Protein AF-0000000086532011 (afdb_homodimer)

Foldseek 3Di:
DAWEWEDDDVPDDIDTDDDDLVLQLLLCLLLVFAEADEDEEAPVCQVVVVVVSVVSVHPYYHHFWHKPQFPRYWYFYDFLPLDDRPTDGTRVVRIDTGTDVPGDADQVAAEEEDEPAADQCVVVVVRYHPNHAYEYEDAAHDQACVSCLVCAPRYAEYEYECRYNNCVVQPLQHNVRVVVRVCSSVYQWYWYQQPQQFIWIAGPVPGDIDGAAAADDDFPGQGSLVSSLRSQLSSCCVVPNVLSNNLSRQLSNLVRVDPDSVSSSVSSVVVVPDDPVRSVVVDHFHDHLNCQQVAEEEEFEPPDPPDDQPVSVSLVNSCVNSVHHYDYLCVVVHPADPPHDPVRVVVSVVSSVVVLVVGQAYEYECPPVPVRRVVSLVVCLVVVHAYQYAHLPCPPPDPCNCVSHQYDDVDSSRSVSSVRRRVSVVVVVVD/DAWEWEDDDVPDDIDTDDDDLVLQLLLCLLLVFAEADEDEEAPVCQVVVVVVSVVSRHPYYHHFWHKPQFPRYWYFYDFLPLDDRPTDGTRVVRIDTGTDVPGDADQVAAEEEDEPAADQCVVVPVRYHPNHAYEYEDAAHDQACVSVLVQAPRYAEYEYECRYNNCVVQPLQHNVRVVVRVCSSPYQWYWYQQPQQFIWIAGPVPGDIDGAAAADDDFPGQGSLVSSLRSQLSSCCVVPNNLSNNLSRQLSNLVRVDPDSVSSSVSSNVVVVDDPVRSVVVDHFHDHLNCQQVAEEEEFEPPDPPDDCPVSVSLVNSCVNSVHHYDYLCVVVHPADPPHDPVRVVVSVVSSVVVLVVGQAYEYECPPVPVRRVVSLVVCLVVVHAYQYAHLPCPPPDPCNCVSHQYDDVDSSRSVSSVSRRVSVVVVVVD

Secondary structure (DSSP, 8-state):
-EEEEE--BTTB--EEEEETHHHHHHHHHHTT----EEEE--GGGHHHHHHHHHHTT-S-EEEEEEEESS--EEEES-TT-SS----EETTTTT-EEEE-SSPPP-TT--EEEE--TTS-GGGGGGGS-TT-EEEEEE-TT---GGGGGGGTTSEEEEEEETTSHHHHHHTSS-HHHHHHHHHTT--SEEEEE-GGG-EEEEETTT--EEEE-B-----S--TTHHHHHHHHHHHTGGG-HHHHHHHHHHHHHHHHH-S-HHHHHHHHHHHTTS-HHHHHHT--B---GGGGGGS-EEEES---TTS--HHHHHHHHHHHHTT--EE-HHHHH-PPPSSPPHHHHHHHHHHHHHHHHH-SEEEE--GGG-HHHHHHHHHHHHTT--EEEE-TT-----HHHHHHSSEEES-HHHHHHHHHHHHHHHHHHH-/--EEEE--BTTB--EEEE-THHHHHHHHHHTT----EEEE--GGGHHHHHHHHHHTT-S-EEEEEEEESS--EEEES-TT-SS----EETTTTT-EEEE-SSPPP-TT--EEEE--TTS-GGGGGGGS-TT-EEEEEE-TT---GGGGGGGTTSEEEEEEETTSHHHHHHTSS-HHHHHHHHHTT--SEEEEE-GGG-EEEEETTT--EEEE-B-----S--TTHHHHHHHHHHHTGGG-HHHHHHHHHHHHHHHHH-S-HHHHHHHHHHHTTS-HHHHHHT--B---GGGGGGS-EEEES---TTS--HHHHHHHHHHHHTT--EE-HHHHH-PPPSSPPHHHHHHHHHHHHHHHHH-SEEEE--GGG-HHHHHHHHHHHHTT--EEEE-TT-----HHHHHHSSEEES-HHHHHHHHHHHHHHHHHHH-

Radius of gyration: 41.71 Å; Cα contacts (8 Å, |Δi|>4): 1757; chains: 2; bounding box: 47×129×86 Å

Nearest PDB structures (foldseek):
  8omd-assembly2_B  TM=7.046E-01  e=3.894E-11  Mus musculus
  2hqq-assembly1_A  TM=6.746E-01  e=2.285E-11  Homo sapiens
  6evs-assembly1_A  TM=7.903E-01  e=2.680E-06  Peribacillus psychrosaccharolyticus
  2rbc-assembly1_A-2  TM=6.485E-01  e=2.080E-08  Agrobacterium fabrum str. C58
  8rpt-assembly1_B  TM=6.488E-01  e=3.481E-03  Homo sapiens

Sequence (862 aa):
MFVDYTLARHGAICKLRLGGVAHAARGLWAAGLDYSVAAVCPQFLVDEAKRYLKECGCKEFIWLGDVVGAPNVILIGDATEVSHQGYEDLMRDTKVVKFRDPLPRLDAYQKVVIFPGRFDINELTSVFSPDARFSFDIAYDLDDLSALETYSGRTQALIISTSSSLFERLGKDEIGGLIAAVKKLSPDVFLLKENRGGSRLFDLLDGGVEEIPATLGKTINSVGVGDVYTAVMVGLSHKGWTEAAWRGCQAATEYTQSTFPDDIKRDVQRGFLLSLDALQSLGGTVLPWHDRPRYPIYLAGPDFSYVEKQELERAADSLKYHNFKVRRPIQENGELKRPASEADLRRTYYMDCQLLKECDAVFAVPFDRDPGTLVEIGMAIAMGKPVITYDPRRENENTMVVVGSSVYSADLDVCLNGTFEALAKLRAESRMFVDYTLARHGAICKLRLGGVAHAARGLWAAGLDYSVAAVCPQFLVDEAKRYLKECGCKEFIWLGDVVGAPNVILIGDATEVSHQGYEDLMRDTKVVKFRDPLPRLDAYQKVVIFPGRFDINELTSVFSPDARFSFDIAYDLDDLSALETYSGRTQALIISTSSSLFERLGKDEIGGLIAAVKKLSPDVFLLKENRGGSRLFDLLDGGVEEIPATLGKTINSVGVGDVYTAVMVGLSHKGWTEAAWRGCQAATEYTQSTFPDDIKRDVQRGFLLSLDALQSLGGTVLPWHDRPRYPIYLAGPDFSYVEKQELERAADSLKYHNFKVRRPIQENGELKRPASEADLRRTYYMDCQLLKECDAVFAVPFDRDPGTLVEIGMAIAMGKPVITYDPRRENENTMVVVGSSVYSADLDVCLNGTFEALAKLRAESR

InterPro domains:
  IPR007710 Nucleoside 2-deoxyribosyltransferase [PF05014] (297-396)
  IPR029056 Ribokinase-like [G3DSA:3.40.1190.20] (5-264)
  IPR029056 Ribokinase-like [SSF53613] (17-258)

Organism: NCBI:txid488447

Solvent-accessible surface area (backbone atoms only — not comparable to full-atom values): 45253 Å² total; per-residue (Å²): 72,31,39,31,37,37,58,63,46,100,93,42,79,66,46,80,42,74,23,61,61,46,30,21,45,50,33,25,38,27,68,72,46,86,48,66,47,73,38,49,34,34,69,89,45,48,66,58,49,47,52,54,38,46,74,46,60,40,75,43,77,40,80,44,20,34,39,40,69,38,84,48,36,34,37,35,63,40,53,64,58,59,53,82,34,53,77,39,59,47,53,61,86,52,47,39,79,45,63,43,85,78,64,71,81,39,53,87,50,46,79,42,79,42,69,54,59,86,56,81,60,67,75,53,60,76,34,39,37,91,79,31,33,34,27,39,47,50,51,70,54,45,83,55,72,70,75,48,49,88,45,41,77,34,28,42,35,41,33,38,34,68,83,12,52,39,30,61,74,38,29,64,90,46,55,64,58,34,51,55,58,50,52,72,32,47,32,48,30,39,36,42,38,40,69,76,21,12,33,41,38,35,33,65,78,79,68,47,74,46,81,44,52,22,78,84,70,79,64,67,34,52,80,46,28,67,43,14,22,50,41,32,15,61,73,34,36,88,74,34,61,68,57,8,44,54,51,6,48,51,43,17,50,40,43,17,61,44,90,47,67,68,60,32,21,53,54,31,48,58,55,65,70,48,50,70,68,58,55,64,68,68,60,62,23,56,42,54,65,80,55,34,50,78,49,31,28,30,48,36,41,81,69,45,88,89,44,91,43,66,69,57,49,50,51,52,49,29,42,44,72,66,41,39,33,74,42,45,52,43,74,74,74,47,74,84,61,85,88,60,50,70,67,54,42,45,50,52,37,53,51,45,51,50,50,53,66,71,28,58,31,36,44,31,36,46,65,91,48,34,54,44,30,31,20,48,51,15,25,36,43,60,72,69,32,52,28,31,35,42,35,71,80,65,78,57,86,31,55,53,48,46,63,57,22,76,32,64,36,54,45,65,54,60,34,49,51,42,49,47,45,52,51,20,51,52,51,60,66,74,99,74,30,39,31,37,37,58,64,46,101,94,42,78,66,46,81,41,73,23,62,62,46,30,21,45,50,33,25,38,26,68,71,47,88,47,64,46,75,39,49,32,34,71,89,47,47,66,58,49,46,52,53,37,46,75,44,61,39,73,42,77,42,80,44,20,35,41,41,68,37,87,48,35,35,36,36,62,41,52,65,58,59,52,83,35,53,79,40,58,46,53,59,87,51,48,39,78,45,63,42,85,77,63,71,81,39,54,85,50,45,79,44,77,42,69,56,59,86,54,78,61,66,74,53,59,74,34,39,37,93,78,32,34,35,28,37,46,49,51,72,54,46,83,54,72,71,74,48,49,88,46,40,76,33,28,42,35,40,35,39,35,69,84,12,52,38,29,62,73,38,27,64,90,45,55,63,59,36,53,56,60,50,53,72,30,46,33,48,31,38,37,42,38,41,69,75,21,11,32,39,38,34,33,64,79,81,69,47,73,47,80,44,52,22,77,83,70,80,64,66,33,53,78,46,28,66,42,14,21,50,40,31,15,61,70,35,36,89,74,34,62,68,57,8,46,54,52,6,47,50,43,18,50,40,41,19,60,44,90,48,67,68,60,32,21,52,53,31,48,57,57,63,71,51,50,69,67,57,55,62,68,68,60,60,22,55,40,53,64,81,56,36,49,76,50,31,28,29,49,37,41,78,71,47,90,88,42,92,43,66,70,57,49,50,51,52,49,29,42,46,73,65,43,39,34,73,42,44,52,44,74,73,75,48,75,83,62,85,88,61,50,71,67,55,40,46,53,52,37,52,51,43,52,50,51,54,67,73,27,58,30,35,42,32,36,46,66,90,48,35,54,45,30,30,20,50,51,15,25,35,43,58,72,68,33,52,29,31,34,40,35,72,78,63,78,59,88,28,55,52,48,44,64,56,21,76,31,63,35,56,44,66,56,60,35,49,51,43,50,46,45,53,52,20,51,51,52,60,67,73,99

Structure (mmCIF, N/CA/C/O backbone):
data_AF-0000000086532011-model_v1
#
loop_
_entity.id
_entity.type
_entity.pdbx_description
1 polymer 'Nucleoside 2-deoxyribosyltransferase'
#
loop_
_atom_site.group_PDB
_atom_site.id
_atom_site.type_symbol
_atom_site.label_atom_id
_atom_site.label_alt_id
_atom_site.label_comp_id
_atom_site.label_asym_id
_atom_site.label_entity_id
_atom_site.label_seq_id
_atom_site.pdbx_PDB_ins_code
_atom_site.Cartn_x
_atom_site.Cartn_y
_atom_site.Cartn_z
_atom_site.occupancy
_atom_site.B_iso_or_equiv
_atom_site.auth_seq_id
_atom_site.auth_comp_id
_atom_site.auth_asym_id
_atom_site.auth_atom_id
_atom_site.pdbx_PDB_model_num
ATOM 1 N N . MET A 1 1 ? 4.457 -41.469 -33.469 1 82.94 1 MET A N 1
ATOM 2 C CA . MET A 1 1 ? 5.719 -40.75 -33.312 1 82.94 1 MET A CA 1
ATOM 3 C C . MET A 1 1 ? 5.773 -39.562 -34.25 1 82.94 1 MET A C 1
ATOM 5 O O . MET A 1 1 ? 5.371 -39.656 -35.406 1 82.94 1 MET A O 1
ATOM 9 N N . PHE A 1 2 ? 6.258 -38.438 -33.688 1 74.62 2 PHE A N 1
ATOM 10 C CA . PHE A 1 2 ? 6.273 -37.156 -34.406 1 74.62 2 PHE A CA 1
ATOM 11 C C . PHE A 1 2 ? 7.656 -36.5 -34.344 1 74.62 2 PHE A C 1
ATOM 13 O O . PHE A 1 2 ? 8.523 -36.969 -33.594 1 74.62 2 PHE A O 1
ATOM 20 N N . VAL A 1 3 ? 7.805 -35.562 -35.344 1 71.69 3 VAL A N 1
ATOM 21 C CA . VAL A 1 3 ? 8.914 -34.625 -35.25 1 71.69 3 VAL A CA 1
ATOM 22 C C . VAL A 1 3 ? 8.445 -33.375 -34.531 1 71.69 3 VAL A C 1
ATOM 24 O O . VAL A 1 3 ? 7.527 -32.688 -35 1 71.69 3 VAL A O 1
ATOM 27 N N . ASP A 1 4 ? 9.023 -33.188 -33.375 1 71.88 4 ASP A N 1
ATOM 28 C CA . ASP A 1 4 ? 8.703 -32 -32.594 1 71.88 4 ASP A CA 1
ATOM 29 C C . ASP A 1 4 ? 9.633 -30.844 -33 1 71.88 4 ASP A C 1
ATOM 31 O O . ASP A 1 4 ? 10.852 -30.984 -32.938 1 71.88 4 ASP A O 1
ATOM 35 N N . TYR A 1 5 ? 8.961 -29.719 -33.406 1 63.97 5 TYR A N 1
ATOM 36 C CA . TYR A 1 5 ? 9.727 -28.516 -33.719 1 63.97 5 TYR A CA 1
ATOM 37 C C . TYR A 1 5 ? 9.336 -27.359 -32.812 1 63.97 5 TYR A C 1
ATOM 39 O O . TYR A 1 5 ? 8.188 -26.906 -32.844 1 63.97 5 TYR A O 1
ATOM 47 N N . THR A 1 6 ? 10.273 -26.938 -31.984 1 64.5 6 THR A N 1
ATOM 48 C CA . THR A 1 6 ? 10.031 -25.781 -31.125 1 64.5 6 THR A CA 1
ATOM 49 C C . THR A 1 6 ? 10.469 -24.484 -31.797 1 64.5 6 THR A C 1
ATOM 51 O O . THR A 1 6 ? 11.625 -24.359 -32.219 1 64.5 6 THR A O 1
ATOM 54 N N . LEU A 1 7 ? 9.523 -23.547 -31.922 1 59.09 7 LEU A N 1
ATOM 55 C CA . LEU A 1 7 ? 9.789 -22.281 -32.594 1 59.09 7 LEU A CA 1
ATOM 56 C C . LEU A 1 7 ? 10.734 -21.422 -31.766 1 59.09 7 LEU A C 1
ATOM 58 O O . LEU A 1 7 ? 10.75 -21.516 -30.531 1 59.09 7 LEU A O 1
ATOM 62 N N . ALA A 1 8 ? 11.625 -20.641 -32.406 1 49.91 8 ALA A N 1
ATOM 63 C CA . ALA A 1 8 ? 12.586 -19.734 -31.781 1 49.91 8 ALA A CA 1
ATOM 64 C C . ALA A 1 8 ? 11.883 -18.609 -31.031 1 49.91 8 ALA A C 1
ATOM 66 O O . ALA A 1 8 ? 10.891 -18.062 -31.516 1 49.91 8 ALA A O 1
ATOM 67 N N . ARG A 1 9 ? 11.938 -18.672 -29.859 1 54.06 9 ARG A N 1
ATOM 68 C CA . ARG A 1 9 ? 11.633 -17.438 -29.141 1 54.06 9 ARG A CA 1
ATOM 69 C C . ARG A 1 9 ? 12.891 -16.625 -28.891 1 54.06 9 ARG A C 1
ATOM 71 O O . ARG A 1 9 ? 14.008 -17.125 -29.078 1 54.06 9 ARG A O 1
ATOM 78 N N . HIS A 1 10 ? 12.711 -15.289 -28.656 1 47.94 10 HIS A N 1
ATOM 79 C CA . HIS A 1 10 ? 13.883 -14.477 -28.359 1 47.94 10 HIS A CA 1
ATOM 80 C C . HIS A 1 10 ? 14.789 -15.164 -27.344 1 47.94 10 HIS A C 1
ATOM 82 O O . HIS A 1 10 ? 14.398 -15.359 -26.188 1 47.94 10 HIS A O 1
ATOM 88 N N . GLY A 1 11 ? 15.969 -15.766 -27.828 1 50.34 11 GLY A N 1
ATOM 89 C CA . GLY A 1 11 ? 17.062 -16.297 -27.047 1 50.34 11 GLY A CA 1
ATOM 90 C C . GLY A 1 11 ? 17.062 -17.812 -26.969 1 50.34 11 GLY A C 1
ATOM 91 O O . GLY A 1 11 ? 17.875 -18.422 -26.25 1 50.34 11 GLY A O 1
ATOM 92 N N . ALA A 1 12 ? 16 -18.406 -27.594 1 52.97 12 ALA A N 1
ATOM 93 C CA . ALA A 1 12 ? 16.094 -19.859 -27.562 1 52.97 12 ALA A CA 1
ATOM 94 C C . ALA A 1 12 ? 16.234 -20.438 -28.953 1 52.97 12 ALA A C 1
ATOM 96 O O . ALA A 1 12 ? 15.625 -19.938 -29.906 1 52.97 12 ALA A O 1
ATOM 97 N N . ILE A 1 13 ? 17.172 -21.359 -29.203 1 53.34 13 ILE A N 1
ATOM 98 C CA . ILE A 1 13 ? 17.484 -22.016 -30.469 1 53.34 13 ILE A CA 1
ATOM 99 C C . ILE A 1 13 ? 16.375 -23.016 -30.828 1 53.34 13 ILE A C 1
ATOM 101 O O . ILE A 1 13 ? 15.727 -23.578 -29.938 1 53.34 13 ILE A O 1
ATOM 105 N N . CYS A 1 14 ? 16.047 -23.047 -32.156 1 54.84 14 CYS A N 1
ATOM 106 C CA . CYS A 1 14 ? 15.125 -24.047 -32.656 1 54.84 14 CYS A CA 1
ATOM 107 C C . CYS A 1 14 ? 15.656 -25.453 -32.438 1 54.84 14 CYS A C 1
ATOM 109 O O . CYS A 1 14 ? 16.859 -25.688 -32.531 1 54.84 14 CYS A O 1
ATOM 111 N N . LYS A 1 15 ? 14.844 -26.266 -31.828 1 63.94 15 LYS A N 1
ATOM 112 C CA . LYS A 1 15 ? 15.258 -27.641 -31.625 1 63.94 15 LYS A CA 1
ATOM 113 C C . LYS A 1 15 ? 14.273 -28.625 -32.281 1 63.94 15 LYS A C 1
ATOM 115 O O . LYS A 1 15 ? 13.062 -28.391 -32.25 1 63.94 15 LYS A O 1
ATOM 120 N N . LEU A 1 16 ? 14.875 -29.547 -33.094 1 63.84 16 LEU A N 1
ATOM 121 C CA . LEU A 1 16 ? 14.133 -30.656 -33.656 1 63.84 16 LEU A CA 1
ATOM 122 C C . LEU A 1 16 ? 14.375 -31.938 -32.875 1 63.84 16 LEU A C 1
ATOM 124 O O . LEU A 1 16 ? 15.523 -32.281 -32.594 1 63.84 16 LEU A O 1
ATOM 128 N N . ARG A 1 17 ? 13.258 -32.5 -32.375 1 74.5 17 ARG A N 1
ATOM 129 C CA . ARG A 1 17 ? 13.398 -33.75 -31.656 1 74.5 17 ARG A CA 1
ATOM 130 C C . ARG A 1 17 ? 12.297 -34.719 -32.031 1 74.5 17 ARG A C 1
ATOM 132 O O . ARG A 1 17 ? 11.25 -34.312 -32.562 1 74.5 17 ARG A O 1
ATOM 139 N N . LEU A 1 18 ? 12.664 -35.969 -31.984 1 78.25 18 LEU A N 1
ATOM 140 C CA . LEU A 1 18 ? 11.625 -36.969 -32.125 1 78.25 18 LEU A CA 1
ATOM 141 C C . LEU A 1 18 ? 10.641 -36.938 -30.969 1 78.25 18 LEU A C 1
ATOM 143 O O . LEU A 1 18 ? 11.055 -36.875 -29.812 1 78.25 18 LEU A O 1
ATOM 147 N N . GLY A 1 19 ? 9.438 -36.75 -31.344 1 78.5 19 GLY A N 1
ATOM 148 C CA . GLY A 1 19 ? 8.406 -36.656 -30.328 1 78.5 19 GLY A CA 1
ATOM 149 C C . GLY A 1 19 ? 7.414 -37.812 -30.359 1 78.5 19 GLY A C 1
ATOM 150 O O . GLY A 1 19 ? 7.73 -38.906 -30.875 1 78.5 19 GLY A O 1
ATOM 151 N N . GLY A 1 20 ? 6.34 -37.562 -29.578 1 81.69 20 GLY A N 1
ATOM 152 C CA . GLY A 1 20 ? 5.352 -38.594 -29.453 1 81.69 20 GLY A CA 1
ATOM 153 C C . GLY A 1 20 ? 5.734 -39.656 -28.422 1 81.69 20 GLY A C 1
ATOM 154 O O . GLY A 1 20 ? 6.074 -39.312 -27.281 1 81.69 20 GLY A O 1
ATOM 155 N N . VAL A 1 21 ? 5.699 -40.906 -28.906 1 88.06 21 VAL A N 1
ATOM 156 C CA . VAL A 1 21 ? 5.934 -42 -27.984 1 88.06 21 VAL A CA 1
ATOM 157 C C . VAL A 1 21 ? 7.41 -42.031 -27.578 1 88.06 21 VAL A C 1
ATOM 159 O O . VAL A 1 21 ? 7.777 -42.625 -26.578 1 88.06 21 VAL A O 1
ATOM 162 N N . ALA A 1 22 ? 8.25 -41.25 -28.312 1 90.06 22 ALA A N 1
ATOM 163 C CA . ALA A 1 22 ? 9.672 -41.188 -27.984 1 90.06 22 ALA A CA 1
ATOM 164 C C . ALA A 1 22 ? 9.906 -40.562 -26.625 1 90.06 22 ALA A C 1
ATOM 166 O O . ALA A 1 22 ? 10.883 -40.875 -25.938 1 90.06 22 ALA A O 1
ATOM 167 N N . HIS A 1 23 ? 9.039 -39.656 -26.203 1 91.25 23 HIS A N 1
ATOM 168 C CA . HIS A 1 23 ? 9.148 -39.094 -24.875 1 91.25 23 HIS A CA 1
ATOM 169 C C . HIS A 1 23 ? 9.023 -40.156 -23.781 1 91.25 23 HIS A C 1
ATOM 171 O O . HIS A 1 23 ? 9.82 -40.156 -22.828 1 91.25 23 HIS A O 1
ATOM 177 N N . ALA A 1 24 ? 8.062 -40.969 -23.984 1 94.19 24 ALA A N 1
ATOM 178 C CA . ALA A 1 24 ? 7.863 -42.062 -23.062 1 94.19 24 ALA A CA 1
ATOM 179 C C . ALA A 1 24 ? 9.078 -43 -23.016 1 94.19 24 ALA A C 1
ATOM 181 O O . ALA A 1 24 ? 9.508 -43.406 -21.953 1 94.19 24 ALA A O 1
ATOM 182 N N . ALA A 1 25 ? 9.625 -43.25 -24.203 1 95.12 25 ALA A N 1
ATOM 183 C CA . ALA A 1 25 ? 10.805 -44.094 -24.312 1 95.12 25 ALA A CA 1
ATOM 184 C C . ALA A 1 25 ? 11.977 -43.531 -23.547 1 95.12 25 ALA A C 1
ATOM 186 O O . ALA A 1 25 ? 12.672 -44.219 -22.812 1 95.12 25 ALA A O 1
ATOM 187 N N . ARG A 1 26 ? 12.188 -42.281 -23.672 1 93.69 26 ARG A N 1
ATOM 188 C CA . ARG A 1 26 ? 13.266 -41.594 -22.984 1 93.69 26 ARG A CA 1
ATOM 189 C C . ARG A 1 26 ? 13.086 -41.656 -21.469 1 93.69 26 ARG A C 1
ATOM 191 O O . ARG A 1 26 ? 14.055 -41.844 -20.734 1 93.69 26 ARG A O 1
ATOM 198 N N . GLY A 1 27 ? 11.852 -41.531 -21.031 1 95.38 27 GLY A N 1
ATOM 199 C CA . GLY A 1 27 ? 11.555 -41.656 -19.625 1 95.38 27 GLY A CA 1
ATOM 200 C C . GLY A 1 27 ? 11.852 -43.031 -19.062 1 95.38 27 GLY A C 1
ATOM 201 O O . GLY A 1 27 ? 12.422 -43.156 -17.969 1 95.38 27 GLY A O 1
ATOM 202 N N . LEU A 1 28 ? 11.438 -44.062 -19.828 1 96.81 28 LEU A N 1
ATOM 203 C CA . LEU A 1 28 ? 11.688 -45.438 -19.406 1 96.81 28 LEU A CA 1
ATOM 204 C C . LEU A 1 28 ? 13.18 -45.719 -19.359 1 96.81 28 LEU A C 1
ATOM 206 O O . LEU A 1 28 ? 13.664 -46.375 -18.422 1 96.81 28 LEU A O 1
ATOM 210 N N . TRP A 1 29 ? 13.828 -45.219 -20.344 1 96.56 29 TRP A N 1
ATOM 211 C CA . TRP A 1 29 ? 15.281 -45.375 -20.375 1 96.56 29 TRP A CA 1
ATOM 212 C C . TRP A 1 29 ? 15.922 -44.688 -19.156 1 96.56 29 TRP A C 1
ATOM 214 O O . TRP A 1 29 ? 16.781 -45.312 -18.5 1 96.56 29 TRP A O 1
ATOM 224 N N . ALA A 1 30 ? 15.555 -43.531 -18.875 1 95.94 30 ALA A N 1
ATOM 225 C CA . ALA A 1 30 ? 16.094 -42.781 -17.734 1 95.94 30 ALA A CA 1
ATOM 226 C C . ALA A 1 30 ? 15.812 -43.5 -16.422 1 95.94 30 ALA A C 1
ATOM 228 O O . ALA A 1 30 ? 16.625 -43.438 -15.484 1 95.94 30 ALA A O 1
ATOM 229 N N . ALA A 1 31 ? 14.719 -44.188 -16.375 1 96.62 31 ALA A N 1
ATOM 230 C CA . ALA A 1 31 ? 14.305 -44.875 -15.164 1 96.62 31 ALA A CA 1
ATOM 231 C C . ALA A 1 31 ? 14.953 -46.25 -15.078 1 96.62 31 ALA A C 1
ATOM 233 O O . ALA A 1 31 ? 14.766 -46.969 -14.086 1 96.62 31 ALA A O 1
ATOM 234 N N . GLY A 1 32 ? 15.664 -46.688 -16.094 1 95.38 32 GLY A N 1
ATOM 235 C CA . GLY A 1 32 ? 16.328 -48 -16.109 1 95.38 32 GLY A CA 1
ATOM 236 C C . GLY A 1 32 ? 15.383 -49.156 -16.375 1 95.38 32 GLY A C 1
ATOM 237 O O . GLY A 1 32 ? 15.617 -50.281 -15.898 1 95.38 32 GLY A O 1
ATOM 238 N N . LEU A 1 33 ? 14.359 -48.938 -17.078 1 96.56 33 LEU A N 1
ATOM 239 C CA . LEU A 1 33 ? 13.359 -49.969 -17.344 1 96.56 33 LEU A CA 1
ATOM 240 C C . LEU A 1 33 ? 13.5 -50.5 -18.75 1 96.56 33 LEU A C 1
ATOM 242 O O . LEU A 1 33 ? 13.781 -49.75 -19.688 1 96.56 33 LEU A O 1
ATOM 246 N N . ASP A 1 34 ? 13.273 -51.781 -18.875 1 96.25 34 ASP A N 1
ATOM 247 C CA . ASP A 1 34 ? 13.25 -52.375 -20.203 1 96.25 34 ASP A CA 1
ATOM 248 C C . ASP A 1 34 ? 11.945 -52.094 -20.922 1 96.25 34 ASP A C 1
ATOM 250 O O . ASP A 1 34 ? 10.875 -52.094 -20.312 1 96.25 34 ASP A O 1
ATOM 254 N N . TYR A 1 35 ? 12.125 -51.812 -22.234 1 96.94 35 TYR A N 1
ATOM 255 C CA . TYR A 1 35 ? 10.914 -51.5 -22.984 1 96.94 35 TYR A CA 1
ATOM 256 C C . TYR A 1 35 ? 11.133 -51.75 -24.469 1 96.94 35 TYR A C 1
ATOM 258 O O . TYR A 1 35 ? 12.266 -51.906 -24.922 1 96.94 35 TYR A O 1
ATOM 266 N N . SER A 1 36 ? 10.031 -51.906 -25.156 1 97.06 36 SER A N 1
ATOM 267 C CA . SER A 1 36 ? 9.969 -51.906 -26.609 1 97.06 36 SER A CA 1
ATOM 268 C C . SER A 1 36 ? 8.945 -50.875 -27.125 1 97.06 36 SER A C 1
ATOM 270 O O . SER A 1 36 ? 8.086 -50.438 -26.359 1 97.06 36 SER A O 1
ATOM 272 N N . VAL A 1 37 ? 9.148 -50.469 -28.359 1 96.25 37 VAL A N 1
ATOM 273 C CA . VAL A 1 37 ? 8.266 -49.438 -28.906 1 96.25 37 VAL A CA 1
ATOM 274 C C . VAL A 1 37 ? 7.594 -49.969 -30.172 1 96.25 37 VAL A C 1
ATOM 276 O O . VAL A 1 37 ? 8.266 -50.5 -31.062 1 96.25 37 VAL A O 1
ATOM 279 N N . ALA A 1 38 ? 6.336 -49.906 -30.156 1 94.19 38 ALA A N 1
ATOM 280 C CA . ALA A 1 38 ? 5.559 -50.031 -31.391 1 94.19 38 ALA A CA 1
ATOM 281 C C . ALA A 1 38 ? 4.934 -48.719 -31.797 1 94.19 38 ALA A C 1
ATOM 283 O O . ALA A 1 38 ? 4.262 -48.062 -30.984 1 94.19 38 ALA A O 1
ATOM 284 N N . ALA A 1 39 ? 5.207 -48.25 -33.062 1 91.88 39 ALA A N 1
ATOM 285 C CA . ALA A 1 39 ? 4.746 -46.906 -33.375 1 91.88 39 ALA A CA 1
ATOM 286 C C . ALA A 1 39 ? 4.316 -46.812 -34.844 1 91.88 39 ALA A C 1
ATOM 288 O O . ALA A 1 39 ? 4.781 -47.594 -35.688 1 91.88 39 ALA A O 1
ATOM 289 N N . VAL A 1 40 ? 3.355 -45.938 -34.969 1 88.56 40 VAL A N 1
ATOM 290 C CA . VAL A 1 40 ? 3.025 -45.5 -36.312 1 88.56 40 VAL A CA 1
ATOM 291 C C . VAL A 1 40 ? 3.842 -44.25 -36.656 1 88.56 40 VAL A C 1
ATOM 293 O O . VAL A 1 40 ? 3.896 -43.281 -35.875 1 88.56 40 VAL A O 1
ATOM 296 N N . CYS A 1 41 ? 4.605 -44.25 -37.75 1 88.19 41 CYS A N 1
ATOM 297 C CA . CYS A 1 41 ? 5.344 -43.094 -38.219 1 88.19 41 CYS A CA 1
ATOM 298 C C . CYS A 1 41 ? 5.594 -43.156 -39.719 1 88.19 41 CYS A C 1
ATOM 300 O O . CYS A 1 41 ? 5.504 -44.25 -40.312 1 88.19 41 CYS A O 1
ATOM 302 N N . PRO A 1 42 ? 5.887 -42 -40.281 1 86.88 42 PRO A N 1
ATOM 303 C CA . PRO A 1 42 ? 6.18 -42.062 -41.719 1 86.88 42 PRO A CA 1
ATOM 304 C C . PRO A 1 42 ? 7.375 -42.938 -42.062 1 86.88 42 PRO A C 1
ATOM 306 O O . PRO A 1 42 ? 8.352 -42.969 -41.312 1 86.88 42 PRO A O 1
ATOM 309 N N . GLN A 1 43 ? 7.266 -43.5 -43.219 1 89.44 43 GLN A N 1
ATOM 310 C CA . GLN A 1 43 ? 8.297 -44.406 -43.688 1 89.44 43 GLN A CA 1
ATOM 311 C C . GLN A 1 43 ? 9.68 -43.75 -43.625 1 89.44 43 GLN A C 1
ATOM 313 O O . GLN A 1 43 ? 10.664 -44.406 -43.25 1 89.44 43 GLN A O 1
ATOM 318 N N . PHE A 1 44 ? 9.727 -42.531 -43.969 1 85.38 44 PHE A N 1
ATOM 319 C CA . PHE A 1 44 ? 11.008 -41.875 -44.062 1 85.38 44 PHE A CA 1
ATOM 320 C C . PHE A 1 44 ? 11.641 -41.688 -42.688 1 85.38 44 PHE A C 1
ATOM 322 O O . PHE A 1 44 ? 12.836 -41.406 -42.594 1 85.38 44 PHE A O 1
ATOM 329 N N . LEU A 1 45 ? 10.898 -41.875 -41.625 1 88.06 45 LEU A N 1
ATOM 330 C CA . LEU A 1 45 ? 11.375 -41.625 -40.281 1 88.06 45 LEU A CA 1
ATOM 331 C C . LEU A 1 45 ? 11.766 -42.938 -39.594 1 88.06 45 LEU A C 1
ATOM 333 O O . LEU A 1 45 ? 12.336 -42.906 -38.5 1 88.06 45 LEU A O 1
ATOM 337 N N . VAL A 1 46 ? 11.531 -44.062 -40.219 1 90.81 46 VAL A N 1
ATOM 338 C CA . VAL A 1 46 ? 11.633 -45.375 -39.562 1 90.81 46 VAL A CA 1
ATOM 339 C C . VAL A 1 46 ? 13.086 -45.656 -39.188 1 90.81 46 VAL A C 1
ATOM 341 O O . VAL A 1 46 ? 13.367 -46.062 -38.031 1 90.81 46 VAL A O 1
ATOM 344 N N . ASP A 1 47 ? 14.008 -45.344 -40.094 1 89.81 47 ASP A N 1
ATOM 345 C CA . ASP A 1 47 ? 15.414 -45.625 -39.812 1 89.81 47 ASP A CA 1
ATOM 346 C C . ASP A 1 47 ? 15.938 -44.75 -38.688 1 89.81 47 ASP A C 1
ATOM 348 O O . ASP A 1 47 ? 16.688 -45.188 -37.812 1 89.81 47 ASP A O 1
ATOM 352 N N . GLU A 1 48 ? 15.531 -43.562 -38.781 1 89.12 48 GLU A N 1
ATOM 353 C CA . GLU A 1 48 ? 15.945 -42.625 -37.75 1 89.12 48 GLU A CA 1
ATOM 354 C C . GLU A 1 48 ? 15.336 -43 -36.375 1 89.12 48 GLU A C 1
ATOM 356 O O . GLU A 1 48 ? 16 -42.906 -35.344 1 89.12 48 GLU A O 1
ATOM 361 N N . ALA A 1 49 ? 14.078 -43.406 -36.406 1 90.75 49 ALA A N 1
ATOM 362 C CA . ALA A 1 49 ? 13.406 -43.844 -35.188 1 90.75 49 ALA A CA 1
ATOM 363 C C . ALA A 1 49 ? 14.102 -45.031 -34.562 1 90.75 49 ALA A C 1
ATOM 365 O O . ALA A 1 49 ? 14.336 -45.094 -33.344 1 90.75 49 ALA A O 1
ATOM 366 N N . LYS A 1 50 ? 14.406 -45.969 -35.375 1 92.19 50 LYS A N 1
ATOM 367 C CA . LYS A 1 50 ? 15.086 -47.188 -34.938 1 92.19 50 LYS A CA 1
ATOM 368 C C . LYS A 1 50 ? 16.438 -46.844 -34.312 1 92.19 50 LYS A C 1
ATOM 370 O O . LYS A 1 50 ? 16.766 -47.375 -33.219 1 92.19 50 LYS A O 1
ATOM 375 N N . ARG A 1 51 ? 17.156 -46.062 -34.969 1 91.94 51 ARG A N 1
ATOM 376 C CA . ARG A 1 51 ? 18.484 -45.688 -34.469 1 91.94 51 ARG A CA 1
ATOM 377 C C . ARG A 1 51 ? 18.391 -44.938 -33.125 1 91.94 51 ARG A C 1
ATOM 379 O O . ARG A 1 51 ? 19.094 -45.281 -32.188 1 91.94 51 ARG A O 1
ATOM 386 N N . TYR A 1 52 ? 17.578 -43.969 -33.156 1 90.19 52 TYR A N 1
ATOM 387 C CA . TYR A 1 52 ? 17.406 -43.156 -31.953 1 90.19 52 TYR A CA 1
ATOM 388 C C . TYR A 1 52 ? 16.969 -44 -30.766 1 90.19 52 TYR A C 1
ATOM 390 O O . TYR A 1 52 ? 17.516 -43.875 -29.672 1 90.19 52 TYR A O 1
ATOM 398 N N . LEU A 1 53 ? 16 -44.844 -30.969 1 93.5 53 LEU A N 1
ATOM 399 C CA . LEU A 1 53 ? 15.445 -45.625 -29.891 1 93.5 53 LEU A CA 1
ATOM 400 C C . LEU A 1 53 ? 16.453 -46.656 -29.406 1 93.5 53 LEU A C 1
ATOM 402 O O . LEU A 1 53 ? 16.484 -47 -28.219 1 93.5 53 LEU A O 1
ATOM 406 N N . LYS A 1 54 ? 17.188 -47.156 -30.312 1 93.75 54 LYS A N 1
ATOM 407 C CA . LYS A 1 54 ? 18.25 -48.094 -29.922 1 93.75 54 LYS A CA 1
ATOM 408 C C . LYS A 1 54 ? 19.25 -47.406 -28.984 1 93.75 54 LYS A C 1
ATOM 410 O O . LYS A 1 54 ? 19.672 -48 -28 1 93.75 54 LYS A O 1
ATOM 415 N N . GLU A 1 55 ? 19.531 -46.25 -29.312 1 91.06 55 GLU A N 1
ATOM 416 C CA . GLU A 1 55 ? 20.453 -45.469 -28.469 1 91.06 55 GLU A CA 1
ATOM 417 C C . GLU A 1 55 ? 19.844 -45.219 -27.094 1 91.06 55 GLU A C 1
ATOM 419 O O . GLU A 1 55 ? 20.578 -45.062 -26.109 1 91.06 55 GLU A O 1
ATOM 424 N N . CYS A 1 56 ? 18.531 -45.25 -27.078 1 91.94 56 CYS A N 1
ATOM 425 C CA . CYS A 1 56 ? 17.844 -45.031 -25.812 1 91.94 56 CYS A CA 1
ATOM 426 C C . CYS A 1 56 ? 17.484 -46.375 -25.172 1 91.94 56 CYS A C 1
ATOM 428 O O . CYS A 1 56 ? 16.484 -46.469 -24.453 1 91.94 56 CYS A O 1
ATOM 430 N N . GLY A 1 57 ? 18.078 -47.406 -25.516 1 92.12 57 GLY A N 1
ATOM 431 C CA . GLY A 1 57 ? 17.984 -48.688 -24.828 1 92.12 57 GLY A CA 1
ATOM 432 C C . GLY A 1 57 ? 16.75 -49.469 -25.234 1 92.12 57 GLY A C 1
ATOM 433 O O . GLY A 1 57 ? 16.359 -50.406 -24.547 1 92.12 57 GLY A O 1
ATOM 434 N N . CYS A 1 58 ? 16.109 -49.125 -26.281 1 95.94 58 CYS A N 1
ATOM 435 C CA . CYS A 1 58 ? 14.938 -49.844 -26.75 1 95.94 58 CYS A CA 1
ATOM 436 C C . CYS A 1 58 ? 15.312 -51.25 -27.203 1 95.94 58 CYS A C 1
ATOM 438 O O . CYS A 1 58 ? 16.25 -51.438 -27.984 1 95.94 58 CYS A O 1
ATOM 440 N N . LYS A 1 59 ? 14.547 -52.188 -26.734 1 96.31 59 LYS A N 1
ATOM 441 C CA . LYS A 1 59 ? 14.867 -53.594 -27.047 1 96.31 59 LYS A CA 1
ATOM 442 C C . LYS A 1 59 ? 14.438 -53.938 -28.484 1 96.31 59 LYS A C 1
ATOM 444 O O . LYS A 1 59 ? 15.117 -54.688 -29.172 1 96.31 59 LYS A O 1
ATOM 449 N N . GLU A 1 60 ? 13.258 -53.438 -28.781 1 95.69 60 GLU A N 1
ATOM 450 C CA . GLU A 1 60 ? 12.719 -53.688 -30.109 1 95.69 60 GLU A CA 1
ATOM 451 C C . GLU A 1 60 ? 11.828 -52.562 -30.578 1 95.69 60 GLU A C 1
ATOM 453 O O . GLU A 1 60 ? 11.016 -52.031 -29.797 1 95.69 60 GLU A O 1
ATOM 458 N N . PHE A 1 61 ? 12.117 -52.156 -31.828 1 95.44 61 PHE A N 1
ATOM 459 C CA . PHE A 1 61 ? 11.227 -51.188 -32.469 1 95.44 61 PHE A CA 1
ATOM 460 C C . PHE A 1 61 ? 10.336 -51.875 -33.5 1 95.44 61 PHE A C 1
ATOM 462 O O . PHE A 1 61 ? 10.836 -52.531 -34.438 1 95.44 61 PHE A O 1
ATOM 469 N N . ILE A 1 62 ? 9.055 -51.688 -33.344 1 95.25 62 ILE A N 1
ATOM 470 C CA . ILE A 1 62 ? 8.094 -52.312 -34.219 1 95.25 62 ILE A CA 1
ATOM 471 C C . ILE A 1 62 ? 7.309 -51.25 -35 1 95.25 62 ILE A C 1
ATOM 473 O O . ILE A 1 62 ? 6.547 -50.5 -34.406 1 95.25 62 ILE A O 1
ATOM 477 N N . TRP A 1 63 ? 7.523 -51.219 -36.281 1 94.25 63 TRP A N 1
ATOM 478 C CA . TRP A 1 63 ? 6.797 -50.281 -37.156 1 94.25 63 TRP A CA 1
ATOM 479 C C . TRP A 1 63 ? 5.398 -50.812 -37.469 1 94.25 63 TRP A C 1
ATOM 481 O O . TRP A 1 63 ? 5.25 -51.812 -38.188 1 94.25 63 TRP A O 1
ATOM 491 N N . LEU A 1 64 ? 4.406 -50.125 -36.938 1 91.44 64 LEU A N 1
ATOM 492 C CA . LEU A 1 64 ? 3.029 -50.594 -37.031 1 91.44 64 LEU A CA 1
ATOM 493 C C . LEU A 1 64 ? 2.387 -50.188 -38.344 1 91.44 64 LEU A C 1
ATOM 495 O O . LEU A 1 64 ? 1.458 -50.812 -38.844 1 91.44 64 LEU A O 1
ATOM 499 N N . GLY A 1 65 ? 2.875 -49.031 -38.781 1 90.25 65 GLY A N 1
ATOM 500 C CA . GLY A 1 65 ? 2.252 -48.5 -39.969 1 90.25 65 GLY A CA 1
ATOM 501 C C . GLY A 1 65 ? 2.861 -47.219 -40.469 1 90.25 65 GLY A C 1
ATOM 502 O O . GLY A 1 65 ? 3.666 -46.594 -39.75 1 90.25 65 GLY A O 1
ATOM 503 N N . ASP A 1 66 ? 2.438 -46.844 -41.656 1 89.31 66 ASP A N 1
ATOM 504 C CA . ASP A 1 66 ? 2.932 -45.625 -42.312 1 89.31 66 ASP A CA 1
ATOM 505 C C . ASP A 1 66 ? 1.96 -44.469 -42.156 1 89.31 66 ASP A C 1
ATOM 507 O O . ASP A 1 66 ? 0.77 -44.688 -41.906 1 89.31 66 ASP A O 1
ATOM 511 N N . VAL A 1 67 ? 2.51 -43.312 -41.938 1 87.62 67 VAL A N 1
ATOM 512 C CA . VAL A 1 67 ? 1.708 -42.094 -41.969 1 87.62 67 VAL A CA 1
ATOM 513 C C . VAL A 1 67 ? 1.92 -41.375 -43.281 1 87.62 67 VAL A C 1
ATOM 515 O O . VAL A 1 67 ? 3.047 -41 -43.625 1 87.62 67 VAL A O 1
ATOM 518 N N . VAL A 1 68 ? 0.877 -41.219 -43.906 1 86.12 68 VAL A N 1
ATOM 519 C CA . VAL A 1 68 ? 0.984 -40.594 -45.219 1 86.12 68 VAL A CA 1
ATOM 520 C C . VAL A 1 68 ? 0.086 -39.344 -45.25 1 86.12 68 VAL A C 1
ATOM 522 O O . VAL A 1 68 ? -0.753 -39.156 -44.375 1 86.12 68 VAL A O 1
ATOM 525 N N . GLY A 1 69 ? 0.377 -38.469 -46.156 1 76.75 69 GLY A N 1
ATOM 526 C CA . GLY A 1 69 ? -0.476 -37.312 -46.375 1 76.75 69 GLY A CA 1
ATOM 527 C C . GLY A 1 69 ? -0.107 -36.125 -45.5 1 76.75 69 GLY A C 1
ATOM 528 O O . GLY A 1 69 ? -0.789 -35.094 -45.531 1 76.75 69 GLY A O 1
ATOM 529 N N . ALA A 1 70 ? 0.917 -36.312 -44.625 1 74.69 70 ALA A N 1
ATOM 530 C CA . ALA A 1 70 ? 1.339 -35.188 -43.781 1 74.69 70 ALA A CA 1
ATOM 531 C C . ALA A 1 70 ? 2.816 -35.312 -43.438 1 74.69 70 ALA A C 1
ATOM 533 O O . ALA A 1 70 ? 3.377 -36.406 -43.438 1 74.69 70 ALA A O 1
ATOM 534 N N . PRO A 1 71 ? 3.402 -34.188 -43.125 1 72.62 71 PRO A N 1
ATOM 535 C CA . PRO A 1 71 ? 4.812 -34.219 -42.719 1 72.62 71 PRO A CA 1
ATOM 536 C C . PRO A 1 71 ? 5.012 -34.812 -41.344 1 72.62 71 PRO A C 1
ATOM 538 O O . PRO A 1 71 ? 6.129 -35.219 -40.969 1 72.62 71 PRO A O 1
ATOM 541 N N . ASN A 1 72 ? 3.93 -34.906 -40.562 1 75.62 72 ASN A N 1
ATOM 542 C CA . ASN A 1 72 ? 3.971 -35.5 -39.219 1 75.62 72 ASN A CA 1
ATOM 543 C C . ASN A 1 72 ? 4.902 -34.719 -38.312 1 75.62 72 ASN A C 1
ATOM 545 O O . ASN A 1 72 ? 5.742 -35.312 -37.625 1 75.62 72 ASN A O 1
ATOM 549 N N . VAL A 1 73 ? 4.754 -33.312 -38.344 1 72.31 73 VAL A N 1
ATOM 550 C CA . VAL A 1 73 ? 5.52 -32.375 -37.531 1 72.31 73 VAL A CA 1
ATOM 551 C C . VAL A 1 73 ? 4.586 -31.641 -36.562 1 72.31 73 VAL A C 1
ATOM 553 O O . VAL A 1 73 ? 3.51 -31.188 -36.969 1 72.31 73 VAL A O 1
ATOM 556 N N . ILE A 1 74 ? 5 -31.625 -35.219 1 72.25 74 ILE A N 1
ATOM 557 C CA . ILE A 1 74 ? 4.293 -30.828 -34.25 1 72.25 74 ILE A CA 1
ATOM 558 C C . ILE A 1 74 ? 5.066 -29.547 -33.969 1 72.25 74 ILE A C 1
ATOM 560 O O . ILE A 1 74 ? 6.234 -29.578 -33.562 1 72.25 74 ILE A O 1
ATOM 564 N N . LEU A 1 75 ? 4.367 -28.344 -34.219 1 66 75 LEU A N 1
ATOM 565 C CA . LEU A 1 75 ? 4.938 -27.062 -33.875 1 66 75 LEU A CA 1
ATOM 566 C C . LEU A 1 75 ? 4.562 -26.672 -32.438 1 66 75 LEU A C 1
ATOM 568 O O . LEU A 1 75 ? 3.4 -26.797 -32.062 1 66 75 LEU A O 1
ATOM 572 N N . ILE A 1 76 ? 5.574 -26.312 -31.719 1 64.88 76 ILE A N 1
ATOM 573 C CA . ILE A 1 76 ? 5.371 -25.969 -30.312 1 64.88 76 ILE A CA 1
ATOM 574 C C . ILE A 1 76 ? 5.668 -24.484 -30.109 1 64.88 76 ILE A C 1
ATOM 576 O O . ILE A 1 76 ? 6.797 -24.031 -30.312 1 64.88 76 ILE A O 1
ATOM 580 N N . GLY A 1 77 ? 4.551 -23.703 -29.766 1 51.66 77 GLY A N 1
ATOM 581 C CA . GLY A 1 77 ? 4.707 -22.266 -29.578 1 51.66 77 GLY A CA 1
ATOM 582 C C . GLY A 1 77 ? 5.309 -21.906 -28.234 1 51.66 77 GLY A C 1
ATOM 583 O O . GLY A 1 77 ? 6.285 -21.156 -28.172 1 51.66 77 GLY A O 1
ATOM 584 N N . ASP A 1 78 ? 4.527 -22.312 -27.141 1 50.56 78 ASP A N 1
ATOM 585 C CA . ASP A 1 78 ? 5.027 -21.984 -25.797 1 50.56 78 ASP A CA 1
ATOM 586 C C . ASP A 1 78 ? 5.484 -23.234 -25.062 1 50.56 78 ASP A C 1
ATOM 588 O O . ASP A 1 78 ? 4.664 -24.016 -24.578 1 50.56 78 ASP A O 1
ATOM 592 N N . ALA A 1 79 ? 6.812 -23.281 -24.984 1 49.34 79 ALA A N 1
ATOM 593 C CA . ALA A 1 79 ? 7.402 -24.469 -24.391 1 49.34 79 ALA A CA 1
ATOM 594 C C . ALA A 1 79 ? 7.27 -24.469 -22.875 1 49.34 79 ALA A C 1
ATOM 596 O O . ALA A 1 79 ? 7.445 -25.5 -22.219 1 49.34 79 ALA A O 1
ATOM 597 N N . THR A 1 80 ? 6.832 -23.234 -22.297 1 46.25 80 THR A N 1
ATOM 598 C CA . THR A 1 80 ? 6.828 -23.125 -20.844 1 46.25 80 THR A CA 1
ATOM 599 C C . THR A 1 80 ? 5.402 -23.188 -20.297 1 46.25 80 THR A C 1
ATOM 601 O O . THR A 1 80 ? 5.191 -23.156 -19.078 1 46.25 80 THR A O 1
ATOM 604 N N . GLU A 1 81 ? 4.422 -23.562 -20.984 1 40.47 81 GLU A N 1
ATOM 605 C CA . GLU A 1 81 ? 3.01 -23.719 -20.656 1 40.47 81 GLU A CA 1
ATOM 606 C C . GLU A 1 81 ? 2.5 -22.531 -19.844 1 40.47 81 GLU A C 1
ATOM 608 O O . GLU A 1 81 ? 1.802 -22.703 -18.844 1 40.47 81 GLU A O 1
ATOM 613 N N . VAL A 1 82 ? 2.9 -21.297 -20.016 1 36.69 82 VAL A N 1
ATOM 614 C CA . VAL A 1 82 ? 2.365 -20.078 -19.422 1 36.69 82 VAL A CA 1
ATOM 615 C C . VAL A 1 82 ? 0.941 -19.844 -19.922 1 36.69 82 VAL A C 1
ATOM 617 O O . VAL A 1 82 ? 0.093 -19.344 -19.172 1 36.69 82 VAL A O 1
ATOM 620 N N . SER A 1 83 ? 0.634 -20.312 -21.25 1 41.97 83 SER A N 1
ATOM 621 C CA . SER A 1 83 ? -0.681 -20.312 -21.875 1 41.97 83 SER A CA 1
ATOM 622 C C . SER A 1 83 ? -0.879 -21.547 -22.75 1 41.97 83 SER A C 1
ATOM 624 O O . SER A 1 83 ? -0.163 -22.531 -22.594 1 41.97 83 SER A O 1
ATOM 626 N N . HIS A 1 84 ? -1.966 -21.594 -23.562 1 42.16 84 HIS A N 1
ATOM 627 C CA . HIS A 1 84 ? -2.146 -22.719 -24.453 1 42.16 84 HIS A CA 1
ATOM 628 C C . HIS A 1 84 ? -0.886 -22.984 -25.281 1 42.16 84 HIS A C 1
ATOM 630 O O . HIS A 1 84 ? -0.338 -22.078 -25.891 1 42.16 84 HIS A O 1
ATOM 636 N N . GLN A 1 85 ? -0.22 -24.094 -25 1 45.69 85 GLN A N 1
ATOM 637 C CA . GLN A 1 85 ? 1.039 -24.469 -25.641 1 45.69 85 GLN A CA 1
ATOM 638 C C . GLN A 1 85 ? 0.955 -24.328 -27.156 1 45.69 85 GLN A C 1
ATOM 640 O O . GLN A 1 85 ? 1.979 -24.188 -27.828 1 45.69 85 GLN A O 1
ATOM 645 N N . GLY A 1 86 ? -0.033 -24.094 -27.719 1 44.09 86 GLY A N 1
ATOM 646 C CA . GLY A 1 86 ? -0.284 -23.938 -29.141 1 44.09 86 GLY A CA 1
ATOM 647 C C . GLY A 1 86 ? 0.278 -25.078 -29.969 1 44.09 86 GLY A C 1
ATOM 648 O O . GLY A 1 86 ? 1.056 -24.859 -30.906 1 44.09 86 GLY A O 1
ATOM 649 N N . TYR A 1 87 ? -0.001 -26.359 -29.625 1 58.38 87 TYR A N 1
ATOM 650 C CA . TYR A 1 87 ? 0.392 -27.5 -30.453 1 58.38 87 TYR A CA 1
ATOM 651 C C . TYR A 1 87 ? -0.298 -27.438 -31.812 1 58.38 87 TYR A C 1
ATOM 653 O O . TYR A 1 87 ? -1.521 -27.312 -31.891 1 58.38 87 TYR A O 1
ATOM 661 N N . GLU A 1 88 ? 0.689 -27.156 -32.812 1 54.38 88 GLU A N 1
ATOM 662 C CA . GLU A 1 88 ? 0.098 -27.266 -34.156 1 54.38 88 GLU A CA 1
ATOM 663 C C . GLU A 1 88 ? 0.589 -28.516 -34.875 1 54.38 88 GLU A C 1
ATOM 665 O O . GLU A 1 88 ? 1.774 -28.625 -35.188 1 54.38 88 GLU A O 1
ATOM 670 N N . ASP A 1 89 ? -0.317 -29.484 -34.969 1 62.03 89 ASP A N 1
ATOM 671 C CA . ASP A 1 89 ? -0.053 -30.656 -35.781 1 62.03 89 ASP A CA 1
ATOM 672 C C . ASP A 1 89 ? -0.245 -30.328 -37.281 1 62.03 89 ASP A C 1
ATOM 674 O O . A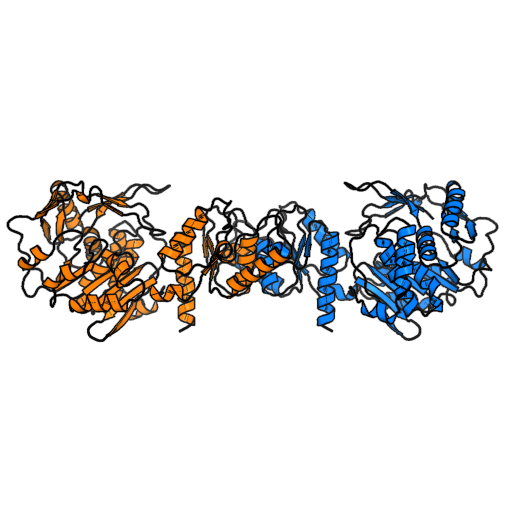SP A 1 89 ? -1.376 -30.156 -37.719 1 62.03 89 ASP A O 1
ATOM 678 N N . LEU A 1 90 ? 0.915 -30.266 -37.969 1 58.16 90 LEU A N 1
ATOM 679 C CA . LEU A 1 90 ? 0.864 -29.812 -39.344 1 58.16 90 LEU A CA 1
ATOM 680 C C . LEU A 1 90 ? 0.111 -30.828 -40.219 1 58.16 90 LEU A C 1
ATOM 682 O O . LEU A 1 90 ? 0.428 -32 -40.219 1 58.16 90 LEU A O 1
ATOM 686 N N . MET A 1 91 ? -0.93 -30.312 -40.938 1 62.28 91 MET A N 1
ATOM 687 C CA . MET A 1 91 ? -1.737 -31.062 -41.906 1 62.28 91 MET A CA 1
ATOM 688 C C . MET A 1 91 ? -2.418 -32.25 -41.219 1 62.28 91 MET A C 1
ATOM 690 O O . MET A 1 91 ? -2.453 -33.344 -41.781 1 62.28 91 MET A O 1
ATOM 694 N N . ARG A 1 92 ? -2.914 -32.031 -40.125 1 69.19 92 ARG A N 1
ATOM 695 C CA . ARG A 1 92 ? -3.523 -33.062 -39.281 1 69.19 92 ARG A CA 1
ATOM 696 C C . ARG A 1 92 ? -4.742 -33.688 -39.969 1 69.19 92 ARG A C 1
ATOM 698 O O . ARG A 1 92 ? -5.027 -34.875 -39.812 1 69.19 92 ARG A O 1
ATOM 705 N N . ASP A 1 93 ? -5.32 -32.938 -40.844 1 72 93 ASP A N 1
ATOM 706 C CA . ASP A 1 93 ? -6.586 -33.375 -41.438 1 72 93 ASP A CA 1
ATOM 707 C C . ASP A 1 93 ? -6.352 -34.25 -42.625 1 72 93 ASP A C 1
ATOM 709 O O . ASP A 1 93 ? -7.258 -34.969 -43.094 1 72 93 ASP A O 1
ATOM 713 N N . THR A 1 94 ? -5.211 -34.219 -43.188 1 72 94 THR A N 1
ATOM 714 C CA . THR A 1 94 ? -4.914 -35 -44.375 1 72 94 THR A CA 1
ATOM 715 C C . THR A 1 94 ? -4.109 -36.25 -44 1 72 94 THR A C 1
ATOM 717 O O . THR A 1 94 ? -3.848 -37.125 -44.844 1 72 94 THR A O 1
ATOM 720 N N . LYS A 1 95 ? -3.869 -36.312 -42.812 1 82.31 95 LYS A N 1
ATOM 721 C CA . LYS A 1 95 ? -3.035 -37.406 -42.281 1 82.31 95 LYS A CA 1
ATOM 722 C C . LYS A 1 95 ? -3.793 -38.719 -42.312 1 82.31 95 LYS A C 1
ATOM 724 O O . LYS A 1 95 ? -4.953 -38.781 -41.906 1 82.31 95 LYS A O 1
ATOM 729 N N . VAL A 1 96 ? -3.176 -39.688 -42.969 1 82.62 96 VAL A N 1
ATOM 730 C CA . VAL A 1 96 ? -3.766 -41 -43 1 82.62 96 VAL A CA 1
ATOM 731 C C . VAL A 1 96 ? -2.756 -42.031 -42.5 1 82.62 96 VAL A C 1
ATOM 733 O O . VAL A 1 96 ? -1.578 -42 -42.844 1 82.62 96 VAL A O 1
ATOM 736 N N . VAL A 1 97 ? -3.279 -42.875 -41.656 1 86.56 97 VAL A N 1
ATOM 737 C CA . VAL A 1 97 ? -2.447 -43.938 -41.125 1 86.56 97 VAL A CA 1
ATOM 738 C C . VAL A 1 97 ? -2.734 -45.25 -41.906 1 86.56 97 VAL A C 1
ATOM 740 O O . VAL A 1 97 ? -3.891 -45.656 -42.031 1 86.56 97 VAL A O 1
ATOM 743 N N . LYS A 1 98 ? -1.716 -45.781 -42.469 1 87.94 98 LYS A N 1
ATOM 744 C CA . LYS A 1 98 ? -1.791 -47.094 -43.125 1 87.94 98 LYS A CA 1
ATOM 745 C C . LYS A 1 98 ? -1.038 -48.156 -42.344 1 87.94 98 LYS A C 1
ATOM 747 O O . LYS A 1 98 ? 0.191 -48.219 -42.406 1 87.94 98 LYS A O 1
ATOM 752 N N . PHE A 1 99 ? -1.811 -48.969 -41.75 1 89.25 99 PHE A N 1
ATOM 753 C CA . PHE A 1 99 ? -1.185 -50.031 -40.969 1 89.25 99 PHE A CA 1
ATOM 754 C C . PHE A 1 99 ? -0.521 -51.062 -41.875 1 89.25 99 PHE A C 1
ATOM 756 O O . PHE A 1 99 ? -0.991 -51.312 -42.969 1 89.25 99 PHE A O 1
ATOM 763 N N . ARG A 1 100 ? 0.438 -51.625 -41.281 1 89.69 100 ARG A N 1
ATOM 764 C CA . ARG A 1 100 ? 1.079 -52.719 -42 1 89.69 100 ARG A CA 1
ATOM 765 C C . ARG A 1 100 ? 0.133 -53.906 -42.156 1 89.69 100 ARG A C 1
ATOM 767 O O . ARG A 1 100 ? -0.66 -54.188 -41.25 1 89.69 100 ARG A O 1
ATOM 774 N N . ASP A 1 101 ? 0.18 -54.5 -43.312 1 88.25 101 ASP A N 1
ATOM 775 C CA . ASP A 1 101 ? -0.595 -55.719 -43.562 1 88.25 101 ASP A CA 1
ATOM 776 C C . ASP A 1 101 ? 0.314 -56.875 -43.969 1 88.25 101 ASP A C 1
ATOM 778 O O . ASP A 1 101 ? 0.922 -56.844 -45.062 1 88.25 101 ASP A O 1
ATOM 782 N N . PRO A 1 102 ? 0.437 -58.031 -43.156 1 89.06 102 PRO A N 1
ATOM 783 C CA . PRO A 1 102 ? -0.236 -58.25 -41.875 1 89.06 102 PRO A CA 1
ATOM 784 C C . PRO A 1 102 ? 0.367 -57.406 -40.75 1 89.06 102 PRO A C 1
ATOM 786 O O . PRO A 1 102 ? 1.527 -56.969 -40.844 1 89.06 102 PRO A O 1
ATOM 789 N N . LEU A 1 103 ? -0.425 -57.219 -39.781 1 89.31 103 LEU A N 1
ATOM 790 C CA . LEU A 1 103 ? 0.068 -56.5 -38.594 1 89.31 103 LEU A CA 1
ATOM 791 C C . LEU A 1 103 ? 1.105 -57.344 -37.875 1 89.31 103 LEU A C 1
ATOM 793 O O . LEU A 1 103 ? 1.011 -58.594 -37.844 1 89.31 103 LEU A O 1
ATOM 797 N N . PRO A 1 104 ? 2.059 -56.594 -37.281 1 89.88 104 PRO A N 1
ATOM 798 C CA . PRO A 1 104 ? 3.041 -57.344 -36.5 1 89.88 104 PRO A CA 1
ATOM 799 C C . PRO A 1 104 ? 2.43 -58 -35.281 1 89.88 104 PRO A C 1
ATOM 801 O O . PRO A 1 104 ? 1.477 -57.469 -34.688 1 89.88 104 PRO A O 1
ATOM 804 N N . ARG A 1 105 ? 2.922 -59.125 -34.906 1 88.62 105 ARG A N 1
ATOM 805 C CA . ARG A 1 105 ? 2.469 -59.844 -33.719 1 88.62 105 ARG A CA 1
ATOM 806 C C . ARG A 1 105 ? 3.08 -59.219 -32.438 1 88.62 105 ARG A C 1
ATOM 808 O O . ARG A 1 105 ? 4.285 -58.969 -32.375 1 88.62 105 ARG A O 1
ATOM 815 N N . LEU A 1 106 ? 2.217 -58.969 -31.484 1 93.06 106 LEU A N 1
ATOM 816 C CA . LEU A 1 106 ? 2.65 -58.344 -30.25 1 93.06 106 LEU A CA 1
ATOM 817 C C . LEU A 1 106 ? 2.277 -59.188 -29.047 1 93.06 106 LEU A C 1
ATOM 819 O O . LEU A 1 106 ? 2.119 -58.688 -27.938 1 93.06 106 LEU A O 1
ATOM 823 N N . ASP A 1 107 ? 2.184 -60.438 -29.188 1 91.88 107 ASP A N 1
ATOM 824 C CA . ASP A 1 107 ? 1.719 -61.375 -28.172 1 91.88 107 ASP A CA 1
ATOM 825 C C . ASP A 1 107 ? 2.727 -61.5 -27.031 1 91.88 107 ASP A C 1
ATOM 827 O O . ASP A 1 107 ? 2.371 -61.875 -25.922 1 91.88 107 ASP A O 1
ATOM 831 N N . ALA A 1 108 ? 3.889 -61.156 -27.297 1 91.94 108 ALA A N 1
ATOM 832 C CA . ALA A 1 108 ? 4.941 -61.281 -26.297 1 91.94 108 ALA A CA 1
ATOM 833 C C . ALA A 1 108 ? 4.867 -60.188 -25.266 1 91.94 108 ALA A C 1
ATOM 835 O O . ALA A 1 108 ? 5.477 -60.281 -24.188 1 91.94 108 ALA A O 1
ATOM 836 N N . TYR A 1 109 ? 4.133 -59.219 -25.5 1 93.94 109 TYR A N 1
ATOM 837 C CA . TYR A 1 109 ? 4.09 -58.031 -24.609 1 93.94 109 TYR A CA 1
ATOM 838 C C . TYR A 1 109 ? 2.83 -58.062 -23.75 1 93.94 109 TYR A C 1
ATOM 840 O O . TYR A 1 109 ? 1.717 -57.938 -24.266 1 93.94 109 TYR A O 1
ATOM 848 N N . GLN A 1 110 ? 3.055 -58.094 -22.453 1 92.62 110 GLN A N 1
ATOM 849 C CA . GLN A 1 110 ? 1.941 -58.312 -21.531 1 92.62 110 GLN A CA 1
ATOM 850 C C . GLN A 1 110 ? 1.527 -57 -20.875 1 92.62 110 GLN A C 1
ATOM 852 O O . GLN A 1 110 ? 0.375 -56.844 -20.469 1 92.62 110 GLN A O 1
ATOM 857 N N . LYS A 1 111 ? 2.408 -56.094 -20.609 1 95.88 111 LYS A N 1
ATOM 858 C CA . LYS A 1 111 ? 2.141 -54.781 -20.078 1 95.88 111 LYS A CA 1
ATOM 859 C C . LYS A 1 111 ? 2.311 -53.719 -21.156 1 95.88 111 LYS A C 1
ATOM 861 O O . LYS A 1 111 ? 3.422 -53.469 -21.641 1 95.88 111 LYS A O 1
ATOM 866 N N . VAL A 1 112 ? 1.231 -53.031 -21.547 1 95.56 112 VAL A N 1
ATOM 867 C CA . VAL A 1 112 ? 1.264 -52.156 -22.719 1 95.56 112 VAL A CA 1
ATOM 868 C C . VAL A 1 112 ? 0.737 -50.781 -22.344 1 95.56 112 VAL A C 1
ATOM 870 O O . VAL A 1 112 ? -0.322 -50.656 -21.719 1 95.56 112 VAL A O 1
ATOM 873 N N . VAL A 1 113 ? 1.498 -49.781 -22.625 1 95.56 113 VAL A N 1
ATOM 874 C CA . VAL A 1 113 ? 1.04 -48.406 -22.531 1 95.56 113 VAL A CA 1
ATOM 875 C C . VAL A 1 113 ? 0.691 -47.875 -23.938 1 95.56 113 VAL A C 1
ATOM 877 O O . VAL A 1 113 ? 1.508 -47.969 -24.859 1 95.56 113 VAL A O 1
ATOM 880 N N . ILE A 1 114 ? -0.467 -47.375 -24.031 1 92.75 114 ILE A N 1
ATOM 881 C CA . ILE A 1 114 ? -0.93 -46.906 -25.328 1 92.75 114 ILE A CA 1
ATOM 882 C C . ILE A 1 114 ? -1.163 -45.406 -25.312 1 92.75 114 ILE A C 1
ATOM 884 O O . ILE A 1 114 ? -1.8 -44.875 -24.391 1 92.75 114 ILE A O 1
ATOM 888 N N . PHE A 1 115 ? -0.629 -44.781 -26.25 1 90.5 115 PHE A N 1
ATOM 889 C CA . PHE A 1 115 ? -0.907 -43.375 -26.562 1 90.5 115 PHE A CA 1
ATOM 890 C C . PHE A 1 115 ? -1.737 -43.281 -27.844 1 90.5 115 PHE A C 1
ATOM 892 O O . PHE A 1 115 ? -1.189 -43.25 -28.938 1 90.5 115 PHE A O 1
ATOM 899 N N . PRO A 1 116 ? -2.979 -43.281 -27.703 1 79.38 116 PRO A N 1
ATOM 900 C CA . PRO A 1 116 ? -3.867 -43.5 -28.844 1 79.38 116 PRO A CA 1
ATOM 901 C C . PRO A 1 116 ? -3.746 -42.438 -29.906 1 79.38 116 PRO A C 1
ATOM 903 O O . PRO A 1 116 ? -3.848 -42.719 -31.109 1 79.38 116 PRO A O 1
ATOM 906 N N . GLY A 1 117 ? -3.422 -41.219 -29.531 1 73.94 117 GLY A N 1
ATOM 907 C CA . GLY A 1 117 ? -3.451 -40.156 -30.516 1 73.94 117 GLY A CA 1
ATOM 908 C C . GLY A 1 117 ? -4.766 -40.094 -31.281 1 73.94 117 GLY A C 1
ATOM 909 O O . GLY A 1 117 ? -5.84 -40.156 -30.672 1 73.94 117 GLY A O 1
ATOM 910 N N . ARG A 1 118 ? -4.707 -39.938 -32.688 1 70.69 118 ARG A N 1
ATOM 911 C CA . ARG A 1 118 ? -5.91 -39.781 -33.469 1 70.69 118 ARG A CA 1
ATOM 912 C C . ARG A 1 118 ? -6.246 -41.062 -34.25 1 70.69 118 ARG A C 1
ATOM 914 O O . ARG A 1 118 ? -7.133 -41.062 -35.094 1 70.69 118 ARG A O 1
ATOM 921 N N . PHE A 1 119 ? -5.637 -42.125 -33.906 1 73.12 119 PHE A N 1
ATOM 922 C CA . PHE A 1 119 ? -5.871 -43.281 -34.781 1 73.12 119 PHE A CA 1
ATOM 923 C C . PHE A 1 119 ? -6.691 -44.344 -34.031 1 73.12 119 PHE A C 1
ATOM 925 O O . PHE A 1 119 ? -6.805 -44.312 -32.812 1 73.12 119 PHE A O 1
ATOM 932 N N . ASP A 1 120 ? -7.285 -45.219 -34.906 1 75.19 120 ASP A N 1
ATOM 933 C CA . ASP A 1 120 ? -8.141 -46.281 -34.344 1 75.19 120 ASP A CA 1
ATOM 934 C C . ASP A 1 120 ? -7.305 -47.406 -33.719 1 75.19 120 ASP A C 1
ATOM 936 O O . ASP A 1 120 ? -6.723 -48.219 -34.438 1 75.19 120 ASP A O 1
ATOM 940 N N . ILE A 1 121 ? -7.391 -47.469 -32.469 1 80.06 121 ILE A N 1
ATOM 941 C CA . ILE A 1 121 ? -6.535 -48.406 -31.734 1 80.06 121 ILE A CA 1
ATOM 942 C C . ILE A 1 121 ? -7.238 -49.75 -31.625 1 80.06 121 ILE A C 1
ATOM 944 O O . ILE A 1 121 ? -6.621 -50.75 -31.219 1 80.06 121 ILE A O 1
ATOM 948 N N . ASN A 1 122 ? -8.438 -49.812 -32.031 1 81.12 122 ASN A N 1
ATOM 949 C CA . ASN A 1 122 ? -9.18 -51.062 -31.906 1 81.12 122 ASN A CA 1
ATOM 950 C C . ASN A 1 122 ? -8.594 -52.125 -32.812 1 81.12 122 ASN A C 1
ATOM 952 O O . ASN A 1 122 ? -8.695 -53.312 -32.5 1 81.12 122 ASN A O 1
ATOM 956 N N . GLU A 1 123 ? -8.016 -51.75 -33.844 1 78.12 123 GLU A N 1
ATOM 957 C CA . GLU A 1 123 ? -7.406 -52.688 -34.781 1 78.12 123 GLU A CA 1
ATOM 958 C C . GLU A 1 123 ? -6.238 -53.406 -34.125 1 78.12 123 GLU A C 1
ATOM 960 O O . GLU A 1 123 ? -5.883 -54.531 -34.562 1 78.12 123 GLU A O 1
ATOM 965 N N . LEU A 1 124 ? -5.781 -52.844 -33.156 1 82.38 124 LEU A N 1
ATOM 966 C CA . LEU A 1 124 ? -4.566 -53.375 -32.531 1 82.38 124 LEU A CA 1
ATOM 967 C C . LEU A 1 124 ? -4.902 -54.406 -31.469 1 82.38 124 LEU A C 1
ATOM 969 O O . LEU A 1 124 ? -4.031 -55.188 -31.062 1 82.38 124 LEU A O 1
ATOM 973 N N . THR A 1 125 ? -6.094 -54.5 -31.062 1 83.5 125 THR A N 1
ATOM 974 C CA . THR A 1 125 ? -6.484 -55.406 -29.984 1 83.5 125 THR A CA 1
ATOM 975 C C . THR A 1 125 ? -6.195 -56.875 -30.359 1 83.5 125 THR A C 1
ATOM 977 O O . THR A 1 125 ? -5.863 -57.688 -29.484 1 83.5 125 THR A O 1
ATOM 980 N N . SER A 1 126 ? -6.227 -57.125 -31.625 1 83 126 SER A N 1
ATOM 981 C CA . SER A 1 126 ? -6.148 -58.5 -32.094 1 83 126 SER A CA 1
ATOM 982 C C . SER A 1 126 ? -4.707 -59 -32.094 1 83 126 SER A C 1
ATOM 984 O O . SER A 1 126 ? -4.465 -60.188 -32.156 1 83 126 SER A O 1
ATOM 986 N N . VAL A 1 127 ? -3.873 -58.094 -31.984 1 88.62 127 VAL A N 1
ATOM 987 C CA . VAL A 1 127 ? -2.484 -58.5 -32.188 1 88.62 127 VAL A CA 1
ATOM 988 C C . VAL A 1 127 ? -1.828 -58.781 -30.828 1 88.62 127 VAL A C 1
ATOM 990 O O . VAL A 1 127 ? -0.683 -59.219 -30.766 1 88.62 127 VAL A O 1
ATOM 993 N N . PHE A 1 128 ? -2.516 -58.562 -29.766 1 92.5 128 PHE A N 1
ATOM 994 C CA . PHE A 1 128 ? -1.978 -58.812 -28.438 1 92.5 128 PHE A CA 1
ATOM 995 C C . PHE A 1 128 ? -2.51 -60.125 -27.859 1 92.5 128 PHE A C 1
ATOM 997 O O . PHE A 1 128 ? -3.562 -60.594 -28.281 1 92.5 128 PHE A O 1
ATOM 1004 N N . SER A 1 129 ? -1.768 -60.656 -26.891 1 92.31 129 SER A N 1
ATOM 1005 C CA . SER A 1 129 ? -2.246 -61.812 -26.172 1 92.31 129 SER A CA 1
ATOM 1006 C C . SER A 1 129 ? -3.492 -61.5 -25.344 1 92.31 129 SER A C 1
ATOM 1008 O O . SER A 1 129 ? -3.686 -60.344 -24.938 1 92.31 129 SER A O 1
ATOM 1010 N N . PRO A 1 130 ? -4.328 -62.5 -25.047 1 89.19 130 PRO A N 1
ATOM 1011 C CA . PRO A 1 130 ? -5.531 -62.25 -24.234 1 89.19 130 PRO A CA 1
ATOM 1012 C C . PRO A 1 130 ? -5.219 -61.812 -22.812 1 89.19 130 PRO A C 1
ATOM 1014 O O . PRO A 1 130 ? -6.062 -61.219 -22.141 1 89.19 130 PRO A O 1
ATOM 1017 N N . ASP A 1 131 ? -4.035 -62.094 -22.422 1 91.56 131 ASP A N 1
ATOM 1018 C CA . ASP A 1 131 ? -3.668 -61.781 -21.047 1 91.56 131 ASP A CA 1
ATOM 1019 C C . ASP A 1 131 ? -2.982 -60.406 -20.953 1 91.56 131 ASP A C 1
ATOM 1021 O O . ASP A 1 131 ? -2.617 -59.969 -19.859 1 91.56 131 ASP A O 1
ATOM 1025 N N . ALA A 1 132 ? -2.805 -59.781 -22.094 1 94.62 132 ALA A N 1
ATOM 1026 C CA . ALA A 1 132 ? -2.143 -58.469 -22.078 1 94.62 132 ALA A CA 1
ATOM 1027 C C . ALA A 1 132 ? -2.977 -57.438 -21.328 1 94.62 132 ALA A C 1
ATOM 1029 O O . ALA A 1 132 ? -4.207 -57.469 -21.406 1 94.62 132 ALA A O 1
ATOM 1030 N N . ARG A 1 133 ? -2.348 -56.625 -20.562 1 95.38 133 ARG A N 1
ATOM 1031 C CA . ARG A 1 133 ? -2.984 -55.531 -19.828 1 95.38 133 ARG A CA 1
ATOM 1032 C C . ARG A 1 133 ? -2.574 -54.156 -20.391 1 95.38 133 ARG A C 1
ATOM 1034 O O . ARG A 1 133 ? -1.426 -53.969 -20.797 1 95.38 133 ARG A O 1
ATOM 1041 N N . PHE A 1 134 ? -3.559 -53.281 -20.328 1 95.75 134 PHE A N 1
ATOM 1042 C CA . PHE A 1 134 ? -3.354 -52.031 -21.062 1 95.75 134 PHE A CA 1
ATOM 1043 C C . PHE A 1 134 ? -3.49 -50.844 -20.141 1 95.75 134 PHE A C 1
ATOM 1045 O O . PHE A 1 134 ? -4.32 -50.844 -19.234 1 95.75 134 PHE A O 1
ATOM 1052 N N . SER A 1 135 ? -2.68 -49.875 -20.328 1 96.38 135 SER A N 1
ATOM 1053 C CA . SER A 1 135 ? -2.795 -48.562 -19.75 1 96.38 135 SER A CA 1
ATOM 1054 C C . SER A 1 135 ? -2.865 -47.469 -20.828 1 96.38 135 SER A C 1
ATOM 1056 O O . SER A 1 135 ? -2.188 -47.594 -21.859 1 96.38 135 SER A O 1
ATOM 1058 N N . PHE A 1 136 ? -3.672 -46.5 -20.594 1 93.88 136 PHE A N 1
ATOM 1059 C CA . PHE A 1 136 ? -3.904 -45.5 -21.625 1 93.88 136 PHE A CA 1
ATOM 1060 C C . PHE A 1 136 ? -3.561 -44.094 -21.125 1 93.88 136 PHE A C 1
ATOM 1062 O O . PHE A 1 136 ? -3.936 -43.719 -20 1 93.88 136 PHE A O 1
ATOM 1069 N N . ASP A 1 137 ? -2.83 -43.375 -21.875 1 93.5 137 ASP A N 1
ATOM 1070 C CA . ASP A 1 137 ? -2.643 -41.938 -21.688 1 93.5 137 ASP A CA 1
ATOM 1071 C C . ASP A 1 137 ? -3.43 -41.125 -22.734 1 93.5 137 ASP A C 1
ATOM 1073 O O . ASP A 1 137 ? -3.014 -41.031 -23.891 1 93.5 137 ASP A O 1
ATOM 1077 N N . ILE A 1 138 ? -4.527 -40.594 -22.203 1 86.56 138 ILE A N 1
ATOM 1078 C CA . ILE A 1 138 ? -5.438 -39.906 -23.109 1 86.56 138 ILE A CA 1
ATOM 1079 C C . ILE A 1 138 ? -5.086 -38.406 -23.172 1 86.56 138 ILE A C 1
ATOM 1081 O O . ILE A 1 138 ? -5.223 -37.688 -22.172 1 86.56 138 ILE A O 1
ATOM 1085 N N . ALA A 1 139 ? -4.445 -38.062 -24.203 1 73.62 139 ALA A N 1
ATOM 1086 C CA . ALA A 1 139 ? -4.09 -36.656 -24.391 1 73.62 139 ALA A CA 1
ATOM 1087 C C . ALA A 1 139 ? -5.191 -35.906 -25.141 1 73.62 139 ALA A C 1
ATOM 1089 O O . ALA A 1 139 ? -6.379 -36.125 -24.891 1 73.62 139 ALA A O 1
ATOM 1090 N N . TYR A 1 140 ? -5.008 -35.125 -26.219 1 61.06 140 TYR A N 1
ATOM 1091 C CA . TYR A 1 140 ? -5.879 -34.094 -26.812 1 61.06 140 TYR A CA 1
ATOM 1092 C C . TYR A 1 140 ? -6.824 -34.719 -27.828 1 61.06 140 TYR A C 1
ATOM 1094 O O . TYR A 1 140 ? -7.887 -34.188 -28.109 1 61.06 140 TYR A O 1
ATOM 1102 N N . ASP A 1 141 ? -6.719 -35.969 -28.062 1 62.19 141 ASP A N 1
ATOM 1103 C CA . ASP A 1 141 ? -7.426 -36.281 -29.297 1 62.19 141 ASP A CA 1
ATOM 1104 C C . ASP A 1 141 ? -8.453 -37.406 -29.047 1 62.19 141 ASP A C 1
ATOM 1106 O O . ASP A 1 141 ? -8.984 -37.969 -30 1 62.19 141 ASP A O 1
ATOM 1110 N N . LEU A 1 142 ? -8.703 -37.625 -27.938 1 71.31 142 LEU A N 1
ATOM 1111 C CA . LEU A 1 142 ? -9.758 -38.625 -27.719 1 71.31 142 LEU A CA 1
ATOM 1112 C C . LEU A 1 142 ? -11 -37.969 -27.109 1 71.31 142 LEU A C 1
ATOM 1114 O O . LEU A 1 142 ? -10.953 -37.438 -26 1 71.31 142 LEU A O 1
ATOM 1118 N N . ASP A 1 143 ? -12.117 -38 -27.875 1 69.19 143 ASP A N 1
ATOM 1119 C CA . ASP A 1 143 ? -13.32 -37.281 -27.469 1 69.19 143 ASP A CA 1
ATOM 1120 C C . ASP A 1 143 ? -14.188 -38.125 -26.547 1 69.19 143 ASP A C 1
ATOM 1122 O O . ASP A 1 143 ? -14.984 -37.562 -25.766 1 69.19 143 ASP A O 1
ATOM 1126 N N . ASP A 1 144 ? -13.992 -39.406 -26.719 1 80.69 144 ASP A N 1
ATOM 1127 C CA . ASP A 1 144 ? -14.898 -40.281 -25.969 1 80.69 144 ASP A CA 1
ATOM 1128 C C . ASP A 1 144 ? -14.195 -41.562 -25.562 1 80.69 144 ASP A C 1
ATOM 1130 O O . ASP A 1 144 ? -13.422 -42.156 -26.328 1 80.69 144 ASP A O 1
ATOM 1134 N N . LEU A 1 145 ? -14.516 -42 -24.344 1 86.44 145 LEU A N 1
ATOM 1135 C CA . LEU A 1 145 ? -13.875 -43.219 -23.812 1 86.44 145 LEU A CA 1
ATOM 1136 C C . LEU A 1 145 ? -14.492 -44.469 -24.406 1 86.44 145 LEU A C 1
ATOM 1138 O O . LEU A 1 145 ? -13.961 -45.562 -24.25 1 86.44 145 LEU A O 1
ATOM 1142 N N . SER A 1 146 ? -15.523 -44.281 -25.156 1 83.62 146 SER A N 1
ATOM 1143 C CA . SER A 1 146 ? -16.156 -45.438 -25.797 1 83.62 146 SER A CA 1
ATOM 1144 C C . SER A 1 146 ? -15.219 -46.094 -26.781 1 83.62 146 SER A C 1
ATOM 1146 O O . SER A 1 146 ? -15.344 -47.312 -27.047 1 83.62 146 SER A O 1
ATOM 1148 N N . ALA A 1 147 ? -14.32 -45.344 -27.281 1 82.75 147 ALA A N 1
ATOM 1149 C CA . ALA A 1 147 ? -13.344 -45.875 -28.219 1 82.75 147 ALA A CA 1
ATOM 1150 C C . ALA A 1 147 ? -12.453 -46.906 -27.562 1 82.75 147 ALA A C 1
ATOM 1152 O O . ALA A 1 147 ? -11.836 -47.75 -28.234 1 82.75 147 ALA A O 1
ATOM 1153 N N . LEU A 1 148 ? -12.469 -46.938 -26.25 1 87.88 148 LEU A N 1
ATOM 1154 C CA . LEU A 1 148 ? -11.602 -47.875 -25.516 1 87.88 148 LEU A CA 1
ATOM 1155 C C . LEU A 1 148 ? -12.406 -49 -24.906 1 87.88 148 LEU A C 1
ATOM 1157 O O . LEU A 1 148 ? -11.867 -49.812 -24.141 1 87.88 148 LEU A O 1
ATOM 1161 N N . GLU A 1 149 ? -13.609 -49.094 -25.281 1 88.12 149 GLU A N 1
ATOM 1162 C CA . GLU A 1 149 ? -14.5 -50.094 -24.672 1 88.12 149 GLU A CA 1
ATOM 1163 C C . GLU A 1 149 ? -14.016 -51.5 -24.938 1 88.12 149 GLU A C 1
ATOM 1165 O O . GLU A 1 149 ? -14.219 -52.406 -24.125 1 88.12 149 GLU A O 1
ATOM 1170 N N . THR A 1 150 ? -13.383 -51.688 -26.078 1 88 150 THR A N 1
ATOM 1171 C CA . THR A 1 150 ? -12.891 -53 -26.453 1 88 150 THR A CA 1
ATOM 1172 C C . THR A 1 150 ? -11.82 -53.469 -25.469 1 88 150 THR A C 1
ATOM 1174 O O . THR A 1 150 ? -11.531 -54.656 -25.375 1 88 150 THR A O 1
ATOM 1177 N N . TYR A 1 151 ? -11.281 -52.594 -24.797 1 90.5 151 TYR A N 1
ATOM 1178 C CA . TYR A 1 151 ? -10.203 -52.906 -23.859 1 90.5 151 TYR A CA 1
ATOM 1179 C C . TYR A 1 151 ? -10.742 -53.062 -22.438 1 90.5 151 TYR A C 1
ATOM 1181 O O . TYR A 1 151 ? -9.969 -53.281 -21.5 1 90.5 151 TYR A O 1
ATOM 1189 N N . SER A 1 152 ? -12.055 -52.938 -22.344 1 90.62 152 SER A N 1
ATOM 1190 C CA . SER A 1 152 ? -12.672 -53.031 -21.031 1 90.62 152 SER A CA 1
ATOM 1191 C C . SER A 1 152 ? -12.328 -54.375 -20.359 1 90.62 152 SER A C 1
ATOM 1193 O O . SER A 1 152 ? -12.32 -55.406 -21.016 1 90.62 152 SER A O 1
ATOM 1195 N N . GLY A 1 153 ? -11.992 -54.312 -19.062 1 88.88 153 GLY A N 1
ATOM 1196 C CA . GLY A 1 153 ? -11.625 -55.5 -18.312 1 88.88 153 GLY A CA 1
ATOM 1197 C C . GLY A 1 153 ? -10.148 -55.812 -18.375 1 88.88 153 GLY A C 1
ATOM 1198 O O . GLY A 1 153 ? -9.641 -56.625 -17.594 1 88.88 153 GLY A O 1
ATOM 1199 N N . ARG A 1 154 ? -9.477 -55.219 -19.312 1 93.38 154 ARG A N 1
ATOM 1200 C CA . ARG A 1 154 ? -8.039 -55.438 -19.453 1 93.38 154 ARG A CA 1
ATOM 1201 C C . ARG A 1 154 ? -7.258 -54.156 -19.188 1 93.38 154 ARG A C 1
ATOM 1203 O O . ARG A 1 154 ? -6.047 -54.094 -19.406 1 93.38 154 ARG A O 1
ATOM 1210 N N . THR A 1 155 ? -7.973 -53.188 -18.75 1 94.69 155 THR A N 1
ATOM 1211 C CA . THR A 1 155 ? -7.355 -51.875 -18.516 1 94.69 155 THR A CA 1
ATOM 1212 C C . THR A 1 155 ? -6.805 -51.812 -17.094 1 94.69 155 THR A C 1
ATOM 1214 O O . THR A 1 155 ? -7.496 -52.156 -16.125 1 94.69 155 THR A O 1
ATOM 1217 N N . GLN A 1 156 ? -5.602 -51.281 -16.953 1 96.44 156 GLN A N 1
ATOM 1218 C CA . GLN A 1 156 ? -4.98 -51.156 -15.648 1 96.44 156 GLN A CA 1
ATOM 1219 C C . GLN A 1 156 ? -5.004 -49.719 -15.164 1 96.44 156 GLN A C 1
ATOM 1221 O O . GLN A 1 156 ? -5.316 -49.438 -14 1 96.44 156 GLN A O 1
ATOM 1226 N N . ALA A 1 157 ? -4.625 -48.875 -16.047 1 97.44 157 ALA A N 1
ATOM 1227 C CA . ALA A 1 157 ? -4.547 -47.469 -15.648 1 97.44 157 ALA A CA 1
ATOM 1228 C C . ALA A 1 157 ? -5.047 -46.562 -16.766 1 97.44 157 ALA A C 1
ATOM 1230 O O . ALA A 1 157 ? -4.816 -46.812 -17.953 1 97.44 157 ALA A O 1
ATOM 1231 N N . LEU A 1 158 ? -5.742 -45.562 -16.422 1 96.38 158 LEU A N 1
ATOM 1232 C CA . LEU A 1 158 ? -6.109 -44.469 -17.297 1 96.38 158 LEU A CA 1
ATOM 1233 C C . LEU A 1 158 ? -5.512 -43.156 -16.812 1 96.38 158 LEU A C 1
ATOM 1235 O O . LEU A 1 158 ? -5.617 -42.812 -15.633 1 96.38 158 LEU A O 1
ATOM 1239 N N . ILE A 1 159 ? -4.836 -42.469 -17.672 1 96.25 159 ILE A N 1
ATOM 1240 C CA . ILE A 1 159 ? -4.164 -41.219 -17.312 1 96.25 159 ILE A CA 1
ATOM 1241 C C . ILE A 1 159 ? -4.684 -40.094 -18.188 1 96.25 159 ILE A C 1
ATOM 1243 O O . ILE A 1 159 ? -4.754 -40.219 -19.406 1 96.25 159 ILE A O 1
ATOM 1247 N N . ILE A 1 160 ? -5.074 -39.031 -17.547 1 93.69 160 ILE A N 1
ATOM 1248 C CA . ILE A 1 160 ? -5.562 -37.844 -18.266 1 93.69 160 ILE A CA 1
ATOM 1249 C C . ILE A 1 160 ? -4.941 -36.594 -17.656 1 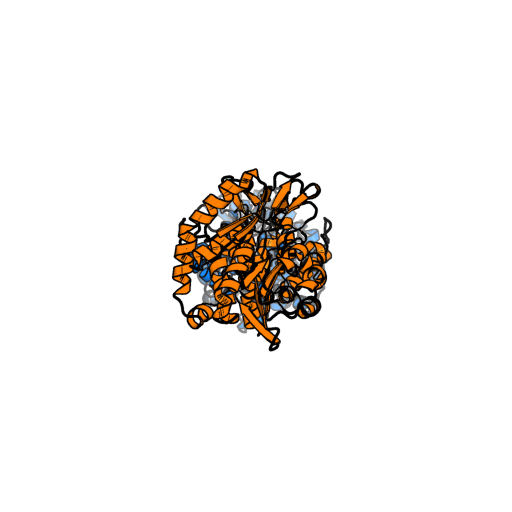93.69 160 ILE A C 1
ATOM 1251 O O . ILE A 1 160 ? -4.441 -36.625 -16.531 1 93.69 160 ILE A O 1
ATOM 1255 N N . SER A 1 161 ? -4.848 -35.562 -18.453 1 91.94 161 SER A N 1
ATOM 1256 C CA . SER A 1 161 ? -4.41 -34.25 -17.984 1 91.94 161 SER A CA 1
ATOM 1257 C C . SER A 1 161 ? -5.547 -33.25 -18.031 1 91.94 161 SER A C 1
ATOM 1259 O O . SER A 1 161 ? -6.512 -33.406 -18.766 1 91.94 161 SER A O 1
ATOM 1261 N N . THR A 1 162 ? -5.398 -32.219 -17.234 1 91.75 162 THR A N 1
ATOM 1262 C CA . THR A 1 162 ? -6.402 -31.156 -17.219 1 91.75 162 THR A CA 1
ATOM 1263 C C . THR A 1 162 ? -6.387 -30.375 -18.531 1 91.75 162 THR A C 1
ATOM 1265 O O . THR A 1 162 ? -7.301 -29.594 -18.812 1 91.75 162 THR A O 1
ATOM 1268 N N . SER A 1 163 ? -5.434 -30.656 -19.375 1 83.94 163 SER A N 1
ATOM 1269 C CA . SER A 1 163 ? -5.352 -29.969 -20.656 1 83.94 163 SER A CA 1
ATOM 1270 C C . SER A 1 163 ? -6.074 -30.734 -21.75 1 83.94 163 SER A C 1
ATOM 1272 O O . SER A 1 163 ? -6.207 -30.266 -22.875 1 83.94 163 SER A O 1
ATOM 1274 N N . SER A 1 164 ? -6.508 -31.938 -21.375 1 84.75 164 SER A N 1
ATOM 1275 C CA . SER A 1 164 ? -7.137 -32.781 -22.391 1 84.75 164 SER A CA 1
ATOM 1276 C C . SER A 1 164 ? -8.562 -32.312 -22.688 1 84.75 164 SER A C 1
ATOM 1278 O O . SER A 1 164 ? -9.242 -31.781 -21.812 1 84.75 164 SER A O 1
ATOM 1280 N N . SER A 1 165 ? -9.016 -32.562 -23.906 1 84.12 165 SER A N 1
ATOM 1281 C CA . SER A 1 165 ? -10.383 -32.219 -24.297 1 84.12 165 SER A CA 1
ATOM 1282 C C . SER A 1 165 ? -11.398 -33.031 -23.5 1 84.12 165 SER A C 1
ATOM 1284 O O . SER A 1 165 ? -12.477 -32.562 -23.188 1 84.12 165 SER A O 1
ATOM 1286 N N . LEU A 1 166 ? -11.031 -34.25 -23.219 1 88.38 166 LEU A N 1
ATOM 1287 C CA . LEU A 1 166 ? -11.922 -35.125 -22.453 1 88.38 166 LEU A CA 1
ATOM 1288 C C . LEU A 1 166 ? -12.164 -34.562 -21.062 1 88.38 166 LEU A C 1
ATOM 1290 O O . LEU A 1 166 ? -13.297 -34.594 -20.578 1 88.38 166 LEU A O 1
ATOM 1294 N N . PHE A 1 167 ? -11.148 -34.062 -20.453 1 92.31 167 PHE A N 1
ATOM 1295 C CA . PHE A 1 167 ? -11.305 -33.438 -19.141 1 92.31 167 PHE A CA 1
ATOM 1296 C C . PHE A 1 167 ? -12.203 -32.219 -19.234 1 92.31 167 PHE A C 1
ATOM 1298 O O . PHE A 1 167 ? -13.07 -32.031 -18.391 1 92.31 167 PHE A O 1
ATOM 1305 N N . GLU A 1 168 ? -11.953 -31.391 -20.203 1 89.81 168 GLU A N 1
ATOM 1306 C CA . GLU A 1 168 ? -12.742 -30.172 -20.406 1 89.81 168 GLU A CA 1
ATOM 1307 C C . GLU A 1 168 ? -14.227 -30.5 -20.5 1 89.81 168 GLU A C 1
ATOM 1309 O O . GLU A 1 168 ? -15.07 -29.734 -20.031 1 89.81 168 GLU A O 1
ATOM 1314 N N . ARG A 1 169 ? -14.508 -31.578 -21.047 1 89.94 169 ARG A N 1
ATOM 1315 C CA . ARG A 1 169 ? -15.898 -31.953 -21.297 1 89.94 169 ARG A CA 1
ATOM 1316 C C . ARG A 1 169 ? -16.516 -32.625 -20.094 1 89.94 169 ARG A C 1
ATOM 1318 O O . ARG A 1 169 ? -17.688 -32.406 -19.766 1 89.94 169 ARG A O 1
ATOM 1325 N N . LEU A 1 170 ? -15.703 -33.469 -19.422 1 92.38 170 LEU A N 1
ATOM 1326 C CA . LEU A 1 170 ? -16.344 -34.375 -18.453 1 92.38 170 LEU A CA 1
ATOM 1327 C C . LEU A 1 170 ? -15.875 -34.062 -17.031 1 92.38 170 LEU A C 1
ATOM 1329 O O . LEU A 1 170 ? -16.516 -34.469 -16.062 1 92.38 170 LEU A O 1
ATOM 1333 N N . GLY A 1 171 ? -14.797 -33.375 -16.922 1 94.12 171 GLY A N 1
ATOM 1334 C CA . GLY A 1 171 ? -14.211 -33.344 -15.594 1 94.12 171 GLY A CA 1
ATOM 1335 C C . GLY A 1 171 ? -13.938 -31.922 -15.102 1 94.12 171 GLY A C 1
ATOM 1336 O O . GLY A 1 171 ? -13.625 -31.719 -13.93 1 94.12 171 GLY A O 1
ATOM 1337 N N . LYS A 1 172 ? -14.062 -30.922 -15.875 1 93.94 172 LYS A N 1
ATOM 1338 C CA . LYS A 1 172 ? -13.602 -29.562 -15.555 1 93.94 172 LYS A CA 1
ATOM 1339 C C . LYS A 1 172 ? -14.391 -28.984 -14.391 1 93.94 172 LYS A C 1
ATOM 1341 O O . LYS A 1 172 ? -13.812 -28.328 -13.508 1 93.94 172 LYS A O 1
ATOM 1346 N N . ASP A 1 173 ? -15.703 -29.172 -14.328 1 94.25 173 ASP A N 1
ATOM 1347 C CA . ASP A 1 173 ? -16.547 -28.594 -13.289 1 94.25 173 ASP A CA 1
ATOM 1348 C C . ASP A 1 173 ? -16.625 -29.484 -12.062 1 94.25 173 ASP A C 1
ATOM 1350 O O . ASP A 1 173 ? -16.516 -29.016 -10.93 1 94.25 173 ASP A O 1
ATOM 1354 N N . GLU A 1 174 ? -16.766 -30.797 -12.344 1 94.06 174 GLU A N 1
ATOM 1355 C CA . GLU A 1 174 ? -16.812 -31.812 -11.297 1 94.06 174 GLU A CA 1
ATOM 1356 C C . GLU A 1 174 ? -16.172 -33.125 -11.766 1 94.06 174 GLU A C 1
ATOM 1358 O O . GLU A 1 174 ? -16.438 -33.594 -12.867 1 94.06 174 GLU A O 1
ATOM 1363 N N . ILE A 1 175 ? -15.375 -33.625 -10.891 1 94.5 175 ILE A N 1
ATOM 1364 C CA . ILE A 1 175 ? -14.562 -34.781 -11.289 1 94.5 175 ILE A CA 1
ATOM 1365 C C . ILE A 1 175 ? -15.422 -36.031 -11.32 1 94.5 175 ILE A C 1
ATOM 1367 O O . ILE A 1 175 ? -15.078 -37 -12 1 94.5 175 ILE A O 1
ATOM 1371 N N . GLY A 1 176 ? -16.531 -36.062 -10.641 1 93.38 176 GLY A N 1
ATOM 1372 C CA . GLY A 1 176 ? -17.375 -37.219 -10.516 1 93.38 176 GLY A CA 1
ATOM 1373 C C . GLY A 1 176 ? -17.797 -37.812 -11.852 1 93.38 176 GLY A C 1
ATOM 1374 O O . GLY A 1 176 ? -17.781 -39.031 -12.039 1 93.38 176 GLY A O 1
ATOM 1375 N N . GLY A 1 177 ? -18.234 -36.938 -12.773 1 91.69 177 GLY A N 1
ATOM 1376 C CA . GLY A 1 177 ? -18.625 -37.406 -14.094 1 91.69 177 GLY A CA 1
ATOM 1377 C C . GLY A 1 177 ? -17.5 -38.094 -14.836 1 91.69 177 GLY A C 1
ATOM 1378 O O . GLY A 1 177 ? -17.719 -39.125 -15.492 1 91.69 177 GLY A O 1
ATOM 1379 N N . LEU A 1 178 ? -16.375 -37.594 -14.766 1 93.94 178 LEU A N 1
ATOM 1380 C CA . LEU A 1 178 ? -15.219 -38.188 -15.422 1 93.94 178 LEU A CA 1
ATOM 1381 C C . LEU A 1 178 ? -14.875 -39.531 -14.781 1 93.94 178 LEU A C 1
ATOM 1383 O O . LEU A 1 178 ? -14.594 -40.5 -15.484 1 93.94 178 LEU A O 1
ATOM 1387 N N . ILE A 1 179 ? -14.938 -39.594 -13.453 1 95.19 179 ILE A N 1
ATOM 1388 C CA . ILE A 1 179 ? -14.641 -40.844 -12.734 1 95.19 179 ILE A CA 1
ATOM 1389 C C . ILE A 1 179 ? -15.648 -41.906 -13.125 1 95.19 179 ILE A C 1
ATOM 1391 O O . ILE A 1 179 ? -15.273 -43.062 -13.328 1 95.19 179 ILE A O 1
ATOM 1395 N N . ALA A 1 180 ? -16.844 -41.5 -13.266 1 94 180 ALA A N 1
ATOM 1396 C CA . ALA A 1 180 ? -17.875 -42.438 -13.672 1 94 180 ALA A CA 1
ATOM 1397 C C . ALA A 1 180 ? -17.594 -43 -15.062 1 94 180 ALA A C 1
ATOM 1399 O O . ALA A 1 180 ? -17.766 -44.219 -15.305 1 94 180 ALA A O 1
ATOM 1400 N N . ALA A 1 181 ? -17.203 -42.188 -15.953 1 93.19 181 ALA A N 1
ATOM 1401 C CA . ALA A 1 181 ? -16.875 -42.625 -17.312 1 93.19 181 ALA A CA 1
ATOM 1402 C C . ALA A 1 181 ? -15.664 -43.562 -17.312 1 93.19 181 ALA A C 1
ATOM 1404 O O . ALA A 1 181 ? -15.641 -44.562 -18.031 1 93.19 181 ALA A O 1
ATOM 1405 N N . VAL A 1 182 ? -14.703 -43.25 -16.516 1 94.69 182 VAL A N 1
ATOM 1406 C CA . VAL A 1 182 ? -13.477 -44.031 -16.422 1 94.69 182 VAL A CA 1
ATOM 1407 C C . VAL A 1 182 ? -13.789 -45.438 -15.852 1 94.69 182 VAL A C 1
ATOM 1409 O O . VAL A 1 182 ? -13.258 -46.438 -16.312 1 94.69 182 VAL A O 1
ATOM 1412 N N . LYS A 1 183 ? -14.656 -45.438 -14.906 1 94.12 183 LYS A N 1
ATOM 1413 C CA . LYS A 1 183 ? -14.992 -46.688 -14.234 1 94.12 183 LYS A CA 1
ATOM 1414 C C . LYS A 1 183 ? -15.609 -47.688 -15.203 1 94.12 183 LYS A C 1
ATOM 1416 O O . LYS A 1 183 ? -15.516 -48.906 -14.992 1 94.12 183 LYS A O 1
ATOM 1421 N N . LYS A 1 184 ? -16.141 -47.188 -16.266 1 91.88 184 LYS A N 1
ATOM 1422 C CA . LYS A 1 184 ? -16.75 -48.062 -17.266 1 91.88 184 LYS A CA 1
ATOM 1423 C C . LYS A 1 184 ? -15.703 -49 -17.906 1 91.88 184 LYS A C 1
ATOM 1425 O O . LYS A 1 184 ? -16.031 -50.062 -18.391 1 91.88 184 LYS A O 1
ATOM 1430 N N . LEU A 1 185 ? -14.477 -48.594 -17.906 1 93.38 185 LEU A N 1
ATOM 1431 C CA . LEU A 1 185 ? -13.398 -49.375 -18.484 1 93.38 185 LEU A CA 1
ATOM 1432 C C . LEU A 1 185 ? -12.773 -50.312 -17.438 1 93.38 185 LEU A C 1
ATOM 1434 O O . LEU A 1 185 ? -11.914 -51.125 -17.766 1 93.38 185 LEU A O 1
ATOM 1438 N N . SER A 1 186 ? -13.125 -50.156 -16.219 1 93.94 186 SER A N 1
ATOM 1439 C CA . SER A 1 186 ? -12.734 -50.969 -15.07 1 93.94 186 SER A CA 1
ATOM 1440 C C . SER A 1 186 ? -11.227 -50.969 -14.883 1 93.94 186 SER A C 1
ATOM 1442 O O . SER A 1 186 ? -10.609 -52.031 -14.75 1 93.94 186 SER A O 1
ATOM 1444 N N . PRO A 1 187 ? -10.641 -49.812 -14.883 1 96.88 187 PRO A N 1
ATOM 1445 C CA . PRO A 1 187 ? -9.211 -49.781 -14.57 1 96.88 187 PRO A CA 1
ATOM 1446 C C . PRO A 1 187 ? -8.93 -49.938 -13.078 1 96.88 187 PRO A C 1
ATOM 1448 O O . PRO A 1 187 ? -9.844 -49.812 -12.258 1 96.88 187 PRO A O 1
ATOM 1451 N N . ASP A 1 188 ? -7.664 -50.281 -12.773 1 97 188 ASP A N 1
ATOM 1452 C CA . ASP A 1 188 ? -7.25 -50.312 -11.375 1 97 188 ASP A CA 1
ATOM 1453 C C . ASP A 1 188 ? -7.148 -48.906 -10.805 1 97 188 ASP A C 1
ATOM 1455 O O . ASP A 1 188 ? -7.586 -48.656 -9.68 1 97 188 ASP A O 1
ATOM 1459 N N . VAL A 1 189 ? -6.574 -48 -11.648 1 98 189 VAL A N 1
ATOM 1460 C CA . VAL A 1 189 ? -6.328 -46.656 -11.141 1 98 189 VAL A CA 1
ATOM 1461 C C . VAL A 1 189 ? -6.621 -45.625 -12.234 1 98 189 VAL A C 1
ATOM 1463 O O . VAL A 1 189 ? -6.648 -45.969 -13.414 1 98 189 VAL A O 1
ATOM 1466 N N . PHE A 1 190 ? -6.863 -44.438 -11.805 1 97.88 190 PHE A N 1
ATOM 1467 C CA . PHE A 1 190 ? -7.035 -43.25 -12.648 1 97.88 190 PHE A CA 1
ATOM 1468 C C . PHE A 1 190 ? -6.137 -42.125 -12.18 1 97.88 190 PHE A C 1
ATOM 1470 O O . PHE A 1 190 ? -6.234 -41.688 -11.031 1 97.88 190 PHE A O 1
ATOM 1477 N N . LEU A 1 191 ? -5.211 -41.719 -13.062 1 98.06 191 LEU A N 1
ATOM 1478 C CA . LEU A 1 191 ? -4.316 -40.594 -12.727 1 98.06 191 LEU A CA 1
ATOM 1479 C C . LEU A 1 191 ? -4.734 -39.312 -13.453 1 98.06 191 LEU A C 1
ATOM 1481 O O . LEU A 1 191 ? -4.84 -39.312 -14.68 1 98.06 191 LEU A O 1
ATOM 1485 N N . LEU A 1 192 ? -5.012 -38.312 -12.711 1 97.31 192 LEU A N 1
ATOM 1486 C CA . LEU A 1 192 ? -5.277 -37 -13.266 1 97.31 192 LEU A CA 1
ATOM 1487 C C . LEU A 1 192 ? -4.09 -36.062 -13.039 1 97.31 192 LEU A C 1
ATOM 1489 O O . LEU A 1 192 ? -3.77 -35.719 -11.898 1 97.31 192 LEU A O 1
ATOM 1493 N N . LYS A 1 193 ? -3.412 -35.688 -14.102 1 95.44 193 LYS A N 1
ATOM 1494 C CA . LYS A 1 193 ? -2.318 -34.719 -14.047 1 95.44 193 LYS A CA 1
ATOM 1495 C C . LYS A 1 193 ? -2.846 -33.281 -14.07 1 95.44 193 LYS A C 1
ATOM 1497 O O . LYS A 1 193 ? -3.539 -32.906 -15.008 1 95.44 193 LYS A O 1
ATOM 1502 N N . GLU A 1 194 ? -2.547 -32.531 -13.078 1 95.38 194 GLU A N 1
ATOM 1503 C CA . GLU A 1 194 ? -3.178 -31.234 -12.906 1 95.38 194 GLU A CA 1
ATOM 1504 C C . GLU A 1 194 ? -2.15 -30.109 -12.992 1 95.38 194 GLU A C 1
ATOM 1506 O O . GLU A 1 194 ? -2.188 -29.172 -12.195 1 95.38 194 GLU A O 1
ATOM 1511 N N . ASN A 1 195 ? -1.242 -30.328 -13.906 1 89.38 195 ASN A N 1
ATOM 1512 C CA . ASN A 1 195 ? -0.241 -29.297 -14.18 1 89.38 195 ASN A CA 1
ATOM 1513 C C . ASN A 1 195 ? 0.519 -28.906 -12.922 1 89.38 195 ASN A C 1
ATOM 1515 O O . ASN A 1 195 ? 1.035 -29.766 -12.203 1 89.38 195 ASN A O 1
ATOM 1519 N N . ARG A 1 196 ? 0.589 -27.594 -12.609 1 92.5 196 ARG A N 1
ATOM 1520 C CA . ARG A 1 196 ? 1.401 -27.062 -11.516 1 92.5 196 ARG A CA 1
ATOM 1521 C C . ARG A 1 196 ? 0.774 -27.391 -10.164 1 92.5 196 ARG A C 1
ATOM 1523 O O . ARG A 1 196 ? 1.418 -27.25 -9.117 1 92.5 196 ARG A O 1
ATOM 1530 N N . GLY A 1 197 ? -0.396 -27.906 -10.18 1 96.31 197 GLY A N 1
ATOM 1531 C CA . GLY A 1 197 ? -1.099 -28.188 -8.945 1 96.31 197 GLY A CA 1
ATOM 1532 C C . GLY A 1 197 ? -0.862 -29.609 -8.445 1 96.31 197 GLY A C 1
ATOM 1533 O O . GLY A 1 197 ? -1.35 -29.984 -7.379 1 96.31 197 GLY A O 1
ATOM 1534 N N . GLY A 1 198 ? -0.109 -30.359 -9.25 1 96.88 198 GLY A N 1
ATOM 1535 C CA . GLY A 1 198 ? 0.143 -31.75 -8.891 1 96.88 198 GLY A CA 1
ATOM 1536 C C . GLY A 1 198 ? -0.721 -32.719 -9.664 1 96.88 198 GLY A C 1
ATOM 1537 O O . GLY A 1 198 ? -0.99 -32.531 -10.852 1 96.88 198 GLY A O 1
ATOM 1538 N N . SER A 1 199 ? -0.866 -33.906 -9.078 1 97.56 199 SER A N 1
ATOM 1539 C CA . SER A 1 199 ? -1.704 -34.938 -9.656 1 97.56 199 SER A CA 1
ATOM 1540 C C . SER A 1 199 ? -2.494 -35.688 -8.578 1 97.56 199 SER A C 1
ATOM 1542 O O . SER A 1 199 ? -2.119 -35.656 -7.406 1 97.56 199 SER A O 1
ATOM 1544 N N . ARG A 1 200 ? -3.568 -36.219 -8.93 1 97.62 200 ARG A N 1
ATOM 1545 C CA . ARG A 1 200 ? -4.352 -37.094 -8.047 1 97.62 200 ARG A CA 1
ATOM 1546 C C . ARG A 1 200 ? -4.461 -38.5 -8.625 1 97.62 200 ARG A C 1
ATOM 1548 O O . ARG A 1 200 ? -4.848 -38.656 -9.781 1 97.62 200 ARG A O 1
ATOM 1555 N N . LEU A 1 201 ? -4.062 -39.375 -7.859 1 98.56 201 LEU A N 1
ATOM 1556 C CA . LEU A 1 201 ? -4.219 -40.781 -8.195 1 98.56 201 LEU A CA 1
ATOM 1557 C C . LEU A 1 201 ? -5.434 -41.375 -7.492 1 98.56 201 LEU A C 1
ATOM 1559 O O . LEU A 1 201 ? -5.465 -41.469 -6.262 1 98.56 201 LEU A O 1
ATOM 1563 N N . PHE A 1 202 ? -6.379 -41.812 -8.289 1 98.06 202 PHE A N 1
ATOM 1564 C CA . PHE A 1 202 ? -7.582 -42.438 -7.77 1 98.06 202 PHE A CA 1
ATOM 1565 C C . PHE A 1 202 ? -7.465 -43.969 -7.836 1 98.06 202 PHE A C 1
ATOM 1567 O O . PHE A 1 202 ? -7.27 -44.531 -8.914 1 98.06 202 PHE A O 1
ATOM 1574 N N . ASP A 1 203 ? -7.508 -44.531 -6.691 1 97.19 203 ASP A N 1
ATOM 1575 C CA . ASP A 1 203 ? -7.621 -46 -6.641 1 97.19 203 ASP A CA 1
ATOM 1576 C C . ASP A 1 203 ? -9.07 -46.438 -6.84 1 97.19 203 ASP A C 1
ATOM 1578 O O . ASP A 1 203 ? -9.914 -46.25 -5.961 1 97.19 203 ASP A O 1
ATOM 1582 N N . LEU A 1 204 ? -9.352 -47.062 -7.922 1 95.88 204 LEU A N 1
ATOM 1583 C CA . LEU A 1 204 ? -10.742 -47.375 -8.266 1 95.88 204 LEU A CA 1
ATOM 1584 C C . LEU A 1 204 ? -11.172 -48.719 -7.691 1 95.88 204 LEU A C 1
ATOM 1586 O O . LEU A 1 204 ? -12.336 -49.094 -7.797 1 95.88 204 LEU A O 1
ATOM 1590 N N . LEU A 1 205 ? -10.258 -49.375 -7.051 1 92.88 205 LEU A N 1
ATOM 1591 C CA . LEU A 1 205 ? -10.57 -50.625 -6.379 1 92.88 205 LEU A CA 1
ATOM 1592 C C . LEU A 1 205 ? -11.016 -50.375 -4.941 1 92.88 205 LEU A C 1
ATOM 1594 O O . LEU A 1 205 ? -11.969 -51 -4.465 1 92.88 205 LEU A O 1
ATOM 1598 N N . ASP A 1 206 ? -10.43 -49.469 -4.273 1 91.56 206 ASP A N 1
ATOM 1599 C CA . ASP A 1 206 ? -10.766 -49.25 -2.869 1 91.56 206 ASP A CA 1
ATOM 1600 C C . ASP A 1 206 ? -11.289 -47.844 -2.637 1 91.56 206 ASP A C 1
ATOM 1602 O O . ASP A 1 206 ? -11.688 -47.5 -1.522 1 91.56 206 ASP A O 1
ATOM 1606 N N . GLY A 1 207 ? -11.242 -46.969 -3.566 1 91.56 207 GLY A N 1
ATOM 1607 C CA . GLY A 1 207 ? -11.836 -45.656 -3.463 1 91.56 207 GLY A CA 1
ATOM 1608 C C . GLY A 1 207 ? -10.883 -44.625 -2.908 1 91.56 207 GLY A C 1
ATOM 1609 O O . GLY A 1 207 ? -11.242 -43.438 -2.783 1 91.56 207 GLY A O 1
ATOM 1610 N N . GLY A 1 208 ? -9.672 -45 -2.666 1 94.5 208 GLY A N 1
ATOM 1611 C CA . GLY A 1 208 ? -8.695 -44.062 -2.119 1 94.5 208 GLY A CA 1
ATOM 1612 C C . GLY A 1 208 ? -8.188 -43.062 -3.139 1 94.5 208 GLY A C 1
ATOM 1613 O O . GLY A 1 208 ? -8.203 -43.312 -4.344 1 94.5 208 GLY A O 1
ATOM 1614 N N . VAL A 1 209 ? -7.844 -41.906 -2.627 1 97 209 VAL A N 1
ATOM 1615 C CA . VAL A 1 209 ? -7.266 -40.875 -3.473 1 97 209 VAL A CA 1
ATOM 1616 C C . VAL A 1 209 ? -5.918 -40.438 -2.904 1 97 209 VAL A C 1
ATOM 1618 O O . VAL A 1 209 ? -5.809 -40.125 -1.715 1 97 209 VAL A O 1
ATOM 1621 N N . GLU A 1 210 ? -4.863 -40.5 -3.717 1 97.06 210 GLU A N 1
ATOM 1622 C CA . GLU A 1 210 ? -3.525 -40.031 -3.354 1 97.06 210 GLU A CA 1
ATOM 1623 C C . GLU A 1 210 ? -3.172 -38.75 -4.086 1 97.06 210 GLU A C 1
ATOM 1625 O O . GLU A 1 210 ? -3.258 -38.656 -5.312 1 97.06 210 GLU A O 1
ATOM 1630 N N . GLU A 1 211 ? -2.836 -37.688 -3.301 1 97.38 211 GLU A N 1
ATOM 1631 C CA . GLU A 1 211 ? -2.363 -36.438 -3.906 1 97.38 211 GLU A CA 1
ATOM 1632 C C . GLU A 1 211 ? -0.841 -36.438 -4.012 1 97.38 211 GLU A C 1
ATOM 1634 O O . GLU A 1 211 ? -0.143 -36.594 -3.008 1 97.38 211 GLU A O 1
ATOM 1639 N N . ILE A 1 212 ? -0.363 -36.281 -5.176 1 97.81 212 ILE A N 1
ATOM 1640 C CA . ILE A 1 212 ? 1.071 -36.219 -5.441 1 97.81 212 ILE A CA 1
ATOM 1641 C C . ILE A 1 212 ? 1.487 -34.812 -5.77 1 97.81 212 ILE A C 1
ATOM 1643 O O . ILE A 1 212 ? 1.021 -34.219 -6.75 1 97.81 212 ILE A O 1
ATOM 1647 N N . PRO A 1 213 ? 2.379 -34.219 -5.043 1 97.19 213 PRO A N 1
ATOM 1648 C CA . PRO A 1 213 ? 2.742 -32.812 -5.219 1 97.19 213 PRO A CA 1
ATOM 1649 C C . PRO A 1 213 ? 3.574 -32.562 -6.477 1 97.19 213 PRO A C 1
ATOM 1651 O O . PRO A 1 213 ? 4.301 -33.469 -6.922 1 97.19 213 PRO A O 1
ATOM 1654 N N . ALA A 1 214 ? 3.436 -31.375 -6.965 1 95.19 214 ALA A N 1
ATOM 1655 C CA . ALA A 1 214 ? 4.332 -30.922 -8.023 1 95.19 214 ALA A CA 1
ATOM 1656 C C . ALA A 1 214 ? 5.559 -30.219 -7.438 1 95.19 214 ALA A C 1
ATOM 1658 O O . ALA A 1 214 ? 5.457 -29.516 -6.434 1 95.19 214 ALA A O 1
ATOM 1659 N N . THR A 1 215 ? 6.656 -30.5 -7.977 1 92.12 215 THR A N 1
ATOM 1660 C CA . THR A 1 215 ? 7.859 -29.734 -7.695 1 92.12 215 THR A CA 1
ATOM 1661 C C . THR A 1 215 ? 8.047 -28.641 -8.742 1 92.12 215 THR A C 1
ATOM 1663 O O . THR A 1 215 ? 8.359 -28.922 -9.898 1 92.12 215 THR A O 1
ATOM 1666 N N . LEU A 1 216 ? 7.883 -27.453 -8.188 1 90.88 216 LEU A N 1
ATOM 1667 C CA . LEU A 1 216 ? 7.883 -26.344 -9.141 1 90.88 216 LEU A CA 1
ATOM 1668 C C . LEU A 1 216 ? 9.258 -25.688 -9.219 1 90.88 216 LEU A C 1
ATOM 1670 O O . LEU A 1 216 ? 9.93 -25.516 -8.203 1 90.88 216 LEU A O 1
ATOM 1674 N N . GLY A 1 217 ? 9.797 -25.453 -10.398 1 82.94 217 GLY A N 1
ATOM 1675 C CA . GLY A 1 217 ? 11.047 -24.781 -10.719 1 82.94 217 GLY A CA 1
ATOM 1676 C C . GLY A 1 217 ? 11.07 -24.188 -12.117 1 82.94 217 GLY A C 1
ATOM 1677 O O . GLY A 1 217 ? 10.016 -24.016 -12.742 1 82.94 217 GLY A O 1
ATOM 1678 N N . LYS A 1 218 ? 12.164 -23.75 -12.477 1 79.19 218 LYS A N 1
ATOM 1679 C CA . LYS A 1 218 ? 12.281 -23.219 -13.828 1 79.19 218 LYS A CA 1
ATOM 1680 C C . LYS A 1 218 ? 12.039 -24.297 -14.875 1 79.19 218 LYS A C 1
ATOM 1682 O O . LYS A 1 218 ? 12.742 -25.312 -14.898 1 79.19 218 LYS A O 1
ATOM 1687 N N . THR A 1 219 ? 11.055 -24.156 -15.641 1 73.94 219 THR A N 1
ATOM 1688 C CA . THR A 1 219 ? 10.719 -25.125 -16.672 1 73.94 219 THR A CA 1
ATOM 1689 C C . THR A 1 219 ? 11.555 -24.875 -17.938 1 73.94 219 THR A C 1
ATOM 1691 O O . THR A 1 219 ? 11.492 -23.797 -18.516 1 73.94 219 THR A O 1
ATOM 1694 N N . ILE A 1 220 ? 12.305 -25.859 -18.25 1 72 220 ILE A N 1
ATOM 1695 C CA . ILE A 1 220 ? 13.109 -25.781 -19.453 1 72 220 ILE A CA 1
ATOM 1696 C C . ILE A 1 220 ? 12.297 -26.297 -20.641 1 72 220 ILE A C 1
ATOM 1698 O O . ILE A 1 220 ? 12.375 -25.75 -21.75 1 72 220 ILE A O 1
ATOM 1702 N N . ASN A 1 221 ? 11.516 -27.391 -20.406 1 76.12 221 ASN A N 1
ATOM 1703 C CA . ASN A 1 221 ? 10.672 -27.984 -21.422 1 76.12 221 ASN A CA 1
ATOM 1704 C 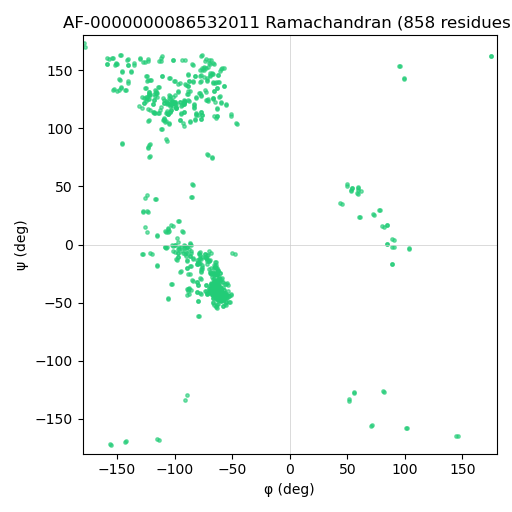C . ASN A 1 221 ? 9.461 -28.688 -20.812 1 76.12 221 ASN A C 1
ATOM 1706 O O . ASN A 1 221 ? 9.594 -29.453 -19.859 1 76.12 221 ASN A O 1
ATOM 1710 N N . SER A 1 222 ? 8.352 -28.359 -21.469 1 75.75 222 SER A N 1
ATOM 1711 C CA . SER A 1 222 ? 7.137 -28.969 -20.938 1 75.75 222 SER A CA 1
ATOM 1712 C C . SER A 1 222 ? 6.605 -30.047 -21.875 1 75.75 222 SER A C 1
ATOM 1714 O O . SER A 1 222 ? 5.68 -30.781 -21.531 1 75.75 222 SER A O 1
ATOM 1716 N N . VAL A 1 223 ? 7.242 -30.219 -22.953 1 77.75 223 VAL A N 1
ATOM 1717 C CA . VAL A 1 223 ? 6.73 -31.141 -23.969 1 77.75 223 VAL A CA 1
ATOM 1718 C C . VAL A 1 223 ? 7.105 -32.562 -23.594 1 77.75 223 VAL A C 1
ATOM 1720 O O . VAL A 1 223 ? 8.273 -32.875 -23.328 1 77.75 223 VAL A O 1
ATOM 1723 N N . GLY A 1 224 ? 6.07 -33.406 -23.562 1 86.25 224 GLY A N 1
ATOM 1724 C CA . GLY A 1 224 ? 6.301 -34.844 -23.344 1 86.25 224 GLY A CA 1
ATOM 1725 C C . GLY A 1 224 ? 6.418 -35.188 -21.875 1 86.25 224 GLY A C 1
ATOM 1726 O O . GLY A 1 224 ? 6.602 -36.375 -21.516 1 86.25 224 GLY A O 1
ATOM 1727 N N . VAL A 1 225 ? 6.305 -34.219 -21.016 1 87.94 225 VAL A N 1
ATOM 1728 C CA . VAL A 1 225 ? 6.449 -34.406 -19.578 1 87.94 225 VAL A CA 1
ATOM 1729 C C . VAL A 1 225 ? 5.379 -35.375 -19.094 1 87.94 225 VAL A C 1
ATOM 1731 O O . VAL A 1 225 ? 5.676 -36.312 -18.328 1 87.94 225 VAL A O 1
ATOM 1734 N N . GLY A 1 226 ? 4.207 -35.219 -19.578 1 91.19 226 GLY A N 1
ATOM 1735 C CA . GLY A 1 226 ? 3.129 -36.125 -19.203 1 91.19 226 GLY A CA 1
ATOM 1736 C C . GLY A 1 226 ? 3.344 -37.562 -19.688 1 91.19 226 GLY A C 1
ATOM 1737 O O . GLY A 1 226 ? 2.99 -38.5 -18.984 1 91.19 226 GLY A O 1
ATOM 1738 N N . ASP A 1 227 ? 3.918 -37.688 -20.891 1 92.56 227 ASP A N 1
ATOM 1739 C CA . ASP A 1 227 ? 4.207 -39 -21.438 1 92.56 227 ASP A CA 1
ATOM 1740 C C . ASP A 1 227 ? 5.199 -39.75 -20.562 1 92.56 227 ASP A C 1
ATOM 1742 O O . ASP A 1 227 ? 5.051 -40.969 -20.328 1 92.56 227 ASP A O 1
ATOM 1746 N N . VAL A 1 228 ? 6.16 -39 -20.125 1 94.56 228 VAL A N 1
ATOM 1747 C CA . VAL A 1 228 ? 7.176 -39.594 -19.266 1 94.56 228 VAL A CA 1
ATOM 1748 C C . VAL A 1 228 ? 6.539 -40.031 -17.938 1 94.56 228 VAL A C 1
ATOM 1750 O O . VAL A 1 228 ? 6.805 -41.125 -17.453 1 94.56 228 VAL A O 1
ATOM 1753 N N . TYR A 1 229 ? 5.719 -39.156 -17.406 1 96.69 229 TYR A N 1
ATOM 1754 C CA . TYR A 1 229 ? 4.992 -39.469 -16.188 1 96.69 229 TYR A CA 1
ATOM 1755 C C . TYR A 1 229 ? 4.246 -40.812 -16.328 1 96.69 229 TYR A C 1
ATOM 1757 O O . TYR A 1 229 ? 4.441 -41.719 -15.523 1 96.69 229 TYR A O 1
ATOM 1765 N N . THR A 1 230 ? 3.551 -40.938 -17.359 1 96.75 230 THR A N 1
ATOM 1766 C CA . THR A 1 230 ? 2.707 -42.094 -17.609 1 96.75 230 THR A CA 1
ATOM 1767 C C . THR A 1 230 ? 3.553 -43.344 -17.781 1 96.75 230 THR A C 1
ATOM 1769 O O . THR A 1 230 ? 3.295 -44.375 -17.141 1 96.75 230 THR A O 1
ATOM 1772 N N . ALA A 1 231 ? 4.527 -43.281 -18.641 1 97.38 231 ALA A N 1
ATOM 1773 C CA . ALA A 1 231 ? 5.328 -44.438 -19 1 97.38 231 ALA A CA 1
ATOM 1774 C C . ALA A 1 231 ? 6.066 -45 -17.781 1 97.38 231 ALA A C 1
ATOM 1776 O O . ALA A 1 231 ? 6.055 -46.219 -17.531 1 97.38 231 ALA A O 1
ATOM 1777 N N . VAL A 1 232 ? 6.633 -44.156 -17.031 1 98.06 232 VAL A N 1
ATOM 1778 C CA . VAL A 1 232 ? 7.426 -44.562 -15.891 1 98.06 232 VAL A CA 1
ATOM 1779 C C . VAL A 1 232 ? 6.504 -45.094 -14.797 1 98.06 232 VAL A C 1
ATOM 1781 O O . VAL A 1 232 ? 6.801 -46.125 -14.164 1 98.06 232 VAL A O 1
ATOM 1784 N N . MET A 1 233 ? 5.402 -44.469 -14.539 1 98.38 233 MET A N 1
ATOM 1785 C CA . MET A 1 233 ? 4.438 -44.938 -13.562 1 98.38 233 MET A CA 1
ATOM 1786 C C . MET A 1 233 ? 3.996 -46.375 -13.898 1 98.38 233 MET A C 1
ATOM 1788 O O . MET A 1 233 ? 4.055 -47.25 -13.047 1 98.38 233 MET A O 1
ATOM 1792 N N . VAL A 1 234 ? 3.602 -46.562 -15.117 1 97.94 234 VAL A N 1
ATOM 1793 C CA . VAL A 1 234 ? 3.119 -47.875 -15.531 1 97.94 234 VAL A CA 1
ATOM 1794 C C . VAL A 1 234 ? 4.258 -48.906 -15.453 1 97.94 234 VAL A C 1
ATOM 1796 O O . VAL A 1 234 ? 4.055 -50.031 -15.016 1 97.94 234 VAL A O 1
ATOM 1799 N N . GLY A 1 235 ? 5.438 -48.531 -15.875 1 97.56 235 GLY A N 1
ATOM 1800 C CA . GLY A 1 235 ? 6.598 -49.406 -15.812 1 97.56 235 GLY A CA 1
ATOM 1801 C C . GLY A 1 235 ? 6.906 -49.875 -14.406 1 97.56 235 GLY A C 1
ATOM 1802 O O . GLY A 1 235 ? 7.41 -50.969 -14.211 1 97.56 235 GLY A O 1
ATOM 1803 N N . LEU A 1 236 ? 6.621 -49.031 -13.461 1 97.62 236 LEU A N 1
ATOM 1804 C CA . LEU A 1 236 ? 6.957 -49.344 -12.07 1 97.62 236 LEU A CA 1
ATOM 1805 C C . LEU A 1 236 ? 5.723 -49.812 -11.305 1 97.62 236 LEU A C 1
ATOM 1807 O O . LEU A 1 236 ? 5.746 -49.875 -10.07 1 97.62 236 LEU A O 1
ATOM 1811 N N . SER A 1 237 ? 4.656 -50.188 -11.953 1 97.19 237 SER A N 1
ATOM 1812 C CA . SER A 1 237 ? 3.398 -50.531 -11.305 1 97.19 237 SER A CA 1
ATOM 1813 C C . SER A 1 237 ? 3.557 -51.75 -10.414 1 97.19 237 SER A C 1
ATOM 1815 O O . SER A 1 237 ? 2.756 -51.969 -9.508 1 97.19 237 SER A O 1
ATOM 1817 N N . HIS A 1 238 ? 4.57 -52.594 -10.672 1 95.25 238 HIS A N 1
ATOM 1818 C CA . HIS A 1 238 ? 4.816 -53.781 -9.859 1 95.25 238 HIS A CA 1
ATOM 1819 C C . HIS A 1 238 ? 5.188 -53.406 -8.43 1 95.25 238 HIS A C 1
ATOM 1821 O O . HIS A 1 238 ? 5.09 -54.219 -7.52 1 95.25 238 HIS A O 1
ATOM 1827 N N . LYS A 1 239 ? 5.598 -52.156 -8.188 1 95.88 239 LYS A N 1
ATOM 1828 C CA . LYS A 1 239 ? 5.945 -51.688 -6.852 1 95.88 239 LYS A CA 1
ATOM 1829 C C . LYS A 1 239 ? 4.711 -51.188 -6.109 1 95.88 239 LYS A C 1
ATOM 1831 O O . LYS A 1 239 ? 4.801 -50.781 -4.953 1 95.88 239 LYS A O 1
ATOM 1836 N N . GLY A 1 240 ? 3.607 -51.25 -6.73 1 96.06 240 GLY A N 1
ATOM 1837 C CA . GLY A 1 240 ? 2.402 -50.625 -6.223 1 96.06 240 GLY A CA 1
ATOM 1838 C C . GLY A 1 240 ? 2.107 -49.281 -6.883 1 96.06 240 GLY A C 1
ATOM 1839 O O . GLY A 1 240 ? 3.021 -48.5 -7.145 1 96.06 240 GLY A O 1
ATOM 1840 N N . TRP A 1 241 ? 0.86 -49 -7.121 1 97.56 241 TRP A N 1
ATOM 1841 C CA . TRP A 1 241 ? 0.475 -47.844 -7.934 1 97.56 241 TRP A CA 1
ATOM 1842 C C . TRP A 1 241 ? 0.83 -46.531 -7.238 1 97.56 241 TRP A C 1
ATOM 1844 O O . TRP A 1 241 ? 1.181 -45.562 -7.891 1 97.56 241 TRP A O 1
ATOM 1854 N N . THR A 1 242 ? 0.757 -46.531 -5.91 1 97.12 242 THR A N 1
ATOM 1855 C CA . THR A 1 242 ? 1.12 -45.344 -5.188 1 97.12 242 THR A CA 1
ATOM 1856 C C . THR A 1 242 ? 2.592 -45 -5.406 1 97.12 242 THR A C 1
ATOM 1858 O O . THR A 1 242 ? 2.92 -43.906 -5.863 1 97.12 242 THR A O 1
ATOM 1861 N N . GLU A 1 243 ? 3.393 -45.938 -5.125 1 97.62 243 GLU A N 1
ATOM 1862 C CA . GLU A 1 243 ? 4.82 -45.688 -5.328 1 97.62 243 GLU A CA 1
ATOM 1863 C C . GLU A 1 243 ? 5.129 -45.438 -6.797 1 97.62 243 GLU A C 1
ATOM 1865 O O . GLU A 1 243 ? 5.953 -44.594 -7.121 1 97.62 243 GLU A O 1
ATOM 1870 N N . ALA A 1 244 ? 4.496 -46.188 -7.672 1 98.12 244 ALA A N 1
ATOM 1871 C CA . ALA A 1 244 ? 4.691 -46 -9.109 1 98.12 244 ALA A CA 1
ATOM 1872 C C . ALA A 1 244 ? 4.371 -44.562 -9.539 1 98.12 244 ALA A C 1
ATOM 1874 O O . ALA A 1 244 ? 5.125 -43.969 -10.305 1 98.12 244 ALA A O 1
ATOM 1875 N N . ALA A 1 245 ? 3.285 -44.062 -9.008 1 98.19 245 ALA A N 1
ATOM 1876 C CA . ALA A 1 245 ? 2.867 -42.719 -9.367 1 98.19 245 ALA A CA 1
ATOM 1877 C C . ALA A 1 245 ? 3.861 -41.656 -8.852 1 98.19 245 ALA A C 1
ATOM 1879 O O . ALA A 1 245 ? 4.203 -40.719 -9.562 1 98.19 245 ALA A O 1
ATOM 1880 N N . TRP A 1 246 ? 4.328 -41.844 -7.668 1 97.94 246 TRP A N 1
ATOM 1881 C CA . TRP A 1 246 ? 5.312 -40.938 -7.094 1 97.94 246 TRP A CA 1
ATOM 1882 C C . TRP A 1 246 ? 6.602 -40.938 -7.906 1 97.94 246 TRP A C 1
ATOM 1884 O O . TRP A 1 246 ? 7.168 -39.875 -8.188 1 97.94 246 TRP A O 1
ATOM 1894 N N . ARG A 1 247 ? 7.023 -42.125 -8.289 1 97.81 247 ARG A N 1
ATOM 1895 C CA . ARG A 1 247 ? 8.25 -42.25 -9.07 1 97.81 247 ARG A CA 1
ATOM 1896 C C . ARG A 1 247 ? 8.062 -41.688 -10.477 1 97.81 247 ARG A C 1
ATOM 1898 O O . ARG A 1 247 ? 8.984 -41.062 -11.023 1 97.81 247 ARG A O 1
ATOM 1905 N N . GLY A 1 248 ? 6.887 -41.969 -11.047 1 97.88 248 GLY A N 1
ATOM 1906 C CA . GLY A 1 248 ? 6.57 -41.312 -12.32 1 97.88 248 GLY A CA 1
ATOM 1907 C C . GLY A 1 248 ? 6.637 -39.812 -12.273 1 97.88 248 GLY A C 1
ATOM 1908 O O . GLY A 1 248 ? 7.168 -39.188 -13.18 1 97.88 248 GLY A O 1
ATOM 1909 N N . CYS A 1 249 ? 6.09 -39.281 -11.195 1 96.56 249 CYS A N 1
ATOM 1910 C CA . CYS A 1 249 ? 6.121 -37.844 -11 1 96.56 249 CYS A CA 1
ATOM 1911 C C . CYS A 1 249 ? 7.559 -37.344 -10.898 1 96.56 249 CYS A C 1
ATOM 1913 O O . CYS A 1 249 ? 7.898 -36.312 -11.469 1 96.56 249 CYS A O 1
ATOM 1915 N N . GLN A 1 250 ? 8.359 -38.031 -10.203 1 95.06 250 GLN A N 1
ATOM 1916 C CA . GLN A 1 250 ? 9.766 -37.688 -10.062 1 95.06 250 GLN A CA 1
ATOM 1917 C C . GLN A 1 250 ? 10.453 -37.625 -11.422 1 95.06 250 GLN A C 1
ATOM 1919 O O . GLN A 1 250 ? 11.18 -36.656 -11.719 1 95.06 250 GLN A O 1
ATOM 1924 N N . ALA A 1 251 ? 10.234 -38.625 -12.203 1 95.88 251 ALA A N 1
ATOM 1925 C CA . ALA A 1 251 ? 10.836 -38.719 -13.531 1 95.88 251 ALA A CA 1
ATOM 1926 C C . ALA A 1 251 ? 10.352 -37.562 -14.414 1 95.88 251 ALA A C 1
ATOM 1928 O O . ALA A 1 251 ? 11.133 -36.938 -15.133 1 95.88 251 ALA A O 1
ATOM 1929 N N . ALA A 1 252 ? 9.078 -37.344 -14.367 1 94.31 252 ALA A N 1
ATOM 1930 C CA . ALA A 1 252 ? 8.492 -36.25 -15.133 1 94.31 252 ALA A CA 1
ATOM 1931 C C . ALA A 1 252 ? 9.102 -34.906 -14.734 1 94.31 252 ALA A C 1
ATOM 1933 O O . ALA A 1 252 ? 9.398 -34.062 -15.594 1 94.31 252 ALA A O 1
ATOM 1934 N N . THR A 1 253 ? 9.266 -34.719 -13.461 1 93.19 253 THR A N 1
ATOM 1935 C CA . THR A 1 253 ? 9.844 -33.5 -12.945 1 93.19 253 THR A CA 1
ATOM 1936 C C . THR A 1 253 ? 11.258 -33.281 -13.492 1 93.19 253 THR A C 1
ATOM 1938 O O . THR A 1 253 ? 11.594 -32.219 -13.969 1 93.19 253 THR A O 1
ATOM 1941 N N . GLU A 1 254 ? 12.031 -34.281 -13.43 1 92.31 254 GLU A N 1
ATOM 1942 C CA . GLU A 1 254 ? 13.391 -34.219 -13.945 1 92.31 254 GLU A CA 1
ATOM 1943 C C . GLU A 1 254 ? 13.391 -33.938 -15.445 1 92.31 254 GLU A C 1
ATOM 1945 O O . GLU A 1 254 ? 14.289 -33.25 -15.961 1 92.31 254 GLU A O 1
ATOM 1950 N N . TYR A 1 255 ? 12.398 -34.469 -16.125 1 91.38 255 TYR A N 1
ATOM 1951 C CA . TYR A 1 255 ? 12.289 -34.312 -17.562 1 91.38 255 TYR A CA 1
ATOM 1952 C C . TYR A 1 255 ? 12.023 -32.844 -17.938 1 91.38 255 TYR A C 1
ATOM 1954 O O . TYR A 1 255 ? 12.352 -32.406 -19.031 1 91.38 255 TYR A O 1
ATOM 1962 N N . THR A 1 256 ? 11.445 -32.062 -17.031 1 87 256 THR A N 1
ATOM 1963 C CA . THR A 1 256 ? 11.164 -30.656 -17.297 1 87 256 THR A CA 1
ATOM 1964 C C . THR A 1 256 ? 12.43 -29.812 -17.156 1 87 256 THR A C 1
ATOM 1966 O O . THR A 1 256 ? 12.477 -28.672 -17.609 1 87 256 THR A O 1
ATOM 1969 N N . GLN A 1 257 ? 13.422 -30.328 -16.562 1 85.12 257 GLN A N 1
ATOM 1970 C CA . GLN A 1 257 ? 14.539 -29.516 -16.109 1 85.12 257 GLN A CA 1
ATOM 1971 C C . GLN A 1 257 ? 15.703 -29.578 -17.109 1 85.12 257 GLN A C 1
ATOM 1973 O O . GLN A 1 257 ? 16.641 -28.797 -17 1 85.12 257 GLN A O 1
ATOM 1978 N N . SER A 1 258 ? 15.617 -30.516 -18.031 1 78.62 258 SER A N 1
ATOM 1979 C CA . SER A 1 258 ? 16.719 -30.641 -18.969 1 78.62 258 SER A CA 1
ATOM 1980 C C . SER A 1 258 ? 16.25 -31.188 -20.312 1 78.62 258 SER A C 1
ATOM 1982 O O . SER A 1 258 ? 15.211 -31.844 -20.391 1 78.62 258 SER A O 1
ATOM 1984 N N . THR A 1 259 ? 17.016 -30.875 -21.375 1 75.62 259 THR A N 1
ATOM 1985 C CA . THR A 1 259 ? 16.766 -31.469 -22.688 1 75.62 259 THR A CA 1
ATOM 1986 C C . THR A 1 259 ? 17.828 -32.5 -23.016 1 75.62 259 THR A C 1
ATOM 1988 O O . THR A 1 259 ? 17.766 -33.156 -24.062 1 75.62 259 THR A O 1
ATOM 1991 N N . PHE A 1 260 ? 18.766 -32.656 -22.141 1 80.5 260 PHE A N 1
ATOM 1992 C CA . PHE A 1 260 ? 19.844 -33.625 -22.344 1 80.5 260 PHE A CA 1
ATOM 1993 C C . PHE A 1 260 ? 19.484 -34.969 -21.719 1 80.5 260 PHE A C 1
ATOM 1995 O O . PHE A 1 260 ? 19.344 -35.062 -20.5 1 80.5 260 PHE A O 1
ATOM 2002 N N . PRO A 1 261 ? 19.453 -36 -22.547 1 85.69 261 PRO A N 1
ATOM 2003 C CA . PRO A 1 261 ? 18.984 -37.312 -22.047 1 85.69 261 PRO A CA 1
ATOM 2004 C C . PRO A 1 261 ? 19.859 -37.875 -20.938 1 85.69 261 PRO A C 1
ATOM 2006 O O . PRO A 1 261 ? 19.344 -38.438 -19.969 1 85.69 261 PRO A O 1
ATOM 2009 N N . ASP A 1 262 ? 21.172 -37.625 -21.016 1 89.31 262 ASP A N 1
ATOM 2010 C CA . ASP A 1 262 ? 22.094 -38.156 -20.016 1 89.31 262 ASP A CA 1
ATOM 2011 C C . ASP A 1 262 ? 21.875 -37.469 -18.656 1 89.31 262 ASP A C 1
ATOM 2013 O O . ASP A 1 262 ? 22 -38.125 -17.609 1 89.31 262 ASP A O 1
ATOM 2017 N N . ASP A 1 263 ? 21.641 -36.219 -18.719 1 89.25 263 ASP A N 1
ATOM 2018 C CA . ASP A 1 263 ? 21.375 -35.5 -17.484 1 89.25 263 ASP A CA 1
ATOM 2019 C C . ASP A 1 263 ? 20.062 -35.969 -16.844 1 89.25 263 ASP A C 1
ATOM 2021 O O . ASP A 1 263 ? 20 -36.156 -15.625 1 89.25 263 ASP A O 1
ATOM 2025 N N . ILE A 1 264 ? 19.062 -36.188 -17.672 1 90.88 264 ILE A N 1
ATOM 2026 C CA . ILE A 1 264 ? 17.766 -36.688 -17.188 1 90.88 264 ILE A CA 1
ATOM 2027 C C . ILE A 1 264 ? 17.938 -38.031 -16.516 1 90.88 264 ILE A C 1
ATOM 2029 O O . ILE A 1 264 ? 17.438 -38.25 -15.398 1 90.88 264 ILE A O 1
ATOM 2033 N N . LYS A 1 265 ? 18.656 -38.906 -17.172 1 94.19 265 LYS A N 1
ATOM 2034 C CA . LYS A 1 265 ? 18.859 -40.25 -16.609 1 94.19 265 LYS A CA 1
ATOM 2035 C C . LYS A 1 265 ? 19.609 -40.156 -15.273 1 94.19 265 LYS A C 1
ATOM 2037 O O . LYS A 1 265 ? 19.203 -40.812 -14.305 1 94.19 265 LYS A O 1
ATOM 2042 N N . ARG A 1 266 ? 20.672 -39.406 -15.266 1 93.44 266 ARG A N 1
ATOM 2043 C CA . ARG A 1 266 ? 21.453 -39.25 -14.039 1 93.44 266 ARG A CA 1
ATOM 2044 C C . ARG A 1 266 ? 20.578 -38.75 -12.891 1 93.44 266 ARG A C 1
ATOM 2046 O O 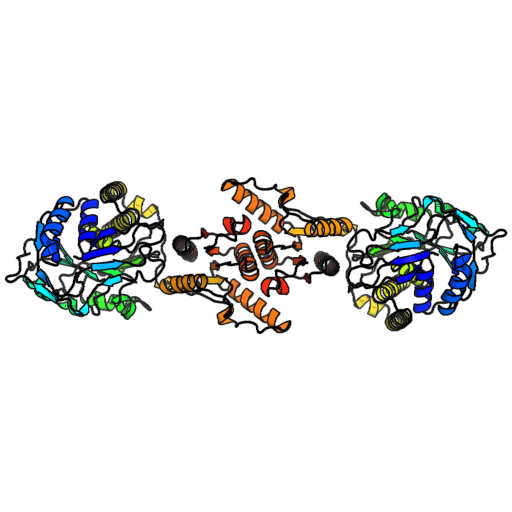. ARG A 1 266 ? 20.625 -39.312 -11.789 1 93.44 266 ARG A O 1
ATOM 2053 N N . ASP A 1 267 ? 19.812 -37.812 -13.117 1 92.62 267 ASP A N 1
ATOM 2054 C CA . ASP A 1 267 ? 19.016 -37.156 -12.07 1 92.62 267 ASP A CA 1
ATOM 2055 C C . ASP A 1 267 ? 17.859 -38.062 -11.633 1 92.62 267 ASP A C 1
ATOM 2057 O O . ASP A 1 267 ? 17.516 -38.125 -10.453 1 92.62 267 ASP A O 1
ATOM 2061 N N . VAL A 1 268 ? 17.219 -38.75 -12.602 1 94.88 268 VAL A N 1
ATOM 2062 C CA . VAL A 1 268 ? 16.141 -39.688 -12.289 1 94.88 268 VAL A CA 1
ATOM 2063 C C . VAL A 1 268 ? 16.672 -40.812 -11.414 1 94.88 268 VAL A C 1
ATOM 2065 O O . VAL A 1 268 ? 16.078 -41.156 -10.383 1 94.88 268 VAL A O 1
ATOM 2068 N N . GLN A 1 269 ? 17.781 -41.375 -11.766 1 94.88 269 GLN A N 1
ATOM 2069 C CA . GLN A 1 269 ? 18.359 -42.469 -11.023 1 94.88 269 GLN A CA 1
ATOM 2070 C C . GLN A 1 269 ? 18.797 -42.031 -9.625 1 94.88 269 GLN A C 1
ATOM 2072 O O . GLN A 1 269 ? 18.656 -42.812 -8.664 1 94.88 269 GLN A O 1
ATOM 2077 N N . ARG A 1 270 ? 19.344 -40.906 -9.57 1 92.88 270 ARG A N 1
ATOM 2078 C CA . ARG A 1 270 ? 19.688 -40.375 -8.266 1 92.88 270 ARG A CA 1
ATOM 2079 C C . ARG A 1 270 ? 18.453 -40.188 -7.391 1 92.88 270 ARG A C 1
ATOM 2081 O O . ARG A 1 270 ? 18.484 -40.5 -6.199 1 92.88 270 ARG A O 1
ATOM 2088 N N . GLY A 1 271 ? 17.391 -39.688 -7.949 1 92.25 271 GLY A N 1
ATOM 2089 C CA . GLY A 1 271 ? 16.141 -39.531 -7.215 1 92.25 271 GLY A CA 1
ATOM 2090 C C . GLY A 1 271 ? 15.562 -40.844 -6.723 1 92.25 271 GLY A C 1
ATOM 2091 O O . GLY A 1 271 ? 14.992 -40.906 -5.633 1 92.25 271 GLY A O 1
ATOM 2092 N N . PHE A 1 272 ? 15.742 -41.844 -7.523 1 94.94 272 PHE A N 1
ATOM 2093 C CA . PHE A 1 272 ? 15.156 -43.156 -7.223 1 94.94 272 PHE A CA 1
ATOM 2094 C C . PHE A 1 272 ? 15.867 -43.812 -6.043 1 94.94 272 PHE A C 1
ATOM 2096 O O . PHE A 1 272 ? 15.375 -44.781 -5.477 1 94.94 272 PHE A O 1
ATOM 2103 N N . LEU A 1 273 ? 16.984 -43.219 -5.598 1 93.69 273 LEU A N 1
ATOM 2104 C CA . LEU A 1 273 ? 17.703 -43.75 -4.441 1 93.69 273 LEU A CA 1
ATOM 2105 C C . LEU A 1 273 ? 16.969 -43.375 -3.148 1 93.69 273 LEU A C 1
ATOM 2107 O O . LEU A 1 273 ? 17.188 -44.031 -2.117 1 93.69 273 LEU A O 1
ATOM 2111 N N . LEU A 1 274 ? 16.141 -42.469 -3.176 1 93.69 274 LEU A N 1
ATOM 2112 C CA . LEU A 1 274 ? 15.359 -42.094 -2.004 1 93.69 274 LEU A CA 1
ATOM 2113 C C . LEU A 1 274 ? 14.273 -43.125 -1.715 1 93.69 274 LEU A C 1
ATOM 2115 O O . LEU A 1 274 ? 13.648 -43.625 -2.639 1 93.69 274 LEU A O 1
ATOM 2119 N N . SER A 1 275 ? 14.047 -43.312 -0.429 1 95.81 275 SER A N 1
ATOM 2120 C CA . SER A 1 275 ? 12.898 -44.125 -0.062 1 95.81 275 SER A CA 1
ATOM 2121 C C . SER A 1 275 ? 11.586 -43.406 -0.356 1 95.81 275 SER A C 1
ATOM 2123 O O . SER A 1 275 ? 11.578 -42.188 -0.513 1 95.81 275 SER A O 1
ATOM 2125 N N . LEU A 1 276 ? 10.562 -44.188 -0.524 1 95.56 276 LEU A N 1
ATOM 2126 C CA . LEU A 1 276 ? 9.266 -43.562 -0.768 1 95.56 276 LEU A CA 1
ATOM 2127 C C . LEU A 1 276 ? 8.906 -42.625 0.363 1 95.56 276 LEU A C 1
ATOM 2129 O O . LEU A 1 276 ? 8.391 -41.531 0.115 1 95.56 276 LEU A O 1
ATOM 2133 N N . ASP A 1 277 ? 9.211 -43.031 1.574 1 96.31 277 ASP A N 1
ATOM 2134 C CA . ASP A 1 277 ? 8.922 -42.219 2.736 1 96.31 277 ASP A CA 1
ATOM 2135 C C . ASP A 1 277 ? 9.68 -40.875 2.662 1 96.31 277 ASP A C 1
ATOM 2137 O O . ASP A 1 277 ? 9.125 -39.812 2.965 1 96.31 277 ASP A O 1
ATOM 2141 N N . ALA A 1 278 ? 10.891 -40.969 2.307 1 95.12 278 ALA A N 1
ATOM 2142 C CA . ALA A 1 278 ? 11.719 -39.781 2.182 1 95.12 278 ALA A CA 1
ATOM 2143 C C . ALA A 1 278 ? 11.195 -38.875 1.074 1 95.12 278 ALA A C 1
ATOM 2145 O O . ALA A 1 278 ? 11.164 -37.656 1.232 1 95.12 278 ALA A O 1
ATOM 2146 N N . LEU A 1 279 ? 10.812 -39.469 0.003 1 94.81 279 LEU A N 1
ATOM 2147 C CA . LEU A 1 279 ? 10.273 -38.688 -1.119 1 94.81 279 LEU A CA 1
ATOM 2148 C C . LEU A 1 279 ? 8.984 -37.969 -0.719 1 94.81 279 LEU A C 1
ATOM 2150 O O . LEU A 1 279 ? 8.82 -36.781 -1.017 1 94.81 279 LEU A O 1
ATOM 2154 N N . GLN A 1 280 ? 8.148 -38.688 -0.041 1 94.88 280 GLN A N 1
ATOM 2155 C CA . GLN A 1 280 ? 6.879 -38.125 0.401 1 94.88 280 GLN A CA 1
ATOM 2156 C C . GLN A 1 280 ? 7.09 -37 1.413 1 94.88 280 GLN A C 1
ATOM 2158 O O . GLN A 1 280 ? 6.316 -36.031 1.455 1 94.88 280 GLN A O 1
ATOM 2163 N N . SER A 1 281 ? 8.172 -37 2.125 1 94.88 281 SER A N 1
ATOM 2164 C CA . SER A 1 281 ? 8.453 -36.031 3.168 1 94.88 281 SER A CA 1
ATOM 2165 C C . SER A 1 281 ? 8.977 -34.719 2.574 1 94.88 281 SER A C 1
ATOM 2167 O O . SER A 1 281 ? 8.977 -33.688 3.238 1 94.88 281 SER A O 1
ATOM 2169 N N . LEU A 1 282 ? 9.398 -34.812 1.322 1 92.31 282 LEU A N 1
ATOM 2170 C CA . LEU A 1 282 ? 9.945 -33.625 0.685 1 92.31 282 LEU A CA 1
ATOM 2171 C C . LEU A 1 282 ? 8.852 -32.594 0.438 1 92.31 282 LEU A C 1
ATOM 2173 O O . LEU A 1 282 ? 9.133 -31.391 0.297 1 92.31 282 LEU A O 1
ATOM 2177 N N . GLY A 1 283 ? 7.574 -33.062 0.344 1 91.81 283 GLY A N 1
ATOM 2178 C CA . GLY A 1 283 ? 6.461 -32.156 0.111 1 91.81 283 GLY A CA 1
ATOM 2179 C C . GLY A 1 283 ? 6.434 -31.578 -1.297 1 91.81 283 GLY A C 1
ATOM 2180 O O . GLY A 1 283 ? 6.867 -32.25 -2.244 1 91.81 283 GLY A O 1
ATOM 2181 N N . GLY A 1 284 ? 5.836 -30.422 -1.509 1 95.19 284 GLY A N 1
ATOM 2182 C CA . GLY A 1 284 ? 5.637 -29.781 -2.793 1 95.19 284 GLY A CA 1
ATOM 2183 C C . GLY A 1 284 ? 4.312 -29.031 -2.887 1 95.19 284 GLY A C 1
ATOM 2184 O O . GLY A 1 284 ? 3.717 -28.688 -1.866 1 95.19 284 GLY A O 1
ATOM 2185 N N . THR A 1 285 ? 3.979 -28.719 -4.07 1 97.25 285 THR A N 1
ATOM 2186 C CA . THR A 1 285 ? 2.768 -27.938 -4.305 1 97.25 285 THR A CA 1
ATOM 2187 C C . THR A 1 285 ? 1.58 -28.859 -4.59 1 97.25 285 THR A C 1
ATOM 2189 O O . THR A 1 285 ? 1.607 -29.641 -5.543 1 97.25 285 THR A O 1
ATOM 2192 N N . VAL A 1 286 ? 0.574 -28.766 -3.752 1 97.94 286 VAL A N 1
ATOM 2193 C CA . VAL A 1 286 ? -0.659 -29.531 -3.947 1 97.94 286 VAL A CA 1
ATOM 2194 C C . VAL A 1 286 ? -1.847 -28.562 -4.012 1 97.94 286 VAL A C 1
ATOM 2196 O O . VAL A 1 286 ? -2.293 -28.062 -2.98 1 97.94 286 VAL A O 1
ATOM 2199 N N . LEU A 1 287 ? -2.334 -28.406 -5.188 1 98 287 LEU A N 1
ATOM 2200 C CA . LEU A 1 287 ? -3.494 -27.547 -5.41 1 98 287 LEU A CA 1
ATOM 2201 C C . LEU A 1 287 ? -4.371 -28.109 -6.527 1 98 287 LEU A C 1
ATOM 2203 O O . LEU A 1 287 ? -4.289 -27.656 -7.672 1 98 287 LEU A O 1
ATOM 2207 N N . PRO A 1 288 ? -5.258 -28.969 -6.156 1 97.69 288 PRO A N 1
ATOM 2208 C CA . PRO A 1 288 ? -6.125 -29.609 -7.152 1 97.69 288 PRO A CA 1
ATOM 2209 C C . PRO A 1 288 ? -6.949 -28.594 -7.949 1 97.69 288 PRO A C 1
ATOM 2211 O O . PRO A 1 288 ? -7.293 -27.531 -7.434 1 97.69 288 PRO A O 1
ATOM 2214 N N . TRP A 1 289 ? -7.285 -28.969 -9.18 1 97.38 289 TRP A N 1
ATOM 2215 C CA . TRP A 1 289 ? -8.016 -28.141 -10.141 1 97.38 289 TRP A CA 1
ATOM 2216 C C . TRP A 1 289 ? -9.281 -27.578 -9.516 1 97.38 289 TRP A C 1
ATOM 2218 O O . TRP A 1 289 ? -9.539 -26.375 -9.594 1 97.38 289 TRP A O 1
ATOM 2228 N N . HIS A 1 290 ? -10.016 -28.359 -8.781 1 97.19 290 HIS A N 1
ATOM 2229 C CA . HIS A 1 290 ? -11.352 -28 -8.328 1 97.19 290 HIS A CA 1
ATOM 2230 C C . HIS A 1 290 ? -11.297 -27.156 -7.055 1 97.19 290 HIS A C 1
ATOM 2232 O O . HIS A 1 290 ? -12.297 -26.547 -6.66 1 97.19 290 HIS A O 1
ATOM 2238 N N . ASP A 1 291 ? -10.117 -27.078 -6.418 1 97.12 291 ASP A N 1
ATOM 2239 C CA . ASP A 1 291 ? -9.961 -26.266 -5.215 1 97.12 291 ASP A CA 1
ATOM 2240 C C . ASP A 1 291 ? -9.555 -24.844 -5.562 1 97.12 291 ASP A C 1
ATOM 2242 O O . ASP A 1 291 ? -9.695 -23.922 -4.742 1 97.12 291 ASP A O 1
ATOM 2246 N N . ARG A 1 292 ? -9.031 -24.625 -6.684 1 98 292 ARG A N 1
ATOM 2247 C CA . ARG A 1 292 ? -8.383 -23.375 -7.062 1 98 292 ARG A CA 1
ATOM 2248 C C . ARG A 1 292 ? -9.359 -22.203 -6.98 1 98 292 ARG A C 1
ATOM 2250 O O . ARG A 1 292 ? -9.023 -21.156 -6.438 1 98 292 ARG A O 1
ATOM 2257 N N . PRO A 1 293 ? -10.68 -22.422 -7.371 1 97.31 293 PRO A N 1
ATOM 2258 C CA . PRO A 1 293 ? -11.609 -21.281 -7.316 1 97.31 293 PRO A CA 1
ATOM 2259 C C . PRO A 1 293 ? -12.008 -20.922 -5.891 1 97.31 293 PRO A C 1
ATOM 2261 O O . PRO A 1 293 ? -12.609 -19.859 -5.668 1 97.31 293 PRO A O 1
ATOM 2264 N N . ARG A 1 294 ? -11.688 -21.75 -4.949 1 96.94 294 ARG A N 1
ATOM 2265 C CA . ARG A 1 294 ? -12.016 -21.469 -3.553 1 96.94 294 ARG A CA 1
ATOM 2266 C C . ARG A 1 294 ? -11.156 -20.328 -3.004 1 96.94 294 ARG A C 1
ATOM 2268 O O . ARG A 1 294 ? -11.461 -19.781 -1.946 1 96.94 294 ARG A O 1
ATOM 2275 N N . TYR A 1 295 ? -10.125 -19.922 -3.648 1 97.94 295 TYR A N 1
ATOM 2276 C CA . TYR A 1 295 ? -9.203 -18.891 -3.223 1 97.94 295 TYR A CA 1
ATOM 2277 C C . TYR A 1 295 ? -9.133 -17.766 -4.254 1 97.94 295 TYR A C 1
ATOM 2279 O O . TYR A 1 295 ? -8.227 -17.734 -5.082 1 97.94 295 TYR A O 1
ATOM 2287 N N . PRO A 1 296 ? -10.062 -16.812 -4.137 1 98.38 296 PRO A N 1
ATOM 2288 C CA . PRO A 1 296 ? -10.109 -15.742 -5.125 1 98.38 296 PRO A CA 1
ATOM 2289 C C . PRO A 1 296 ? -8.836 -14.906 -5.148 1 98.38 296 PRO A C 1
ATOM 2291 O O . PRO A 1 296 ? -8.242 -14.641 -4.098 1 98.38 296 PRO A O 1
ATOM 2294 N N . ILE A 1 297 ? -8.398 -14.547 -6.363 1 98.69 297 ILE A N 1
ATOM 2295 C CA . ILE A 1 297 ? -7.191 -13.758 -6.59 1 98.69 297 ILE A CA 1
ATOM 2296 C C . ILE A 1 297 ? -7.574 -12.359 -7.066 1 98.69 297 ILE A C 1
ATOM 2298 O O . ILE A 1 297 ? -8.297 -12.211 -8.062 1 98.69 297 ILE A O 1
ATOM 2302 N N . TYR A 1 298 ? -7.172 -11.336 -6.367 1 98.62 298 TYR A N 1
ATOM 2303 C CA . TYR A 1 298 ? -7.336 -9.945 -6.785 1 98.62 298 TYR A CA 1
ATOM 2304 C C . TYR A 1 298 ? -6.316 -9.57 -7.852 1 98.62 298 TYR A C 1
ATOM 2306 O O . TYR A 1 298 ? -5.109 -9.594 -7.602 1 98.62 298 TYR A O 1
ATOM 2314 N N . LEU A 1 299 ? -6.793 -9.297 -9.047 1 97.75 299 LEU A N 1
ATOM 2315 C CA . LEU A 1 299 ? -5.883 -8.852 -10.102 1 97.75 299 LEU A CA 1
ATOM 2316 C C . LEU A 1 299 ? -5.695 -7.344 -10.055 1 97.75 299 LEU A C 1
ATOM 2318 O O . LEU A 1 299 ? -6.578 -6.59 -10.469 1 97.75 299 LEU A O 1
ATOM 2322 N N . ALA A 1 300 ? -4.543 -6.926 -9.594 1 97.06 300 ALA A N 1
ATOM 2323 C CA . ALA A 1 300 ? -4.234 -5.504 -9.461 1 97.06 300 ALA A CA 1
ATOM 2324 C C . ALA A 1 300 ? -3.469 -4.996 -10.68 1 97.06 300 ALA A C 1
ATOM 2326 O O . ALA A 1 300 ? -2.432 -5.555 -11.047 1 97.06 300 ALA A O 1
ATOM 2327 N N . GLY A 1 301 ? -3.887 -4.086 -11.344 1 94 301 GLY A N 1
ATOM 2328 C CA . GLY A 1 301 ? -3.254 -3.467 -12.5 1 94 301 GLY A CA 1
ATOM 2329 C C . GLY A 1 301 ? -4.129 -2.428 -13.172 1 94 301 GLY A C 1
ATOM 2330 O O . GLY A 1 301 ? -5.305 -2.283 -12.836 1 94 301 GLY A O 1
ATOM 2331 N N . PRO A 1 302 ? -3.498 -1.578 -13.992 1 89.62 302 PRO A N 1
ATOM 2332 C CA . PRO A 1 302 ? -4.277 -0.588 -14.734 1 89.62 302 PRO A CA 1
ATOM 2333 C C . PRO A 1 302 ? -5.188 -1.224 -15.789 1 89.62 302 PRO A C 1
ATOM 2335 O O . PRO A 1 302 ? -4.934 -1.097 -16.984 1 89.62 302 PRO A O 1
ATOM 2338 N N . ASP A 1 303 ? -6.242 -1.798 -15.375 1 83.44 303 ASP A N 1
ATOM 2339 C CA . ASP A 1 303 ? -7.18 -2.555 -16.188 1 83.44 303 ASP A CA 1
ATOM 2340 C C . ASP A 1 303 ? -8.219 -1.634 -16.828 1 83.44 303 ASP A C 1
ATOM 2342 O O . ASP A 1 303 ? -9.406 -1.954 -16.844 1 83.44 303 ASP A O 1
ATOM 2346 N N . PHE A 1 304 ? -7.703 -0.509 -17.281 1 76.31 304 PHE A N 1
ATOM 2347 C CA . PHE A 1 304 ? -8.594 0.47 -17.891 1 76.31 304 PHE A CA 1
ATOM 2348 C C . PHE A 1 304 ? -8.75 0.199 -19.391 1 76.31 304 PHE A C 1
ATOM 2350 O O . PHE A 1 304 ? -7.836 -0.322 -20.031 1 76.31 304 PHE A O 1
ATOM 2357 N N . SER A 1 305 ? -9.836 0.445 -19.875 1 70.69 305 SER A N 1
ATOM 2358 C CA . SER A 1 305 ? -10.156 0.161 -21.281 1 70.69 305 SER A CA 1
ATOM 2359 C C . SER A 1 305 ? -9.219 0.894 -22.219 1 70.69 305 SER A C 1
ATOM 2361 O O . SER A 1 305 ? -8.93 0.408 -23.312 1 70.69 305 SER A O 1
ATOM 2363 N N . TYR A 1 306 ? -8.703 2.016 -21.844 1 68.38 306 TYR A N 1
ATOM 2364 C CA . TYR A 1 306 ? -7.922 2.848 -22.75 1 68.38 306 TYR A CA 1
ATOM 2365 C C . TYR A 1 306 ? -6.441 2.504 -22.672 1 68.38 306 TYR A C 1
ATOM 2367 O O . TYR A 1 306 ? -5.625 3.066 -23.406 1 68.38 306 TYR A O 1
ATOM 2375 N N . VAL A 1 307 ? -6.105 1.666 -21.922 1 67.06 307 VAL A N 1
ATOM 2376 C CA . VAL A 1 307 ? -4.707 1.282 -21.75 1 67.06 307 VAL A CA 1
ATOM 2377 C C . VAL A 1 307 ? -4.449 -0.051 -22.453 1 67.06 307 VAL A C 1
ATOM 2379 O O . VAL A 1 307 ? -5.281 -0.958 -22.406 1 67.06 307 VAL A O 1
ATOM 2382 N N . GLU A 1 308 ? -3.365 0.011 -23.328 1 67.81 308 GLU A N 1
ATOM 2383 C CA . GLU A 1 308 ? -2.932 -1.27 -23.891 1 67.81 308 GLU A CA 1
ATOM 2384 C C . GLU A 1 308 ? -2.516 -2.232 -22.781 1 67.81 308 GLU A C 1
ATOM 2386 O O . GLU A 1 308 ? -1.622 -1.928 -21.984 1 67.81 308 GLU A O 1
ATOM 2391 N N . LYS A 1 309 ? -3.141 -3.299 -22.75 1 75.25 309 LYS A N 1
ATOM 2392 C CA . LYS A 1 309 ? -3.1 -4.203 -21.609 1 75.25 309 LYS A CA 1
ATOM 2393 C C . LYS A 1 309 ? -2.662 -5.605 -22.016 1 75.25 309 LYS A C 1
ATOM 2395 O O . LYS A 1 309 ? -3.197 -6.602 -21.531 1 75.25 309 LYS A O 1
ATOM 2400 N N . GLN A 1 310 ? -1.648 -5.625 -22.875 1 81.44 310 GLN A N 1
ATOM 2401 C CA . GLN A 1 310 ? -1.353 -6.973 -23.344 1 81.44 310 GLN A CA 1
ATOM 2402 C C . GLN A 1 310 ? -0.828 -7.855 -22.219 1 81.44 310 GLN A C 1
ATOM 2404 O O . GLN A 1 310 ? -1.245 -9.008 -22.078 1 81.44 310 GLN A O 1
ATOM 2409 N N . GLU A 1 311 ? -0 -7.211 -21.406 1 86.5 311 GLU A N 1
ATOM 2410 C CA . GLU A 1 311 ? 0.605 -7.984 -20.328 1 86.5 311 GLU A CA 1
ATOM 2411 C C . GLU A 1 311 ? -0.426 -8.352 -19.266 1 86.5 311 GLU A C 1
ATOM 2413 O O . GLU A 1 311 ? -0.398 -9.453 -18.719 1 86.5 311 GLU A O 1
ATOM 2418 N N . LEU A 1 312 ? -1.304 -7.457 -19 1 91 312 LEU A N 1
ATOM 2419 C CA . LEU A 1 312 ? -2.346 -7.707 -18.016 1 91 312 LEU A CA 1
ATOM 2420 C C . LEU A 1 312 ? -3.312 -8.781 -18.5 1 91 312 LEU A C 1
ATOM 2422 O O . LEU A 1 312 ? -3.711 -9.664 -17.734 1 91 312 LEU A O 1
ATOM 2426 N N . GLU A 1 313 ? -3.668 -8.695 -19.734 1 89.69 313 GLU A N 1
ATOM 2427 C CA . GLU A 1 313 ? -4.586 -9.672 -20.312 1 89.69 313 GLU A CA 1
ATOM 2428 C C . GLU A 1 313 ? -3.947 -11.055 -20.375 1 89.69 313 GLU A C 1
ATOM 2430 O O . GLU A 1 313 ? -4.617 -12.062 -20.141 1 89.69 313 GLU A O 1
ATOM 2435 N N . ARG A 1 314 ? -2.73 -11.055 -20.719 1 88.69 314 ARG A N 1
ATOM 2436 C CA . ARG A 1 314 ? -2.006 -12.32 -20.75 1 88.69 314 ARG A CA 1
ATOM 2437 C C . ARG A 1 314 ? -1.998 -12.984 -19.375 1 88.69 314 ARG A C 1
ATOM 2439 O O . ARG A 1 314 ? -2.227 -14.188 -19.266 1 88.69 314 ARG A O 1
ATOM 2446 N N . ALA A 1 315 ? -1.722 -12.188 -18.391 1 93.12 315 ALA A N 1
ATOM 2447 C CA . ALA A 1 315 ? -1.725 -12.703 -17.016 1 93.12 315 ALA A CA 1
ATOM 2448 C C . ALA A 1 315 ? -3.111 -13.203 -16.625 1 93.12 315 ALA A C 1
ATOM 2450 O O . ALA A 1 315 ? -3.248 -14.297 -16.062 1 93.12 315 ALA A O 1
ATOM 2451 N N . ALA A 1 316 ? -4.109 -12.43 -16.906 1 93.62 316 ALA A N 1
ATOM 2452 C CA . ALA A 1 316 ? -5.484 -12.805 -16.594 1 93.62 316 ALA A CA 1
ATOM 2453 C C . ALA A 1 316 ? -5.875 -14.109 -17.281 1 93.62 316 ALA A C 1
ATOM 2455 O O . ALA A 1 316 ? -6.473 -14.992 -16.656 1 93.62 316 ALA A O 1
ATOM 2456 N N . ASP A 1 317 ? -5.52 -14.219 -18.516 1 91.75 317 ASP A N 1
ATOM 2457 C CA . ASP A 1 317 ? -5.84 -15.406 -19.297 1 91.75 317 ASP A CA 1
ATOM 2458 C C . ASP A 1 317 ? -5.141 -16.641 -18.734 1 91.75 317 ASP A C 1
ATOM 2460 O O . ASP A 1 317 ? -5.723 -17.719 -18.688 1 91.75 317 ASP A O 1
ATOM 2464 N N . SER A 1 318 ? -3.922 -16.453 -18.391 1 91.88 318 SER A N 1
ATOM 2465 C CA . SER A 1 318 ? -3.156 -17.547 -17.812 1 91.88 318 SER A CA 1
ATOM 2466 C C . SER A 1 318 ? -3.785 -18.047 -16.516 1 91.88 318 SER A C 1
ATOM 2468 O O . SER A 1 318 ? -3.898 -19.25 -16.297 1 91.88 318 SER A O 1
ATOM 2470 N N . LEU A 1 319 ? -4.156 -17.109 -15.68 1 96.06 319 LEU A N 1
ATOM 2471 C CA . LEU A 1 319 ? -4.785 -17.469 -14.414 1 96.06 319 LEU A CA 1
ATOM 2472 C C . LEU A 1 319 ? -6.109 -18.188 -14.648 1 96.06 319 LEU A C 1
ATOM 2474 O O . LEU A 1 319 ? -6.398 -19.203 -14.008 1 96.06 319 LEU A O 1
ATOM 2478 N N . LYS A 1 320 ? -6.816 -17.703 -15.586 1 94.12 320 LYS A N 1
ATOM 2479 C CA . LYS A 1 320 ? -8.094 -18.328 -15.93 1 94.12 320 LYS A CA 1
ATOM 2480 C C . LYS A 1 320 ? -7.898 -19.719 -16.516 1 94.12 320 LYS A C 1
ATOM 2482 O O . LYS A 1 320 ? -8.648 -20.641 -16.203 1 94.12 320 LYS A O 1
ATOM 2487 N N . TYR A 1 321 ? -6.879 -19.797 -17.359 1 89.69 321 TYR A N 1
ATOM 2488 C CA . TYR A 1 321 ? -6.551 -21.078 -17.984 1 89.69 321 TYR A CA 1
ATOM 2489 C C . TYR A 1 321 ? -6.309 -22.141 -16.922 1 89.69 321 TYR A C 1
ATOM 2491 O O . TYR A 1 321 ? -6.66 -23.312 -17.109 1 89.69 321 TYR A O 1
ATOM 2499 N N . HIS A 1 322 ? -5.773 -21.75 -15.836 1 94.25 322 HIS A N 1
ATOM 2500 C CA . HIS A 1 322 ? -5.453 -22.688 -14.758 1 94.25 322 HIS A CA 1
ATOM 2501 C C . HIS A 1 322 ? -6.598 -22.781 -13.758 1 94.25 322 HIS A C 1
ATOM 2503 O O . HIS A 1 322 ? -6.41 -23.297 -12.648 1 94.25 322 HIS A O 1
ATOM 2509 N N . ASN A 1 323 ? -7.734 -22.234 -14.07 1 96.62 323 ASN A N 1
ATOM 2510 C CA . ASN A 1 323 ? -9 -22.359 -13.359 1 96.62 323 ASN A CA 1
ATOM 2511 C C . ASN A 1 323 ? -8.984 -21.562 -12.055 1 96.62 323 ASN A C 1
ATOM 2513 O O . ASN A 1 323 ? -9.625 -21.953 -11.078 1 96.62 323 ASN A O 1
ATOM 2517 N N . PHE A 1 324 ? -8.203 -20.547 -11.938 1 97.62 324 PHE A N 1
ATOM 2518 C CA . PHE A 1 324 ? -8.266 -19.656 -10.789 1 97.62 324 PHE A CA 1
ATOM 2519 C C . PHE A 1 324 ? -9.445 -18.703 -10.906 1 97.62 324 PHE A C 1
ATOM 2521 O O . PHE A 1 324 ? -9.828 -18.312 -12.016 1 97.62 324 PHE A O 1
ATOM 2528 N N . LYS A 1 325 ? -10.023 -18.391 -9.75 1 98.06 325 LYS A N 1
ATOM 2529 C CA . LYS A 1 325 ? -11.023 -17.328 -9.711 1 98.06 325 LYS A CA 1
ATOM 2530 C C . LYS A 1 325 ? -10.359 -15.953 -9.633 1 98.06 325 LYS A C 1
ATOM 2532 O O . LYS A 1 325 ? -9.828 -15.578 -8.586 1 98.06 325 LYS A O 1
ATOM 2537 N N . VAL A 1 326 ? -10.422 -15.242 -10.711 1 97.81 326 VAL A N 1
ATOM 2538 C CA . VAL A 1 326 ? -9.75 -13.945 -10.805 1 97.81 326 VAL A CA 1
ATOM 2539 C C . VAL A 1 326 ? -10.773 -12.828 -10.648 1 97.81 326 VAL A C 1
ATOM 2541 O O . VAL A 1 326 ? -11.789 -12.805 -11.352 1 97.81 326 VAL A O 1
ATOM 2544 N N . ARG A 1 327 ? -10.531 -11.961 -9.664 1 97.5 327 ARG A N 1
ATOM 2545 C CA . ARG A 1 327 ? -11.359 -10.773 -9.453 1 97.5 327 ARG A CA 1
ATOM 2546 C C . ARG A 1 327 ? -10.68 -9.531 -10.023 1 97.5 327 ARG A C 1
ATOM 2548 O O . ARG A 1 327 ? -9.523 -9.242 -9.703 1 97.5 327 ARG A O 1
ATOM 2555 N N . ARG A 1 328 ? -11.391 -8.898 -10.93 1 94.88 328 ARG A N 1
ATOM 2556 C CA . ARG A 1 328 ? -10.867 -7.715 -11.609 1 94.88 328 ARG A CA 1
ATOM 2557 C C . ARG A 1 328 ? -11.625 -6.461 -11.188 1 94.88 328 ARG A C 1
ATOM 2559 O O . ARG A 1 328 ? -12.672 -6.145 -11.758 1 94.88 328 ARG A O 1
ATOM 2566 N N . PRO A 1 329 ? -11.117 -5.688 -10.312 1 90.88 329 PRO A N 1
ATOM 2567 C CA . PRO A 1 329 ? -11.859 -4.578 -9.703 1 90.88 329 PRO A CA 1
ATOM 2568 C C . PRO A 1 329 ? -12.375 -3.578 -10.742 1 90.88 329 PRO A C 1
ATOM 2570 O O . PRO A 1 329 ? -13.531 -3.146 -10.664 1 90.88 329 PRO A O 1
ATOM 2573 N N . ILE A 1 330 ? -11.578 -3.191 -11.672 1 83.38 330 ILE A N 1
ATOM 2574 C CA . ILE A 1 330 ? -11.977 -2.18 -12.648 1 83.38 330 ILE A CA 1
ATOM 2575 C C . ILE A 1 330 ? -13.133 -2.705 -13.5 1 83.38 330 ILE A C 1
ATOM 2577 O O . ILE A 1 330 ? -14.078 -1.972 -13.781 1 83.38 330 ILE A O 1
ATOM 2581 N N . GLN A 1 331 ? -13.117 -4 -13.805 1 83.12 331 GLN A N 1
ATOM 2582 C CA . GLN A 1 331 ? -14.164 -4.602 -14.617 1 83.12 331 GLN A CA 1
ATOM 2583 C C . GLN A 1 331 ? -15.414 -4.887 -13.789 1 83.12 331 GLN A C 1
ATOM 2585 O O . GLN A 1 331 ? -16.531 -4.754 -14.281 1 83.12 331 GLN A O 1
ATOM 2590 N N . GLU A 1 332 ? -15.219 -5.234 -12.594 1 85.19 332 GLU A N 1
ATOM 2591 C CA . GLU A 1 332 ? -16.344 -5.645 -11.742 1 85.19 332 GLU A CA 1
ATOM 2592 C C . GLU A 1 332 ? -17.078 -4.438 -11.188 1 85.19 332 GLU A C 1
ATOM 2594 O O . GLU A 1 332 ? -18.312 -4.438 -11.117 1 85.19 332 GLU A O 1
ATOM 2599 N N . ASN A 1 333 ? -16.297 -3.426 -10.797 1 84.62 333 ASN A N 1
ATOM 2600 C CA . ASN A 1 333 ? -16.906 -2.266 -10.156 1 84.62 333 ASN A CA 1
ATOM 2601 C C . ASN A 1 333 ? -17.141 -1.129 -11.148 1 84.62 333 ASN A C 1
ATOM 2603 O O . ASN A 1 333 ? -17.859 -0.176 -10.844 1 84.62 333 ASN A O 1
ATOM 2607 N N . GLY A 1 334 ? -16.562 -1.292 -12.336 1 80.06 334 GLY A N 1
ATOM 2608 C CA . GLY A 1 334 ? -16.719 -0.271 -13.359 1 80.06 334 GLY A CA 1
ATOM 2609 C C . GLY A 1 334 ? -15.578 0.722 -13.391 1 80.06 334 GLY A C 1
ATOM 2610 O O . GLY A 1 334 ? -14.844 0.873 -12.414 1 80.06 334 GLY A O 1
ATOM 2611 N N . GLU A 1 335 ? -15.406 1.269 -14.555 1 80.62 335 GLU A N 1
ATOM 2612 C CA . GLU A 1 335 ? -14.406 2.316 -14.742 1 80.62 335 GLU A CA 1
ATOM 2613 C C . GLU A 1 335 ? -14.984 3.693 -14.422 1 80.62 335 GLU A C 1
ATOM 2615 O O . GLU A 1 335 ? -16.109 4.008 -14.828 1 80.62 335 GLU A O 1
ATOM 2620 N N . LEU A 1 336 ? -14.281 4.465 -13.641 1 77.75 336 LEU A N 1
ATOM 2621 C CA . LEU A 1 336 ? -14.75 5.801 -13.289 1 77.75 336 LEU A CA 1
ATOM 2622 C C . LEU A 1 336 ? -14.672 6.734 -14.492 1 77.75 336 LEU A C 1
ATOM 2624 O O . LEU A 1 336 ? -13.648 6.785 -15.18 1 77.75 336 LEU A O 1
ATOM 2628 N N . LYS A 1 337 ? -15.852 7.336 -14.852 1 74 337 LYS A N 1
ATOM 2629 C CA . LYS A 1 337 ? -15.883 8.352 -15.898 1 74 337 LYS A CA 1
ATOM 2630 C C . LYS A 1 337 ? -15.273 9.664 -15.406 1 74 337 LYS A C 1
ATOM 2632 O O . LYS A 1 337 ? -15.484 10.062 -14.258 1 74 337 LYS A O 1
ATOM 2637 N N . ARG A 1 338 ? -14.344 10.219 -16.234 1 71.75 338 ARG A N 1
ATOM 2638 C CA . ARG A 1 338 ? -13.734 11.492 -15.859 1 71.75 338 ARG A CA 1
ATOM 2639 C C . ARG A 1 338 ? -14.461 12.656 -16.516 1 71.75 338 ARG A C 1
ATOM 2641 O O . ARG A 1 338 ? -14.867 12.562 -17.688 1 71.75 338 ARG A O 1
ATOM 2648 N N . PRO A 1 339 ? -14.641 13.789 -15.641 1 74.31 339 PRO A N 1
ATOM 2649 C CA . PRO A 1 339 ? -14.242 14.008 -14.25 1 74.31 339 PRO A CA 1
ATOM 2650 C C . PRO A 1 339 ? -15.148 13.289 -13.258 1 74.31 339 PRO A C 1
ATOM 2652 O O . PRO A 1 339 ? -16.375 13.273 -13.43 1 74.31 339 PRO A O 1
ATOM 2655 N N . ALA A 1 340 ? -14.68 12.57 -12.406 1 79.62 340 ALA A N 1
ATOM 2656 C CA . ALA A 1 340 ? -15.453 11.82 -11.414 1 79.62 340 ALA A CA 1
ATOM 2657 C C . ALA A 1 340 ? -15.797 12.695 -10.211 1 79.62 340 ALA A C 1
ATOM 2659 O O . ALA A 1 340 ? -14.984 13.523 -9.781 1 79.62 340 ALA A O 1
ATOM 2660 N N . SER A 1 341 ? -16.969 12.531 -9.727 1 85.62 341 SER A N 1
ATOM 2661 C CA . SER A 1 341 ? -17.375 13.203 -8.492 1 85.62 341 SER A CA 1
ATOM 2662 C C . SER A 1 341 ? -16.641 12.617 -7.289 1 85.62 341 SER A C 1
ATOM 2664 O O . SER A 1 341 ? -16.109 11.5 -7.355 1 85.62 341 SER A O 1
ATOM 2666 N N . GLU A 1 342 ? -16.625 13.398 -6.32 1 87.75 342 GLU A N 1
ATOM 2667 C CA . GLU A 1 342 ? -16.016 12.922 -5.082 1 87.75 342 GLU A CA 1
ATOM 2668 C C . GLU A 1 342 ? -16.734 11.68 -4.559 1 87.75 342 GLU A C 1
ATOM 2670 O O . GLU A 1 342 ? -16.094 10.758 -4.043 1 87.75 342 GLU A O 1
ATOM 2675 N N . ALA A 1 343 ? -17.984 11.68 -4.703 1 87.81 343 ALA A N 1
ATOM 2676 C CA . ALA A 1 343 ? -18.781 10.547 -4.234 1 87.81 343 ALA A CA 1
ATOM 2677 C C . ALA A 1 343 ? -18.453 9.281 -5.02 1 87.81 343 ALA A C 1
ATOM 2679 O O . ALA A 1 343 ? -18.359 8.195 -4.445 1 87.81 343 ALA A O 1
ATOM 2680 N N . ASP A 1 344 ? -18.234 9.438 -6.285 1 89.5 344 ASP A N 1
ATOM 2681 C CA . ASP A 1 344 ? -17.906 8.297 -7.133 1 89.5 344 ASP A CA 1
ATOM 2682 C C . ASP A 1 344 ? -16.516 7.766 -6.82 1 89.5 344 ASP A C 1
ATOM 2684 O O . ASP A 1 344 ? -16.297 6.551 -6.824 1 89.5 344 ASP A O 1
ATOM 2688 N N . LEU A 1 345 ? -15.656 8.703 -6.617 1 90.88 345 LEU A N 1
ATOM 2689 C CA . LEU A 1 345 ? -14.305 8.312 -6.246 1 90.88 345 LEU A CA 1
ATOM 2690 C C . LEU A 1 345 ? -14.297 7.504 -4.957 1 90.88 345 LEU A C 1
ATOM 2692 O O . LEU A 1 345 ? -13.656 6.453 -4.879 1 90.88 345 LEU A O 1
ATOM 2696 N N . ARG A 1 346 ? -15.039 7.941 -4.031 1 93.5 346 ARG A N 1
ATOM 2697 C CA . ARG A 1 346 ? -15.109 7.273 -2.736 1 93.5 346 ARG A CA 1
ATOM 2698 C C . ARG A 1 346 ? -15.75 5.895 -2.865 1 93.5 346 ARG A C 1
ATOM 2700 O O . ARG A 1 346 ? -15.273 4.922 -2.277 1 93.5 346 ARG A O 1
ATOM 2707 N N . ARG A 1 347 ? -16.781 5.871 -3.621 1 92.69 347 ARG A N 1
ATOM 2708 C CA . ARG A 1 347 ? -17.469 4.594 -3.82 1 92.69 347 ARG A CA 1
ATOM 2709 C C . ARG A 1 347 ? -16.547 3.568 -4.457 1 92.69 347 ARG A C 1
ATOM 2711 O O . ARG A 1 347 ? -16.484 2.422 -4.008 1 92.69 347 ARG A O 1
ATOM 2718 N N . THR A 1 348 ? -15.867 3.936 -5.477 1 92.62 348 THR A N 1
ATOM 2719 C CA . THR A 1 348 ? -14.938 3.049 -6.172 1 92.62 348 THR A CA 1
ATOM 2720 C C . THR A 1 348 ? -13.828 2.586 -5.23 1 92.62 348 THR A C 1
ATOM 2722 O O . THR A 1 348 ? -13.484 1.402 -5.207 1 92.62 348 THR A O 1
ATOM 2725 N N . TYR A 1 349 ? -13.359 3.51 -4.531 1 95.88 349 TYR A N 1
ATOM 2726 C CA . TYR A 1 349 ? -12.312 3.199 -3.568 1 95.88 349 TYR A CA 1
ATOM 2727 C C . TYR A 1 349 ? -12.773 2.139 -2.576 1 95.88 349 TYR A C 1
ATOM 2729 O O . TYR A 1 349 ? -12.086 1.136 -2.365 1 95.88 349 TYR A O 1
ATOM 2737 N N . TYR A 1 350 ? -13.852 2.299 -1.942 1 95.44 350 TYR A N 1
ATOM 2738 C CA . TYR A 1 350 ? -14.32 1.389 -0.906 1 95.44 350 TYR A CA 1
ATOM 2739 C C . TYR A 1 350 ? -14.688 0.032 -1.498 1 95.44 350 TYR A C 1
ATOM 2741 O O . TYR A 1 350 ? -14.5 -1.004 -0.857 1 95.44 350 TYR A O 1
ATOM 2749 N N . MET A 1 351 ? -15.203 0.077 -2.691 1 95.56 351 MET A N 1
ATOM 2750 C CA . MET A 1 351 ? -15.508 -1.185 -3.365 1 95.56 351 MET A CA 1
ATOM 2751 C C . MET A 1 351 ? -14.227 -1.96 -3.66 1 95.56 351 MET A C 1
ATOM 2753 O O . MET A 1 351 ? -14.18 -3.18 -3.486 1 95.56 351 MET A O 1
ATOM 2757 N N . ASP A 1 352 ? -13.195 -1.261 -4.113 1 95.38 352 ASP A N 1
ATOM 2758 C CA . ASP A 1 352 ? -11.914 -1.898 -4.375 1 95.38 352 ASP A CA 1
ATOM 2759 C C . ASP A 1 352 ? -11.297 -2.449 -3.088 1 95.38 352 ASP A C 1
ATOM 2761 O O . ASP A 1 352 ? -10.766 -3.559 -3.072 1 95.38 352 ASP A O 1
ATOM 2765 N N . CYS A 1 353 ? -11.398 -1.643 -2.029 1 97.12 353 CYS A N 1
ATOM 2766 C CA . CYS A 1 353 ? -10.875 -2.084 -0.74 1 97.12 353 CYS A CA 1
ATOM 2767 C C . CYS A 1 353 ? -11.609 -3.326 -0.25 1 97.12 353 CYS A C 1
ATOM 2769 O O . CYS A 1 353 ? -10.992 -4.258 0.261 1 97.12 353 CYS A O 1
ATOM 2771 N N . GLN A 1 354 ? -12.914 -3.318 -0.392 1 97 354 GLN A N 1
ATOM 2772 C CA . GLN A 1 354 ? -13.711 -4.465 0.031 1 97 354 GLN A CA 1
ATOM 2773 C C . GLN A 1 354 ? -13.352 -5.711 -0.771 1 97 354 GLN A C 1
ATOM 2775 O O . GLN A 1 354 ? -13.219 -6.805 -0.209 1 97 354 GLN A O 1
ATOM 2780 N N . LEU A 1 355 ? -13.234 -5.551 -2.035 1 97.56 355 LEU A N 1
ATOM 2781 C CA . LEU A 1 355 ? -12.859 -6.668 -2.895 1 97.56 355 LEU A CA 1
ATOM 2782 C C . LEU A 1 355 ? -11.484 -7.215 -2.51 1 97.56 355 LEU A C 1
ATOM 2784 O O . LEU A 1 355 ? -11.281 -8.43 -2.488 1 97.56 355 LEU A O 1
ATOM 2788 N N . LEU A 1 356 ? -10.539 -6.297 -2.303 1 97.81 356 LEU A N 1
ATOM 2789 C CA . LEU A 1 356 ? -9.203 -6.684 -1.869 1 97.81 356 LEU A CA 1
ATOM 2790 C C . LEU A 1 356 ? -9.266 -7.496 -0.581 1 97.81 356 LEU A C 1
ATOM 2792 O O . LEU A 1 356 ? -8.562 -8.5 -0.441 1 97.81 356 LEU A O 1
ATOM 2796 N N . LYS A 1 357 ? -10.086 -7.098 0.328 1 97.56 357 LYS A N 1
ATOM 2797 C CA . LYS A 1 357 ? -10.242 -7.789 1.604 1 97.56 357 LYS A CA 1
ATOM 2798 C C . LYS A 1 357 ? -10.844 -9.18 1.405 1 97.56 357 LYS A C 1
ATOM 2800 O O . LYS A 1 357 ? -10.484 -10.125 2.113 1 97.56 357 LYS A O 1
ATOM 2805 N N . GLU A 1 358 ? -11.695 -9.359 0.467 1 97.62 358 GLU A N 1
ATOM 2806 C CA . GLU A 1 358 ? -12.406 -10.609 0.22 1 97.62 358 GLU A CA 1
ATOM 2807 C C . GLU A 1 358 ? -11.508 -11.625 -0.483 1 97.62 358 GLU A C 1
ATOM 2809 O O . GLU A 1 358 ? -11.758 -12.828 -0.423 1 97.62 358 GLU A O 1
ATOM 2814 N N . CYS A 1 359 ? -10.5 -11.18 -1.146 1 98.44 359 CYS A N 1
ATOM 2815 C CA . CYS A 1 359 ? -9.625 -12.07 -1.896 1 98.44 359 CYS A CA 1
ATOM 2816 C C . CYS A 1 359 ? -8.547 -12.664 -0.994 1 98.44 359 CYS A C 1
ATOM 2818 O O . CYS A 1 359 ? -8.227 -12.094 0.051 1 98.44 359 CYS A O 1
ATOM 2820 N N . ASP A 1 360 ? -8.039 -13.797 -1.365 1 98.44 360 ASP A N 1
ATOM 2821 C CA . ASP A 1 360 ? -7.074 -14.516 -0.542 1 98.44 360 ASP A CA 1
ATOM 2822 C C . ASP A 1 360 ? -5.641 -14.188 -0.962 1 98.44 360 ASP A C 1
ATOM 2824 O O . ASP A 1 360 ? -4.703 -14.359 -0.181 1 98.44 360 ASP A O 1
ATOM 2828 N N . ALA A 1 361 ? -5.457 -13.758 -2.205 1 98.62 361 ALA A N 1
ATOM 2829 C CA . ALA A 1 361 ? -4.148 -13.414 -2.762 1 98.62 361 ALA A CA 1
ATOM 2830 C C . ALA A 1 361 ? -4.262 -12.273 -3.764 1 98.62 361 ALA A C 1
ATOM 2832 O O . ALA A 1 361 ? -5.359 -11.938 -4.211 1 98.62 361 ALA A O 1
ATOM 2833 N N . VAL A 1 362 ? -3.15 -11.656 -4.066 1 98.81 362 VAL A N 1
ATOM 2834 C CA . VAL A 1 362 ? -3.107 -10.578 -5.043 1 98.81 362 VAL A CA 1
ATOM 2835 C C . VAL A 1 362 ? -2.098 -10.906 -6.141 1 98.81 362 VAL A C 1
ATOM 2837 O O . VAL A 1 362 ? -0.98 -11.344 -5.852 1 98.81 362 VAL A O 1
ATOM 2840 N N . PHE A 1 363 ? -2.477 -10.867 -7.379 1 98.75 363 PHE A N 1
ATOM 2841 C CA . PHE A 1 363 ? -1.597 -10.883 -8.539 1 98.75 363 PHE A CA 1
ATOM 2842 C C . PHE A 1 363 ? -1.494 -9.492 -9.156 1 98.75 363 PHE A C 1
ATOM 2844 O O . PHE A 1 363 ? -2.479 -8.969 -9.688 1 98.75 363 PHE A O 1
ATOM 2851 N N . ALA A 1 364 ? -0.34 -8.922 -9.094 1 98.44 364 ALA A N 1
ATOM 2852 C CA . ALA A 1 364 ? -0.195 -7.512 -9.453 1 98.44 364 ALA A CA 1
ATOM 2853 C C . ALA A 1 364 ? 0.663 -7.352 -10.703 1 98.44 364 ALA A C 1
ATOM 2855 O O . ALA A 1 364 ? 1.676 -8.039 -10.859 1 98.44 364 ALA A O 1
ATOM 2856 N N . VAL A 1 365 ? 0.219 -6.523 -11.594 1 96.75 365 VAL A N 1
ATOM 2857 C CA . VAL A 1 365 ? 0.96 -6.098 -12.773 1 96.75 365 VAL A CA 1
ATOM 2858 C C . VAL A 1 365 ? 1.087 -4.574 -12.781 1 96.75 365 VAL A C 1
ATOM 2860 O O . VAL A 1 365 ? 0.351 -3.889 -13.5 1 96.75 365 VAL A O 1
ATOM 2863 N N . PRO A 1 366 ? 2.088 -4.055 -12.055 1 95.56 366 PRO A N 1
ATOM 2864 C CA . PRO A 1 366 ? 2.176 -2.605 -11.852 1 95.56 366 PRO A CA 1
ATOM 2865 C C . PRO A 1 366 ? 2.879 -1.89 -13 1 95.56 366 PRO A C 1
ATOM 2867 O O . PRO A 1 366 ? 3.764 -1.062 -12.773 1 95.56 366 PRO A O 1
ATOM 2870 N N . PHE A 1 367 ? 2.488 -2.096 -14.203 1 89.81 367 PHE A N 1
ATOM 2871 C CA . PHE A 1 367 ? 3.135 -1.441 -15.336 1 89.81 367 PHE A CA 1
ATOM 2872 C C . PHE A 1 367 ? 2.982 0.073 -15.25 1 89.81 367 PHE A C 1
ATOM 2874 O O . PHE A 1 367 ? 1.981 0.57 -14.727 1 89.81 367 PHE A O 1
ATOM 2881 N N . ASP A 1 368 ? 4.043 0.806 -15.727 1 89.44 368 ASP A N 1
ATOM 2882 C CA . ASP A 1 368 ? 4.16 2.262 -15.727 1 89.44 368 ASP A CA 1
ATOM 2883 C C . ASP A 1 368 ? 4.102 2.818 -14.305 1 89.44 368 ASP A C 1
ATOM 2885 O O . ASP A 1 368 ? 3.559 3.902 -14.086 1 89.44 368 ASP A O 1
ATOM 2889 N N . ARG A 1 369 ? 4.43 2.021 -13.352 1 95.25 369 ARG A N 1
ATOM 2890 C CA . ARG A 1 369 ? 4.414 2.41 -11.945 1 95.25 369 ARG A CA 1
ATOM 2891 C C . ARG A 1 369 ? 3.057 2.98 -11.555 1 95.25 369 ARG A C 1
ATOM 2893 O O . ARG A 1 369 ? 2.979 4.047 -10.938 1 95.25 369 ARG A O 1
ATOM 2900 N N . ASP A 1 370 ? 2.043 2.266 -11.969 1 94.5 370 ASP A N 1
ATOM 2901 C CA . ASP A 1 370 ? 0.677 2.697 -11.68 1 94.5 370 ASP A CA 1
ATOM 2902 C C . ASP A 1 370 ? 0.466 2.891 -10.18 1 94.5 370 ASP A C 1
ATOM 2904 O O . ASP A 1 370 ? 0.587 1.941 -9.406 1 94.5 370 ASP A O 1
ATOM 2908 N N . PRO A 1 371 ? 0.103 4.125 -9.742 1 96.88 371 PRO A N 1
ATOM 2909 C CA . PRO A 1 371 ? -0.012 4.402 -8.305 1 96.88 371 PRO A CA 1
ATOM 2910 C C . PRO A 1 371 ? -1.062 3.531 -7.621 1 96.88 371 PRO A C 1
ATOM 2912 O O . PRO A 1 371 ? -0.835 3.049 -6.508 1 96.88 371 PRO A O 1
ATOM 2915 N N . GLY A 1 372 ? -2.189 3.312 -8.289 1 96.44 372 GLY A N 1
ATOM 2916 C CA . GLY A 1 372 ? -3.234 2.492 -7.699 1 96.44 372 GLY A CA 1
ATOM 2917 C C . GLY A 1 372 ? -2.787 1.073 -7.406 1 96.44 372 GLY A C 1
ATOM 2918 O O . GLY A 1 372 ? -3.02 0.555 -6.312 1 96.44 372 GLY A O 1
ATOM 2919 N N . THR A 1 373 ? -2.135 0.472 -8.383 1 97.31 373 THR A N 1
ATOM 2920 C CA . THR A 1 373 ? -1.654 -0.898 -8.242 1 97.31 373 THR A CA 1
ATOM 2921 C C . THR A 1 373 ? -0.645 -0.999 -7.102 1 97.31 373 THR A C 1
ATOM 2923 O O . THR A 1 373 ? -0.695 -1.935 -6.301 1 97.31 373 THR A O 1
ATOM 2926 N N . LEU A 1 374 ? 0.26 -0.032 -7.043 1 98.5 374 LEU A N 1
ATOM 2927 C CA . LEU A 1 374 ? 1.306 -0.061 -6.027 1 98.5 374 LEU A CA 1
ATOM 2928 C C . LEU A 1 374 ? 0.715 0.129 -4.633 1 98.5 374 LEU A C 1
ATOM 2930 O O . LEU A 1 374 ? 1.143 -0.524 -3.678 1 98.5 374 LEU A O 1
ATOM 2934 N N . VAL A 1 375 ? -0.284 0.992 -4.473 1 98.69 375 VAL A N 1
ATOM 2935 C CA . VAL A 1 375 ? -0.984 1.167 -3.205 1 98.69 375 VAL A CA 1
ATOM 2936 C C . VAL A 1 375 ? -1.688 -0.132 -2.82 1 98.69 375 VAL A C 1
ATOM 2938 O O . VAL A 1 375 ? -1.638 -0.552 -1.661 1 98.69 375 VAL A O 1
ATOM 2941 N N . GLU A 1 376 ? -2.312 -0.767 -3.789 1 98.44 376 GLU A N 1
ATOM 2942 C CA . GLU A 1 376 ? -3 -2.027 -3.531 1 98.44 376 GLU A CA 1
ATOM 2943 C C . GLU A 1 376 ? -2.023 -3.107 -3.076 1 98.44 376 GLU A C 1
ATOM 2945 O O . GLU A 1 376 ? -2.346 -3.918 -2.205 1 98.44 376 GLU A O 1
ATOM 2950 N N . ILE A 1 377 ? -0.829 -3.152 -3.723 1 98.75 377 ILE A N 1
ATOM 2951 C CA . ILE A 1 377 ? 0.226 -4.059 -3.283 1 98.75 377 ILE A CA 1
ATOM 2952 C C . ILE A 1 377 ? 0.533 -3.818 -1.809 1 98.75 377 ILE A C 1
ATOM 2954 O O . ILE A 1 377 ? 0.567 -4.758 -1.012 1 98.75 377 ILE A O 1
ATOM 2958 N N . GLY A 1 378 ? 0.736 -2.537 -1.464 1 98.81 378 GLY A N 1
ATOM 2959 C CA . GLY A 1 378 ? 1.02 -2.197 -0.078 1 98.81 378 GLY A CA 1
ATOM 2960 C C . GLY A 1 378 ? -0.078 -2.625 0.877 1 98.81 378 GLY A C 1
ATOM 2961 O O . GLY A 1 378 ? 0.201 -3.172 1.946 1 98.81 378 GLY A O 1
ATOM 2962 N N . MET A 1 379 ? -1.338 -2.367 0.515 1 98.69 379 MET A N 1
ATOM 2963 C CA . MET A 1 379 ? -2.471 -2.76 1.348 1 98.69 379 MET A CA 1
ATOM 2964 C C . MET A 1 379 ? -2.479 -4.266 1.58 1 98.69 379 MET A C 1
ATOM 2966 O O . MET A 1 379 ? -2.652 -4.723 2.711 1 98.69 379 MET A O 1
ATOM 2970 N N . ALA A 1 380 ? -2.275 -5.012 0.516 1 98.75 380 ALA A N 1
ATOM 2971 C CA . ALA A 1 380 ? -2.293 -6.469 0.594 1 98.75 380 ALA A CA 1
ATOM 2972 C C . ALA A 1 380 ? -1.195 -6.984 1.522 1 98.75 380 ALA A C 1
ATOM 2974 O O . ALA A 1 380 ? -1.434 -7.875 2.342 1 98.75 380 ALA A O 1
ATOM 2975 N N . ILE A 1 381 ? 0.015 -6.441 1.378 1 98.5 381 ILE A N 1
ATOM 2976 C CA . ILE A 1 381 ? 1.141 -6.828 2.221 1 98.5 381 ILE A CA 1
ATOM 2977 C C . ILE A 1 381 ? 0.789 -6.602 3.689 1 98.5 381 ILE A C 1
ATOM 2979 O O . ILE A 1 381 ? 1.004 -7.48 4.527 1 98.5 381 ILE A O 1
ATOM 2983 N N . ALA A 1 382 ? 0.225 -5.453 3.973 1 98.06 382 ALA A N 1
ATOM 2984 C CA . ALA A 1 382 ? -0.124 -5.109 5.348 1 98.06 382 ALA A CA 1
ATOM 2985 C C . ALA A 1 382 ? -1.218 -6.031 5.883 1 98.06 382 ALA A C 1
ATOM 2987 O O . ALA A 1 382 ? -1.271 -6.312 7.082 1 98.06 382 ALA A O 1
ATOM 2988 N N . MET A 1 383 ? -2.105 -6.504 5.051 1 97.81 383 MET A N 1
ATOM 2989 C CA . MET A 1 383 ? -3.191 -7.398 5.438 1 97.81 383 MET A CA 1
ATOM 2990 C C . MET A 1 383 ? -2.688 -8.828 5.602 1 97.81 383 MET A C 1
ATOM 2992 O O . MET A 1 383 ? -3.438 -9.711 6.02 1 97.81 383 MET A O 1
ATOM 2996 N N . GLY A 1 384 ? -1.423 -9.094 5.211 1 97.25 384 GLY A N 1
ATOM 2997 C CA . GLY A 1 384 ? -0.83 -10.414 5.352 1 97.25 384 GLY A CA 1
ATOM 2998 C C . GLY A 1 384 ? -1.174 -11.344 4.203 1 97.25 384 GLY A C 1
ATOM 2999 O O . GLY A 1 384 ? -1.059 -12.57 4.332 1 97.25 384 GLY A O 1
ATOM 3000 N N . LYS A 1 385 ? -1.639 -10.828 3.098 1 98.31 385 LYS A N 1
ATOM 3001 C CA . LYS A 1 385 ? -1.988 -11.641 1.931 1 98.31 385 LYS A CA 1
ATOM 3002 C C . LYS A 1 385 ? -0.777 -11.852 1.028 1 98.31 385 LYS A C 1
ATOM 3004 O O . LYS A 1 385 ? 0.027 -10.938 0.831 1 98.31 385 LYS A O 1
ATOM 3009 N N . PRO A 1 386 ? -0.607 -13.031 0.461 1 98.62 386 PRO A N 1
ATOM 3010 C CA . PRO A 1 386 ? 0.471 -13.203 -0.515 1 98.62 386 PRO A CA 1
ATOM 3011 C C . PRO A 1 386 ? 0.288 -12.328 -1.756 1 98.62 386 PRO A C 1
ATOM 3013 O O . PRO A 1 386 ? -0.82 -12.234 -2.289 1 98.62 386 PRO A O 1
ATOM 3016 N N . VAL A 1 387 ? 1.377 -11.68 -2.164 1 98.88 387 VAL A N 1
ATOM 3017 C CA . VAL A 1 387 ? 1.375 -10.82 -3.34 1 98.88 387 VAL A CA 1
ATOM 3018 C C . VAL A 1 387 ? 2.359 -11.352 -4.379 1 98.88 387 VAL A C 1
ATOM 3020 O O . VAL A 1 387 ? 3.547 -11.516 -4.09 1 98.88 387 VAL A O 1
ATOM 3023 N N . ILE A 1 388 ? 1.868 -11.648 -5.543 1 98.81 388 ILE A N 1
ATOM 3024 C CA . ILE A 1 388 ? 2.691 -12.023 -6.688 1 98.81 388 ILE A CA 1
ATOM 3025 C C . ILE A 1 388 ? 2.797 -10.852 -7.656 1 98.81 388 ILE A C 1
ATOM 3027 O O . ILE A 1 388 ? 1.799 -10.438 -8.25 1 98.81 388 ILE A O 1
ATOM 3031 N N . THR A 1 389 ? 3.977 -10.359 -7.824 1 98.69 389 THR A N 1
ATOM 3032 C CA . THR A 1 389 ? 4.16 -9.188 -8.672 1 98.69 389 THR A CA 1
ATOM 3033 C C . THR A 1 389 ? 4.836 -9.57 -9.984 1 98.69 389 THR A C 1
ATOM 3035 O O . THR A 1 389 ? 5.992 -10.008 -9.992 1 98.69 389 THR A O 1
ATOM 3038 N N . TYR A 1 390 ? 4.121 -9.445 -11.094 1 97.81 390 TYR A N 1
ATOM 3039 C CA . TYR A 1 390 ? 4.609 -9.617 -12.461 1 97.81 390 TYR A CA 1
ATOM 3040 C C . TYR A 1 390 ? 5 -8.281 -13.07 1 97.81 390 TYR A C 1
ATOM 3042 O O . TYR A 1 390 ? 4.133 -7.461 -13.383 1 97.81 390 TYR A O 1
ATOM 3050 N N . ASP A 1 391 ? 6.285 -8.094 -13.188 1 96.69 391 ASP A N 1
ATOM 3051 C CA . ASP A 1 391 ? 6.812 -6.82 -13.68 1 96.69 391 ASP A CA 1
ATOM 3052 C C . ASP A 1 391 ? 7.668 -7.027 -14.93 1 96.69 391 ASP A C 1
ATOM 3054 O O . ASP A 1 391 ? 8.891 -6.871 -14.883 1 96.69 391 ASP A O 1
ATOM 3058 N N . PRO A 1 392 ? 7.039 -7.266 -16.078 1 91.44 392 PRO A N 1
ATOM 3059 C CA . PRO A 1 392 ? 7.766 -7.621 -17.297 1 91.44 392 PRO A CA 1
ATOM 3060 C C . PRO A 1 392 ? 8.742 -6.535 -17.75 1 91.44 392 PRO A C 1
ATOM 3062 O O . PRO A 1 392 ? 9.75 -6.832 -18.391 1 91.44 392 PRO A O 1
ATOM 3065 N N . ARG A 1 393 ? 8.516 -5.297 -17.391 1 91.44 393 ARG A N 1
ATOM 3066 C CA . ARG A 1 393 ? 9.352 -4.188 -17.844 1 91.44 393 ARG A CA 1
ATOM 3067 C C . ARG A 1 393 ? 10.367 -3.795 -16.766 1 91.44 393 ARG A C 1
ATOM 3069 O O . ARG A 1 393 ? 11.148 -2.861 -16.969 1 91.44 393 ARG A O 1
ATOM 3076 N N . ARG A 1 394 ? 10.375 -4.418 -15.648 1 93.94 394 ARG A N 1
ATOM 3077 C CA . ARG A 1 394 ? 11.312 -4.219 -14.547 1 93.94 394 ARG A CA 1
ATOM 3078 C C . ARG A 1 394 ? 11.359 -2.756 -14.117 1 93.94 394 ARG A C 1
ATOM 3080 O O . ARG A 1 394 ? 12.438 -2.174 -13.984 1 93.94 394 ARG A O 1
ATOM 3087 N N . GLU A 1 395 ? 10.172 -2.186 -13.93 1 94.62 395 GLU A N 1
ATOM 3088 C CA . GLU A 1 395 ? 10.047 -0.773 -13.586 1 94.62 395 GLU A CA 1
ATOM 3089 C C . GLU A 1 395 ? 9.883 -0.588 -12.078 1 94.62 395 GLU A C 1
ATOM 3091 O O . GLU A 1 395 ? 9.914 0.538 -11.578 1 94.62 395 GLU A O 1
ATOM 3096 N N . ASN A 1 396 ? 9.734 -1.614 -11.383 1 96.19 396 ASN A N 1
ATOM 3097 C CA . ASN A 1 396 ? 9.328 -1.53 -9.984 1 96.19 396 ASN A CA 1
ATOM 3098 C C . ASN A 1 396 ? 10.281 -2.311 -9.086 1 96.19 396 ASN A C 1
ATOM 3100 O O . ASN A 1 396 ? 9.859 -2.875 -8.07 1 96.19 396 ASN A O 1
ATOM 3104 N N . GLU A 1 397 ? 11.562 -2.414 -9.547 1 93.31 397 GLU A N 1
ATOM 3105 C CA . GLU A 1 397 ? 12.57 -3.086 -8.734 1 93.31 397 GLU A CA 1
ATOM 3106 C C . GLU A 1 397 ? 12.945 -2.246 -7.516 1 93.31 397 GLU A C 1
ATOM 3108 O O . GLU A 1 397 ? 13.977 -1.576 -7.508 1 93.31 397 GLU A O 1
ATOM 3113 N N . ASN A 1 398 ? 12.141 -2.23 -6.551 1 92.94 398 ASN A N 1
ATOM 3114 C CA . ASN A 1 398 ? 12.242 -1.509 -5.285 1 92.94 398 ASN A CA 1
ATOM 3115 C C . ASN A 1 398 ? 12.148 -2.453 -4.09 1 92.94 398 ASN A C 1
ATOM 3117 O O . ASN A 1 398 ? 11.398 -3.43 -4.125 1 92.94 398 ASN A O 1
ATOM 3121 N N . THR A 1 399 ? 12.859 -2.135 -3.08 1 93.75 399 THR A N 1
ATOM 3122 C CA . THR A 1 399 ? 12.984 -2.992 -1.906 1 93.75 399 THR A CA 1
ATOM 3123 C C . THR A 1 399 ? 11.609 -3.344 -1.348 1 93.75 399 THR A C 1
ATOM 3125 O O . THR A 1 399 ? 11.344 -4.5 -1.021 1 93.75 399 THR A O 1
ATOM 3128 N N . MET A 1 400 ? 10.695 -2.381 -1.26 1 96.12 400 MET A N 1
ATOM 3129 C CA . MET A 1 400 ? 9.375 -2.59 -0.669 1 96.12 400 MET A CA 1
ATOM 3130 C C . MET A 1 400 ? 8.531 -3.514 -1.539 1 96.12 400 MET A C 1
ATOM 3132 O O . MET A 1 400 ? 7.734 -4.301 -1.025 1 96.12 400 MET A O 1
ATOM 3136 N N . VAL A 1 401 ? 8.688 -3.457 -2.84 1 97.69 401 VAL A N 1
ATOM 3137 C CA . VAL A 1 401 ? 7.914 -4.285 -3.762 1 97.69 401 VAL A CA 1
ATOM 3138 C C . VAL A 1 401 ? 8.508 -5.691 -3.812 1 97.69 401 VAL A C 1
ATOM 3140 O O . VAL A 1 401 ? 7.793 -6.68 -3.633 1 97.69 401 VAL A O 1
ATOM 3143 N N . VAL A 1 402 ? 9.844 -5.77 -3.986 1 96.88 402 VAL A N 1
ATOM 3144 C CA . VAL A 1 402 ? 10.531 -7.031 -4.211 1 96.88 402 VAL A CA 1
ATOM 3145 C C . VAL A 1 402 ? 10.445 -7.902 -2.959 1 96.88 402 VAL A C 1
ATOM 3147 O O . VAL A 1 402 ? 10.039 -9.062 -3.029 1 96.88 402 VAL A O 1
ATOM 3150 N N . VAL A 1 403 ? 10.773 -7.328 -1.814 1 96.81 403 VAL A N 1
ATOM 3151 C CA . VAL A 1 403 ? 10.82 -8.125 -0.593 1 96.81 403 VAL A CA 1
ATOM 3152 C C . VAL A 1 403 ? 9.406 -8.297 -0.041 1 96.81 403 VAL A C 1
ATOM 3154 O O . VAL A 1 403 ? 9.078 -9.336 0.535 1 96.81 403 VAL A O 1
ATOM 3157 N N . GLY A 1 404 ? 8.555 -7.258 -0.254 1 97.5 404 GLY A N 1
ATOM 3158 C CA . GLY A 1 404 ? 7.191 -7.344 0.24 1 97.5 404 GLY A CA 1
ATOM 3159 C C . GLY A 1 404 ? 6.355 -8.375 -0.497 1 97.5 404 GLY A C 1
ATOM 3160 O O . GLY A 1 404 ? 5.387 -8.898 0.052 1 97.5 404 GLY A O 1
ATOM 3161 N N . SER A 1 405 ? 6.715 -8.656 -1.699 1 97.94 405 SER A N 1
ATOM 3162 C CA . SER A 1 405 ? 6 -9.648 -2.502 1 97.94 405 SER A CA 1
ATOM 3163 C C . SER A 1 405 ? 6.453 -11.062 -2.168 1 97.94 405 SER A C 1
ATOM 3165 O O . SER A 1 405 ? 7.621 -11.289 -1.844 1 97.94 405 SER A O 1
ATOM 3167 N N . SER A 1 406 ? 5.496 -11.977 -2.227 1 97.56 406 SER A N 1
ATOM 3168 C CA . SER A 1 406 ? 5.875 -13.375 -2.129 1 97.56 406 SER A CA 1
ATOM 3169 C C . SER A 1 406 ? 6.773 -13.789 -3.291 1 97.56 406 SER A C 1
ATOM 3171 O O . SER A 1 406 ? 7.68 -14.609 -3.123 1 97.56 406 SER A O 1
ATOM 3173 N N . VAL A 1 407 ? 6.453 -13.234 -4.461 1 96.94 407 VAL A N 1
ATOM 3174 C CA . VAL A 1 407 ? 7.242 -13.43 -5.672 1 96.94 407 VAL A CA 1
ATOM 3175 C C . VAL A 1 407 ? 7.281 -12.133 -6.48 1 96.94 407 VAL A C 1
ATOM 3177 O O . VAL A 1 407 ? 6.273 -11.438 -6.598 1 96.94 407 VAL A O 1
ATOM 3180 N N . TYR A 1 408 ? 8.453 -11.789 -6.906 1 97.56 408 TYR A N 1
ATOM 3181 C CA . TYR A 1 408 ? 8.672 -10.703 -7.855 1 97.56 408 TYR A CA 1
ATOM 3182 C C . TYR A 1 408 ? 9.484 -11.18 -9.055 1 97.56 408 TYR A C 1
ATOM 3184 O O . TYR A 1 408 ? 10.594 -11.688 -8.898 1 97.56 408 TYR A O 1
ATOM 3192 N N . SER A 1 409 ? 8.891 -11.031 -10.258 1 96.5 409 SER A N 1
ATOM 3193 C CA . SER A 1 409 ? 9.625 -11.5 -11.43 1 96.5 409 SER A CA 1
ATOM 3194 C C . SER A 1 409 ? 9.109 -10.82 -12.703 1 96.5 409 SER A C 1
ATOM 3196 O O . SER A 1 409 ? 7.973 -10.359 -12.75 1 96.5 409 SER A O 1
ATOM 3198 N N . ALA A 1 410 ? 9.977 -10.773 -13.664 1 94.88 410 ALA A N 1
ATOM 3199 C CA . ALA A 1 410 ? 9.586 -10.305 -14.992 1 94.88 410 ALA A CA 1
ATOM 3200 C C . ALA A 1 410 ? 9.031 -11.453 -15.836 1 94.88 410 ALA A C 1
ATOM 3202 O O . ALA A 1 410 ? 8.461 -11.227 -16.906 1 94.88 410 ALA A O 1
ATOM 3203 N N . ASP A 1 411 ? 9.172 -12.633 -15.367 1 91.81 411 ASP A N 1
ATOM 3204 C CA . ASP A 1 411 ? 8.75 -13.844 -16.062 1 91.81 411 ASP A CA 1
ATOM 3205 C C . ASP A 1 411 ? 7.402 -14.336 -15.547 1 91.81 411 ASP A C 1
ATOM 3207 O O . ASP A 1 411 ? 7.27 -14.664 -14.359 1 91.81 411 ASP A O 1
ATOM 3211 N N . LEU A 1 412 ? 6.418 -14.422 -16.453 1 91.44 412 LEU A N 1
ATOM 3212 C CA . LEU A 1 412 ? 5.07 -14.828 -16.062 1 91.44 412 LEU A CA 1
ATOM 3213 C C . LEU A 1 412 ? 5.066 -16.25 -15.531 1 91.44 412 LEU A C 1
ATOM 3215 O O . LEU A 1 412 ? 4.305 -16.578 -14.609 1 91.44 412 LEU A O 1
ATOM 3219 N N . ASP A 1 413 ? 5.977 -17.125 -16.047 1 89.5 413 ASP A N 1
ATOM 3220 C CA . ASP A 1 413 ? 6.074 -18.516 -15.594 1 89.5 413 ASP A CA 1
ATOM 3221 C C . ASP A 1 413 ? 6.449 -18.594 -14.117 1 89.5 413 ASP A C 1
ATOM 3223 O O . ASP A 1 413 ? 5.848 -19.359 -13.359 1 89.5 413 ASP A O 1
ATOM 3227 N N . VAL A 1 414 ? 7.375 -17.781 -13.75 1 93.31 414 VAL A N 1
ATOM 3228 C CA . VAL A 1 414 ? 7.832 -17.734 -12.367 1 93.31 414 VAL A CA 1
ATOM 3229 C C . VAL A 1 414 ? 6.707 -17.219 -11.469 1 93.31 414 VAL A C 1
ATOM 3231 O O . VAL A 1 414 ? 6.492 -17.75 -10.375 1 93.31 414 VAL A O 1
ATOM 3234 N N . CYS A 1 415 ? 5.992 -16.234 -11.945 1 96.31 415 CYS A N 1
ATOM 3235 C CA . CYS A 1 415 ? 4.883 -15.68 -11.188 1 96.31 415 CYS A CA 1
ATOM 3236 C C . CYS A 1 415 ? 3.764 -16.703 -11.016 1 96.31 415 CYS A C 1
ATOM 3238 O O . CYS A 1 415 ? 3.141 -16.766 -9.953 1 96.31 415 CYS A O 1
ATOM 3240 N N . LEU A 1 416 ? 3.531 -17.484 -12.008 1 94.38 416 LEU A N 1
ATOM 3241 C CA . LEU A 1 416 ? 2.502 -18.516 -11.914 1 94.38 416 LEU A CA 1
ATOM 3242 C C . LEU A 1 416 ? 2.891 -19.578 -10.898 1 94.38 416 LEU A C 1
ATOM 3244 O O . LEU A 1 416 ? 2.061 -20 -10.094 1 94.38 416 LEU A O 1
ATOM 3248 N N . ASN A 1 417 ? 4.168 -20.016 -10.992 1 95 417 ASN A N 1
ATOM 3249 C CA . ASN A 1 417 ? 4.652 -20.953 -9.977 1 95 417 ASN A CA 1
ATOM 3250 C C . ASN A 1 417 ? 4.414 -20.422 -8.57 1 95 417 ASN A C 1
ATOM 3252 O O . ASN A 1 417 ? 3.926 -21.141 -7.699 1 95 417 ASN A O 1
ATOM 3256 N N . GLY A 1 418 ? 4.734 -19.156 -8.461 1 96.94 418 GLY A N 1
ATOM 3257 C CA . GLY A 1 418 ? 4.531 -18.531 -7.164 1 96.94 418 GLY A CA 1
ATOM 3258 C C . GLY A 1 418 ? 3.076 -18.5 -6.734 1 96.94 418 GLY A C 1
ATOM 3259 O O . GLY A 1 418 ? 2.77 -18.672 -5.551 1 96.94 418 GLY A O 1
ATOM 3260 N N . THR A 1 419 ? 2.209 -18.266 -7.629 1 97.88 419 THR A N 1
ATOM 3261 C CA . THR A 1 419 ? 0.777 -18.266 -7.344 1 97.88 419 THR A CA 1
ATOM 3262 C C . THR A 1 419 ? 0.319 -19.625 -6.824 1 97.88 419 THR A C 1
ATOM 3264 O O . THR A 1 419 ? -0.359 -19.703 -5.797 1 97.88 419 THR A O 1
ATOM 3267 N N . PHE A 1 420 ? 0.739 -20.641 -7.508 1 97.62 420 PHE A N 1
ATOM 3268 C CA . PHE A 1 420 ? 0.373 -21.984 -7.094 1 97.62 420 PHE A CA 1
ATOM 3269 C C . PHE A 1 420 ? 0.914 -22.297 -5.703 1 97.62 420 PHE A C 1
ATOM 3271 O O . PHE A 1 420 ? 0.199 -22.844 -4.859 1 97.62 420 PHE A O 1
ATOM 3278 N N . GLU A 1 421 ? 2.146 -21.953 -5.473 1 97.62 421 GLU A N 1
ATOM 3279 C CA . GLU A 1 421 ? 2.775 -22.219 -4.184 1 97.62 421 GLU A CA 1
ATOM 3280 C C . GLU A 1 421 ? 2.059 -21.484 -3.057 1 97.62 421 GLU A C 1
ATOM 3282 O O . GLU A 1 421 ? 1.785 -22.062 -2.002 1 97.62 421 GLU A O 1
ATOM 3287 N N . ALA A 1 422 ? 1.75 -20.25 -3.322 1 97.88 422 ALA A N 1
ATOM 3288 C CA . ALA A 1 422 ? 1.097 -19.438 -2.305 1 97.88 422 ALA A CA 1
ATOM 3289 C C . ALA A 1 422 ? -0.285 -19.984 -1.962 1 97.88 422 ALA A C 1
ATOM 3291 O O . ALA A 1 422 ? -0.641 -20.094 -0.787 1 97.88 422 ALA A O 1
ATOM 3292 N N . LEU A 1 423 ? -1.046 -20.312 -2.904 1 98.12 423 LEU A N 1
ATOM 3293 C CA . LEU A 1 423 ? -2.404 -20.781 -2.662 1 98.12 423 LEU A CA 1
ATOM 3294 C C . LEU A 1 423 ? -2.395 -22.188 -2.086 1 98.12 423 LEU A C 1
ATOM 3296 O O . LEU A 1 423 ? -3.26 -22.547 -1.281 1 98.12 423 LEU A O 1
ATOM 3300 N N . ALA A 1 424 ? -1.404 -23.016 -2.549 1 98.06 424 ALA A N 1
ATOM 3301 C CA . ALA A 1 424 ? -1.258 -24.328 -1.948 1 98.06 424 ALA A CA 1
ATOM 3302 C C . ALA A 1 424 ? -0.985 -24.234 -0.45 1 98.06 424 ALA A C 1
ATOM 3304 O O . ALA A 1 424 ? -1.495 -25.031 0.338 1 98.06 424 ALA A O 1
ATOM 3305 N N . LYS A 1 425 ? -0.17 -23.266 -0.082 1 97.06 425 LYS A N 1
ATOM 3306 C CA . LYS A 1 425 ? 0.105 -23.047 1.334 1 97.06 425 LYS A CA 1
ATOM 3307 C C . LYS A 1 425 ? -1.163 -22.641 2.082 1 97.06 425 LYS A C 1
ATOM 3309 O O . LYS A 1 425 ? -1.404 -23.109 3.199 1 97.06 425 LYS A O 1
ATOM 3314 N N . LEU A 1 426 ? -1.922 -21.781 1.471 1 96.75 426 LEU A N 1
ATOM 3315 C CA . LEU A 1 426 ? -3.188 -21.375 2.074 1 96.75 426 LEU A CA 1
ATOM 3316 C C . LEU A 1 426 ? -4.109 -22.578 2.256 1 96.75 426 LEU A C 1
ATOM 3318 O O . LEU A 1 426 ? -4.766 -22.703 3.291 1 96.75 426 LEU A O 1
ATOM 3322 N N . ARG A 1 427 ? -4.156 -23.422 1.251 1 96.94 427 ARG A N 1
ATOM 3323 C CA . ARG A 1 427 ? -4.977 -24.625 1.326 1 96.94 427 ARG A CA 1
ATOM 3324 C C . ARG A 1 427 ? -4.539 -25.516 2.488 1 96.94 427 ARG A C 1
ATOM 3326 O O . ARG A 1 427 ? -5.379 -26.047 3.221 1 96.94 427 ARG A O 1
ATOM 3333 N N . ALA A 1 428 ? -3.252 -25.672 2.645 1 95.12 428 ALA A N 1
ATOM 3334 C CA . ALA A 1 428 ? -2.703 -26.531 3.697 1 95.12 428 ALA A CA 1
ATOM 3335 C C . ALA A 1 428 ? -3.055 -25.984 5.078 1 95.12 428 ALA A C 1
ATOM 3337 O O . ALA A 1 428 ? -3.293 -26.766 6.012 1 95.12 428 ALA A O 1
ATOM 3338 N N . GLU A 1 429 ? -3.125 -24.703 5.16 1 92 429 GLU A N 1
ATOM 3339 C CA . GLU A 1 429 ? -3.439 -24.078 6.438 1 92 429 GLU A CA 1
ATOM 3340 C C . GLU A 1 429 ? -4.93 -24.156 6.746 1 92 429 GLU A C 1
ATOM 3342 O O . GLU A 1 429 ? -5.332 -24.141 7.914 1 92 429 GLU A O 1
ATOM 3347 N N . SER A 1 430 ? -5.742 -24.188 5.773 1 86.19 430 SER A N 1
ATOM 3348 C CA . SER A 1 430 ? -7.188 -24.219 5.957 1 86.19 430 SER A CA 1
ATOM 3349 C C . SER A 1 430 ? -7.664 -25.641 6.277 1 86.19 430 SER A C 1
ATOM 3351 O O . SER A 1 430 ? -8.797 -25.828 6.73 1 86.19 430 SER A O 1
ATOM 3353 N N . ARG A 1 431 ? -6.887 -26.641 6.035 1 75.81 431 ARG A N 1
ATOM 3354 C CA . ARG A 1 431 ? -7.246 -28.031 6.344 1 75.81 431 ARG A CA 1
ATOM 3355 C C . ARG A 1 431 ? -6.84 -28.391 7.766 1 75.81 431 ARG A C 1
ATOM 3357 O O . ARG A 1 431 ? -5.855 -27.875 8.289 1 75.81 431 ARG A O 1
ATOM 3364 N N . MET B 1 1 ? 5.465 51.125 13.453 1 83.44 1 MET B N 1
ATOM 3365 C CA . MET B 1 1 ? 4.711 50.969 12.211 1 83.44 1 MET B CA 1
ATOM 3366 C C . MET B 1 1 ? 5.656 50.844 11.016 1 83.44 1 MET B C 1
ATOM 3368 O O . MET B 1 1 ? 6.641 51.562 10.922 1 83.44 1 MET B O 1
ATOM 3372 N N . PHE B 1 2 ? 5.328 49.875 10.133 1 75 2 PHE B N 1
ATOM 3373 C CA . PHE B 1 2 ? 6.18 49.531 9 1 75 2 PHE B CA 1
ATOM 3374 C C . PHE B 1 2 ? 5.371 49.5 7.707 1 75 2 PHE B C 1
ATOM 3376 O O . PHE B 1 2 ? 4.137 49.5 7.738 1 75 2 PHE B O 1
ATOM 3383 N N . VAL B 1 3 ? 6.207 49.625 6.609 1 71.94 3 VAL B N 1
ATOM 3384 C CA . VAL B 1 3 ? 5.656 49.281 5.305 1 71.94 3 VAL B CA 1
ATOM 3385 C C . VAL B 1 3 ? 5.938 47.812 5.008 1 71.94 3 VAL B C 1
ATOM 3387 O O . VAL B 1 3 ? 7.094 47.375 4.961 1 71.94 3 VAL B O 1
ATOM 3390 N N . ASP B 1 4 ? 4.832 47.094 4.961 1 71.88 4 ASP B N 1
ATOM 3391 C CA . ASP B 1 4 ? 4.953 45.688 4.621 1 71.88 4 ASP B CA 1
ATOM 3392 C C . ASP B 1 4 ? 4.906 45.469 3.111 1 71.88 4 ASP B C 1
ATOM 3394 O O . ASP B 1 4 ? 3.951 45.875 2.451 1 71.88 4 ASP B O 1
ATOM 3398 N N . TYR B 1 5 ? 6.004 44.812 2.627 1 64.44 5 TYR B N 1
ATOM 3399 C CA . TYR B 1 5 ? 6.051 44.469 1.205 1 64.44 5 TYR B CA 1
ATOM 3400 C C . TYR B 1 5 ? 6.113 42.969 0.992 1 64.44 5 TYR B C 1
ATOM 3402 O O . TYR B 1 5 ? 7.07 42.312 1.415 1 64.44 5 TYR B O 1
ATOM 3410 N N . THR B 1 6 ? 5.062 42.438 0.419 1 64.56 6 THR B N 1
ATOM 3411 C CA . THR B 1 6 ? 5.039 41 0.111 1 64.56 6 THR B CA 1
ATOM 3412 C C . THR B 1 6 ? 5.559 40.75 -1.3 1 64.56 6 THR B C 1
ATOM 3414 O O . THR B 1 6 ? 5.055 41.312 -2.268 1 64.56 6 THR B O 1
ATOM 3417 N N . LEU B 1 7 ? 6.605 39.906 -1.376 1 58.84 7 LEU B N 1
ATOM 3418 C CA . LEU B 1 7 ? 7.23 39.625 -2.658 1 58.84 7 LEU B CA 1
ATOM 3419 C C . LEU B 1 7 ? 6.293 38.812 -3.545 1 58.84 7 LEU B C 1
ATOM 3421 O O . LEU B 1 7 ? 5.469 38.031 -3.045 1 58.84 7 LEU B O 1
ATOM 3425 N N . ALA B 1 8 ? 6.34 39 -4.867 1 49.41 8 ALA B N 1
ATOM 3426 C CA . ALA B 1 8 ? 5.539 38.312 -5.871 1 49.41 8 ALA B CA 1
ATOM 3427 C C . ALA B 1 8 ? 5.895 36.844 -5.918 1 49.41 8 ALA B C 1
ATOM 3429 O O . ALA B 1 8 ? 7.07 36.469 -5.828 1 49.41 8 ALA B O 1
ATOM 3430 N N . ARG B 1 9 ? 5.062 36.094 -5.512 1 54.12 9 ARG B N 1
ATOM 3431 C CA . ARG B 1 9 ? 5.207 34.688 -5.887 1 54.12 9 ARG B CA 1
ATOM 3432 C C . ARG B 1 9 ? 4.41 34.375 -7.152 1 54.12 9 ARG B C 1
ATOM 3434 O O . ARG B 1 9 ? 3.6 35.188 -7.598 1 54.12 9 ARG B O 1
ATOM 3441 N N . HIS B 1 10 ? 4.797 33.281 -7.848 1 47.34 10 HIS B N 1
ATOM 3442 C CA . HIS B 1 10 ? 4.031 32.906 -9.031 1 47.34 10 HIS B CA 1
ATOM 3443 C C . HIS B 1 10 ? 2.533 32.938 -8.758 1 47.34 10 HIS B C 1
ATOM 3445 O O . HIS B 1 10 ? 2.025 32.188 -7.941 1 47.34 10 HIS B O 1
ATOM 3451 N N . GLY B 1 11 ? 1.807 34.031 -9.281 1 50.38 11 GLY B N 1
ATOM 3452 C CA . GLY B 1 11 ? 0.361 34.188 -9.297 1 50.38 11 GLY B CA 1
ATOM 3453 C C . GLY B 1 11 ? -0.152 35.156 -8.242 1 50.38 11 GLY B C 1
ATOM 3454 O O . GLY B 1 11 ? -1.362 35.281 -8.062 1 50.38 11 GLY B O 1
ATOM 3455 N N . ALA B 1 12 ? 0.826 35.625 -7.426 1 53.03 12 ALA B N 1
ATOM 3456 C CA . ALA B 1 12 ? 0.292 36.594 -6.473 1 53.03 12 ALA B CA 1
ATOM 3457 C C . ALA B 1 12 ? 0.922 37.969 -6.68 1 53.03 12 ALA B C 1
ATOM 3459 O O . ALA B 1 12 ? 2.113 38.062 -6.977 1 53.03 12 ALA B O 1
ATOM 3460 N N . ILE B 1 13 ? 0.144 39.062 -6.734 1 52.94 13 ILE B N 1
ATOM 3461 C CA . ILE B 1 13 ? 0.533 40.438 -6.945 1 52.94 13 ILE B CA 1
ATOM 3462 C C . ILE B 1 13 ? 1.229 40.969 -5.699 1 52.94 13 ILE B C 1
ATOM 3464 O O . ILE B 1 13 ? 0.937 40.562 -4.582 1 52.94 13 ILE B O 1
ATOM 3468 N N . CYS B 1 14 ? 2.281 41.781 -5.949 1 54.38 14 CYS B N 1
ATOM 3469 C CA . CYS B 1 14 ? 2.945 42.5 -4.863 1 54.38 14 CYS B CA 1
ATOM 3470 C C . CYS B 1 14 ? 1.976 43.438 -4.148 1 54.38 14 CYS B C 1
ATOM 3472 O O . CYS B 1 14 ? 1.109 44.031 -4.785 1 54.38 14 CYS B O 1
ATOM 3474 N N . LYS B 1 15 ? 1.93 43.312 -2.867 1 63.88 15 LYS B N 1
ATOM 3475 C CA . LYS B 1 15 ? 1.07 44.219 -2.105 1 63.88 15 LYS B CA 1
ATOM 3476 C C . LYS B 1 15 ? 1.874 45 -1.068 1 63.88 15 LYS B C 1
ATOM 3478 O O . LYS B 1 15 ? 2.814 44.469 -0.475 1 63.88 15 LYS B O 1
ATOM 3483 N N . LEU B 1 16 ? 1.652 46.344 -1.114 1 63.53 16 LEU B N 1
ATOM 3484 C CA . LEU B 1 16 ? 2.193 47.219 -0.097 1 63.53 16 LEU B CA 1
ATOM 3485 C C . LEU B 1 16 ? 1.119 47.594 0.916 1 63.53 16 LEU B C 1
ATOM 3487 O O . LEU B 1 16 ? 0.009 48 0.536 1 63.53 16 LEU B O 1
ATOM 3491 N N . ARG B 1 17 ? 1.423 47.281 2.178 1 75 17 ARG B N 1
ATOM 3492 C CA . ARG B 1 17 ? 0.472 47.656 3.221 1 75 17 ARG B CA 1
ATOM 3493 C C . ARG B 1 17 ? 1.19 48.219 4.438 1 75 17 ARG B C 1
ATOM 3495 O O . ARG B 1 17 ? 2.385 47.969 4.633 1 75 17 ARG B O 1
ATOM 3502 N N . LEU B 1 18 ? 0.492 49.094 5.082 1 77.94 18 LEU B N 1
ATOM 3503 C CA . LEU B 1 18 ? 1.012 49.531 6.371 1 77.94 18 LEU B CA 1
ATOM 3504 C C . LEU B 1 18 ? 0.989 48.406 7.391 1 77.94 18 LEU B C 1
ATOM 3506 O O . LEU B 1 18 ? -0.022 47.719 7.535 1 77.94 18 LEU B O 1
ATOM 3510 N N . GLY B 1 19 ? 2.123 48.188 7.914 1 78.44 19 GLY B N 1
ATOM 3511 C CA . GLY B 1 19 ? 2.238 47.094 8.867 1 78.44 19 GLY B CA 1
ATOM 3512 C C . GLY B 1 19 ? 2.584 47.562 10.273 1 78.44 19 GLY B C 1
ATOM 3513 O O . GLY B 1 19 ? 2.307 48.719 10.633 1 78.44 19 GLY B O 1
ATOM 3514 N N . GLY B 1 20 ? 2.951 46.531 11.047 1 81.5 20 GLY B N 1
ATOM 3515 C CA . GLY B 1 20 ? 3.225 46.812 12.445 1 81.5 20 GLY B CA 1
ATOM 3516 C C . GLY B 1 20 ? 1.97 46.906 13.289 1 81.5 20 GLY B C 1
ATOM 3517 O O . GLY B 1 20 ? 1.129 46 13.266 1 81.5 20 GLY B O 1
ATOM 3518 N N . VAL B 1 21 ? 1.895 48.031 13.977 1 88.12 21 VAL B N 1
ATOM 3519 C CA . VAL B 1 21 ? 0.789 48.188 14.914 1 88.12 21 VAL B CA 1
ATOM 3520 C C . VAL B 1 21 ? -0.514 48.406 14.148 1 88.12 21 VAL B C 1
ATOM 3522 O O . VAL B 1 21 ? -1.603 48.219 14.695 1 88.12 21 VAL B O 1
ATOM 3525 N N . ALA B 1 22 ? -0.401 48.656 12.812 1 90.06 22 ALA B N 1
ATOM 3526 C CA . ALA B 1 22 ? -1.594 48.844 11.992 1 90.06 22 ALA B CA 1
ATOM 3527 C C . ALA B 1 22 ? -2.42 47.562 11.906 1 90.06 22 ALA B C 1
ATOM 3529 O O . ALA B 1 22 ? -3.641 47.625 11.742 1 90.06 22 ALA B O 1
ATOM 3530 N N . HIS B 1 23 ? -1.799 46.438 12.008 1 91.25 23 HIS B N 1
ATOM 3531 C CA . HIS B 1 23 ? -2.533 45.156 12.023 1 91.25 23 HIS B CA 1
ATOM 3532 C C . HIS B 1 23 ? -3.475 45.094 13.219 1 91.25 23 HIS B C 1
ATOM 3534 O O . HIS B 1 23 ? -4.637 44.688 13.07 1 91.25 23 HIS B O 1
ATOM 3540 N N . ALA B 1 24 ? -2.924 45.469 14.312 1 94.25 24 ALA B N 1
ATOM 3541 C CA . ALA B 1 24 ? -3.723 45.5 15.531 1 94.25 24 ALA B CA 1
ATOM 3542 C C . ALA B 1 24 ? -4.895 46.469 15.406 1 94.25 24 ALA B C 1
ATOM 3544 O O . ALA B 1 24 ? -6.012 46.156 15.82 1 94.25 24 ALA B O 1
ATOM 3545 N N . ALA B 1 25 ? -4.613 47.594 14.82 1 95.19 25 ALA B N 1
ATOM 3546 C CA . ALA B 1 25 ? -5.645 48.625 14.609 1 95.19 25 ALA B CA 1
ATOM 3547 C C . ALA B 1 25 ? -6.777 48.094 13.742 1 95.19 25 ALA B C 1
ATOM 3549 O O . ALA B 1 25 ? -7.957 48.281 14.055 1 95.19 25 ALA B O 1
ATOM 3550 N N . ARG B 1 26 ? -6.441 47.438 12.719 1 93.88 26 ARG B N 1
ATOM 3551 C CA . ARG B 1 26 ? -7.434 46.844 11.82 1 93.88 26 ARG B CA 1
ATOM 3552 C C . ARG B 1 26 ? -8.281 45.812 12.539 1 93.88 26 ARG B C 1
ATOM 3554 O O . ARG B 1 26 ? -9.492 45.719 12.305 1 93.88 26 ARG B O 1
ATOM 3561 N N . GLY B 1 27 ? -7.648 45.031 13.375 1 95.5 27 GLY B N 1
ATOM 3562 C CA . GLY B 1 27 ? -8.375 44.031 14.156 1 95.5 27 GLY B CA 1
ATOM 3563 C C . GLY B 1 27 ? -9.375 44.656 15.117 1 95.5 27 GLY B C 1
ATOM 3564 O O . GLY B 1 27 ? -10.508 44.188 15.234 1 95.5 27 GLY B O 1
ATOM 3565 N N . LEU B 1 28 ? -8.914 45.719 15.812 1 96.94 28 LEU B N 1
ATOM 3566 C CA . LEU B 1 28 ? -9.797 46.406 16.75 1 96.94 28 LEU B CA 1
ATOM 3567 C C . LEU B 1 28 ? -10.977 47.062 16.016 1 96.94 28 LEU B C 1
ATOM 3569 O O . LEU B 1 28 ? -12.109 47 16.5 1 96.94 28 LEU B O 1
ATOM 3573 N N . TRP B 1 29 ? -10.641 47.594 14.898 1 96.69 29 TRP B N 1
ATOM 3574 C CA . TRP B 1 29 ? -11.688 48.188 14.07 1 96.69 29 TRP B CA 1
ATOM 3575 C C . TRP B 1 29 ? -12.703 47.125 13.656 1 96.69 29 TRP B C 1
ATOM 3577 O O . TRP B 1 29 ? -13.914 47.344 13.75 1 96.69 29 TRP B O 1
ATOM 3587 N N . ALA B 1 30 ? -12.258 46.031 13.195 1 96.06 30 ALA B N 1
ATOM 3588 C CA . ALA B 1 30 ? -13.125 44.938 12.75 1 96.06 30 ALA B CA 1
ATOM 3589 C C . ALA B 1 30 ? -13.984 44.406 13.891 1 96.06 30 ALA B C 1
ATOM 3591 O O . ALA B 1 30 ? -15.125 44 13.68 1 96.06 30 ALA B O 1
ATOM 3592 N N . ALA B 1 31 ? -13.461 44.5 15.07 1 96.69 31 ALA B N 1
ATOM 3593 C CA . ALA B 1 31 ? -14.156 44 16.25 1 96.69 31 ALA B CA 1
ATOM 3594 C C . ALA B 1 31 ? -15.109 45.031 16.812 1 96.69 31 ALA B C 1
ATOM 3596 O O . ALA B 1 31 ? -15.836 44.781 17.781 1 96.69 31 ALA B O 1
ATOM 3597 N N . GLY B 1 32 ? -15.094 46.25 16.297 1 95.44 32 GLY B N 1
ATOM 3598 C CA . GLY B 1 32 ? -15.961 47.312 16.766 1 95.44 32 GLY B CA 1
ATOM 3599 C C . GLY B 1 32 ? -15.5 47.938 18.047 1 95.44 32 GLY B C 1
ATOM 3600 O O . GLY B 1 32 ? -16.312 48.438 18.844 1 95.44 32 GLY B O 1
ATOM 3601 N N . LEU B 1 33 ? -14.258 47.969 18.297 1 96.62 33 LEU B N 1
ATOM 3602 C CA . LEU B 1 33 ? -13.711 48.5 19.547 1 96.62 33 LEU B CA 1
ATOM 3603 C C . LEU B 1 33 ? -13.086 49.875 19.312 1 96.62 33 LEU B C 1
ATOM 3605 O O . LEU B 1 33 ? -12.453 50.125 18.281 1 96.62 33 LEU B O 1
ATOM 3609 N N . ASP B 1 34 ? -13.25 50.719 20.266 1 96.25 34 ASP B N 1
ATOM 3610 C CA . ASP B 1 34 ? -12.594 52.031 20.203 1 96.25 34 ASP B CA 1
ATOM 3611 C C . ASP B 1 34 ? -11.109 51.906 20.562 1 96.25 34 ASP B C 1
ATOM 3613 O O . ASP B 1 34 ? -10.742 51.156 21.469 1 96.25 34 ASP B O 1
ATOM 3617 N N . TYR B 1 35 ? -10.328 52.688 19.797 1 96.94 35 TYR B N 1
ATOM 3618 C CA . TYR B 1 35 ? -8.898 52.625 20.078 1 96.94 35 TYR B CA 1
ATOM 3619 C C . TYR B 1 35 ? -8.188 53.844 19.578 1 96.94 35 TYR B C 1
ATOM 3621 O O . TYR B 1 35 ? -8.75 54.625 18.797 1 96.94 35 TYR B O 1
ATOM 3629 N N . SER B 1 36 ? -7.02 54.062 20.109 1 97.12 36 SER B N 1
ATOM 3630 C CA . SER B 1 36 ? -6.051 55.031 19.625 1 97.12 36 SER B CA 1
ATOM 3631 C C . SER B 1 36 ? -4.688 54.406 19.391 1 97.12 36 SER B C 1
ATOM 3633 O O . SER B 1 36 ? -4.414 53.312 19.906 1 97.12 36 SER B O 1
ATOM 3635 N N . VAL B 1 37 ? -3.904 55.062 18.531 1 96.25 37 VAL B N 1
ATOM 3636 C CA . VAL B 1 37 ? -2.611 54.469 18.188 1 96.25 37 VAL B CA 1
ATOM 3637 C C . VAL B 1 37 ? -1.495 55.469 18.516 1 96.25 37 VAL B C 1
ATOM 3639 O O . VAL B 1 37 ? -1.573 56.625 18.141 1 96.25 37 VAL B O 1
ATOM 3642 N N . ALA B 1 38 ? -0.601 55 19.281 1 94.19 38 ALA B N 1
ATOM 3643 C CA . ALA B 1 38 ? 0.688 55.688 19.406 1 94.19 38 ALA B CA 1
ATOM 3644 C C . ALA B 1 38 ? 1.801 54.875 18.75 1 94.19 38 ALA B C 1
ATOM 3646 O O . ALA B 1 38 ? 1.947 53.688 19 1 94.19 38 ALA B O 1
ATOM 3647 N N . ALA B 1 39 ? 2.549 55.531 17.812 1 92 39 ALA B N 1
ATOM 3648 C CA . ALA B 1 39 ? 3.508 54.719 17.062 1 92 39 ALA B CA 1
ATOM 3649 C C . ALA B 1 39 ? 4.766 55.531 16.734 1 92 39 ALA B C 1
ATOM 3651 O O . ALA B 1 39 ? 4.727 56.75 16.672 1 92 39 ALA B O 1
ATOM 3652 N N . VAL B 1 40 ? 5.809 54.75 16.688 1 88.56 40 VAL B N 1
ATOM 3653 C CA . VAL B 1 40 ? 7.043 55.25 16.094 1 88.56 40 VAL B CA 1
ATOM 3654 C C . VAL B 1 40 ? 7.074 54.906 14.609 1 88.56 40 VAL B C 1
ATOM 3656 O O . VAL B 1 40 ? 6.84 53.781 14.219 1 88.56 40 VAL B O 1
ATOM 3659 N N . CYS B 1 41 ? 7.211 55.906 13.742 1 88.12 41 CYS B N 1
ATOM 3660 C CA . CYS B 1 41 ? 7.359 55.688 12.305 1 88.12 41 CYS B CA 1
ATOM 3661 C C . CYS B 1 41 ? 8.109 56.844 11.656 1 88.12 41 CYS B C 1
ATOM 3663 O O . CYS B 1 41 ? 8.195 57.938 12.234 1 88.12 41 CYS B O 1
ATOM 3665 N N . PRO B 1 42 ? 8.641 56.562 10.469 1 86.69 42 PRO B N 1
ATOM 3666 C CA . PRO B 1 42 ? 9.32 57.688 9.797 1 86.69 42 PRO B CA 1
ATOM 3667 C C . PRO B 1 42 ? 8.406 58.875 9.531 1 86.69 42 PRO B C 1
ATOM 3669 O O . PRO B 1 42 ? 7.227 58.688 9.203 1 86.69 42 PRO B O 1
ATOM 3672 N N . GLN B 1 43 ? 9.062 60 9.523 1 89.38 43 GLN B N 1
ATOM 3673 C CA . GLN B 1 43 ? 8.32 61.219 9.344 1 89.38 43 GLN B CA 1
ATOM 3674 C C . GLN B 1 43 ? 7.527 61.219 8.039 1 89.38 43 GLN B C 1
ATOM 3676 O O . GLN B 1 43 ? 6.391 61.688 7.984 1 89.38 43 GLN B O 1
ATOM 3681 N N . PHE B 1 44 ? 8.078 60.656 7.059 1 85.12 44 PHE B N 1
ATOM 3682 C CA . PHE B 1 44 ? 7.457 60.688 5.738 1 85.12 44 PHE B CA 1
ATOM 3683 C C . PHE B 1 44 ? 6.199 59.812 5.711 1 85.12 44 PHE B C 1
ATOM 3685 O O . PHE B 1 44 ? 5.371 59.938 4.809 1 85.12 44 PHE B O 1
ATOM 3692 N N . LEU B 1 45 ? 6.004 58.969 6.691 1 87.94 45 LEU B N 1
ATOM 3693 C CA . LEU B 1 45 ? 4.883 58.031 6.719 1 87.94 45 LEU B CA 1
ATOM 3694 C C . LEU B 1 45 ? 3.762 58.562 7.613 1 87.94 45 LEU B C 1
ATOM 3696 O O . LEU B 1 45 ? 2.664 58 7.629 1 87.94 45 LEU B O 1
ATOM 3700 N N . VAL B 1 46 ? 3.941 59.656 8.32 1 90.69 46 VAL B N 1
ATOM 3701 C CA . VAL B 1 46 ? 3.049 60.125 9.383 1 90.69 46 VAL B CA 1
ATOM 3702 C C . VAL B 1 46 ? 1.692 60.5 8.789 1 90.69 46 VAL B C 1
ATOM 3704 O O . VAL B 1 46 ? 0.648 60.094 9.305 1 90.69 46 VAL B O 1
ATOM 3707 N N . ASP B 1 47 ? 1.712 61.219 7.676 1 89.88 47 ASP B N 1
ATOM 3708 C CA . ASP B 1 47 ? 0.455 61.656 7.078 1 89.88 47 ASP B CA 1
ATOM 3709 C C . ASP B 1 47 ? -0.346 60.469 6.543 1 89.88 47 ASP B C 1
ATOM 3711 O O . ASP B 1 47 ? -1.568 60.438 6.691 1 89.88 47 ASP B O 1
ATOM 3715 N N . GLU B 1 48 ? 0.367 59.625 5.973 1 88.94 48 GLU B N 1
ATOM 3716 C CA . GLU B 1 48 ? -0.286 58.438 5.453 1 88.94 48 GLU B CA 1
ATOM 3717 C C . GLU B 1 48 ? -0.837 57.562 6.582 1 88.94 48 GLU B C 1
ATOM 3719 O O . GLU B 1 48 ? -1.927 57 6.465 1 88.94 48 GLU B O 1
ATOM 3724 N N . ALA B 1 49 ? -0.059 57.438 7.637 1 90.62 49 ALA B N 1
ATOM 3725 C CA . ALA B 1 49 ? -0.497 56.688 8.797 1 90.62 49 ALA B CA 1
ATOM 3726 C C . ALA B 1 49 ? -1.759 57.281 9.414 1 90.62 49 ALA B C 1
ATOM 3728 O O . ALA B 1 49 ? -2.705 56.562 9.734 1 90.62 49 ALA B O 1
ATOM 3729 N N . LYS B 1 50 ? -1.749 58.562 9.562 1 92.25 50 LYS B N 1
ATOM 3730 C CA . LYS B 1 50 ? -2.895 59.25 10.125 1 92.25 50 LYS B CA 1
ATOM 3731 C C . LYS B 1 50 ? -4.148 59.031 9.281 1 92.25 50 LYS B C 1
ATOM 3733 O O . LYS B 1 50 ? -5.223 58.75 9.812 1 92.25 50 LYS B O 1
ATOM 3738 N N . ARG B 1 51 ? -3.992 59.188 8.039 1 91.94 51 ARG B N 1
ATOM 3739 C CA . ARG B 1 51 ? -5.121 59.031 7.125 1 91.94 51 ARG B CA 1
ATOM 3740 C C . ARG B 1 51 ? -5.66 57.594 7.164 1 91.94 51 ARG B C 1
ATOM 3742 O O . ARG B 1 51 ? -6.867 57.406 7.297 1 91.94 51 ARG B O 1
ATOM 3749 N N . TYR B 1 52 ? -4.77 56.719 7.016 1 90.19 52 TYR B N 1
ATOM 3750 C CA . TYR B 1 52 ? -5.152 55.312 6.996 1 90.19 52 TYR B CA 1
ATOM 3751 C C . TYR B 1 52 ? -5.863 54.906 8.289 1 90.19 52 TYR B C 1
ATOM 3753 O O . TYR B 1 52 ? -6.91 54.25 8.25 1 90.19 52 TYR B O 1
ATOM 3761 N N . LEU B 1 53 ? -5.32 55.312 9.391 1 93.56 53 LEU B N 1
ATOM 3762 C CA . LEU B 1 53 ? -5.867 54.938 10.688 1 93.56 53 LEU B CA 1
ATOM 3763 C C . LEU B 1 53 ? -7.215 55.594 10.93 1 93.56 53 LEU B C 1
ATOM 3765 O O . LEU B 1 53 ? -8.094 55.031 11.57 1 93.56 53 LEU B O 1
ATOM 3769 N N . LYS B 1 54 ? -7.305 56.781 10.469 1 93.81 54 LYS B N 1
ATOM 3770 C CA . LYS B 1 54 ? -8.594 57.438 10.57 1 93.81 54 LYS B CA 1
ATOM 3771 C C . LYS B 1 54 ? -9.68 56.688 9.828 1 93.81 54 LYS B C 1
ATOM 3773 O O . LYS B 1 54 ? -10.797 56.531 10.32 1 93.81 54 LYS B O 1
ATOM 3778 N N . GLU B 1 55 ? -9.312 56.219 8.734 1 91.12 55 GLU B N 1
ATOM 3779 C CA . GLU B 1 55 ? -10.242 55.438 7.938 1 91.12 55 GLU B CA 1
ATOM 3780 C C . GLU B 1 55 ? -10.609 54.125 8.648 1 91.12 55 GLU B C 1
ATOM 3782 O O . GLU B 1 55 ? -11.703 53.594 8.445 1 91.12 55 GLU B O 1
ATOM 3787 N N . CYS B 1 56 ? -9.711 53.719 9.492 1 92.06 56 CYS B N 1
ATOM 3788 C CA . CYS B 1 56 ? -9.961 52.5 10.258 1 92.06 56 CYS B CA 1
ATOM 3789 C C . CYS B 1 56 ? -10.531 52.844 11.633 1 92.06 56 CYS B C 1
ATOM 3791 O O . CYS B 1 56 ? -10.312 52.094 12.594 1 92.06 56 CYS B O 1
ATOM 3793 N N . GLY B 1 57 ? -11.055 53.938 11.82 1 92.31 57 GLY B N 1
ATOM 3794 C CA . GLY B 1 57 ? -11.812 54.281 13.008 1 92.31 57 GLY B CA 1
ATOM 3795 C C . GLY B 1 57 ? -10.938 54.656 14.188 1 92.31 57 GLY B C 1
ATOM 3796 O O . GLY B 1 57 ? -11.398 54.719 15.328 1 92.31 57 GLY B O 1
ATOM 3797 N N . CYS B 1 58 ? -9.719 54.938 13.953 1 96 58 CYS B N 1
ATOM 3798 C CA . CYS B 1 58 ? -8.82 55.375 15.023 1 96 58 CYS B CA 1
ATOM 3799 C C . CYS B 1 58 ? -9.242 56.719 15.594 1 96 58 CYS B C 1
ATOM 3801 O O . CYS B 1 58 ? -9.461 57.688 14.844 1 96 58 CYS B O 1
ATOM 3803 N N . LYS B 1 59 ? -9.289 56.781 16.891 1 96.31 59 LYS B N 1
ATOM 3804 C CA . LYS B 1 59 ? -9.75 58.031 17.516 1 96.31 59 LYS B CA 1
ATOM 3805 C C . LYS B 1 59 ? -8.656 59.094 17.516 1 96.31 59 LYS B C 1
ATOM 3807 O O . LYS B 1 59 ? -8.938 60.281 17.375 1 96.31 59 LYS B O 1
ATOM 3812 N N . GLU B 1 60 ? -7.484 58.594 17.828 1 95.62 60 GLU B N 1
ATOM 3813 C CA . GLU B 1 60 ? -6.336 59.5 17.859 1 95.62 60 GLU B CA 1
ATOM 3814 C C . GLU B 1 60 ? -5.051 58.781 17.453 1 95.62 60 GLU B C 1
ATOM 3816 O O . GLU B 1 60 ? -4.805 57.656 17.906 1 95.62 60 GLU B O 1
ATOM 3821 N N . PHE B 1 61 ? -4.332 59.469 16.547 1 95.44 61 PHE B N 1
ATOM 3822 C CA . PHE B 1 61 ? -2.994 58.969 16.219 1 95.44 61 PHE B CA 1
ATOM 3823 C C . PHE B 1 61 ? -1.929 59.844 16.875 1 95.44 61 PHE B C 1
ATOM 3825 O O . PHE B 1 61 ? -1.901 61.062 16.672 1 95.44 61 PHE B O 1
ATOM 3832 N N . ILE B 1 62 ? -1.063 59.219 17.609 1 95.25 62 ILE B N 1
ATOM 3833 C CA . ILE B 1 62 ? -0.018 59.938 18.328 1 95.25 62 ILE B CA 1
ATOM 3834 C C . ILE B 1 62 ? 1.354 59.5 17.812 1 95.25 62 ILE B C 1
ATOM 3836 O O . ILE B 1 62 ? 1.75 58.344 17.984 1 95.25 62 ILE B O 1
ATOM 3840 N N . TRP B 1 63 ? 2.041 60.438 17.188 1 94.19 63 TRP B N 1
ATOM 3841 C CA . TRP B 1 63 ? 3.389 60.156 16.688 1 94.19 63 TRP B CA 1
ATOM 3842 C C . TRP B 1 63 ? 4.41 60.281 17.812 1 94.19 63 TRP B C 1
ATOM 3844 O O . TRP B 1 63 ? 4.66 61.375 18.328 1 94.19 63 TRP B O 1
ATOM 3854 N N . LEU B 1 64 ? 5 59.156 18.172 1 91.44 64 LEU B N 1
ATOM 3855 C CA . LEU B 1 64 ? 5.883 59.094 19.328 1 91.44 64 LEU B CA 1
ATOM 3856 C C . LEU B 1 64 ? 7.305 59.5 18.969 1 91.44 64 LEU B C 1
ATOM 3858 O O . LEU B 1 64 ? 8.062 59.969 19.812 1 91.44 64 LEU B O 1
ATOM 3862 N N . GLY B 1 65 ? 7.586 59.188 17.719 1 90.25 65 GLY B N 1
ATOM 3863 C CA . GLY B 1 65 ? 8.953 59.5 17.312 1 90.25 65 GLY B CA 1
ATOM 3864 C C . GLY B 1 65 ? 9.234 59.156 15.859 1 90.25 65 GLY B C 1
ATOM 3865 O O . GLY B 1 65 ? 8.406 58.531 15.195 1 90.25 65 GLY B O 1
ATOM 3866 N N . ASP B 1 66 ? 10.414 59.562 15.445 1 89.19 66 ASP B N 1
ATOM 3867 C CA . ASP B 1 66 ? 10.867 59.406 14.07 1 89.19 66 ASP B CA 1
ATOM 3868 C C . ASP B 1 66 ? 11.812 58.188 13.953 1 89.19 66 ASP B C 1
ATOM 3870 O O . ASP B 1 66 ? 12.422 57.781 14.938 1 89.19 66 ASP B O 1
ATOM 3874 N N . VAL B 1 67 ? 11.664 57.469 12.891 1 87.56 67 VAL B N 1
ATOM 3875 C CA . VAL B 1 67 ? 12.641 56.438 12.555 1 87.56 67 VAL B CA 1
ATOM 3876 C C . VAL B 1 67 ? 13.555 56.938 11.438 1 87.56 67 VAL B C 1
ATOM 3878 O O . VAL B 1 67 ? 13.086 57.281 10.352 1 87.56 67 VAL B O 1
ATOM 3881 N N . VAL B 1 68 ? 14.742 56.938 11.781 1 86 68 VAL B N 1
ATOM 3882 C CA . VAL B 1 68 ? 15.695 57.438 10.797 1 86 68 VAL B CA 1
ATOM 3883 C C . VAL B 1 68 ? 16.75 56.375 10.508 1 86 68 VAL B C 1
ATOM 3885 O O . VAL B 1 68 ? 16.844 55.375 11.227 1 86 68 VAL B O 1
ATOM 3888 N N . GLY B 1 69 ? 17.391 56.469 9.383 1 76.88 69 GLY B N 1
ATOM 3889 C CA . GLY B 1 69 ? 18.5 55.594 9.055 1 76.88 69 GLY B CA 1
ATOM 3890 C C . GLY B 1 69 ? 18.078 54.344 8.328 1 76.88 69 GLY B C 1
ATOM 3891 O O . GLY B 1 69 ? 18.891 53.469 8.062 1 76.88 69 GLY B O 1
ATOM 3892 N N . ALA B 1 70 ? 16.734 54.188 8.117 1 74.69 70 ALA B N 1
ATOM 3893 C CA . ALA B 1 70 ? 16.25 53.031 7.398 1 74.69 70 ALA B CA 1
ATOM 3894 C C . ALA B 1 70 ? 14.945 53.312 6.672 1 74.69 70 ALA B C 1
ATOM 3896 O O . ALA B 1 70 ? 14.211 54.219 7.055 1 74.69 70 ALA B O 1
ATOM 3897 N N . PRO B 1 71 ? 14.711 52.562 5.641 1 72.56 71 PRO B N 1
ATOM 3898 C CA . PRO B 1 71 ? 13.453 52.781 4.914 1 72.56 71 PRO B CA 1
ATOM 3899 C C . PRO B 1 71 ? 12.234 52.281 5.703 1 72.56 71 PRO B C 1
ATOM 3901 O O . PRO B 1 71 ? 11.109 52.688 5.387 1 72.56 71 PRO B O 1
ATOM 3904 N N . ASN B 1 72 ? 12.469 51.5 6.738 1 75.88 72 ASN B N 1
ATOM 3905 C CA . ASN B 1 72 ? 11.406 50.969 7.59 1 75.88 72 ASN B CA 1
ATOM 3906 C C . ASN B 1 72 ? 10.414 50.125 6.797 1 75.88 72 ASN B C 1
ATOM 3908 O O . ASN B 1 72 ? 9.203 50.312 6.902 1 75.88 72 ASN B O 1
ATOM 3912 N N . VAL B 1 73 ? 10.969 49.188 5.938 1 72.69 73 VAL B N 1
ATOM 3913 C CA . VAL B 1 73 ? 10.211 48.25 5.102 1 72.69 73 VAL B CA 1
ATOM 3914 C C . VAL B 1 73 ? 10.5 46.844 5.539 1 72.69 73 VAL B C 1
ATOM 3916 O O . VAL B 1 73 ? 11.648 46.469 5.773 1 72.69 73 VAL B O 1
ATOM 3919 N N . ILE B 1 74 ? 9.367 46.031 5.758 1 72.19 74 ILE B N 1
ATOM 3920 C CA . ILE B 1 74 ? 9.484 44.625 6.027 1 72.19 74 ILE B CA 1
ATOM 3921 C C . ILE B 1 74 ? 9.172 43.812 4.762 1 72.19 74 ILE B C 1
ATOM 3923 O O . ILE B 1 74 ? 8.078 43.938 4.195 1 72.19 74 ILE B O 1
ATOM 3927 N N . LEU B 1 75 ? 10.219 43 4.305 1 66.38 75 LEU B N 1
ATOM 3928 C CA . LEU B 1 75 ? 9.992 42.094 3.193 1 66.38 75 LEU B CA 1
ATOM 3929 C C . LEU B 1 75 ? 9.469 40.75 3.693 1 66.38 75 LEU B C 1
ATOM 3931 O O . LEU B 1 75 ? 10 40.188 4.66 1 66.38 75 LEU B O 1
ATOM 3935 N N . ILE B 1 76 ? 8.406 40.344 3.072 1 64.81 76 ILE B N 1
ATOM 3936 C CA . ILE B 1 76 ? 7.766 39.094 3.469 1 64.81 76 ILE B CA 1
ATOM 3937 C C . ILE B 1 76 ? 7.891 38.062 2.344 1 64.81 76 ILE B C 1
ATOM 3939 O O . ILE B 1 76 ? 7.379 38.281 1.242 1 64.81 76 ILE B O 1
ATOM 3943 N N . GLY B 1 77 ? 8.688 36.969 2.654 1 51.62 77 GLY B N 1
ATOM 3944 C CA . GLY B 1 77 ? 8.914 35.969 1.643 1 51.62 77 GLY B CA 1
ATOM 3945 C C . GLY B 1 77 ? 7.746 35 1.493 1 51.62 77 GLY B C 1
ATOM 3946 O O . GLY B 1 77 ? 7.254 34.781 0.385 1 51.62 77 GLY B O 1
ATOM 3947 N N . ASP B 1 78 ? 7.465 34.25 2.648 1 50.12 78 ASP B N 1
ATOM 3948 C CA . ASP B 1 78 ? 6.371 33.281 2.584 1 50.12 78 ASP B CA 1
ATOM 3949 C C . ASP B 1 78 ? 5.18 33.75 3.418 1 50.12 78 ASP B C 1
ATOM 3951 O O . ASP B 1 78 ? 5.195 33.656 4.645 1 50.12 78 ASP B O 1
ATOM 3955 N N . ALA B 1 79 ? 4.184 34.125 2.639 1 48.91 79 ALA B N 1
ATOM 3956 C CA . ALA B 1 79 ? 3.01 34.719 3.295 1 48.91 79 ALA B CA 1
ATOM 3957 C C . ALA B 1 79 ? 2.146 33.625 3.92 1 48.91 79 ALA B C 1
ATOM 3959 O O . ALA B 1 79 ? 1.288 33.906 4.758 1 48.91 79 ALA B O 1
ATOM 3960 N N . THR B 1 80 ? 2.473 32.281 3.553 1 46 80 THR B N 1
ATOM 3961 C CA . THR B 1 80 ? 1.594 31.203 4.008 1 46 80 THR B CA 1
ATOM 3962 C C . THR B 1 80 ? 2.236 30.438 5.152 1 46 80 THR B C 1
ATOM 3964 O O . THR B 1 80 ? 1.615 29.531 5.727 1 46 80 THR B O 1
ATOM 3967 N N . GLU B 1 81 ? 3.256 30.828 5.762 1 40.41 81 GLU B N 1
ATOM 3968 C CA . GLU B 1 81 ? 3.992 30.25 6.883 1 40.41 81 GLU B CA 1
ATOM 3969 C C . GLU B 1 81 ? 4.207 28.75 6.691 1 40.41 81 GLU B C 1
ATOM 3971 O O . GLU B 1 81 ? 4.004 27.969 7.621 1 40.41 81 GLU B O 1
ATOM 3976 N N . VAL B 1 82 ? 4.406 28.188 5.531 1 36.38 82 VAL B N 1
ATOM 3977 C CA . VAL B 1 82 ? 4.793 26.797 5.258 1 36.38 82 VAL B CA 1
ATOM 3978 C C . VAL B 1 82 ? 6.188 26.531 5.82 1 36.38 82 VAL B C 1
ATOM 3980 O O . VAL B 1 82 ? 6.473 25.438 6.297 1 36.38 82 VAL B O 1
ATOM 3983 N N . SER B 1 83 ? 7.09 27.656 5.84 1 41.81 83 SER B N 1
ATOM 3984 C CA . SER B 1 83 ? 8.414 27.672 6.441 1 41.81 83 SER B CA 1
ATOM 3985 C C . SER B 1 83 ? 8.711 29.016 7.102 1 41.81 83 SER B C 1
ATOM 3987 O O . SER B 1 83 ? 7.793 29.781 7.387 1 41.81 83 SER B O 1
ATOM 3989 N N . HIS B 1 84 ? 9.984 29.266 7.516 1 41.97 84 HIS B N 1
ATOM 3990 C CA . HIS B 1 84 ? 10.32 30.562 8.094 1 41.97 84 HIS B CA 1
ATOM 3991 C C . HIS B 1 84 ? 9.859 31.703 7.188 1 41.97 84 HIS B C 1
ATOM 3993 O O . HIS B 1 84 ? 10.141 31.703 5.988 1 41.97 84 HIS B O 1
ATOM 3999 N N . GLN B 1 85 ? 8.883 32.469 7.617 1 45.62 85 GLN B N 1
ATOM 4000 C CA . GLN B 1 85 ? 8.273 33.531 6.852 1 45.62 85 GLN B CA 1
ATOM 4001 C C . GLN B 1 85 ? 9.344 34.469 6.27 1 45.62 85 GLN B C 1
ATOM 4003 O O . GLN B 1 85 ? 9.094 35.156 5.285 1 45.62 85 GLN B O 1
ATOM 4008 N N . GLY B 1 86 ? 10.469 34.375 6.547 1 43.59 86 GLY B N 1
ATOM 4009 C CA . GLY B 1 86 ? 11.602 35.188 6.105 1 43.59 86 GLY B CA 1
ATOM 4010 C C . GLY B 1 86 ? 11.367 36.688 6.246 1 43.59 86 GLY B C 1
ATOM 4011 O O . GLY B 1 86 ? 11.461 37.406 5.266 1 43.59 86 GLY B O 1
ATOM 4012 N N . TYR B 1 87 ? 10.961 37.188 7.406 1 58.44 87 TYR B N 1
ATOM 4013 C CA . TYR B 1 87 ? 10.852 38.625 7.645 1 58.44 87 TYR B CA 1
ATOM 4014 C C . TYR B 1 87 ? 12.211 39.281 7.551 1 58.44 87 TYR B C 1
ATOM 4016 O O . TYR B 1 87 ? 13.172 38.875 8.195 1 58.44 87 TYR B O 1
ATOM 4024 N N . GLU B 1 88 ? 12.258 40.094 6.371 1 54.31 88 GLU B N 1
ATOM 4025 C CA . GLU B 1 88 ? 13.484 40.875 6.328 1 54.31 88 GLU B CA 1
ATOM 4026 C C . GLU B 1 88 ? 13.211 42.375 6.594 1 54.31 88 GLU B C 1
ATOM 4028 O O . GLU B 1 88 ? 12.539 43.031 5.801 1 54.31 88 GLU B O 1
ATOM 4033 N N . ASP B 1 89 ? 13.594 42.75 7.805 1 62 89 ASP B N 1
ATOM 4034 C CA . ASP B 1 89 ? 13.57 44.188 8.117 1 62 89 ASP B CA 1
ATOM 4035 C C . ASP B 1 89 ? 14.758 44.906 7.48 1 62 89 ASP B C 1
ATOM 4037 O O . ASP B 1 89 ? 15.898 44.75 7.926 1 62 89 ASP B O 1
ATOM 4041 N N . LEU B 1 90 ? 14.398 45.688 6.445 1 58.94 90 LEU B N 1
ATOM 4042 C CA . LEU B 1 90 ? 15.469 46.312 5.668 1 58.94 90 LEU B CA 1
ATOM 4043 C C . LEU B 1 90 ? 16.234 47.344 6.516 1 58.94 90 LEU B C 1
ATOM 4045 O O . LEU B 1 90 ? 15.641 48.219 7.133 1 58.94 90 LEU B O 1
ATOM 4049 N N . MET B 1 91 ? 17.578 47.156 6.566 1 61.78 91 MET B N 1
ATOM 4050 C CA . MET B 1 91 ? 18.531 48.031 7.242 1 61.78 91 MET B CA 1
ATOM 4051 C C . MET B 1 91 ? 18.203 48.156 8.727 1 61.78 91 MET B C 1
ATOM 4053 O O . MET B 1 91 ? 18.234 49.25 9.297 1 61.78 91 MET B O 1
ATOM 4057 N N . ARG B 1 92 ? 17.922 47.094 9.289 1 69 92 ARG B N 1
ATOM 4058 C CA . ARG B 1 92 ? 17.5 47.031 10.688 1 69 92 ARG B CA 1
ATOM 4059 C C . ARG B 1 92 ? 18.609 47.5 11.617 1 69 92 ARG B C 1
ATOM 4061 O O . ARG B 1 92 ? 18.328 48.094 12.672 1 69 92 ARG B O 1
ATOM 4068 N N . ASP B 1 93 ? 19.797 47.406 11.164 1 72 93 ASP B N 1
ATOM 4069 C CA . ASP B 1 93 ? 20.922 47.688 12.055 1 72 93 ASP B CA 1
ATOM 4070 C C . ASP B 1 93 ? 21.234 49.188 12.078 1 72 93 ASP B C 1
ATOM 4072 O O . ASP B 1 93 ? 21.922 49.688 12.984 1 72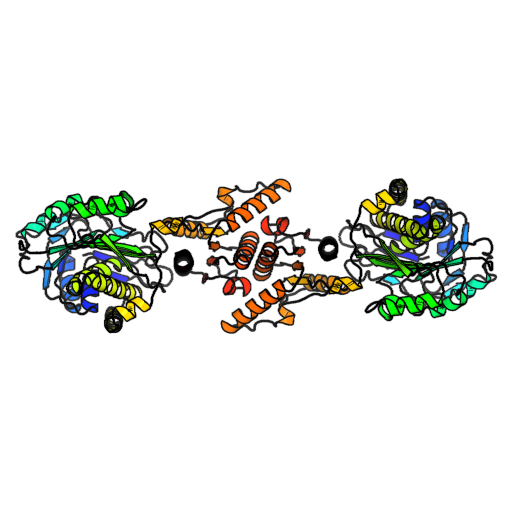 93 ASP B O 1
ATOM 4076 N N . THR B 1 94 ? 20.781 49.906 11.117 1 72.25 94 THR B N 1
ATOM 4077 C CA . THR B 1 94 ? 21.078 51.312 11.039 1 72.25 94 THR B CA 1
ATOM 4078 C C . THR B 1 94 ? 19.875 52.156 11.516 1 72.25 94 THR B C 1
ATOM 4080 O O . THR B 1 94 ? 19.953 53.375 11.609 1 72.25 94 THR B O 1
ATOM 4083 N N . LYS B 1 95 ? 18.938 51.438 11.844 1 82.44 95 LYS B N 1
ATOM 4084 C CA . LYS B 1 95 ? 17.688 52.062 12.242 1 82.44 95 LYS B CA 1
ATOM 4085 C C . LYS B 1 95 ? 17.812 52.719 13.617 1 82.44 95 LYS B C 1
ATOM 4087 O O . LYS B 1 95 ? 18.344 52.125 14.547 1 82.44 95 LYS B O 1
ATOM 4092 N N . VAL B 1 96 ? 17.5 53.969 13.633 1 82.62 96 VAL B N 1
ATOM 4093 C CA . VAL B 1 96 ? 17.516 54.688 14.906 1 82.62 96 VAL B CA 1
ATOM 4094 C C . VAL B 1 96 ? 16.156 55.344 15.148 1 82.62 96 VAL B C 1
ATOM 4096 O O . VAL B 1 96 ? 15.57 55.938 14.242 1 82.62 96 VAL B O 1
ATOM 4099 N N . VAL B 1 97 ? 15.734 55.156 16.359 1 86.44 97 VAL B N 1
ATOM 4100 C CA . VAL B 1 97 ? 14.477 55.75 16.75 1 86.44 97 VAL B CA 1
ATOM 4101 C C . VAL B 1 97 ? 14.75 57.031 17.531 1 86.44 97 VAL B C 1
ATOM 4103 O O . VAL B 1 97 ? 15.531 57.031 18.5 1 86.44 97 VAL B O 1
ATOM 4106 N N . LYS B 1 98 ? 14.219 58.125 17.062 1 87.88 98 LYS B N 1
ATOM 4107 C CA . LYS B 1 98 ? 14.281 59.406 17.75 1 87.88 98 LYS B CA 1
ATOM 4108 C C . LYS B 1 98 ? 12.906 59.781 18.297 1 87.88 98 LYS B C 1
ATOM 4110 O O . LYS B 1 98 ? 12.07 60.312 17.547 1 87.88 98 LYS B O 1
ATOM 4115 N N . PHE B 1 99 ? 12.812 59.719 19.547 1 89.31 99 PHE B N 1
ATOM 4116 C CA . PHE B 1 99 ? 11.539 60.062 20.156 1 89.31 99 PHE B CA 1
ATOM 4117 C C . PHE B 1 99 ? 11.312 61.594 20.125 1 89.31 99 PHE B C 1
ATOM 4119 O O . PHE B 1 99 ? 12.266 62.344 20.172 1 89.31 99 PHE B O 1
ATOM 4126 N N . ARG B 1 100 ? 10.094 61.844 20.109 1 89.62 100 ARG B N 1
ATOM 4127 C CA . ARG B 1 100 ? 9.75 63.25 20.188 1 89.62 100 ARG B CA 1
ATOM 4128 C C . ARG B 1 100 ? 10.125 63.844 21.547 1 89.62 100 ARG B C 1
ATOM 4130 O O . ARG B 1 100 ? 10.031 63.156 22.578 1 89.62 100 ARG B O 1
ATOM 4137 N N . ASP B 1 101 ? 10.648 65.062 21.5 1 88.38 101 ASP B N 1
ATOM 4138 C CA . ASP B 1 101 ? 10.977 65.75 22.734 1 88.38 101 ASP B CA 1
ATOM 4139 C C . ASP B 1 101 ? 10.227 67.125 22.812 1 88.38 101 ASP B C 1
ATOM 4141 O O . ASP B 1 101 ? 10.484 68 22.016 1 88.38 101 ASP B O 1
ATOM 4145 N N . PRO B 1 102 ? 9.258 67.375 23.828 1 89.06 102 PRO B N 1
ATOM 4146 C CA . PRO B 1 102 ? 8.852 66.375 24.859 1 89.06 102 PRO B CA 1
ATOM 4147 C C . PRO B 1 102 ? 7.988 65.25 24.297 1 89.06 102 PRO B C 1
ATOM 4149 O O . PRO B 1 102 ? 7.359 65.438 23.25 1 89.06 102 PRO B O 1
ATOM 4152 N N . LEU B 1 103 ? 7.992 64.25 25.031 1 89.38 103 LEU B N 1
ATOM 4153 C CA . LEU B 1 103 ? 7.109 63.125 24.672 1 89.38 103 LEU B CA 1
ATOM 4154 C C . LEU B 1 103 ? 5.648 63.5 24.859 1 89.38 103 LEU B C 1
ATOM 4156 O O . LEU B 1 103 ? 5.316 64.25 25.766 1 89.38 103 LEU B O 1
ATOM 4160 N N . PRO B 1 104 ? 4.848 62.906 23.938 1 90 104 PRO B N 1
ATOM 4161 C CA . PRO B 1 104 ? 3.418 63.188 24.125 1 90 104 PRO B CA 1
ATOM 4162 C C . PRO B 1 104 ? 2.861 62.562 25.406 1 90 104 PRO B C 1
ATOM 4164 O O . PRO B 1 104 ? 3.326 61.531 25.859 1 90 104 PRO B O 1
ATOM 4167 N N . ARG B 1 105 ? 1.929 63.219 26 1 88.56 105 ARG B N 1
ATOM 4168 C CA . ARG B 1 105 ? 1.269 62.719 27.203 1 88.56 105 ARG B CA 1
ATOM 4169 C C . ARG B 1 105 ? 0.233 61.656 26.859 1 88.56 105 ARG B C 1
ATOM 4171 O O . ARG B 1 105 ? -0.573 61.844 25.938 1 88.56 105 ARG B O 1
ATOM 4178 N N . LEU B 1 106 ? 0.311 60.531 27.578 1 93.06 106 LEU B N 1
ATOM 4179 C CA . LEU B 1 106 ? -0.588 59.438 27.328 1 93.06 106 LEU B CA 1
ATOM 4180 C C . LEU B 1 106 ? -1.36 59.062 28.594 1 93.06 106 LEU B C 1
ATOM 4182 O O . LEU B 1 106 ? -1.794 57.906 28.75 1 93.06 106 LEU B O 1
ATOM 4186 N N . ASP B 1 107 ? -1.579 59.938 29.453 1 91.94 107 ASP B N 1
ATOM 4187 C CA . ASP B 1 107 ? -2.189 59.719 30.75 1 91.94 107 ASP B CA 1
ATOM 4188 C C . ASP B 1 107 ? -3.666 59.344 30.609 1 91.94 107 ASP B C 1
ATOM 4190 O O . ASP B 1 107 ? -4.25 58.75 31.516 1 91.94 107 ASP B O 1
ATOM 4194 N N . ALA B 1 108 ? -4.211 59.656 29.531 1 92 108 ALA B N 1
ATOM 4195 C CA . ALA B 1 108 ? -5.637 59.406 29.328 1 92 108 ALA B CA 1
ATOM 4196 C C . ALA B 1 108 ? -5.895 57.969 29 1 92 108 ALA B C 1
ATOM 4198 O O . ALA B 1 108 ? -7.035 57.5 29.078 1 92 108 ALA B O 1
ATOM 4199 N N . TYR B 1 109 ? -4.934 57.25 28.719 1 93.94 109 TYR B N 1
ATOM 4200 C CA . TYR B 1 109 ? -5.094 55.875 28.266 1 93.94 109 TYR B CA 1
ATOM 4201 C C . TYR B 1 109 ? -4.754 54.875 29.391 1 93.94 109 TYR B C 1
ATOM 4203 O O . TYR B 1 109 ? -3.604 54.812 29.828 1 93.94 109 TYR B O 1
ATOM 4211 N N . GLN B 1 110 ? -5.742 54.094 29.75 1 92.69 110 GLN B N 1
ATOM 4212 C CA . GLN B 1 110 ? -5.602 53.25 30.922 1 92.69 110 GLN B CA 1
ATOM 4213 C C . GLN B 1 110 ? -5.316 51.781 30.516 1 92.69 110 GLN B C 1
ATOM 4215 O O . GLN B 1 110 ? -4.707 51.031 31.281 1 92.69 110 GLN B O 1
ATOM 4220 N N . LYS B 1 111 ? -5.836 51.312 29.453 1 95.94 111 LYS B N 1
ATOM 4221 C CA . LYS B 1 111 ? -5.57 50 28.906 1 95.94 111 LYS B CA 1
ATOM 4222 C C . LYS B 1 111 ? -4.672 50.062 27.672 1 95.94 111 LYS B C 1
ATOM 4224 O O . LYS B 1 111 ? -5.078 50.594 26.641 1 95.94 111 LYS B O 1
ATOM 4229 N N . VAL B 1 112 ? -3.447 49.562 27.766 1 95.56 112 VAL B N 1
ATOM 4230 C CA . VAL B 1 112 ? -2.455 49.781 26.719 1 95.56 112 VAL B CA 1
ATOM 4231 C C . VAL B 1 112 ? -1.881 48.469 26.25 1 95.56 112 VAL B C 1
ATOM 4233 O O . VAL B 1 112 ? -1.477 47.625 27.062 1 95.56 112 VAL B O 1
ATOM 4236 N N . VAL B 1 113 ? -1.926 48.219 24.969 1 95.62 113 VAL B N 1
ATOM 4237 C CA . VAL B 1 113 ? -1.221 47.125 24.359 1 95.62 113 VAL B CA 1
ATOM 4238 C C . VAL B 1 113 ? 0.072 47.625 23.719 1 95.62 113 VAL B C 1
ATOM 4240 O O . VAL B 1 113 ? 0.055 48.562 22.922 1 95.62 113 VAL B O 1
ATOM 4243 N N . ILE B 1 114 ? 1.119 46.969 24.062 1 92.81 114 ILE B N 1
ATOM 4244 C CA . ILE B 1 114 ? 2.416 47.438 23.578 1 92.81 114 ILE B CA 1
ATOM 4245 C C . ILE B 1 114 ? 3.045 46.344 22.703 1 92.81 114 ILE B C 1
ATOM 4247 O O . ILE B 1 114 ? 3.088 45.188 23.078 1 92.81 114 ILE B O 1
ATOM 4251 N N . PHE B 1 115 ? 3.449 46.75 21.594 1 90.62 115 PHE B N 1
ATOM 4252 C CA . PHE B 1 115 ? 4.293 45.969 20.688 1 90.62 115 PHE B CA 1
ATOM 4253 C C . PHE B 1 115 ? 5.719 46.5 20.672 1 90.62 115 PHE B C 1
ATOM 4255 O O . PHE B 1 115 ? 6.031 47.438 19.922 1 90.62 115 PHE B O 1
ATOM 4262 N N . PRO B 1 116 ? 6.516 46.031 21.516 1 79.56 116 PRO B N 1
ATOM 4263 C CA . PRO B 1 116 ? 7.789 46.688 21.812 1 79.56 116 PRO B CA 1
ATOM 4264 C C . PRO B 1 116 ? 8.719 46.75 20.609 1 79.56 116 PRO B C 1
ATOM 4266 O O . PRO B 1 116 ? 9.445 47.75 20.438 1 79.56 116 PRO B O 1
ATOM 4269 N N . GLY B 1 117 ? 8.648 45.844 19.734 1 74.12 117 GLY B N 1
ATOM 4270 C CA . GLY B 1 117 ? 9.633 45.812 18.656 1 74.12 117 GLY B CA 1
ATOM 4271 C C . GLY B 1 117 ? 11.062 45.875 19.156 1 74.12 117 GLY B C 1
ATOM 4272 O O . GLY B 1 117 ? 11.422 45.156 20.109 1 74.12 117 GLY B O 1
ATOM 4273 N N . ARG B 1 118 ? 11.945 46.781 18.516 1 70.88 118 ARG B N 1
ATOM 4274 C CA . ARG B 1 118 ? 13.359 46.844 18.859 1 70.88 118 ARG B CA 1
ATOM 4275 C C . ARG B 1 118 ? 13.672 48.094 19.688 1 70.88 118 ARG B C 1
ATOM 4277 O O . ARG B 1 118 ? 14.836 48.375 19.953 1 70.88 118 ARG B O 1
ATOM 4284 N N . PHE B 1 119 ? 12.703 48.75 20.125 1 73.44 119 PHE B N 1
ATOM 4285 C CA . PHE B 1 119 ? 13.062 50 20.766 1 73.44 119 PHE B CA 1
ATOM 4286 C C . PHE B 1 119 ? 12.812 49.938 22.266 1 73.44 119 PHE B C 1
ATOM 4288 O O . PHE B 1 119 ? 12.109 49.031 22.75 1 73.44 119 PHE B O 1
ATOM 4295 N N . ASP B 1 120 ? 13.477 50.906 22.969 1 74.94 120 ASP B N 1
ATOM 4296 C CA . ASP B 1 120 ? 13.414 50.938 24.438 1 74.94 120 ASP B CA 1
ATOM 4297 C C . ASP B 1 120 ? 12.078 51.5 24.906 1 74.94 120 ASP B C 1
ATOM 4299 O O . ASP B 1 120 ? 11.836 52.688 24.828 1 74.94 120 ASP B O 1
ATOM 4303 N N . ILE B 1 121 ? 11.312 50.656 25.484 1 80.12 121 ILE B N 1
ATOM 4304 C CA . ILE B 1 121 ? 9.953 51.031 25.859 1 80.12 121 ILE B CA 1
ATOM 4305 C C . ILE B 1 121 ? 9.945 51.594 27.266 1 80.12 121 ILE B C 1
ATOM 4307 O O . ILE B 1 121 ? 8.945 52.188 27.703 1 80.12 121 ILE B O 1
ATOM 4311 N N . ASN B 1 122 ? 11.039 51.531 27.906 1 81.31 122 ASN B N 1
ATOM 4312 C CA . ASN B 1 122 ? 11.102 52.031 29.266 1 81.31 122 ASN B CA 1
ATOM 4313 C C . ASN B 1 122 ? 10.914 53.562 29.297 1 81.31 122 ASN B C 1
ATOM 4315 O O . ASN B 1 122 ? 10.422 54.094 30.281 1 81.31 122 ASN B O 1
ATOM 4319 N N . GLU B 1 123 ? 11.305 54.188 28.266 1 78.25 123 GLU B N 1
ATOM 4320 C CA . GLU B 1 123 ? 11.164 55.625 28.188 1 78.25 123 GLU B CA 1
ATOM 4321 C C . GLU B 1 123 ? 9.695 56.031 28.188 1 78.25 123 GLU B C 1
ATOM 4323 O O . GLU B 1 123 ? 9.359 57.156 28.578 1 78.25 123 GLU B O 1
ATOM 4328 N N . LEU B 1 124 ? 8.93 55.125 27.875 1 82.44 124 LEU B N 1
ATOM 4329 C CA . LEU B 1 124 ? 7.52 55.438 27.688 1 82.44 124 LEU B CA 1
ATOM 4330 C C . LEU B 1 124 ? 6.754 55.312 29 1 82.44 124 LEU B C 1
ATOM 4332 O O . LEU B 1 124 ? 5.633 55.812 29.125 1 82.44 124 LEU B O 1
ATOM 4336 N N . THR B 1 125 ? 7.309 54.719 29.969 1 83.69 125 THR B N 1
ATOM 4337 C CA . THR B 1 125 ? 6.617 54.438 31.219 1 83.69 125 THR B CA 1
ATOM 4338 C C . THR B 1 125 ? 6.188 55.75 31.891 1 83.69 125 THR B C 1
ATOM 4340 O O . THR B 1 125 ? 5.145 55.781 32.531 1 83.69 125 THR B O 1
ATOM 4343 N N . SER B 1 126 ? 6.934 56.75 31.625 1 83.12 126 SER B N 1
ATOM 4344 C CA . SER B 1 126 ? 6.734 58 32.344 1 83.12 126 SER B CA 1
ATOM 4345 C C . SER B 1 126 ? 5.57 58.812 31.766 1 83.12 126 SER B C 1
ATOM 4347 O O . SER B 1 126 ? 5.043 59.688 32.438 1 83.12 126 SER B O 1
ATOM 4349 N N . VAL B 1 127 ? 5.188 58.406 30.672 1 88.62 127 VAL B N 1
ATOM 4350 C CA . VAL B 1 127 ? 4.203 59.25 30 1 88.62 127 VAL B CA 1
ATOM 4351 C C . VAL B 1 127 ? 2.799 58.719 30.266 1 88.62 127 VAL B C 1
ATOM 4353 O O . VAL B 1 127 ? 1.808 59.312 29.875 1 88.62 127 VAL B O 1
ATOM 4356 N N . PHE B 1 128 ? 2.672 57.625 30.938 1 92.5 128 PHE B N 1
ATOM 4357 C CA . PHE B 1 128 ? 1.372 57.031 31.25 1 92.5 128 PHE B CA 1
ATOM 4358 C C . PHE B 1 128 ? 0.971 57.344 32.688 1 92.5 128 PHE B C 1
ATOM 4360 O O . PHE B 1 128 ? 1.826 57.625 33.531 1 92.5 128 PHE B O 1
ATOM 4367 N N . SER B 1 129 ? -0.34 57.25 32.938 1 92.31 129 SER B N 1
ATOM 4368 C CA . SER B 1 129 ? -0.832 57.375 34.312 1 92.31 129 SER B CA 1
ATOM 4369 C C . SER B 1 129 ? -0.372 56.219 35.156 1 92.31 129 SER B C 1
ATOM 4371 O O . SER B 1 129 ? -0.139 55.125 34.656 1 92.31 129 SER B O 1
ATOM 4373 N N . PRO B 1 130 ? -0.296 56.406 36.5 1 89.25 130 PRO B N 1
ATOM 4374 C CA . PRO B 1 130 ? 0.117 55.312 37.375 1 89.25 130 PRO B CA 1
ATOM 4375 C C . PRO B 1 130 ? -0.874 54.156 37.406 1 89.25 130 PRO B C 1
ATOM 4377 O O . PRO B 1 130 ? -0.508 53.031 37.75 1 89.25 130 PRO B O 1
ATOM 4380 N N . ASP B 1 131 ? -2.029 54.438 36.969 1 91.56 131 ASP B N 1
ATOM 4381 C CA . ASP B 1 131 ? -3.068 53.406 37.031 1 91.56 131 ASP B CA 1
ATOM 4382 C C . ASP B 1 131 ? -3.184 52.656 35.688 1 91.56 131 ASP B C 1
ATOM 4384 O O . ASP B 1 131 ? -3.994 51.75 35.562 1 91.56 131 ASP B O 1
ATOM 4388 N N . ALA B 1 132 ? -2.379 53.094 34.719 1 94.62 132 ALA B N 1
ATOM 4389 C CA . ALA B 1 132 ? -2.434 52.438 33.438 1 94.62 132 ALA B CA 1
ATOM 4390 C C . ALA B 1 132 ? -1.995 50.969 33.531 1 94.62 132 ALA B C 1
ATOM 4392 O O . ALA B 1 132 ? -1.078 50.625 34.281 1 94.62 132 ALA B O 1
ATOM 4393 N N . ARG B 1 133 ? -2.664 50.094 32.844 1 95.38 133 ARG B N 1
ATOM 4394 C CA . ARG B 1 133 ? -2.338 48.688 32.75 1 95.38 133 ARG B CA 1
ATOM 4395 C C . ARG B 1 133 ? -1.844 48.281 31.375 1 95.38 133 ARG B C 1
ATOM 4397 O O . ARG B 1 133 ? -2.342 48.812 30.359 1 95.38 133 ARG B O 1
ATOM 4404 N N . PHE B 1 134 ? -0.909 47.344 31.422 1 95.81 134 PHE B N 1
ATOM 4405 C CA . PHE B 1 134 ? -0.197 47.094 30.172 1 95.81 134 PHE B CA 1
ATOM 4406 C C . PHE B 1 134 ? -0.302 45.625 29.766 1 95.81 134 PHE B C 1
ATOM 4408 O O . PHE B 1 134 ? -0.294 44.75 30.625 1 95.81 134 PHE B O 1
ATOM 4415 N N . SER B 1 135 ? -0.456 45.406 28.547 1 96.44 135 SER B N 1
ATOM 4416 C CA . SER B 1 135 ? -0.322 44.094 27.906 1 96.44 135 SER B CA 1
ATOM 4417 C C . SER B 1 135 ? 0.754 44.094 26.828 1 96.44 135 SER B C 1
ATOM 4419 O O . SER B 1 135 ? 0.895 45.094 26.094 1 96.44 135 SER B O 1
ATOM 4421 N N . PHE B 1 136 ? 1.486 43.031 26.75 1 94 136 PHE B N 1
ATOM 4422 C CA . PHE B 1 136 ? 2.621 43 25.828 1 94 136 PHE B CA 1
ATOM 4423 C C . PHE B 1 136 ? 2.496 41.875 24.844 1 94 136 PHE B C 1
ATOM 4425 O O . PHE B 1 136 ? 2.17 40.75 25.234 1 94 136 PHE B O 1
ATOM 4432 N N . ASP B 1 137 ? 2.682 42.156 23.609 1 93.56 137 ASP B N 1
ATOM 4433 C CA . ASP B 1 137 ? 2.885 41.125 22.562 1 93.56 137 ASP B CA 1
ATOM 4434 C C . ASP B 1 137 ? 4.348 41.062 22.141 1 93.56 137 ASP B C 1
ATOM 4436 O O . ASP B 1 137 ? 4.82 41.938 21.391 1 93.56 137 ASP B O 1
ATOM 4440 N N . ILE B 1 138 ? 4.969 40 22.641 1 86.69 138 ILE B N 1
ATOM 4441 C CA . ILE B 1 138 ? 6.402 39.906 22.406 1 86.69 138 ILE B CA 1
ATOM 4442 C C . ILE B 1 138 ? 6.66 39.094 21.141 1 86.69 138 ILE B C 1
ATOM 4444 O O . ILE B 1 138 ? 6.352 37.875 21.094 1 86.69 138 ILE B O 1
ATOM 4448 N N . ALA B 1 139 ? 6.996 39.781 20.125 1 73.75 139 ALA B N 1
ATOM 4449 C CA . ALA B 1 139 ? 7.32 39.094 18.875 1 73.75 139 ALA B CA 1
ATOM 4450 C C . ALA B 1 139 ? 8.805 38.781 18.797 1 73.75 139 ALA B C 1
ATOM 4452 O O . ALA B 1 139 ? 9.438 38.5 19.812 1 73.75 139 ALA B O 1
ATOM 4453 N N . TYR B 1 140 ? 9.594 39 17.734 1 61.97 140 TYR B N 1
ATOM 4454 C CA . TYR B 1 140 ? 10.914 38.469 17.406 1 61.97 140 TYR B CA 1
ATOM 4455 C C . TYR B 1 140 ? 12.016 39.312 18.047 1 61.97 140 TYR B C 1
ATOM 4457 O O . TYR B 1 140 ? 13.133 38.844 18.234 1 61.97 140 TYR B O 1
ATOM 4465 N N . ASP B 1 141 ? 11.695 40.281 18.719 1 63.03 141 ASP B N 1
ATOM 4466 C CA . ASP B 1 141 ? 12.844 41.156 18.938 1 63.03 141 ASP B CA 1
ATOM 4467 C C . ASP B 1 141 ? 13.086 41.375 20.438 1 63.03 141 ASP B C 1
ATOM 4469 O O . ASP B 1 141 ? 13.883 42.219 20.828 1 63.03 141 ASP B O 1
ATOM 4473 N N . LEU B 1 142 ? 12.477 40.688 21.156 1 72.25 142 LEU B N 1
ATOM 4474 C CA . LEU B 1 142 ? 12.781 40.844 22.578 1 72.25 142 LEU B CA 1
ATOM 4475 C C . LEU B 1 142 ? 13.484 39.594 23.125 1 72.25 142 LEU B C 1
ATOM 4477 O O . LEU B 1 142 ? 12.914 38.5 23.125 1 72.25 142 LEU B O 1
ATOM 4481 N N . ASP B 1 143 ? 14.719 39.781 23.609 1 69.62 143 ASP B N 1
ATOM 4482 C CA . ASP B 1 143 ? 15.547 38.656 24 1 69.62 143 ASP B CA 1
ATOM 4483 C C . ASP B 1 143 ? 15.297 38.281 25.469 1 69.62 143 ASP B C 1
ATOM 4485 O O . ASP B 1 143 ? 15.57 37.156 25.875 1 69.62 143 ASP B O 1
ATOM 4489 N N . ASP B 1 144 ? 14.859 39.312 26.172 1 81 144 ASP B N 1
ATOM 4490 C CA . ASP B 1 144 ? 14.758 39.062 27.609 1 81 144 ASP B CA 1
ATOM 4491 C C . ASP B 1 144 ? 13.594 39.875 28.203 1 81 144 ASP B C 1
ATOM 4493 O O . ASP B 1 144 ? 13.352 41 27.828 1 81 144 ASP B O 1
ATOM 4497 N N . LEU B 1 145 ? 12.922 39.219 29.156 1 86.69 145 LEU B N 1
ATOM 4498 C CA . LEU B 1 145 ? 11.75 39.844 29.766 1 86.69 145 LEU B CA 1
ATOM 4499 C C . LEU B 1 145 ? 12.172 40.875 30.812 1 86.69 145 LEU B C 1
ATOM 4501 O O . LEU B 1 145 ? 11.352 41.656 31.281 1 86.69 145 LEU B O 1
ATOM 4505 N N . SER B 1 146 ? 13.43 40.906 31.062 1 83.81 146 SER B N 1
ATOM 4506 C CA . SER B 1 146 ? 13.93 41.906 32.031 1 83.81 146 SER B CA 1
ATOM 4507 C C . SER B 1 146 ? 13.68 43.312 31.531 1 83.81 146 SER B C 1
ATOM 4509 O O . SER B 1 146 ? 13.562 44.25 32.344 1 83.81 146 SER B O 1
ATOM 4511 N N . ALA B 1 147 ? 13.609 43.438 30.25 1 82.94 147 ALA B N 1
ATOM 4512 C CA . ALA B 1 147 ? 13.352 44.75 29.656 1 82.94 147 ALA B CA 1
ATOM 4513 C C . ALA B 1 147 ? 11.969 45.281 30.047 1 82.94 147 ALA B C 1
ATOM 4515 O O . ALA B 1 147 ? 11.711 46.469 29.969 1 82.94 147 ALA B O 1
ATOM 4516 N N . LEU B 1 148 ? 11.141 44.375 30.562 1 88.12 148 LEU B N 1
ATOM 4517 C CA . LEU B 1 148 ? 9.773 44.781 30.906 1 88.12 148 LEU B CA 1
ATOM 4518 C C . LEU B 1 148 ? 9.594 44.844 32.406 1 88.12 148 LEU B C 1
ATOM 4520 O O . LEU B 1 148 ? 8.477 45.031 32.906 1 88.12 148 LEU B O 1
ATOM 4524 N N . GLU B 1 149 ? 10.641 44.781 33.094 1 88.19 149 GLU B N 1
ATOM 4525 C CA . GLU B 1 149 ? 10.578 44.719 34.562 1 88.19 149 GLU B CA 1
ATOM 4526 C C . GLU B 1 149 ? 9.953 46 35.125 1 88.19 149 GLU B C 1
ATOM 4528 O O . GLU B 1 149 ? 9.289 45.969 36.156 1 88.19 149 GLU B O 1
ATOM 4533 N N . THR B 1 150 ? 10.172 47.094 34.438 1 88.12 150 THR B N 1
ATOM 4534 C CA . THR B 1 150 ? 9.641 48.375 34.906 1 88.12 150 THR B CA 1
ATOM 4535 C C . THR B 1 150 ? 8.117 48.344 34.906 1 88.12 150 THR B C 1
ATOM 4537 O O . THR B 1 150 ? 7.484 49.156 35.562 1 88.12 150 THR B O 1
ATOM 4540 N N . TYR B 1 151 ? 7.598 47.469 34.188 1 90.62 151 TYR B N 1
ATOM 4541 C CA . TYR B 1 151 ? 6.145 47.406 34.094 1 90.62 151 TYR B CA 1
ATOM 4542 C C . TYR B 1 151 ? 5.574 46.344 35.031 1 90.62 151 TYR B C 1
ATOM 4544 O O . TYR B 1 151 ? 4.367 46.125 35.031 1 90.62 151 TYR B O 1
ATOM 4552 N N . SER B 1 152 ? 6.477 45.781 35.812 1 90.69 152 SER B N 1
ATOM 4553 C CA . SER B 1 152 ? 6.047 44.75 36.75 1 90.69 152 SER B CA 1
ATOM 4554 C C . SER B 1 152 ? 4.965 45.281 37.688 1 90.69 152 SER B C 1
ATOM 4556 O O . SER B 1 152 ? 5.043 46.406 38.156 1 90.69 152 SER B O 1
ATOM 4558 N N . GLY B 1 153 ? 3.932 44.469 37.906 1 88.88 153 GLY B N 1
ATOM 4559 C CA . GLY B 1 153 ? 2.826 44.875 38.75 1 88.88 153 GLY B CA 1
ATOM 4560 C C . GLY B 1 153 ? 1.718 45.594 38.031 1 88.88 153 GLY B C 1
ATOM 4561 O O . GLY B 1 153 ? 0.606 45.719 38.531 1 88.88 153 GLY B O 1
ATOM 4562 N N . ARG B 1 154 ? 2.016 46.062 36.844 1 93.38 154 ARG B N 1
ATOM 4563 C CA . ARG B 1 154 ? 1.014 46.75 36.031 1 93.38 154 ARG B CA 1
ATOM 4564 C C . ARG B 1 154 ? 0.703 45.969 34.75 1 93.38 154 ARG B C 1
ATOM 4566 O O . ARG B 1 154 ? -0.004 46.469 33.875 1 93.38 154 ARG B O 1
ATOM 4573 N N . THR B 1 155 ? 1.241 44.812 34.719 1 94.75 155 THR B N 1
ATOM 4574 C CA . THR B 1 155 ? 1.061 44 33.531 1 94.75 155 THR B CA 1
ATOM 4575 C C . THR B 1 155 ? -0.206 43.156 33.625 1 94.75 155 THR B C 1
ATOM 4577 O O . THR B 1 155 ? -0.43 42.5 34.656 1 94.75 155 THR B O 1
ATOM 4580 N N . GLN B 1 156 ? -0.974 43.094 32.562 1 96.44 156 GLN B N 1
ATOM 4581 C CA . GLN B 1 156 ? -2.205 42.312 32.562 1 96.44 156 GLN B CA 1
ATOM 4582 C C . GLN B 1 156 ? -2.035 41.031 31.75 1 96.44 156 GLN B C 1
ATOM 4584 O O . GLN B 1 156 ? -2.465 39.969 32.188 1 96.44 156 GLN B O 1
ATOM 4589 N N . ALA B 1 157 ? -1.48 41.188 30.625 1 97.44 157 ALA B N 1
ATOM 4590 C CA . ALA B 1 157 ? -1.343 40.031 29.75 1 97.44 157 ALA B CA 1
ATOM 4591 C C . ALA B 1 157 ? 0.006 40.031 29.031 1 97.44 157 ALA B C 1
ATOM 4593 O O . ALA B 1 157 ? 0.506 41.094 28.641 1 97.44 157 ALA B O 1
ATOM 4594 N N . LEU B 1 158 ? 0.585 38.938 28.938 1 96.44 158 LEU B N 1
ATOM 4595 C CA . LEU B 1 158 ? 1.753 38.688 28.094 1 96.44 158 LEU B CA 1
ATOM 4596 C C . LEU B 1 158 ? 1.437 37.688 27 1 96.44 158 LEU B C 1
ATOM 4598 O O . LEU B 1 158 ? 0.867 36.625 27.266 1 96.44 158 LEU B O 1
ATOM 4602 N N . ILE B 1 159 ? 1.713 38.031 25.781 1 96.25 159 ILE B N 1
ATOM 4603 C CA . ILE B 1 159 ? 1.405 37.188 24.641 1 96.25 159 ILE B CA 1
ATOM 4604 C C . ILE B 1 159 ? 2.686 36.875 23.859 1 96.25 159 ILE B C 1
ATOM 4606 O O . ILE B 1 159 ? 3.469 37.781 23.562 1 96.25 159 ILE B O 1
ATOM 4610 N N . ILE B 1 160 ? 2.893 35.625 23.609 1 93.75 160 ILE B N 1
ATOM 4611 C CA . ILE B 1 160 ? 4.055 35.188 22.844 1 93.75 160 ILE B CA 1
ATOM 4612 C C . ILE B 1 160 ? 3.629 34.156 21.812 1 93.75 160 ILE B C 1
ATOM 4614 O O . ILE B 1 160 ? 2.551 33.562 21.922 1 93.75 160 ILE B O 1
ATOM 4618 N N . SER B 1 161 ? 4.398 34.031 20.766 1 91.94 161 SER B N 1
ATOM 4619 C CA . SER B 1 161 ? 4.195 33 19.766 1 91.94 161 SER B CA 1
ATOM 4620 C C . SER B 1 161 ? 5.352 32 19.766 1 91.94 161 SER B C 1
ATOM 4622 O O . SER B 1 161 ? 6.449 32.312 20.219 1 91.94 161 SER B O 1
ATOM 4624 N N . THR B 1 162 ? 5.07 30.828 19.25 1 91.75 162 THR B N 1
ATOM 4625 C CA . THR B 1 162 ? 6.109 29.812 19.172 1 91.75 162 THR B CA 1
ATOM 4626 C C . THR B 1 162 ? 7.168 30.188 18.141 1 91.75 162 THR B C 1
ATOM 4628 O O . THR B 1 162 ? 8.242 29.594 18.094 1 91.75 162 THR B O 1
ATOM 4631 N N . SER B 1 163 ? 6.938 31.25 17.438 1 84.19 163 SER B N 1
ATOM 4632 C CA . SER B 1 163 ? 7.906 31.703 16.438 1 84.19 163 SER B CA 1
ATOM 4633 C C . SER B 1 163 ? 8.867 32.75 17.031 1 84.19 163 SER B C 1
ATOM 4635 O O . SER B 1 163 ? 9.828 33.156 16.375 1 84.19 163 SER B O 1
ATOM 4637 N N . SER B 1 164 ? 8.57 33.125 18.25 1 84.88 164 SER B N 1
ATOM 4638 C CA . SER B 1 164 ? 9.383 34.188 18.859 1 84.88 164 SER B CA 1
ATOM 4639 C C . SER B 1 164 ? 10.719 33.625 19.344 1 84.88 164 SER B C 1
ATOM 4641 O O . SER B 1 164 ? 10.82 32.469 19.703 1 84.88 164 SER B O 1
ATOM 4643 N N . SER B 1 165 ? 11.734 34.469 19.328 1 84.31 165 SER B N 1
ATOM 4644 C CA . SER B 1 165 ? 13.055 34.094 19.828 1 84.31 165 SER B CA 1
ATOM 4645 C C . SER B 1 165 ? 13.008 33.781 21.328 1 84.31 165 SER B C 1
ATOM 4647 O O . SER B 1 165 ? 13.727 32.875 21.797 1 84.31 165 SER B O 1
ATOM 4649 N N . LEU B 1 166 ? 12.195 34.469 22.016 1 88.5 166 LEU B N 1
ATOM 4650 C CA . LEU B 1 166 ? 12.07 34.25 23.453 1 88.5 166 LEU B CA 1
ATOM 4651 C C . LEU B 1 166 ? 11.547 32.844 23.719 1 88.5 166 LEU B C 1
ATOM 4653 O O . LEU B 1 166 ? 12.016 32.156 24.641 1 88.5 166 LEU B O 1
ATOM 4657 N N . PHE B 1 167 ? 10.586 32.438 22.969 1 92.38 167 PHE B N 1
ATOM 4658 C CA . PHE B 1 167 ? 10.07 31.078 23.125 1 92.38 167 PHE B CA 1
ATOM 4659 C C . PHE B 1 167 ? 11.156 30.047 22.812 1 92.38 167 PHE B C 1
ATOM 4661 O O . PHE B 1 167 ? 11.297 29.047 23.531 1 92.38 167 PHE B O 1
ATOM 4668 N N . GLU B 1 168 ? 11.852 30.25 21.734 1 89.88 168 GLU B N 1
ATOM 4669 C CA . GLU B 1 168 ? 12.914 29.344 21.328 1 89.88 168 GLU B CA 1
ATOM 4670 C C . GLU B 1 168 ? 13.93 29.156 22.453 1 89.88 168 GLU B C 1
ATOM 4672 O O . GLU B 1 168 ? 14.484 28.062 22.625 1 89.88 168 GLU B O 1
ATOM 4677 N N . ARG B 1 169 ? 14.133 30.141 23.188 1 90 169 ARG B N 1
ATOM 4678 C CA . ARG B 1 169 ? 15.164 30.109 24.219 1 90 169 ARG B CA 1
ATOM 4679 C C . ARG B 1 169 ? 14.617 29.531 25.516 1 90 169 ARG B C 1
ATOM 4681 O O . ARG B 1 169 ? 15.312 28.797 26.219 1 90 169 ARG B O 1
ATOM 4688 N N . LEU B 1 170 ? 13.344 29.891 25.828 1 92.38 170 LEU B N 1
ATOM 4689 C CA . LEU B 1 170 ? 12.906 29.609 27.188 1 92.38 170 LEU B CA 1
ATOM 4690 C C . LEU B 1 170 ? 11.781 28.578 27.188 1 92.38 170 LEU B C 1
ATOM 4692 O O . LEU B 1 170 ? 11.492 27.969 28.234 1 92.38 170 LEU B O 1
ATOM 4696 N N . GLY B 1 171 ? 11.172 28.391 26.078 1 94 171 GLY B N 1
ATOM 4697 C CA . GLY B 1 171 ? 9.93 27.641 26.172 1 94 171 GLY B CA 1
ATOM 4698 C C . GLY B 1 171 ? 9.875 26.469 25.203 1 94 171 GLY B C 1
ATOM 4699 O O . GLY B 1 171 ? 8.984 25.609 25.312 1 94 171 GLY B O 1
ATOM 4700 N N . LYS B 1 172 ? 10.773 26.312 24.312 1 93.81 172 LYS B N 1
ATOM 4701 C CA . LYS B 1 172 ? 10.68 25.344 23.219 1 93.81 172 LYS B CA 1
ATOM 4702 C C . LYS B 1 172 ? 10.688 23.906 23.734 1 93.81 172 LYS B C 1
ATOM 4704 O O . LYS B 1 172 ? 9.93 23.062 23.25 1 93.81 172 LYS B O 1
ATOM 4709 N N . ASP B 1 173 ? 11.5 23.594 24.719 1 94.19 173 ASP B N 1
ATOM 4710 C CA . ASP B 1 173 ? 11.641 22.219 25.234 1 94.19 173 ASP B CA 1
ATOM 4711 C C . ASP B 1 173 ? 10.625 21.953 26.344 1 94.19 173 ASP B C 1
ATOM 4713 O O . ASP B 1 173 ? 10 20.891 26.359 1 94.19 173 ASP B O 1
ATOM 4717 N N . GLU B 1 174 ? 10.484 22.953 27.234 1 93.94 174 GLU B N 1
ATOM 4718 C CA . GLU B 1 174 ? 9.531 22.875 28.328 1 93.94 174 GLU B CA 1
ATOM 4719 C C . GLU B 1 174 ? 8.953 24.266 28.656 1 93.94 174 GLU B C 1
ATOM 4721 O O . GLU B 1 174 ? 9.703 25.234 28.75 1 93.94 174 GLU B O 1
ATOM 4726 N N . ILE B 1 175 ? 7.68 24.25 28.828 1 94.38 175 ILE B N 1
ATOM 4727 C CA . ILE B 1 175 ? 6.992 25.531 28.953 1 94.38 175 ILE B CA 1
ATOM 4728 C C . ILE B 1 175 ? 7.223 26.109 30.344 1 94.38 175 ILE B C 1
ATOM 4730 O O . ILE B 1 175 ? 7.102 27.312 30.547 1 94.38 175 ILE B O 1
ATOM 4734 N N . GLY B 1 176 ? 7.574 25.297 31.297 1 93.31 176 GLY B N 1
ATOM 4735 C CA . GLY B 1 176 ? 7.719 25.703 32.688 1 93.31 176 GLY B CA 1
ATOM 4736 C C . GLY B 1 176 ? 8.68 26.859 32.875 1 93.31 176 GLY B C 1
ATOM 4737 O O . GLY B 1 176 ? 8.406 27.797 33.625 1 93.31 176 GLY B O 1
ATOM 4738 N N . GLY B 1 177 ? 9.828 26.797 32.219 1 91.69 177 GLY B N 1
ATOM 4739 C CA . GLY B 1 177 ? 10.797 27.875 32.281 1 91.69 177 GLY B CA 1
ATOM 4740 C C . GLY B 1 177 ? 10.25 29.203 31.797 1 91.69 177 GLY B C 1
ATOM 4741 O O . GLY B 1 177 ? 10.508 30.25 32.406 1 91.69 177 GLY B O 1
ATOM 4742 N N . LEU B 1 178 ? 9.578 29.172 30.75 1 93.94 178 LEU B N 1
ATOM 4743 C CA . LEU B 1 178 ? 8.984 30.375 30.203 1 93.94 178 LEU B CA 1
ATOM 4744 C C . LEU B 1 178 ? 7.914 30.938 31.141 1 93.94 178 LEU B C 1
ATOM 4746 O O . LEU B 1 178 ? 7.855 32.156 31.375 1 93.94 178 LEU B O 1
ATOM 4750 N N . ILE B 1 179 ? 7.098 30.047 31.703 1 95.19 179 ILE B N 1
ATOM 4751 C CA . ILE B 1 179 ? 6.043 30.453 32.625 1 95.19 179 ILE B CA 1
ATOM 4752 C C . ILE B 1 179 ? 6.66 31.109 33.844 1 95.19 179 ILE B C 1
ATOM 4754 O O . ILE B 1 179 ? 6.156 32.125 34.344 1 95.19 179 ILE B O 1
ATOM 4758 N N . ALA B 1 180 ? 7.719 30.562 34.281 1 94 180 ALA B N 1
ATOM 4759 C CA . ALA B 1 180 ? 8.414 31.125 35.438 1 94 180 ALA B CA 1
ATOM 4760 C C . ALA B 1 180 ? 8.906 32.531 35.156 1 94 180 ALA B C 1
ATOM 4762 O O . ALA B 1 180 ? 8.805 33.438 36 1 94 180 ALA B O 1
ATOM 4763 N N . ALA B 1 181 ? 9.461 32.75 34 1 93.19 181 ALA B N 1
ATOM 4764 C CA . ALA B 1 181 ? 9.945 34.062 33.594 1 93.19 181 ALA B CA 1
ATOM 4765 C C . ALA B 1 181 ? 8.789 35.062 33.469 1 93.19 181 ALA B C 1
ATOM 4767 O O . ALA B 1 181 ? 8.914 36.219 33.875 1 93.19 181 ALA B O 1
ATOM 4768 N N . VAL B 1 182 ? 7.711 34.625 32.969 1 94.69 182 VAL B N 1
ATOM 4769 C CA . VAL B 1 182 ? 6.531 35.438 32.75 1 94.69 182 VAL B CA 1
ATOM 4770 C C . VAL B 1 182 ? 5.961 35.875 34.125 1 94.69 182 VAL B C 1
ATOM 4772 O O . VAL B 1 182 ? 5.555 37.031 34.312 1 94.69 182 VAL B O 1
ATOM 4775 N N . LYS B 1 183 ? 5.973 34.969 35.031 1 94.06 183 LYS B N 1
ATOM 4776 C CA . LYS B 1 183 ? 5.395 35.219 36.344 1 94.06 183 LYS B CA 1
ATOM 4777 C C . LYS B 1 183 ? 6.125 36.344 37.062 1 94.06 183 LYS B C 1
ATOM 4779 O O . LYS B 1 183 ? 5.543 37.031 37.906 1 94.06 183 LYS B O 1
ATOM 4784 N N . LYS B 1 184 ? 7.336 36.562 36.656 1 91.88 184 LYS B N 1
ATOM 4785 C CA . LYS B 1 184 ? 8.117 37.625 37.281 1 91.88 184 LYS B CA 1
ATOM 4786 C C . LYS B 1 184 ? 7.492 39 37.031 1 91.88 184 LYS B C 1
ATOM 4788 O O . LYS B 1 184 ? 7.68 39.938 37.812 1 91.88 184 LYS B O 1
ATOM 4793 N N . LEU B 1 185 ? 6.758 39.125 35.969 1 93.38 185 LEU B N 1
ATOM 4794 C CA . LEU B 1 185 ? 6.113 40.406 35.625 1 93.38 185 LEU B CA 1
ATOM 4795 C C . LEU B 1 185 ? 4.719 40.469 36.25 1 93.38 185 LEU B C 1
ATOM 4797 O O . LEU B 1 185 ? 4.059 41.531 36.156 1 93.38 185 LEU B O 1
ATOM 4801 N N . SER B 1 186 ? 4.234 39.438 36.812 1 93.88 186 SER B N 1
ATOM 4802 C CA . SER B 1 186 ? 2.977 39.312 37.531 1 93.88 186 SER B CA 1
ATOM 4803 C C . SER B 1 186 ? 1.786 39.656 36.656 1 93.88 186 SER B C 1
ATOM 4805 O O . SER B 1 186 ? 0.939 40.469 37.062 1 93.88 186 SER B O 1
ATOM 4807 N N . PRO B 1 187 ? 1.745 39.094 35.5 1 96.88 187 PRO B N 1
ATOM 4808 C CA . PRO B 1 187 ? 0.546 39.312 34.688 1 96.88 187 PRO B CA 1
ATOM 4809 C C . PRO B 1 187 ? -0.647 38.5 35.156 1 96.88 187 PRO B C 1
ATOM 4811 O O . PRO B 1 187 ? -0.48 37.562 35.938 1 96.88 187 PRO B O 1
ATOM 4814 N N . ASP B 1 188 ? -1.845 38.906 34.688 1 97 188 ASP B N 1
ATOM 4815 C CA . ASP B 1 188 ? -3.033 38.125 34.969 1 97 188 ASP B CA 1
ATOM 4816 C C . ASP B 1 188 ? -3.021 36.812 34.156 1 97 188 ASP B C 1
ATOM 4818 O O . ASP B 1 188 ? -3.357 35.75 34.656 1 97 188 ASP B O 1
ATOM 4822 N N . VAL B 1 189 ? -2.609 37 32.844 1 98 189 VAL B N 1
ATOM 4823 C CA . VAL B 1 189 ? -2.68 35.844 31.969 1 98 189 VAL B CA 1
ATOM 4824 C C . VAL B 1 189 ? -1.458 35.812 31.047 1 98 189 VAL B C 1
ATOM 4826 O O . VAL B 1 189 ? -0.791 36.844 30.875 1 98 189 VAL B O 1
ATOM 4829 N N . PHE B 1 190 ? -1.189 34.688 30.531 1 97.88 190 PHE B N 1
ATOM 4830 C CA . PHE B 1 190 ? -0.165 34.438 29.531 1 97.88 190 PHE B CA 1
ATOM 4831 C C . PHE B 1 190 ? -0.74 33.625 28.359 1 97.88 190 PHE B C 1
ATOM 4833 O O . PHE B 1 190 ? -1.263 32.531 28.531 1 97.88 190 PHE B O 1
ATOM 4840 N N . LEU B 1 191 ? -0.689 34.25 27.156 1 98.06 191 LEU B N 1
ATOM 4841 C CA . LEU B 1 191 ? -1.184 33.594 25.953 1 98.06 191 LEU B CA 1
ATOM 4842 C C . LEU B 1 191 ? -0.028 33.125 25.094 1 98.06 191 LEU B C 1
ATOM 4844 O O . LEU B 1 191 ? 0.832 33.906 24.703 1 98.06 191 LEU B O 1
ATOM 4848 N N . LEU B 1 192 ? 0.014 31.859 24.844 1 97.31 192 LEU B N 1
ATOM 4849 C CA . LEU B 1 192 ? 0.966 31.281 23.906 1 97.31 192 LEU B CA 1
ATOM 4850 C C . LEU B 1 192 ? 0.274 30.891 22.594 1 97.31 192 LEU B C 1
ATOM 4852 O O . LEU B 1 192 ? -0.563 29.984 22.578 1 97.31 192 LEU B O 1
ATOM 4856 N N . LYS B 1 193 ? 0.588 31.578 21.531 1 95.5 193 LYS B N 1
ATOM 4857 C CA . LYS B 1 193 ? 0.085 31.266 20.188 1 95.5 193 LYS B CA 1
ATOM 4858 C C . LYS B 1 193 ? 0.926 30.172 19.531 1 95.5 193 LYS B C 1
ATOM 4860 O O . LYS B 1 193 ? 2.133 30.328 19.359 1 95.5 193 LYS B O 1
ATOM 4865 N N . GLU B 1 194 ? 0.322 29.094 19.203 1 95.44 194 GLU B N 1
ATOM 4866 C CA . GLU B 1 194 ? 1.076 27.922 18.766 1 95.44 194 GLU B CA 1
ATOM 4867 C C . GLU B 1 194 ? 0.755 27.562 17.312 1 95.44 194 GLU B C 1
ATOM 4869 O O . GLU B 1 194 ? 0.581 26.391 16.984 1 95.44 194 GLU B O 1
ATOM 4874 N N . ASN B 1 195 ? 0.612 28.625 16.547 1 89.56 195 ASN B N 1
ATOM 4875 C CA . ASN B 1 195 ? 0.399 28.469 15.117 1 89.56 195 ASN B CA 1
ATOM 4876 C C . ASN B 1 195 ? -0.813 27.578 14.828 1 89.56 195 ASN B C 1
ATOM 4878 O O . ASN B 1 195 ? -1.9 27.828 15.352 1 89.56 195 ASN B O 1
ATOM 4882 N N . ARG B 1 196 ? -0.651 26.516 14 1 92.56 196 ARG B N 1
ATOM 4883 C CA . ARG B 1 196 ? -1.758 25.688 13.531 1 92.56 196 ARG B CA 1
ATOM 4884 C C . ARG B 1 196 ? -2.266 24.781 14.641 1 92.56 196 ARG B C 1
ATOM 4886 O O . ARG B 1 196 ? -3.338 24.188 14.523 1 92.56 196 ARG B O 1
ATOM 4893 N N . GLY B 1 197 ? -1.582 24.75 15.711 1 96.31 197 GLY B N 1
ATOM 4894 C CA . GLY B 1 197 ? -1.959 23.875 16.812 1 96.31 197 GLY B CA 1
ATOM 4895 C C . GLY B 1 197 ? -2.883 24.531 17.812 1 96.31 197 GLY B C 1
ATOM 4896 O O . GLY B 1 197 ? -3.334 23.891 18.766 1 96.31 197 GLY B O 1
ATOM 4897 N N . GLY B 1 198 ? -3.145 25.812 17.562 1 96.88 198 GLY B N 1
ATOM 4898 C CA . GLY B 1 198 ? -3.982 26.562 18.5 1 96.88 198 GLY B CA 1
ATOM 4899 C C . GLY B 1 198 ? -3.189 27.469 19.422 1 96.88 198 GLY B C 1
ATOM 4900 O O . GLY B 1 198 ? -2.188 28.062 19.016 1 96.88 198 GLY B O 1
ATOM 4901 N N . SER B 1 199 ? -3.834 27.781 20.531 1 97.62 199 SER B N 1
ATOM 4902 C CA . SER B 1 199 ? -3.205 28.594 21.562 1 97.62 199 SER B CA 1
ATOM 4903 C C . SER B 1 199 ? -3.557 28.094 22.969 1 97.62 199 SER B C 1
ATOM 4905 O O . SER B 1 199 ? -4.559 27.391 23.141 1 97.62 199 SER B O 1
ATOM 4907 N N . ARG B 1 200 ? -2.744 28.344 23.891 1 97.56 200 ARG B N 1
ATOM 4908 C CA . ARG B 1 200 ? -3.018 28.078 25.297 1 97.56 200 ARG B CA 1
ATOM 4909 C C . ARG B 1 200 ? -3.02 29.359 26.125 1 97.56 200 ARG B C 1
ATOM 4911 O O . ARG B 1 200 ? -2.068 30.141 26.062 1 97.56 200 ARG B O 1
ATOM 4918 N N . LEU B 1 201 ? -4.059 29.531 26.75 1 98.56 201 LEU B N 1
ATOM 4919 C CA . LEU B 1 201 ? -4.176 30.625 27.688 1 98.56 201 LEU B CA 1
ATOM 4920 C C . LEU B 1 201 ? -3.947 30.156 29.125 1 98.56 201 LEU B C 1
ATOM 4922 O O . LEU B 1 201 ? -4.727 29.359 29.641 1 98.56 201 LEU B O 1
ATOM 4926 N N . PHE B 1 202 ? -2.912 30.688 29.719 1 98.06 202 PHE B N 1
ATOM 4927 C CA . PHE B 1 202 ? -2.592 30.359 31.094 1 98.06 202 PHE B CA 1
ATOM 4928 C C . PHE B 1 202 ? -3.113 31.438 32.031 1 98.06 202 PHE B C 1
ATOM 4930 O O . PHE B 1 202 ? -2.744 32.625 31.922 1 98.06 202 PHE B O 1
ATOM 4937 N N . ASP B 1 203 ? -3.988 31.031 32.875 1 97.12 203 ASP B N 1
ATOM 4938 C CA . ASP B 1 203 ? -4.398 31.922 33.969 1 97.12 203 ASP B CA 1
ATOM 4939 C C . ASP B 1 203 ? -3.387 31.891 35.125 1 97.12 203 ASP B C 1
ATOM 4941 O O . ASP B 1 203 ? -3.275 30.891 35.812 1 97.12 203 ASP B O 1
ATOM 4945 N N . LEU B 1 204 ? -2.709 32.938 35.312 1 95.81 204 LEU B N 1
ATOM 4946 C CA . LEU B 1 204 ? -1.604 32.938 36.281 1 95.81 204 LEU B CA 1
ATOM 4947 C C . LEU B 1 204 ? -2.09 33.281 37.688 1 95.81 204 LEU B C 1
ATOM 4949 O O . LEU B 1 204 ? -1.318 33.219 38.625 1 95.81 204 LEU B O 1
ATOM 4953 N N . LEU B 1 205 ? -3.35 33.594 37.781 1 92.75 205 LEU B N 1
ATOM 4954 C CA . LEU B 1 205 ? -3.949 33.844 39.094 1 92.75 205 LEU B CA 1
ATOM 4955 C C . LEU B 1 205 ? -4.457 32.562 39.719 1 92.75 205 LEU B C 1
ATOM 4957 O O . LEU B 1 205 ? -4.293 32.344 40.938 1 92.75 205 LEU B O 1
ATOM 4961 N N . ASP B 1 206 ? -4.992 31.672 38.969 1 91.56 206 ASP B N 1
ATOM 4962 C CA . ASP B 1 206 ? -5.574 30.469 39.531 1 91.56 206 ASP B CA 1
ATOM 4963 C C . ASP B 1 206 ? -4.906 29.203 38.969 1 91.56 206 ASP B C 1
ATOM 4965 O O . ASP B 1 206 ? -5.211 28.094 39.406 1 91.56 206 ASP B O 1
ATOM 4969 N N . GLY B 1 207 ? -4.082 29.312 38.031 1 91.62 207 GLY B N 1
ATOM 4970 C CA . GLY B 1 207 ? -3.311 28.188 37.531 1 91.62 207 GLY B CA 1
ATOM 4971 C C . GLY B 1 207 ? -4.012 27.422 36.438 1 91.62 207 GLY B C 1
ATOM 4972 O O . GLY B 1 207 ? -3.469 26.453 35.875 1 91.62 207 GLY B O 1
ATOM 4973 N N . GLY B 1 208 ? -5.141 27.891 36 1 94.5 208 GLY B N 1
ATOM 4974 C CA . GLY B 1 208 ? -5.887 27.219 34.969 1 94.5 208 GLY B CA 1
ATOM 4975 C C . GLY B 1 208 ? -5.285 27.422 33.594 1 94.5 208 GLY B C 1
ATOM 4976 O O . GLY B 1 208 ? -4.59 28.406 33.344 1 94.5 208 GLY B O 1
ATOM 4977 N N . VAL B 1 209 ? -5.496 26.422 32.75 1 97 209 VAL B N 1
ATOM 4978 C CA . VAL B 1 209 ? -5.043 26.484 31.375 1 97 209 VAL B CA 1
ATOM 4979 C C . VAL B 1 209 ? -6.215 26.25 30.422 1 97 209 VAL B C 1
ATOM 4981 O O . VAL B 1 209 ? -6.949 25.266 30.578 1 97 209 VAL B O 1
ATOM 4984 N N . GLU B 1 210 ? -6.469 27.188 29.516 1 97.12 210 GLU B N 1
ATOM 4985 C CA . GLU B 1 210 ? -7.496 27.062 28.484 1 97.12 210 GLU B CA 1
ATOM 4986 C C . GLU B 1 210 ? -6.875 26.812 27.109 1 97.12 210 GLU B C 1
ATOM 4988 O O . GLU B 1 210 ? -6.016 27.578 26.672 1 97.12 210 GLU B O 1
ATOM 4993 N N . GLU B 1 211 ? -7.277 25.688 26.469 1 97.44 211 GLU B N 1
ATOM 4994 C CA . GLU B 1 211 ? -6.84 25.438 25.109 1 97.44 211 GLU B CA 1
ATOM 4995 C C . GLU B 1 211 ? -7.844 25.984 24.094 1 97.44 211 GLU B C 1
ATOM 4997 O O . GLU B 1 211 ? -9.023 25.625 24.125 1 97.44 211 GLU B O 1
ATOM 5002 N N . ILE B 1 212 ? -7.398 26.844 23.266 1 97.88 212 ILE B N 1
ATOM 5003 C CA . ILE B 1 212 ? -8.234 27.438 22.234 1 97.88 212 ILE B CA 1
ATOM 5004 C C . ILE B 1 212 ? -7.871 26.859 20.875 1 97.88 212 ILE B C 1
ATOM 5006 O O . ILE B 1 212 ? -6.734 27 20.406 1 97.88 212 ILE B O 1
ATOM 5010 N N . PRO B 1 213 ? -8.789 26.266 20.172 1 97.25 213 PRO B N 1
ATOM 5011 C CA . PRO B 1 213 ? -8.492 25.562 18.922 1 97.25 213 PRO B CA 1
ATOM 5012 C C . PRO B 1 213 ? -8.211 26.531 17.766 1 97.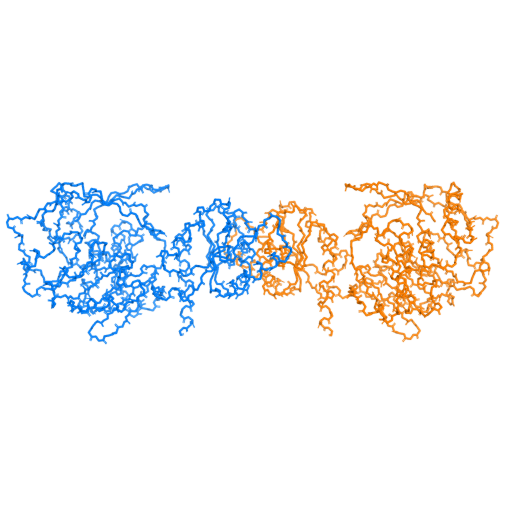25 213 PRO B C 1
ATOM 5014 O O . PRO B 1 213 ? -8.734 27.656 17.75 1 97.25 213 PRO B O 1
ATOM 5017 N N . ALA B 1 214 ? -7.422 26.047 16.859 1 95.31 214 ALA B N 1
ATOM 5018 C CA . ALA B 1 214 ? -7.242 26.75 15.594 1 95.31 214 ALA B CA 1
ATOM 5019 C C . ALA B 1 214 ? -8.266 26.281 14.562 1 95.31 214 ALA B C 1
ATOM 5021 O O . ALA B 1 214 ? -8.602 25.094 14.508 1 95.31 214 ALA B O 1
ATOM 5022 N N . THR B 1 215 ? -8.789 27.188 13.867 1 92.31 215 THR B N 1
ATOM 5023 C CA . THR B 1 215 ? -9.578 26.859 12.68 1 92.31 215 THR B CA 1
ATOM 5024 C C . THR B 1 215 ? -8.703 26.922 11.422 1 92.31 215 THR B C 1
ATOM 5026 O O . THR B 1 215 ? -8.297 28 11 1 92.31 215 THR B O 1
ATOM 5029 N N . LEU B 1 216 ? -8.57 25.719 10.906 1 90.88 216 LEU B N 1
ATOM 5030 C CA . LEU B 1 216 ? -7.621 25.641 9.805 1 90.88 216 LEU B CA 1
ATOM 5031 C C . LEU B 1 216 ? -8.344 25.719 8.461 1 90.88 216 LEU B C 1
ATOM 5033 O O . LEU B 1 216 ? -9.398 25.109 8.289 1 90.88 216 LEU B O 1
ATOM 5037 N N . GLY B 1 217 ? -7.902 26.547 7.543 1 83 217 GLY B N 1
ATOM 5038 C CA . GLY B 1 217 ? -8.367 26.734 6.18 1 83 217 GLY B CA 1
ATOM 5039 C C . GLY B 1 217 ? -7.309 27.297 5.25 1 83 217 GLY B C 1
ATOM 5040 O O . GLY B 1 217 ? -6.117 27.266 5.574 1 83 217 GLY B O 1
ATOM 5041 N N . LYS B 1 218 ? -7.711 27.594 4.125 1 79.25 218 LYS B N 1
ATOM 5042 C CA . LYS B 1 218 ? -6.762 28.203 3.195 1 79.25 218 LYS B CA 1
ATOM 5043 C C . LYS B 1 218 ? -6.262 29.547 3.711 1 79.25 218 LYS B C 1
ATOM 5045 O O . LYS B 1 218 ? -7.055 30.453 3.951 1 79.25 218 LYS B O 1
ATOM 5050 N N . THR B 1 219 ? -5.043 29.656 3.953 1 74.62 219 THR B N 1
ATOM 5051 C CA . THR B 1 219 ? -4.445 30.891 4.445 1 74.62 219 THR B CA 1
ATOM 5052 C C . THR B 1 219 ? -4.152 31.859 3.293 1 74.62 219 THR B C 1
ATOM 5054 O O . THR B 1 219 ? -3.395 31.516 2.381 1 74.62 219 THR B O 1
ATOM 5057 N N . ILE B 1 220 ? -4.793 32.938 3.383 1 72.69 220 ILE B N 1
ATOM 5058 C CA . ILE B 1 220 ? -4.559 33.969 2.377 1 72.69 220 ILE B CA 1
ATOM 5059 C C . ILE B 1 220 ? -3.398 34.875 2.809 1 72.69 220 ILE B C 1
ATOM 5061 O O . ILE B 1 220 ? -2.582 35.281 1.98 1 72.69 220 ILE B O 1
ATOM 5065 N N . ASN B 1 221 ? -3.342 35.156 4.137 1 76.62 221 ASN B N 1
ATOM 5066 C CA . ASN B 1 221 ? -2.289 36 4.711 1 76.62 221 ASN B CA 1
ATOM 5067 C C . ASN B 1 221 ? -2.045 35.656 6.18 1 76.62 221 ASN B C 1
ATOM 5069 O O . ASN B 1 221 ? -2.988 35.562 6.965 1 76.62 221 ASN B O 1
ATOM 5073 N N . SER B 1 222 ? -0.745 35.531 6.418 1 76.12 222 SER B N 1
ATOM 5074 C CA . SER B 1 222 ? -0.423 35.188 7.797 1 76.12 222 SER B CA 1
ATOM 5075 C C . SER B 1 222 ? 0.207 36.375 8.531 1 76.12 222 SER B C 1
ATOM 5077 O O . SER B 1 222 ? 0.398 36.312 9.742 1 76.12 222 SER B O 1
ATOM 5079 N N . VAL B 1 223 ? 0.391 37.438 7.848 1 78 223 VAL B N 1
ATOM 5080 C CA . VAL B 1 223 ? 1.099 38.562 8.43 1 78 223 VAL B CA 1
ATOM 5081 C C . VAL B 1 223 ? 0.146 39.375 9.312 1 78 223 VAL B C 1
ATOM 5083 O O . VAL B 1 223 ? -0.938 39.75 8.875 1 78 223 VAL B O 1
ATOM 5086 N N . GLY B 1 224 ? 0.587 39.562 10.555 1 86.5 224 GLY B N 1
ATOM 5087 C CA . GLY B 1 224 ? -0.166 40.406 11.469 1 86.5 224 GLY B CA 1
ATOM 5088 C C . GLY B 1 224 ? -1.292 39.688 12.172 1 86.5 224 GLY B C 1
ATOM 5089 O O . GLY B 1 224 ? -2.01 40.281 12.984 1 86.5 224 GLY B O 1
ATOM 5090 N N . VAL B 1 225 ? -1.431 38.406 11.875 1 88 225 VAL B N 1
ATOM 5091 C CA . VAL B 1 225 ? -2.506 37.625 12.453 1 88 225 VAL B CA 1
ATOM 5092 C C . VAL B 1 225 ? -2.369 37.594 13.969 1 88 225 VAL B C 1
ATOM 5094 O O . VAL B 1 225 ? -3.355 37.75 14.695 1 88 225 VAL B O 1
ATOM 5097 N N . GLY B 1 226 ? -1.181 37.438 14.43 1 91.31 226 GLY B N 1
ATOM 5098 C CA . GLY B 1 226 ? -0.939 37.438 15.859 1 91.31 226 GLY B CA 1
ATOM 5099 C C . GLY B 1 226 ? -1.238 38.781 16.516 1 91.31 226 GLY B C 1
ATOM 5100 O O . GLY B 1 226 ? -1.724 38.812 17.656 1 91.31 226 GLY B O 1
ATOM 5101 N N . ASP B 1 227 ? -0.926 39.875 15.812 1 92.62 227 ASP B N 1
ATOM 5102 C CA . ASP B 1 227 ? -1.202 41.219 16.328 1 92.62 227 ASP B CA 1
ATOM 5103 C C . ASP B 1 227 ? -2.699 41.406 16.547 1 92.62 227 ASP B C 1
ATOM 5105 O O . ASP B 1 227 ? -3.113 42 17.531 1 92.62 227 ASP B O 1
ATOM 5109 N N . VAL B 1 228 ? -3.41 40.938 15.578 1 94.75 228 VAL B N 1
ATOM 5110 C CA . VAL B 1 228 ? -4.863 41.031 15.656 1 94.75 228 VAL B CA 1
ATOM 5111 C C . VAL B 1 228 ? -5.383 40.219 16.844 1 94.75 228 VAL B C 1
ATOM 5113 O O . VAL B 1 228 ? -6.227 40.719 17.609 1 94.75 228 VAL B O 1
ATOM 5116 N N . TYR B 1 229 ? -4.859 39.031 16.953 1 96.81 229 TYR B N 1
ATOM 5117 C CA . TYR B 1 229 ? -5.219 38.188 18.078 1 96.81 229 TYR B CA 1
ATOM 5118 C C . TYR B 1 229 ? -5.02 38.906 19.406 1 96.81 229 TYR B C 1
ATOM 5120 O O . TYR B 1 229 ? -5.949 39 20.203 1 96.81 229 TYR B O 1
ATOM 5128 N N . THR B 1 230 ? -3.924 39.469 19.562 1 96.81 230 THR B N 1
ATOM 5129 C CA . THR B 1 230 ? -3.529 40.156 20.797 1 96.81 230 THR B CA 1
ATOM 5130 C C . THR B 1 230 ? -4.418 41.344 21.062 1 96.81 230 THR B C 1
ATOM 5132 O O . THR B 1 230 ? -4.965 41.5 22.156 1 96.81 230 THR B O 1
ATOM 5135 N N . ALA B 1 231 ? -4.543 42.219 20.078 1 97.44 231 ALA B N 1
ATOM 5136 C CA . ALA B 1 231 ? -5.254 43.469 20.234 1 97.44 231 ALA B CA 1
ATOM 5137 C C . ALA B 1 231 ? -6.719 43.25 20.594 1 97.44 231 ALA B C 1
ATOM 5139 O O . ALA B 1 231 ? -7.254 43.875 21.516 1 97.44 231 ALA B O 1
ATOM 5140 N N . VAL B 1 232 ? -7.32 42.344 19.922 1 98.06 232 VAL B N 1
ATOM 5141 C CA . VAL B 1 232 ? -8.742 42.094 20.141 1 98.06 232 VAL B CA 1
ATOM 5142 C C . VAL B 1 232 ? -8.945 41.406 21.484 1 98.06 232 VAL B C 1
ATOM 5144 O O . VAL B 1 232 ? -9.883 41.719 22.219 1 98.06 232 VAL B O 1
ATOM 5147 N N . MET B 1 233 ? -8.125 40.469 21.828 1 98.38 233 MET B N 1
ATOM 5148 C CA . MET B 1 233 ? -8.211 39.812 23.125 1 98.38 233 MET B CA 1
ATOM 5149 C C . MET B 1 233 ? -8.141 40.844 24.25 1 98.38 233 MET B C 1
ATOM 5151 O O . MET B 1 233 ? -8.992 40.844 25.141 1 98.38 233 MET B O 1
ATOM 5155 N N . VAL B 1 234 ? -7.152 41.656 24.188 1 97.94 234 VAL B N 1
ATOM 5156 C CA . VAL B 1 234 ? -6.969 42.656 25.25 1 97.94 234 VAL B CA 1
ATOM 5157 C C . VAL B 1 234 ? -8.141 43.625 25.25 1 97.94 234 VAL B C 1
ATOM 5159 O O . VAL B 1 234 ? -8.641 44 26.312 1 97.94 234 VAL B O 1
ATOM 5162 N N . GLY B 1 235 ? -8.594 44.031 24.094 1 97.62 235 GLY B N 1
ATOM 5163 C CA . GLY B 1 235 ? -9.727 44.938 23.984 1 97.62 235 GLY B CA 1
ATOM 5164 C C . GLY B 1 235 ? -10.992 44.375 24.625 1 97.62 235 GLY B C 1
ATOM 5165 O O . GLY B 1 235 ? -11.82 45.125 25.125 1 97.62 235 GLY B O 1
ATOM 5166 N N . LEU B 1 236 ? -11.117 43.094 24.578 1 97.62 236 LEU B N 1
ATOM 5167 C CA . LEU B 1 236 ? -12.328 42.469 25.078 1 97.62 236 LEU B CA 1
ATOM 5168 C C . LEU B 1 236 ? -12.086 41.844 26.453 1 97.62 236 LEU B C 1
ATOM 5170 O O . LEU B 1 236 ? -12.914 41.062 26.938 1 97.62 236 LEU B O 1
ATOM 5174 N N . SER B 1 237 ? -11.047 42.188 27.141 1 97.19 237 SER B N 1
ATOM 5175 C CA . SER B 1 237 ? -10.68 41.594 28.422 1 97.19 237 SER B CA 1
ATOM 5176 C C . SER B 1 237 ? -11.742 41.844 29.484 1 97.19 237 SER B C 1
ATOM 5178 O O . SER B 1 237 ? -11.828 41.094 30.469 1 97.19 237 SER B O 1
ATOM 5180 N N . HIS B 1 238 ? -12.562 42.875 29.328 1 95.25 238 HIS B N 1
ATOM 5181 C CA . HIS B 1 238 ? -13.617 43.188 30.281 1 95.25 238 HIS B CA 1
ATOM 5182 C C . HIS B 1 238 ? -14.672 42.062 30.297 1 95.25 238 HIS B C 1
ATOM 5184 O O . HIS B 1 238 ? -15.438 41.969 31.266 1 95.25 238 HIS B O 1
ATOM 5190 N N . LYS B 1 239 ? -14.727 41.219 29.281 1 95.88 239 LYS B N 1
ATOM 5191 C CA . LYS B 1 239 ? -15.664 40.125 29.219 1 95.88 239 LYS B CA 1
ATOM 5192 C C . LYS B 1 239 ? -15.102 38.875 29.922 1 95.88 239 LYS B C 1
ATOM 5194 O O . LYS B 1 239 ? -15.773 37.844 30.016 1 95.88 239 LYS B O 1
ATOM 5199 N N . GLY B 1 240 ? -13.953 39 30.453 1 96.12 240 GLY B N 1
ATOM 5200 C CA . GLY B 1 240 ? -13.219 37.844 30.953 1 96.12 240 GLY B CA 1
ATOM 5201 C C . GLY B 1 240 ? -12.172 37.344 29.984 1 96.12 240 GLY B C 1
ATOM 5202 O O . GLY B 1 240 ? -12.406 37.281 28.781 1 96.12 240 GLY B O 1
ATOM 5203 N N . TRP B 1 241 ? -11.055 36.906 30.5 1 97.56 241 TRP B N 1
ATOM 5204 C CA . TRP B 1 241 ? -9.906 36.594 29.656 1 97.56 241 TRP B CA 1
ATOM 5205 C C . TRP B 1 241 ? -10.18 35.375 28.781 1 97.56 241 TRP B C 1
ATOM 5207 O O . TRP B 1 241 ? -9.703 35.281 27.656 1 97.56 241 TRP B O 1
ATOM 5217 N N . THR B 1 242 ? -10.969 34.438 29.312 1 97.12 242 THR B N 1
ATOM 5218 C CA . THR B 1 242 ? -11.297 33.25 28.516 1 97.12 242 THR B CA 1
ATOM 5219 C C . THR B 1 242 ? -12.094 33.656 27.281 1 97.12 242 THR B C 1
ATOM 5221 O O . THR B 1 242 ? -11.695 33.344 26.156 1 97.12 242 THR B O 1
ATOM 5224 N N . GLU B 1 243 ? -13.133 34.344 27.531 1 97.62 243 GLU B N 1
ATOM 5225 C CA . GLU B 1 243 ? -13.938 34.781 26.391 1 97.62 243 GLU B CA 1
ATOM 5226 C C . GLU B 1 243 ? -13.141 35.719 25.469 1 97.62 243 GLU B C 1
ATOM 5228 O O . GLU B 1 243 ? -13.25 35.656 24.25 1 97.62 243 GLU B O 1
ATOM 5233 N N . ALA B 1 244 ? -12.375 36.594 26.062 1 98.12 244 ALA B N 1
ATOM 5234 C CA . ALA B 1 244 ? -11.547 37.531 25.297 1 98.12 244 ALA B CA 1
ATOM 5235 C C . ALA B 1 244 ? -10.602 36.781 24.359 1 98.12 244 ALA B C 1
ATOM 5237 O O . ALA B 1 244 ? -10.445 37.156 23.203 1 98.12 244 ALA B O 1
ATOM 5238 N N . ALA B 1 245 ? -10.008 35.719 24.891 1 98.25 245 ALA B N 1
ATOM 5239 C CA . ALA B 1 245 ? -9.055 34.938 24.094 1 98.25 245 ALA B CA 1
ATOM 5240 C C . ALA B 1 245 ? -9.758 34.25 22.953 1 98.25 245 ALA B C 1
ATOM 5242 O O . ALA B 1 245 ? -9.242 34.188 21.828 1 98.25 245 ALA B O 1
ATOM 5243 N N . TRP B 1 246 ? -10.891 33.688 23.203 1 97.94 246 TRP B N 1
ATOM 5244 C CA . TRP B 1 246 ? -11.664 33 22.156 1 97.94 246 TRP B CA 1
ATOM 5245 C C . TRP B 1 246 ? -12.062 33.969 21.062 1 97.94 246 TRP B C 1
ATOM 5247 O O . TRP B 1 246 ? -11.961 33.656 19.875 1 97.94 246 TRP B O 1
ATOM 5257 N N . ARG B 1 247 ? -12.492 35.156 21.484 1 97.81 247 ARG B N 1
ATOM 5258 C CA . ARG B 1 247 ? -12.898 36.188 20.516 1 97.81 247 ARG B CA 1
ATOM 5259 C C . ARG B 1 247 ? -11.703 36.688 19.719 1 97.81 247 ARG B C 1
ATOM 5261 O O . ARG B 1 247 ? -11.805 36.969 18.516 1 97.81 247 ARG B O 1
ATOM 5268 N N . GLY B 1 248 ? -10.594 36.875 20.438 1 97.88 248 GLY B N 1
ATOM 5269 C CA . GLY B 1 248 ? -9.367 37.25 19.75 1 97.88 248 GLY B CA 1
ATOM 5270 C C . GLY B 1 248 ? -8.961 36.219 18.688 1 97.88 248 GLY B C 1
ATOM 5271 O O . GLY B 1 248 ? -8.555 36.594 17.578 1 97.88 248 GLY B O 1
ATOM 5272 N N . CYS B 1 249 ? -9.102 34.969 19.062 1 96.62 249 CYS B N 1
ATOM 5273 C CA . CYS B 1 249 ? -8.789 33.906 18.109 1 96.62 249 CYS B CA 1
ATOM 5274 C C . CYS B 1 249 ? -9.711 33.969 16.906 1 96.62 249 CYS B C 1
ATOM 5276 O O . CYS B 1 249 ? -9.266 33.781 15.773 1 96.62 249 CYS B O 1
ATOM 5278 N N . GLN B 1 250 ? -10.938 34.188 17.125 1 95.19 250 GLN B N 1
ATOM 5279 C CA . GLN B 1 250 ? -11.906 34.312 16.047 1 95.19 250 GLN B CA 1
ATOM 5280 C C . GLN B 1 250 ? -11.516 35.438 15.078 1 95.19 250 GLN B C 1
ATOM 5282 O O . GLN B 1 250 ? -11.547 35.25 13.859 1 95.19 250 GLN B O 1
ATOM 5287 N N . ALA B 1 251 ? -11.188 36.562 15.641 1 95.94 251 ALA B N 1
ATOM 5288 C CA . ALA B 1 251 ? -10.789 37.688 14.812 1 95.94 251 ALA B CA 1
ATOM 5289 C C . ALA B 1 251 ? -9.523 37.406 14.023 1 95.94 251 ALA B C 1
ATOM 5291 O O . ALA B 1 251 ? -9.422 37.75 12.844 1 95.94 251 ALA B O 1
ATOM 5292 N N . ALA B 1 252 ? -8.586 36.812 14.695 1 94.44 252 ALA B N 1
ATOM 5293 C CA . ALA B 1 252 ? -7.34 36.438 14.039 1 94.44 252 ALA B CA 1
ATOM 5294 C C . ALA B 1 252 ? -7.605 35.469 12.875 1 94.44 252 ALA B C 1
ATOM 5296 O O . ALA B 1 252 ? -6.996 35.594 11.812 1 94.44 252 ALA B O 1
ATOM 5297 N N . THR B 1 253 ? -8.477 34.531 13.117 1 93.31 253 THR B N 1
ATOM 5298 C CA . THR B 1 253 ? -8.82 33.562 12.094 1 93.31 253 THR B CA 1
ATOM 5299 C C . THR B 1 253 ? -9.406 34.25 10.859 1 93.31 253 THR B C 1
ATOM 5301 O O . THR B 1 253 ? -9 33.969 9.734 1 93.31 253 THR B O 1
ATOM 5304 N N . GLU B 1 254 ? -10.312 35.125 11.078 1 92.44 254 GLU B N 1
ATOM 5305 C CA . GLU B 1 254 ? -10.914 35.844 9.969 1 92.44 254 GLU B CA 1
ATOM 5306 C C . GLU B 1 254 ? -9.875 36.688 9.234 1 92.44 254 GLU B C 1
ATOM 5308 O O . GLU B 1 254 ? -9.969 36.875 8.016 1 92.44 254 GLU B O 1
ATOM 5313 N N . TYR B 1 255 ? -8.914 37.188 9.984 1 91.56 255 TYR B N 1
ATOM 5314 C CA . TYR B 1 255 ? -7.875 38.031 9.422 1 91.56 255 TYR B CA 1
ATOM 5315 C C . TYR B 1 255 ? -6.988 37.25 8.461 1 91.56 255 TYR B C 1
ATOM 5317 O O . TYR B 1 255 ? -6.383 37.812 7.551 1 91.56 255 TYR B O 1
ATOM 5325 N N . THR B 1 256 ? -6.914 35.938 8.609 1 87.19 256 THR B N 1
ATOM 5326 C CA . THR B 1 256 ? -6.105 35.094 7.73 1 87.19 256 THR B CA 1
ATOM 5327 C C . THR B 1 256 ? -6.82 34.844 6.402 1 87.19 256 THR B C 1
ATOM 5329 O O . THR B 1 256 ? -6.199 34.406 5.43 1 87.19 256 THR B O 1
ATOM 5332 N N . GLN B 1 257 ? -8.055 35.094 6.34 1 85.38 257 GLN B N 1
ATOM 5333 C CA . GLN B 1 257 ? -8.875 34.625 5.238 1 85.38 257 GLN B CA 1
ATOM 5334 C C . GLN B 1 257 ? -9.078 35.688 4.184 1 85.38 257 GLN B C 1
ATOM 5336 O O . GLN B 1 257 ? -9.555 35.406 3.084 1 85.38 257 GLN B O 1
ATOM 5341 N N . SER B 1 258 ? -8.734 36.906 4.551 1 79.69 258 SER B N 1
ATOM 5342 C CA . SER B 1 258 ? -8.961 38 3.6 1 79.69 258 SER B CA 1
ATOM 5343 C C . SER B 1 258 ? -7.941 39.125 3.783 1 79.69 258 SER B C 1
ATOM 5345 O O . SER B 1 258 ? -7.367 39.281 4.863 1 79.69 258 SER B O 1
ATOM 5347 N N . THR B 1 259 ? -7.715 39.906 2.703 1 76.31 259 THR B N 1
ATOM 5348 C CA . THR B 1 259 ? -6.895 41.094 2.795 1 76.31 259 THR B CA 1
ATOM 5349 C C . THR B 1 259 ? -7.758 42.344 2.721 1 76.31 259 THR B C 1
ATOM 5351 O O . THR B 1 259 ? -7.254 43.469 2.854 1 76.31 259 THR B O 1
ATOM 5354 N N . PHE B 1 260 ? -9.016 42.125 2.533 1 81.12 260 PHE B N 1
ATOM 5355 C CA . PHE B 1 260 ? -9.938 43.25 2.443 1 81.12 260 PHE B CA 1
ATOM 5356 C C . PHE B 1 260 ? -10.523 43.594 3.812 1 81.12 260 PHE B C 1
ATOM 5358 O O . PHE B 1 260 ? -11.234 42.781 4.406 1 81.12 260 PHE B O 1
ATOM 5365 N N . PRO B 1 261 ? -10.297 44.844 4.258 1 86.25 261 PRO B N 1
ATOM 5366 C CA . PRO B 1 261 ? -10.688 45.188 5.617 1 86.25 261 PRO B CA 1
ATOM 5367 C C . PRO B 1 261 ? -12.195 45.094 5.848 1 86.25 261 PRO B C 1
ATOM 5369 O O . PRO B 1 261 ? -12.625 44.656 6.918 1 86.25 261 PRO B O 1
ATOM 5372 N N . ASP B 1 262 ? -13 45.406 4.816 1 89.56 262 ASP B N 1
ATOM 5373 C CA . ASP B 1 262 ? -14.453 45.344 4.973 1 89.56 262 ASP B CA 1
ATOM 5374 C C . ASP B 1 262 ? -14.945 43.906 5.129 1 89.56 262 ASP B C 1
ATOM 5376 O O . ASP B 1 262 ? -15.891 43.656 5.875 1 89.56 262 ASP B O 1
ATOM 5380 N N . ASP B 1 263 ? -14.344 43.062 4.402 1 89.62 263 ASP B N 1
ATOM 5381 C CA . ASP B 1 263 ? -14.695 41.656 4.527 1 89.62 263 ASP B CA 1
ATOM 5382 C C . ASP B 1 263 ? -14.344 41.125 5.914 1 89.62 263 ASP B C 1
ATOM 5384 O O . ASP B 1 263 ? -15.117 40.375 6.512 1 89.62 263 ASP B O 1
ATOM 5388 N N . ILE B 1 264 ? -13.18 41.5 6.406 1 91.12 264 ILE B N 1
ATOM 5389 C CA . ILE B 1 264 ? -12.719 41.062 7.723 1 91.12 264 ILE B CA 1
ATOM 5390 C C . ILE B 1 264 ? -13.695 41.562 8.797 1 91.12 264 ILE B C 1
ATOM 5392 O O . ILE B 1 264 ? -14.117 40.781 9.656 1 91.12 264 ILE B O 1
ATOM 5396 N N . LYS B 1 265 ? -14.062 42.812 8.695 1 94.38 265 LYS B N 1
ATOM 5397 C CA . LYS B 1 265 ? -14.984 43.375 9.672 1 94.38 265 LYS B CA 1
ATOM 5398 C C . LYS B 1 265 ? -16.328 42.656 9.641 1 94.38 265 LYS B C 1
ATOM 5400 O O . LYS B 1 265 ? -16.875 42.281 10.68 1 94.38 265 LYS B O 1
ATOM 5405 N N . ARG B 1 266 ? -16.844 42.469 8.445 1 93.75 266 ARG B N 1
ATOM 5406 C CA . ARG B 1 266 ? -18.125 41.781 8.289 1 93.75 266 ARG B CA 1
ATOM 5407 C C . ARG B 1 266 ? -18.078 40.406 8.914 1 93.75 266 ARG B C 1
ATOM 5409 O O . ARG B 1 266 ? -18.984 40.031 9.664 1 93.75 266 ARG B O 1
ATOM 5416 N N . ASP B 1 267 ? -17.094 39.688 8.672 1 92.88 267 ASP B N 1
ATOM 5417 C CA . ASP B 1 267 ? -17 38.281 9.125 1 92.88 267 ASP B CA 1
ATOM 5418 C C . ASP B 1 267 ? -16.75 38.219 10.633 1 92.88 267 ASP B C 1
ATOM 5420 O O . ASP B 1 267 ? -17.266 37.344 11.312 1 92.88 267 ASP B O 1
ATOM 5424 N N . VAL B 1 268 ? -15.891 39.125 11.156 1 95 268 VAL B N 1
ATOM 5425 C CA . VAL B 1 268 ? -15.625 39.188 12.594 1 95 268 VAL B CA 1
ATOM 5426 C C . VAL B 1 268 ? -16.922 39.5 13.336 1 95 268 VAL B C 1
ATOM 5428 O O . VAL B 1 268 ? -17.25 38.844 14.32 1 95 268 VAL B O 1
ATOM 5431 N N . GLN B 1 269 ? -17.656 40.438 12.875 1 95.06 269 GLN B N 1
ATOM 5432 C CA . GLN B 1 269 ? -18.891 40.875 13.547 1 95.06 269 GLN B CA 1
ATOM 5433 C C . GLN B 1 269 ? -19.938 39.75 13.477 1 95.06 269 GLN B C 1
ATOM 5435 O O . GLN B 1 269 ? -20.688 39.562 14.43 1 95.06 269 GLN B O 1
ATOM 5440 N N . ARG B 1 270 ? -20 39.156 12.391 1 93.12 270 ARG B N 1
ATOM 5441 C CA . ARG B 1 270 ? -20.891 38.031 12.266 1 93.12 270 ARG B CA 1
ATOM 5442 C C . ARG B 1 270 ? -20.516 36.906 13.25 1 93.12 270 ARG B C 1
ATOM 5444 O O . ARG B 1 270 ? -21.391 36.312 13.867 1 93.12 270 ARG B O 1
ATOM 5451 N N . GLY B 1 271 ? -19.266 36.625 13.375 1 92.38 271 GLY B N 1
ATOM 5452 C CA . GLY B 1 271 ? -18.797 35.625 14.32 1 92.38 271 GLY B CA 1
ATOM 5453 C C . GLY B 1 271 ? -19.109 35.969 15.766 1 92.38 271 GLY B C 1
ATOM 5454 O O . GLY B 1 271 ? -19.406 35.062 16.562 1 92.38 271 GLY B O 1
ATOM 5455 N N . PHE B 1 272 ? -19.062 37.219 16.047 1 95.06 272 PHE B N 1
ATOM 5456 C CA . PHE B 1 272 ? -19.25 37.688 17.422 1 95.06 272 PHE B CA 1
ATOM 5457 C C . PHE B 1 272 ? -20.703 37.531 17.844 1 95.06 272 PHE B C 1
ATOM 5459 O O . PHE B 1 272 ? -21.016 37.625 19.031 1 95.06 272 PHE B O 1
ATOM 5466 N N . LEU B 1 273 ? -21.578 37.188 16.906 1 93.75 273 LEU B N 1
ATOM 5467 C CA . LEU B 1 273 ? -22.984 37 17.234 1 93.75 273 LEU B CA 1
ATOM 5468 C C . LEU B 1 273 ? -23.172 35.656 17.938 1 93.75 273 LEU B C 1
ATOM 5470 O O . LEU B 1 273 ? -24.172 35.438 18.609 1 93.75 273 LEU B O 1
ATOM 5474 N N . LEU B 1 274 ? -22.281 34.781 17.812 1 93.81 274 LEU B N 1
ATOM 5475 C CA . LEU B 1 274 ? -22.344 33.5 18.469 1 93.81 274 LEU B CA 1
ATOM 5476 C C . LEU B 1 274 ? -22.094 33.625 19.969 1 93.81 274 LEU B C 1
ATOM 5478 O O . LEU B 1 274 ? -21.234 34.406 20.391 1 93.81 274 LEU B O 1
ATOM 5482 N N . SER B 1 275 ? -22.812 32.812 20.719 1 95.88 275 SER B N 1
ATOM 5483 C CA . SER B 1 275 ? -22.484 32.719 22.125 1 95.88 275 SER B CA 1
ATOM 5484 C C . SER B 1 275 ? -21.141 32.031 22.359 1 95.88 275 SER B C 1
ATOM 5486 O O . SER B 1 275 ? -20.656 31.328 21.469 1 95.88 275 SER B O 1
ATOM 5488 N N . LEU B 1 276 ? -20.562 32.344 23.484 1 95.56 276 LEU B N 1
ATOM 5489 C CA . LEU B 1 276 ? -19.297 31.672 23.781 1 95.56 276 LEU B CA 1
ATOM 5490 C C . LEU B 1 276 ? -19.453 30.156 23.781 1 95.56 276 LEU B C 1
ATOM 5492 O O . LEU B 1 276 ? -18.594 29.453 23.266 1 95.56 276 LEU B O 1
ATOM 5496 N N . ASP B 1 277 ? -20.578 29.719 24.312 1 96.38 277 ASP B N 1
ATOM 5497 C CA . ASP B 1 277 ? -20.844 28.281 24.344 1 96.38 277 ASP B CA 1
ATOM 5498 C C . ASP B 1 277 ? -20.922 27.703 22.938 1 96.38 277 ASP B C 1
ATOM 5500 O O . ASP B 1 277 ? -20.375 26.625 22.672 1 96.38 277 ASP B O 1
ATOM 5504 N N . ALA B 1 278 ? -21.578 28.391 22.109 1 95.19 278 ALA B N 1
ATOM 5505 C CA . ALA B 1 278 ? -21.703 27.938 20.719 1 95.19 278 ALA B CA 1
ATOM 5506 C C . ALA B 1 278 ? -20.344 27.938 20.016 1 95.19 278 ALA B C 1
ATOM 5508 O O . ALA B 1 278 ? -20.047 27.016 19.266 1 95.19 278 ALA B O 1
ATOM 5509 N N . LEU B 1 279 ? -19.594 28.938 20.281 1 94.88 279 LEU B N 1
ATOM 5510 C CA . LEU B 1 279 ? -18.25 29.031 19.688 1 94.88 279 LEU B CA 1
ATOM 5511 C C . LEU B 1 279 ? -17.375 27.875 20.156 1 94.88 279 LEU B C 1
ATOM 5513 O O . LEU B 1 279 ? -16.688 27.25 19.344 1 94.88 279 LEU B O 1
ATOM 5517 N N . GLN B 1 280 ? -17.438 27.609 21.406 1 95 280 GLN B N 1
ATOM 5518 C CA . GLN B 1 280 ? -16.641 26.547 22 1 95 280 GLN B CA 1
ATOM 5519 C C . GLN B 1 280 ? -17.078 25.172 21.469 1 95 280 GLN B C 1
ATOM 5521 O O . GLN B 1 280 ? -16.25 24.266 21.312 1 95 280 GLN B O 1
ATOM 5526 N N . SER B 1 281 ? -18.297 25.047 21.062 1 95.06 281 SER B N 1
ATOM 5527 C CA . SER B 1 281 ? -18.844 23.781 20.594 1 95.06 281 SER B CA 1
ATOM 5528 C C . SER B 1 281 ? -18.438 23.484 19.156 1 95.06 281 SER B C 1
ATOM 5530 O O . SER B 1 281 ? -18.516 22.344 18.703 1 95.06 281 SER B O 1
ATOM 5532 N N . LEU B 1 282 ? -17.969 24.516 18.484 1 92.44 282 LEU B N 1
ATOM 5533 C CA . LEU B 1 282 ? -17.578 24.344 17.094 1 92.44 282 LEU B CA 1
ATOM 5534 C C . LEU B 1 282 ? -16.312 23.484 16.984 1 92.44 282 LEU B C 1
ATOM 5536 O O . LEU B 1 282 ? -16.062 22.875 15.938 1 92.44 282 LEU B O 1
ATOM 5540 N N . GLY B 1 283 ? -15.508 23.438 18.062 1 92 283 GLY B N 1
ATOM 5541 C CA . GLY B 1 283 ? -14.289 22.656 18.062 1 92 283 GLY B CA 1
ATOM 5542 C C . GLY B 1 283 ? -13.203 23.234 17.172 1 92 283 GLY B C 1
ATOM 5543 O O . GLY B 1 283 ? -13.125 24.453 16.984 1 92 283 GLY B O 1
ATOM 5544 N N . GLY B 1 284 ? -12.258 22.438 16.703 1 95.31 284 GLY B N 1
ATOM 5545 C CA . GLY B 1 284 ? -11.102 22.828 15.906 1 95.31 284 GLY B CA 1
ATOM 5546 C C . GLY B 1 284 ? -9.867 21.984 16.188 1 95.31 284 GLY B C 1
ATOM 5547 O O . GLY B 1 284 ? -9.984 20.859 16.703 1 95.31 284 GLY B O 1
ATOM 5548 N N . THR B 1 285 ? -8.789 22.484 15.758 1 97.31 285 THR B N 1
ATOM 5549 C CA . THR B 1 285 ? -7.535 21.75 15.898 1 97.31 285 THR B CA 1
ATOM 5550 C C . THR B 1 285 ? -6.801 22.172 17.172 1 97.31 285 THR B C 1
ATOM 5552 O O . THR B 1 285 ? -6.461 23.344 17.328 1 97.31 285 THR B O 1
ATOM 5555 N N . VAL B 1 286 ? -6.594 21.219 18.062 1 97.94 286 VAL B N 1
ATOM 5556 C CA . VAL B 1 286 ? -5.832 21.469 19.281 1 97.94 286 VAL B CA 1
ATOM 5557 C C . VAL B 1 286 ? -4.648 20.5 19.344 1 97.94 286 VAL B C 1
ATOM 5559 O O . VAL B 1 286 ? -4.816 19.312 19.656 1 97.94 286 VAL B O 1
ATOM 5562 N N . LEU B 1 287 ? -3.506 21.047 19.109 1 98 287 LEU B N 1
ATOM 5563 C CA . LEU B 1 287 ? -2.271 20.281 19.172 1 98 287 LEU B CA 1
ATOM 5564 C C . LEU B 1 287 ? -1.121 21.125 19.688 1 98 287 LEU B C 1
ATOM 5566 O O . LEU B 1 287 ? -0.31 21.641 18.906 1 98 287 LEU B O 1
ATOM 5570 N N . PRO B 1 288 ? -0.998 21.172 20.984 1 97.69 288 PRO B N 1
ATOM 5571 C CA . PRO B 1 288 ? 0.045 21.984 21.594 1 97.69 288 PRO B CA 1
ATOM 5572 C C . PRO B 1 288 ? 1.448 21.609 21.125 1 97.69 288 PRO B C 1
ATOM 5574 O O . PRO B 1 288 ? 1.703 20.453 20.797 1 97.69 288 PRO B O 1
ATOM 5577 N N . TRP B 1 289 ? 2.35 22.594 21.141 1 97.31 289 TRP B N 1
ATOM 5578 C CA . TRP B 1 289 ? 3.729 22.469 20.688 1 97.31 289 TRP B CA 1
ATOM 5579 C C . TRP B 1 289 ? 4.418 21.266 21.328 1 97.31 289 TRP B C 1
ATOM 5581 O O . TRP B 1 289 ? 5.039 20.469 20.625 1 97.31 289 TRP B O 1
ATOM 5591 N N . HIS B 1 290 ? 4.223 21.047 22.594 1 97.12 290 HIS B N 1
ATOM 5592 C CA . HIS B 1 290 ? 5.004 20.078 23.359 1 97.12 290 HIS B CA 1
ATOM 5593 C C . HIS B 1 290 ? 4.422 18.672 23.203 1 97.12 290 HIS B C 1
ATOM 5595 O O . HIS B 1 290 ? 5.07 17.688 23.562 1 97.12 290 HIS B O 1
ATOM 5601 N N . ASP B 1 291 ? 3.209 18.562 22.656 1 97.12 291 ASP B N 1
ATOM 5602 C CA . ASP B 1 291 ? 2.596 17.25 22.438 1 97.12 291 ASP B CA 1
ATOM 5603 C C . ASP B 1 291 ? 2.979 16.688 21.062 1 97.12 291 ASP B C 1
ATOM 5605 O O . ASP B 1 291 ? 2.855 15.484 20.828 1 97.12 291 ASP B O 1
ATOM 5609 N N . ARG B 1 292 ? 3.375 17.484 20.188 1 97.94 292 ARG B N 1
ATOM 5610 C CA . ARG B 1 292 ? 3.547 17.125 18.781 1 97.94 292 ARG B CA 1
ATOM 5611 C C . ARG B 1 292 ? 4.559 15.992 18.625 1 97.94 292 ARG B C 1
ATOM 5613 O O . ARG B 1 292 ? 4.312 15.031 17.891 1 97.94 292 ARG B O 1
ATOM 5620 N N . PRO B 1 293 ? 5.684 15.984 19.453 1 97.31 293 PRO B N 1
ATOM 5621 C CA . PRO B 1 293 ? 6.664 14.906 19.281 1 97.31 293 PRO B CA 1
ATOM 5622 C C . PRO B 1 293 ? 6.164 13.562 19.797 1 97.31 293 PRO B C 1
ATOM 5624 O O . PRO B 1 293 ? 6.785 12.531 19.547 1 97.31 293 PRO B O 1
ATOM 5627 N N . ARG B 1 294 ? 5.082 13.57 20.516 1 96.94 294 ARG B N 1
ATOM 5628 C CA . ARG B 1 294 ? 4.527 12.328 21.047 1 96.94 294 ARG B CA 1
ATOM 5629 C C . ARG B 1 294 ? 3.934 11.477 19.922 1 96.94 294 ARG B C 1
ATOM 5631 O O . ARG B 1 294 ? 3.654 10.289 20.125 1 96.94 294 ARG B O 1
ATOM 5638 N N . TYR B 1 295 ? 3.725 11.977 18.766 1 97.94 295 TYR B N 1
ATOM 5639 C CA . TYR B 1 295 ? 3.129 11.289 17.625 1 97.94 295 TYR B CA 1
ATOM 5640 C C . TYR B 1 295 ? 4.082 11.281 16.438 1 97.94 295 TYR B C 1
ATOM 5642 O O . TYR B 1 295 ? 3.977 12.117 15.531 1 97.94 295 TYR B O 1
ATOM 5650 N N . PRO B 1 296 ? 4.965 10.289 16.406 1 98.31 296 PRO B N 1
ATOM 5651 C CA . PRO B 1 296 ? 5.961 10.242 15.344 1 98.31 296 PRO B CA 1
ATOM 5652 C C . PRO B 1 296 ? 5.332 10.117 13.953 1 98.31 296 PRO B C 1
ATOM 5654 O O . PRO B 1 296 ? 4.336 9.406 13.789 1 98.31 296 PRO B O 1
ATOM 5657 N N . ILE B 1 297 ? 5.91 10.852 12.992 1 98.69 297 ILE B N 1
ATOM 5658 C CA . ILE B 1 297 ? 5.449 10.867 11.602 1 98.69 297 ILE B CA 1
ATOM 5659 C C . ILE B 1 297 ? 6.465 10.156 10.711 1 98.69 297 ILE B C 1
ATOM 5661 O O . ILE B 1 297 ? 7.645 10.508 10.703 1 98.69 297 ILE B O 1
ATOM 5665 N N . TYR B 1 298 ? 6.059 9.141 10.016 1 98.62 298 TYR B N 1
ATOM 5666 C CA . TYR B 1 298 ? 6.879 8.461 9.016 1 98.62 298 TYR B CA 1
ATOM 5667 C C . TYR B 1 298 ? 6.945 9.266 7.727 1 98.62 298 TYR B C 1
ATOM 5669 O O . TYR B 1 298 ? 5.922 9.484 7.07 1 98.62 298 TYR B O 1
ATOM 5677 N N . LEU B 1 299 ? 8.117 9.75 7.402 1 97.81 299 LEU B N 1
ATOM 5678 C CA . LEU B 1 299 ? 8.281 10.469 6.145 1 97.81 299 LEU B CA 1
ATOM 5679 C C . LEU B 1 299 ? 8.594 9.508 5.004 1 97.81 299 LEU B C 1
ATOM 5681 O O . LEU B 1 299 ? 9.719 9.008 4.895 1 97.81 299 LEU B O 1
ATOM 5685 N N . ALA B 1 300 ? 7.617 9.281 4.164 1 97.06 300 ALA B N 1
ATOM 5686 C CA . ALA B 1 300 ? 7.766 8.352 3.041 1 97.06 300 ALA B CA 1
ATOM 5687 C C . ALA B 1 300 ? 8.148 9.094 1.766 1 97.06 300 ALA B C 1
ATOM 5689 O O . ALA B 1 300 ? 7.473 10.047 1.365 1 97.06 300 ALA B O 1
ATOM 5690 N N . GLY B 1 301 ? 9.156 8.82 1.157 1 94.06 301 GLY B N 1
ATOM 5691 C CA . GLY B 1 301 ? 9.625 9.406 -0.087 1 94.06 301 GLY B CA 1
ATOM 5692 C C . GLY B 1 301 ? 10.992 8.898 -0.501 1 94.06 301 GLY B C 1
ATOM 5693 O O . GLY B 1 301 ? 11.664 8.195 0.263 1 94.06 301 GLY B O 1
ATOM 5694 N N . PRO B 1 302 ? 11.32 9.102 -1.776 1 89.81 302 PRO B N 1
ATOM 5695 C CA . PRO B 1 302 ? 12.656 8.711 -2.24 1 89.81 302 PRO B CA 1
ATOM 5696 C C . PRO B 1 302 ? 13.766 9.555 -1.627 1 89.81 302 PRO B C 1
ATOM 5698 O O . PRO B 1 302 ? 14.391 10.359 -2.322 1 89.81 302 PRO B O 1
ATOM 5701 N N . ASP B 1 303 ? 14.07 9.328 -0.414 1 84 303 ASP B N 1
ATOM 5702 C CA . ASP B 1 303 ? 15.031 10.086 0.385 1 84 303 ASP B CA 1
ATOM 5703 C C . ASP B 1 303 ? 16.453 9.578 0.161 1 84 303 ASP B C 1
ATOM 5705 O O . ASP B 1 303 ? 17.219 9.43 1.113 1 84 303 ASP B O 1
ATOM 5709 N N . PHE B 1 304 ? 16.703 9.305 -1.096 1 77.25 304 PHE B N 1
ATOM 5710 C CA . PHE B 1 304 ? 18.031 8.789 -1.448 1 77.25 304 PHE B CA 1
ATOM 5711 C C . PHE B 1 304 ? 19 9.93 -1.731 1 77.25 304 PHE B C 1
ATOM 5713 O O . PHE B 1 304 ? 18.594 11.008 -2.176 1 77.25 304 PHE B O 1
ATOM 5720 N N . SER B 1 305 ? 20.172 9.758 -1.432 1 71.06 305 SER B N 1
ATOM 5721 C CA . SER B 1 305 ? 21.203 10.789 -1.572 1 71.06 305 SER B CA 1
ATOM 5722 C C . SER B 1 305 ? 21.328 11.25 -3.021 1 71.06 305 SER B C 1
ATOM 5724 O O . SER B 1 305 ? 21.656 12.406 -3.283 1 71.06 305 SER B O 1
ATOM 5726 N N . TYR B 1 306 ? 21.047 10.414 -3.963 1 69 306 TYR B N 1
ATOM 5727 C CA . TYR B 1 306 ? 21.297 10.727 -5.367 1 69 306 TYR B CA 1
ATOM 5728 C C . TYR B 1 306 ? 20.078 11.367 -6.004 1 69 306 TYR B C 1
ATOM 5730 O O . TYR B 1 306 ? 20.094 11.742 -7.18 1 69 306 TYR B O 1
ATOM 5738 N N . VAL B 1 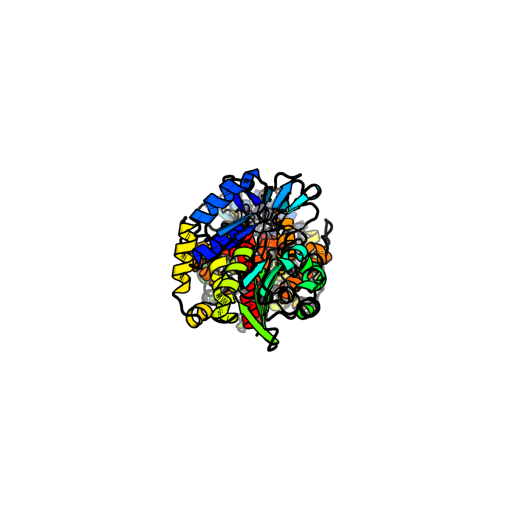307 ? 19.109 11.531 -5.332 1 68.69 307 VAL B N 1
ATOM 5739 C CA . VAL B 1 307 ? 17.875 12.109 -5.859 1 68.69 307 VAL B CA 1
ATOM 5740 C C . VAL B 1 307 ? 17.734 13.547 -5.375 1 68.69 307 VAL B C 1
ATOM 5742 O O . VAL B 1 307 ? 18.047 13.859 -4.223 1 68.69 307 VAL B O 1
ATOM 5745 N N . GLU B 1 308 ? 17.484 14.438 -6.422 1 68.69 308 GLU B N 1
ATOM 5746 C CA . GLU B 1 308 ? 17.125 15.797 -6.02 1 68.69 308 GLU B CA 1
ATOM 5747 C C . GLU B 1 308 ? 15.859 15.797 -5.164 1 68.69 308 GLU B C 1
ATOM 5749 O O . GLU B 1 308 ? 14.812 15.297 -5.586 1 68.69 308 GLU B O 1
ATOM 5754 N N . LYS B 1 309 ? 15.984 16.312 -4.023 1 76.81 309 LYS B N 1
ATOM 5755 C CA . LYS B 1 309 ? 14.969 16.125 -2.992 1 76.81 309 LYS B CA 1
ATOM 5756 C C . LYS B 1 309 ? 14.484 17.469 -2.453 1 76.81 309 LYS B C 1
ATOM 5758 O O . LYS B 1 309 ? 14.172 17.594 -1.268 1 76.81 309 LYS B O 1
ATOM 5763 N N . GLN B 1 310 ? 14.336 18.406 -3.373 1 81.75 310 GLN B N 1
ATOM 5764 C CA . GLN B 1 310 ? 14.008 19.719 -2.824 1 81.75 310 GLN B CA 1
ATOM 5765 C C . GLN B 1 310 ? 12.641 19.703 -2.139 1 81.75 310 GLN B C 1
ATOM 5767 O O . GLN B 1 310 ? 12.484 20.234 -1.037 1 81.75 310 GLN B O 1
ATOM 5772 N N . GLU B 1 311 ? 11.742 18.984 -2.822 1 86.75 311 GLU B N 1
ATOM 5773 C CA . GLU B 1 311 ? 10.391 18.938 -2.275 1 86.75 311 GLU B CA 1
ATOM 5774 C C . GLU B 1 311 ? 10.336 18.125 -0.987 1 86.75 311 GLU B C 1
ATOM 5776 O O . GLU B 1 311 ? 9.625 18.484 -0.048 1 86.75 311 GLU B O 1
ATOM 5781 N N . LEU B 1 312 ? 11.078 17.094 -0.954 1 91.19 312 LEU B N 1
ATOM 5782 C CA . LEU B 1 312 ? 11.117 16.25 0.236 1 91.19 312 LEU B CA 1
ATOM 5783 C C . LEU B 1 312 ? 11.773 16.984 1.401 1 91.19 312 LEU B C 1
ATOM 5785 O O . LEU B 1 312 ? 11.297 16.906 2.535 1 91.19 312 LEU B O 1
ATOM 5789 N N . GLU B 1 313 ? 12.828 17.656 1.12 1 89.81 313 GLU B N 1
ATOM 5790 C CA . GLU B 1 313 ? 13.539 18.406 2.154 1 89.81 313 GLU B CA 1
ATOM 5791 C C . GLU B 1 313 ? 12.688 19.562 2.678 1 89.81 313 GLU B C 1
ATOM 5793 O O . GLU B 1 313 ? 12.695 19.844 3.877 1 89.81 313 GLU B O 1
ATOM 5798 N N . ARG B 1 314 ? 12.031 20.172 1.779 1 88.88 314 ARG B N 1
ATOM 5799 C CA . ARG B 1 314 ? 11.141 21.266 2.18 1 88.88 314 ARG B CA 1
ATOM 5800 C C . ARG B 1 314 ? 10.062 20.75 3.131 1 88.88 314 ARG B C 1
ATOM 5802 O O . ARG B 1 314 ? 9.766 21.391 4.141 1 88.88 314 ARG B O 1
ATOM 5809 N N . ALA B 1 315 ? 9.492 19.641 2.773 1 93.19 315 ALA B N 1
ATOM 5810 C CA . ALA B 1 315 ? 8.469 19.047 3.627 1 93.19 315 ALA B CA 1
ATOM 5811 C C . ALA B 1 315 ? 9.047 18.656 4.988 1 93.19 315 ALA B C 1
ATOM 5813 O O . ALA B 1 315 ? 8.445 18.953 6.023 1 93.19 315 ALA B O 1
ATOM 5814 N N . ALA B 1 316 ? 10.18 18.031 4.988 1 93.75 316 ALA B N 1
ATOM 5815 C CA . ALA B 1 316 ? 10.836 17.625 6.227 1 93.75 316 ALA B CA 1
ATOM 5816 C C . ALA B 1 316 ? 11.133 18.828 7.113 1 93.75 316 ALA B C 1
ATOM 5818 O O . ALA B 1 316 ? 10.891 18.797 8.32 1 93.75 316 ALA B O 1
ATOM 5819 N N . ASP B 1 317 ? 11.633 19.859 6.512 1 91.75 317 ASP B N 1
ATOM 5820 C CA . ASP B 1 317 ? 11.977 21.078 7.242 1 91.75 317 ASP B CA 1
ATOM 5821 C C . ASP B 1 317 ? 10.734 21.719 7.855 1 91.75 317 ASP B C 1
ATOM 5823 O O . ASP B 1 317 ? 10.773 22.219 8.977 1 91.75 317 ASP B O 1
ATOM 5827 N N . SER B 1 318 ? 9.711 21.734 7.078 1 91.88 318 SER B N 1
ATOM 5828 C CA . SER B 1 318 ? 8.461 22.312 7.562 1 91.88 318 SER B CA 1
ATOM 5829 C C . SER B 1 318 ? 7.934 21.547 8.773 1 91.88 318 SER B C 1
ATOM 5831 O O . SER B 1 318 ? 7.488 22.156 9.75 1 91.88 318 SER B O 1
ATOM 5833 N N . LEU B 1 319 ? 7.965 20.234 8.68 1 96.06 319 LEU B N 1
ATOM 5834 C CA . LEU B 1 319 ? 7.5 19.422 9.789 1 96.06 319 LEU B CA 1
ATOM 5835 C C . LEU B 1 319 ? 8.367 19.641 11.023 1 96.06 319 LEU B C 1
ATOM 5837 O O . LEU B 1 319 ? 7.844 19.75 12.133 1 96.06 319 LEU B O 1
ATOM 5841 N N . LYS B 1 320 ? 9.609 19.734 10.797 1 94.06 320 LYS B N 1
ATOM 5842 C CA . LYS B 1 320 ? 10.531 19.969 11.898 1 94.06 320 LYS B CA 1
ATOM 5843 C C . LYS B 1 320 ? 10.328 21.359 12.508 1 94.06 320 LYS B C 1
ATOM 5845 O O . LYS B 1 320 ? 10.375 21.516 13.727 1 94.06 320 LYS B O 1
ATOM 5850 N N . TYR B 1 321 ? 10.117 22.312 11.609 1 89.62 321 TYR B N 1
ATOM 5851 C CA . TYR B 1 321 ? 9.867 23.672 12.055 1 89.62 321 TYR B CA 1
ATOM 5852 C C . TYR B 1 321 ? 8.688 23.719 13.023 1 89.62 321 TYR B C 1
ATOM 5854 O O . TYR B 1 321 ? 8.695 24.516 13.977 1 89.62 321 TYR B O 1
ATOM 5862 N N . HIS B 1 322 ? 7.75 22.891 12.82 1 94.25 322 HIS B N 1
ATOM 5863 C CA . HIS B 1 322 ? 6.551 22.875 13.648 1 94.25 322 HIS B CA 1
ATOM 5864 C C . HIS B 1 322 ? 6.695 21.875 14.805 1 94.25 322 HIS B C 1
ATOM 5866 O O . HIS B 1 322 ? 5.707 21.531 15.453 1 94.25 322 HIS B O 1
ATOM 5872 N N . ASN B 1 323 ? 7.875 21.375 15.031 1 96.62 323 ASN B N 1
ATOM 5873 C CA . ASN B 1 323 ? 8.281 20.562 16.172 1 96.62 323 ASN B CA 1
ATOM 5874 C C . ASN B 1 323 ? 7.695 19.156 16.094 1 96.62 323 ASN B C 1
ATOM 5876 O O . ASN B 1 323 ? 7.414 18.547 17.125 1 96.62 323 ASN B O 1
ATOM 5880 N N . PHE B 1 324 ? 7.391 18.656 14.945 1 97.56 324 PHE B N 1
ATOM 5881 C CA . PHE B 1 324 ? 6.988 17.266 14.789 1 97.56 324 PHE B CA 1
ATOM 5882 C C . PHE B 1 324 ? 8.203 16.344 14.828 1 97.56 324 PHE B C 1
ATOM 5884 O O . PHE B 1 324 ? 9.297 16.734 14.406 1 97.56 324 PHE B O 1
ATOM 5891 N N . LYS B 1 325 ? 7.98 15.18 15.406 1 98.06 325 LYS B N 1
ATOM 5892 C CA . LYS B 1 325 ? 9 14.133 15.32 1 98.06 325 LYS B CA 1
ATOM 5893 C C . LYS B 1 325 ? 8.906 13.383 13.992 1 98.06 325 LYS B C 1
ATOM 5895 O O . LYS B 1 325 ? 8 12.578 13.789 1 98.06 325 LYS B O 1
ATOM 5900 N N . VAL B 1 326 ? 9.859 13.641 13.141 1 97.81 326 VAL B N 1
ATOM 5901 C CA . VAL B 1 326 ? 9.852 13.062 11.805 1 97.81 326 VAL B CA 1
ATOM 5902 C C . VAL B 1 326 ? 10.836 11.898 11.734 1 97.81 326 VAL B C 1
ATOM 5904 O O . VAL B 1 326 ? 12 12.039 12.109 1 97.81 326 VAL B O 1
ATOM 5907 N N . ARG B 1 327 ? 10.32 10.742 11.344 1 97.5 327 ARG B N 1
ATOM 5908 C CA . ARG B 1 327 ? 11.148 9.562 11.133 1 97.5 327 ARG B CA 1
ATOM 5909 C C . ARG B 1 327 ? 11.422 9.344 9.648 1 97.5 327 ARG B C 1
ATOM 5911 O O . ARG B 1 327 ? 10.492 9.297 8.844 1 97.5 327 ARG B O 1
ATOM 5918 N N . ARG B 1 328 ? 12.688 9.32 9.32 1 95 328 ARG B N 1
ATOM 5919 C CA . ARG B 1 328 ? 13.117 9.172 7.934 1 95 328 ARG B CA 1
ATOM 5920 C C . ARG B 1 328 ? 13.789 7.824 7.707 1 95 328 ARG B C 1
ATOM 5922 O O . ARG B 1 328 ? 14.992 7.676 7.941 1 95 328 ARG B O 1
ATOM 5929 N N . PRO B 1 329 ? 13.125 6.879 7.188 1 90.88 329 PRO B N 1
ATOM 5930 C CA . PRO B 1 329 ? 13.617 5.5 7.121 1 90.88 329 PRO B CA 1
ATOM 5931 C C . PRO B 1 329 ? 14.945 5.387 6.379 1 90.88 329 PRO B C 1
ATOM 5933 O O . PRO B 1 329 ? 15.859 4.691 6.836 1 90.88 329 PRO B O 1
ATOM 5936 N N . ILE B 1 330 ? 15.102 6.02 5.266 1 83.5 330 ILE B N 1
ATOM 5937 C CA . ILE B 1 330 ? 16.312 5.895 4.465 1 83.5 330 ILE B CA 1
ATOM 5938 C C . ILE B 1 330 ? 17.5 6.449 5.242 1 83.5 330 ILE B C 1
ATOM 5940 O O . ILE B 1 330 ? 18.594 5.863 5.234 1 83.5 330 ILE B O 1
ATOM 5944 N N . GLN B 1 331 ? 17.281 7.523 6.008 1 83.31 331 GLN B N 1
ATOM 5945 C CA . GLN B 1 331 ? 18.359 8.148 6.777 1 83.31 331 GLN B CA 1
ATOM 5946 C C . GLN B 1 331 ? 18.625 7.371 8.062 1 83.31 331 GLN B C 1
ATOM 5948 O O . GLN B 1 331 ? 19.781 7.266 8.5 1 83.31 331 GLN B O 1
ATOM 5953 N N . GLU B 1 332 ? 17.625 6.844 8.617 1 85.31 332 GLU B N 1
ATOM 5954 C CA . GLU B 1 332 ? 17.75 6.18 9.914 1 85.31 332 GLU B CA 1
ATOM 5955 C C . GLU B 1 332 ? 18.312 4.766 9.758 1 85.31 332 GLU B C 1
ATOM 5957 O O . GLU B 1 332 ? 19.141 4.328 10.555 1 85.31 332 GLU B O 1
ATOM 5962 N N . ASN B 1 333 ? 17.828 4.082 8.719 1 84.62 333 ASN B N 1
ATOM 5963 C CA . ASN B 1 333 ? 18.219 2.688 8.539 1 84.62 333 ASN B CA 1
ATOM 5964 C C . ASN B 1 333 ? 19.359 2.547 7.543 1 84.62 333 ASN B C 1
ATOM 5966 O O . ASN B 1 333 ? 19.984 1.486 7.449 1 84.62 333 ASN B O 1
ATOM 5970 N N . GLY B 1 334 ? 19.656 3.648 6.844 1 80.31 334 GLY B N 1
ATOM 5971 C CA . GLY B 1 334 ? 20.734 3.627 5.867 1 80.31 334 GLY B CA 1
ATOM 5972 C C . GLY B 1 334 ? 20.25 3.369 4.453 1 80.31 334 GLY B C 1
ATOM 5973 O O . GLY B 1 334 ? 19.172 2.824 4.25 1 80.31 334 GLY B O 1
ATOM 5974 N N . GLU B 1 335 ? 21.031 3.854 3.541 1 80.94 335 GLU B N 1
ATOM 5975 C CA . GLU B 1 335 ? 20.766 3.613 2.125 1 80.94 335 GLU B CA 1
ATOM 5976 C C . GLU B 1 335 ? 21.438 2.322 1.651 1 80.94 335 GLU B C 1
ATOM 5978 O O . GLU B 1 335 ? 22.594 2.055 1.982 1 80.94 335 GLU B O 1
ATOM 5983 N N . LEU B 1 336 ? 20.688 1.492 0.958 1 78.31 336 LEU B N 1
ATOM 5984 C CA . LEU B 1 336 ? 21.234 0.234 0.463 1 78.31 336 LEU B CA 1
ATOM 5985 C C . LEU B 1 336 ? 22.219 0.479 -0.675 1 78.31 336 LEU B C 1
ATOM 5987 O O . LEU B 1 336 ? 21.922 1.234 -1.604 1 78.31 336 LEU B O 1
ATOM 5991 N N . LYS B 1 337 ? 23.453 -0.057 -0.487 1 74.38 337 LYS B N 1
ATOM 5992 C CA . LYS B 1 337 ? 24.438 -0.01 -1.564 1 74.38 337 LYS B CA 1
ATOM 5993 C C . LYS B 1 337 ? 24.094 -1.004 -2.67 1 74.38 337 LYS B C 1
ATOM 5995 O O . LYS B 1 337 ? 23.641 -2.113 -2.391 1 74.38 337 LYS B O 1
ATOM 6000 N N . ARG B 1 338 ? 24.156 -0.517 -3.926 1 71.94 338 ARG B N 1
ATOM 6001 C CA . ARG B 1 338 ? 23.875 -1.412 -5.047 1 71.94 338 ARG B CA 1
ATOM 6002 C C . ARG B 1 338 ? 25.172 -1.964 -5.633 1 71.94 338 ARG B C 1
ATOM 6004 O O . ARG B 1 338 ? 26.156 -1.239 -5.762 1 71.94 338 ARG B O 1
ATOM 6011 N N . PRO B 1 339 ? 25.094 -3.355 -5.957 1 74.44 339 PRO B N 1
ATOM 6012 C CA . PRO B 1 339 ? 24 -4.328 -5.824 1 74.44 339 PRO B C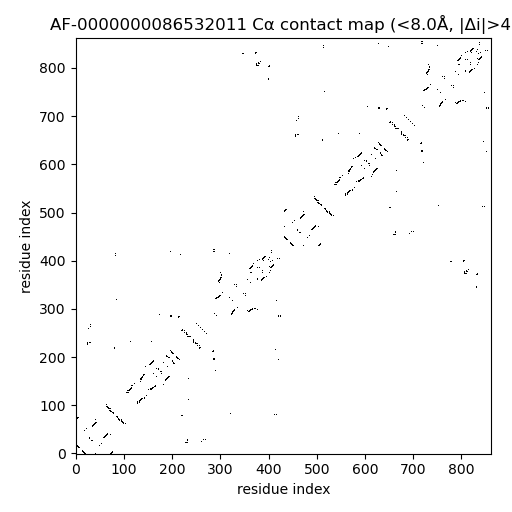A 1
ATOM 6013 C C . PRO B 1 339 ? 23.812 -4.809 -4.387 1 74.44 339 PRO B C 1
ATOM 6015 O O . PRO B 1 339 ? 24.797 -5.051 -3.678 1 74.44 339 PRO B O 1
ATOM 6018 N N . ALA B 1 340 ? 22.703 -4.777 -3.873 1 80 340 ALA B N 1
ATOM 6019 C CA . ALA B 1 340 ? 22.406 -5.211 -2.512 1 80 340 ALA B CA 1
ATOM 6020 C C . ALA B 1 340 ? 22.172 -6.719 -2.455 1 80 340 ALA B C 1
ATOM 6022 O O . ALA B 1 340 ? 21.578 -7.293 -3.373 1 80 340 ALA B O 1
ATOM 6023 N N . SER B 1 341 ? 22.672 -7.324 -1.425 1 85.75 341 SER B N 1
ATOM 6024 C CA . SER B 1 341 ? 22.375 -8.734 -1.18 1 85.75 341 SER B CA 1
ATOM 6025 C C . SER B 1 341 ? 20.922 -8.938 -0.801 1 85.75 341 SER B C 1
ATOM 6027 O O . SER B 1 341 ? 20.234 -8 -0.388 1 85.75 341 SER B O 1
ATOM 6029 N N . GLU B 1 342 ? 20.531 -10.125 -0.999 1 87.75 342 GLU B N 1
ATOM 6030 C CA . GLU B 1 342 ? 19.172 -10.469 -0.599 1 87.75 342 GLU B CA 1
ATOM 6031 C C . GLU B 1 342 ? 18.953 -10.242 0.895 1 87.75 342 GLU B C 1
ATOM 6033 O O . GLU B 1 342 ? 17.891 -9.781 1.313 1 87.75 342 GLU B O 1
ATOM 6038 N N . ALA B 1 343 ? 19.938 -10.531 1.636 1 87.81 343 ALA B N 1
ATOM 6039 C CA . ALA B 1 343 ? 19.859 -10.367 3.084 1 87.81 343 ALA B CA 1
ATOM 6040 C C . ALA B 1 343 ? 19.719 -8.891 3.459 1 87.81 343 ALA B C 1
ATOM 6042 O O . ALA B 1 343 ? 18.938 -8.539 4.355 1 87.81 343 ALA B O 1
ATOM 6043 N N . ASP B 1 344 ? 20.422 -8.062 2.752 1 89.56 344 ASP B N 1
ATOM 6044 C CA . ASP B 1 344 ? 20.359 -6.625 3.02 1 89.56 344 ASP B CA 1
ATOM 6045 C C . ASP B 1 344 ? 19 -6.047 2.621 1 89.56 344 ASP B C 1
ATOM 6047 O O . ASP B 1 344 ? 18.469 -5.18 3.314 1 89.56 344 ASP B O 1
ATOM 6051 N N . LEU B 1 345 ? 18.562 -6.535 1.52 1 90.88 345 LEU B N 1
ATOM 6052 C CA . LEU B 1 345 ? 17.25 -6.105 1.063 1 90.88 345 LEU B CA 1
ATOM 6053 C C . LEU B 1 345 ? 16.172 -6.461 2.09 1 90.88 345 LEU B C 1
ATOM 6055 O O . LEU B 1 345 ? 15.336 -5.621 2.434 1 90.88 345 LEU B O 1
ATOM 6059 N N . ARG B 1 346 ? 16.25 -7.613 2.59 1 93.38 346 ARG B N 1
ATOM 6060 C CA . ARG B 1 346 ? 15.273 -8.086 3.566 1 93.38 346 ARG B CA 1
ATOM 6061 C C . ARG B 1 346 ? 15.375 -7.297 4.867 1 93.38 346 ARG B C 1
ATOM 6063 O O . ARG B 1 346 ? 14.359 -6.914 5.449 1 93.38 346 ARG B O 1
ATOM 6070 N N . ARG B 1 347 ? 16.578 -7.094 5.262 1 92.69 347 ARG B N 1
ATOM 6071 C CA . ARG B 1 347 ? 16.797 -6.34 6.496 1 92.69 347 ARG B CA 1
ATOM 6072 C C . ARG B 1 347 ? 16.203 -4.938 6.387 1 92.69 347 ARG B C 1
ATOM 6074 O O . ARG B 1 347 ? 15.523 -4.469 7.297 1 92.69 347 ARG B O 1
ATOM 6081 N N . THR B 1 348 ? 16.484 -4.262 5.332 1 92.69 348 THR B N 1
ATOM 6082 C CA . THR B 1 348 ? 15.984 -2.91 5.105 1 92.69 348 THR B CA 1
ATOM 6083 C C . THR B 1 348 ? 14.461 -2.896 5.066 1 92.69 348 THR B C 1
ATOM 6085 O O . THR B 1 348 ? 13.828 -2.027 5.668 1 92.69 348 THR B O 1
ATOM 6088 N N . TYR B 1 349 ? 13.984 -3.824 4.398 1 95.88 349 TYR B N 1
ATOM 6089 C CA . TYR B 1 349 ? 12.531 -3.947 4.301 1 95.88 349 TYR B CA 1
ATOM 6090 C C . TYR B 1 349 ? 11.898 -4.078 5.68 1 95.88 349 TYR B C 1
ATOM 6092 O O . TYR B 1 349 ? 10.961 -3.352 6.016 1 95.88 349 TYR B O 1
ATOM 6100 N N . TYR B 1 350 ? 12.312 -4.957 6.477 1 95.31 350 TYR B N 1
ATOM 6101 C CA . TYR B 1 350 ? 11.711 -5.223 7.777 1 95.31 350 TYR B CA 1
ATOM 6102 C C . TYR B 1 350 ? 11.914 -4.047 8.727 1 95.31 350 TYR B C 1
ATOM 6104 O O . TYR B 1 350 ? 11.047 -3.746 9.547 1 95.31 350 TYR B O 1
ATOM 6112 N N . MET B 1 351 ? 13.047 -3.42 8.594 1 95.56 351 MET B N 1
ATOM 6113 C CA . MET B 1 351 ? 13.289 -2.227 9.398 1 95.56 351 MET B CA 1
ATOM 6114 C C . MET B 1 351 ? 12.32 -1.109 9.016 1 95.56 351 MET B C 1
ATOM 6116 O O . MET B 1 351 ? 11.797 -0.414 9.891 1 95.56 351 MET B O 1
ATOM 6120 N N . ASP B 1 352 ? 12.102 -0.937 7.727 1 95.38 352 ASP B N 1
ATOM 6121 C CA . ASP B 1 352 ? 11.148 0.068 7.258 1 95.38 352 ASP B CA 1
ATOM 6122 C C . ASP B 1 352 ? 9.734 -0.26 7.715 1 95.38 352 ASP B C 1
ATOM 6124 O O . ASP B 1 352 ? 8.992 0.628 8.141 1 95.38 352 ASP B O 1
ATOM 6128 N N . CYS B 1 353 ? 9.398 -1.542 7.609 1 97.06 353 CYS B N 1
ATOM 6129 C CA . CYS B 1 353 ? 8.07 -1.972 8.047 1 97.06 353 CYS B CA 1
ATOM 6130 C C . CYS B 1 353 ? 7.891 -1.727 9.539 1 97.06 353 CYS B C 1
ATOM 6132 O O . CYS B 1 353 ? 6.832 -1.269 9.977 1 97.06 353 CYS B O 1
ATOM 6134 N N . GLN B 1 354 ? 8.898 -2.041 10.312 1 96.94 354 GLN B N 1
ATOM 6135 C CA . GLN B 1 354 ? 8.836 -1.833 11.758 1 96.94 354 GLN B CA 1
ATOM 6136 C C . GLN B 1 354 ? 8.688 -0.351 12.094 1 96.94 354 GLN B C 1
ATOM 6138 O O . GLN B 1 354 ? 7.898 0.02 12.961 1 96.94 354 GLN B O 1
ATOM 6143 N N . LEU B 1 355 ? 9.453 0.437 11.445 1 97.5 355 LEU B N 1
ATOM 6144 C CA . LEU B 1 355 ? 9.375 1.877 11.664 1 97.5 355 LEU B CA 1
ATOM 6145 C C . LEU B 1 355 ? 7.992 2.408 11.312 1 97.5 355 LEU B C 1
ATOM 6147 O O . LEU B 1 355 ? 7.449 3.26 12.023 1 97.5 355 LEU B O 1
ATOM 6151 N N . LEU B 1 356 ? 7.48 1.965 10.164 1 97.81 356 LEU B N 1
ATOM 6152 C CA . LEU B 1 356 ? 6.137 2.346 9.742 1 97.81 356 LEU B CA 1
ATOM 6153 C C . LEU B 1 356 ? 5.109 1.98 10.812 1 97.81 356 LEU B C 1
ATOM 6155 O O . LEU B 1 356 ? 4.203 2.766 11.102 1 97.81 356 LEU B O 1
ATOM 6159 N N . LYS B 1 357 ? 5.238 0.838 11.391 1 97.56 357 LYS B N 1
ATOM 6160 C CA . LYS B 1 357 ? 4.328 0.368 12.43 1 97.56 357 LYS B CA 1
ATOM 6161 C C . LYS B 1 357 ? 4.441 1.226 13.688 1 97.56 357 LYS B C 1
ATOM 6163 O O . LYS B 1 357 ? 3.443 1.475 14.367 1 97.56 357 LYS B O 1
ATOM 6168 N N . GLU B 1 358 ? 5.582 1.719 14.008 1 97.56 358 GLU B N 1
ATOM 6169 C CA . GLU B 1 358 ? 5.848 2.484 15.219 1 97.56 358 GLU B CA 1
ATOM 6170 C C . GLU B 1 358 ? 5.332 3.914 15.094 1 97.56 358 GLU B C 1
ATOM 6172 O O . GLU B 1 358 ? 5.086 4.582 16.109 1 97.56 358 GLU B O 1
ATOM 6177 N N . CYS B 1 359 ? 5.188 4.395 13.914 1 98.44 359 CYS B N 1
ATOM 6178 C CA . CYS B 1 359 ? 4.754 5.77 13.695 1 98.44 359 CYS B CA 1
ATOM 6179 C C . CYS B 1 359 ? 3.236 5.883 13.758 1 98.44 359 CYS B C 1
ATOM 6181 O O . CYS B 1 359 ? 2.527 4.895 13.547 1 98.44 359 CYS B O 1
ATOM 6183 N N . ASP B 1 360 ? 2.752 7.043 14.086 1 98.44 360 ASP B N 1
ATOM 6184 C CA . ASP B 1 360 ? 1.318 7.254 14.266 1 98.44 360 ASP B CA 1
ATOM 6185 C C . ASP B 1 360 ? 0.671 7.777 12.992 1 98.44 360 ASP B C 1
ATOM 6187 O O . ASP B 1 360 ? -0.542 7.656 12.805 1 98.44 360 ASP B O 1
ATOM 6191 N N . ALA B 1 361 ? 1.457 8.398 12.109 1 98.69 361 ALA B N 1
ATOM 6192 C CA . ALA B 1 361 ? 0.988 8.969 10.852 1 98.69 361 ALA B CA 1
ATOM 6193 C C . ALA B 1 361 ? 2.061 8.867 9.773 1 98.69 361 ALA B C 1
ATOM 6195 O O . ALA B 1 361 ? 3.229 8.609 10.07 1 98.69 361 ALA B O 1
ATOM 6196 N N . VAL B 1 362 ? 1.653 9.031 8.539 1 98.81 362 VAL B N 1
ATOM 6197 C CA . VAL B 1 362 ? 2.58 9.008 7.414 1 98.81 362 VAL B CA 1
ATOM 6198 C C . VAL B 1 362 ? 2.447 10.297 6.602 1 98.81 362 VAL B C 1
ATOM 6200 O O . VAL B 1 362 ? 1.336 10.734 6.301 1 98.81 362 VAL B O 1
ATOM 6203 N N . PHE B 1 363 ? 3.502 10.992 6.367 1 98.75 363 PHE B N 1
ATOM 6204 C CA . PHE B 1 363 ? 3.604 12.078 5.398 1 98.75 363 PHE B CA 1
ATOM 6205 C C . PHE B 1 363 ? 4.359 11.625 4.156 1 98.75 363 PHE B C 1
ATOM 6207 O O . PHE B 1 363 ? 5.555 11.328 4.223 1 98.75 363 PHE B O 1
ATOM 6214 N N . ALA B 1 364 ? 3.688 11.57 3.061 1 98.44 364 ALA B N 1
ATOM 6215 C CA . ALA B 1 364 ? 4.258 10.945 1.872 1 98.44 364 ALA B CA 1
ATOM 6216 C C . ALA B 1 364 ? 4.488 11.969 0.766 1 98.44 364 ALA B C 1
ATOM 6218 O O . ALA B 1 364 ? 3.652 12.852 0.544 1 98.44 364 ALA B O 1
ATOM 6219 N N . VAL B 1 365 ? 5.621 11.898 0.152 1 96.81 365 VAL B N 1
ATOM 6220 C CA . VAL B 1 365 ? 5.973 12.664 -1.04 1 96.81 365 VAL B CA 1
ATOM 6221 C C . VAL B 1 365 ? 6.367 11.711 -2.166 1 96.81 365 VAL B C 1
ATOM 6223 O O . VAL B 1 365 ? 7.555 11.516 -2.436 1 96.81 365 VAL B O 1
ATOM 6226 N N . PRO B 1 366 ? 5.363 11.188 -2.885 1 95.62 366 PRO B N 1
ATOM 6227 C CA . PRO B 1 366 ? 5.629 10.125 -3.857 1 95.62 366 PRO B CA 1
ATOM 6228 C C . PRO B 1 366 ? 6.082 10.664 -5.211 1 95.62 366 PRO B C 1
ATOM 6230 O O . PRO B 1 366 ? 5.566 10.25 -6.254 1 95.62 366 PRO B O 1
ATOM 6233 N N . PHE B 1 367 ? 7.051 11.516 -5.266 1 90.19 367 PHE B N 1
ATOM 6234 C CA . PHE B 1 367 ? 7.508 12.07 -6.535 1 90.19 367 PHE B CA 1
ATOM 6235 C C . PHE B 1 367 ? 8.055 10.969 -7.438 1 90.19 367 PHE B C 1
ATOM 6237 O O . PHE B 1 367 ? 8.594 9.969 -6.953 1 90.19 367 PHE B O 1
ATOM 6244 N N . ASP B 1 368 ? 7.84 11.133 -8.781 1 89.56 368 ASP B N 1
ATOM 6245 C CA . ASP B 1 368 ? 8.227 10.211 -9.852 1 89.56 368 ASP B CA 1
ATOM 6246 C C . ASP B 1 368 ? 7.547 8.859 -9.68 1 89.56 368 ASP B C 1
ATOM 6248 O O . ASP B 1 368 ? 8.133 7.82 -10 1 89.56 368 ASP B O 1
ATOM 6252 N N . ARG B 1 369 ? 6.457 8.836 -9 1 95.25 369 ARG B N 1
ATOM 6253 C CA . ARG B 1 369 ? 5.703 7.613 -8.742 1 95.25 369 ARG B CA 1
ATOM 6254 C C . ARG B 1 369 ? 6.594 6.535 -8.141 1 95.25 369 ARG B C 1
ATOM 6256 O O . ARG B 1 369 ? 6.59 5.391 -8.602 1 95.25 369 ARG B O 1
ATOM 6263 N N . ASP B 1 370 ? 7.359 6.965 -7.164 1 94.56 370 ASP B N 1
ATOM 6264 C CA . ASP B 1 370 ? 8.281 6.047 -6.5 1 94.56 370 ASP B CA 1
ATOM 6265 C C . ASP B 1 370 ? 7.539 4.828 -5.953 1 94.56 370 ASP B C 1
ATOM 6267 O O . ASP B 1 370 ? 6.66 4.961 -5.098 1 94.56 370 ASP B O 1
ATOM 6271 N N . PRO B 1 371 ? 7.914 3.6 -6.406 1 96.88 371 PRO B N 1
ATOM 6272 C CA . PRO B 1 371 ? 7.176 2.4 -6.004 1 96.88 371 PRO B CA 1
ATOM 6273 C C . PRO B 1 371 ? 7.211 2.168 -4.492 1 96.88 371 PRO B C 1
ATOM 6275 O O . PRO B 1 371 ? 6.195 1.794 -3.9 1 96.88 371 PRO B O 1
ATOM 6278 N N . GLY B 1 372 ? 8.359 2.41 -3.873 1 96.44 372 GLY B N 1
ATOM 6279 C CA . GLY B 1 372 ? 8.469 2.209 -2.438 1 96.44 372 GLY B CA 1
ATOM 6280 C C . GLY B 1 372 ? 7.52 3.084 -1.641 1 96.44 372 GLY B C 1
ATOM 6281 O O . GLY B 1 372 ? 6.832 2.6 -0.739 1 96.44 372 GLY B O 1
ATOM 6282 N N . THR B 1 373 ? 7.484 4.355 -1.995 1 97.31 373 THR B N 1
ATOM 6283 C CA . THR B 1 373 ? 6.621 5.305 -1.305 1 97.31 373 THR B CA 1
ATOM 6284 C C . THR B 1 373 ? 5.152 4.91 -1.456 1 97.31 373 THR B C 1
ATOM 6286 O O . THR B 1 373 ? 4.387 4.961 -0.491 1 97.31 373 THR B O 1
ATOM 6289 N N . LEU B 1 374 ? 4.781 4.527 -2.668 1 98.5 374 LEU B N 1
ATOM 6290 C CA . LEU B 1 374 ? 3.391 4.18 -2.936 1 98.5 374 LEU B CA 1
ATOM 6291 C C . LEU B 1 374 ? 2.992 2.914 -2.186 1 98.5 374 LEU B C 1
ATOM 6293 O O . LEU B 1 374 ? 1.881 2.824 -1.658 1 98.5 374 LEU B O 1
ATOM 6297 N N . VAL B 1 375 ? 3.869 1.919 -2.09 1 98.69 375 VAL B N 1
ATOM 6298 C CA . VAL B 1 375 ? 3.623 0.713 -1.306 1 98.69 375 VAL B CA 1
ATOM 6299 C C . VAL B 1 375 ? 3.469 1.078 0.169 1 98.69 375 VAL B C 1
ATOM 6301 O O . VAL B 1 375 ? 2.572 0.573 0.85 1 98.69 375 VAL B O 1
ATOM 6304 N N . GLU B 1 376 ? 4.32 1.964 0.645 1 98.44 376 GLU B N 1
ATOM 6305 C CA . GLU B 1 376 ? 4.25 2.396 2.037 1 98.44 376 GLU B CA 1
ATOM 6306 C C . GLU B 1 376 ? 2.926 3.102 2.328 1 98.44 376 GLU B C 1
ATOM 6308 O O . GLU B 1 376 ? 2.352 2.934 3.404 1 98.44 376 GLU B O 1
ATOM 6313 N N . ILE B 1 377 ? 2.473 3.949 1.37 1 98.75 377 ILE B N 1
ATOM 6314 C CA . ILE B 1 377 ? 1.161 4.574 1.489 1 98.75 377 ILE B CA 1
ATOM 6315 C C . ILE B 1 377 ? 0.089 3.502 1.666 1 98.75 377 ILE B C 1
ATOM 6317 O O . ILE B 1 377 ? -0.734 3.584 2.582 1 98.75 377 ILE B O 1
ATOM 6321 N N . GLY B 1 378 ? 0.137 2.49 0.786 1 98.81 378 GLY B N 1
ATOM 6322 C CA . GLY B 1 378 ? -0.829 1.406 0.879 1 98.81 378 GLY B CA 1
ATOM 6323 C C . GLY B 1 378 ? -0.787 0.683 2.213 1 98.81 378 GLY B C 1
ATOM 6324 O O . GLY B 1 378 ? -1.831 0.395 2.801 1 98.81 378 GLY B O 1
ATOM 6325 N N . MET B 1 379 ? 0.419 0.367 2.695 1 98.69 379 MET B N 1
ATOM 6326 C CA . MET B 1 379 ? 0.573 -0.303 3.984 1 98.69 379 MET B CA 1
ATOM 6327 C C . MET B 1 379 ? -0.047 0.523 5.105 1 98.69 379 MET B C 1
ATOM 6329 O O . MET B 1 379 ? -0.781 -0.009 5.941 1 98.69 379 MET B O 1
ATOM 6333 N N . ALA B 1 380 ? 0.241 1.809 5.098 1 98.75 380 ALA B N 1
ATOM 6334 C CA . ALA B 1 380 ? -0.258 2.707 6.137 1 98.75 380 ALA B CA 1
ATOM 6335 C C . ALA B 1 380 ? -1.783 2.754 6.133 1 98.75 380 ALA B C 1
ATOM 6337 O O . ALA B 1 380 ? -2.414 2.703 7.191 1 98.75 380 ALA B O 1
ATOM 6338 N N . ILE B 1 381 ? -2.385 2.881 4.949 1 98.5 381 ILE B N 1
ATOM 6339 C CA . ILE B 1 381 ? -3.838 2.912 4.812 1 98.5 381 ILE B CA 1
ATOM 6340 C C . ILE B 1 381 ? -4.441 1.644 5.414 1 98.5 381 ILE B C 1
ATOM 6342 O O . ILE B 1 381 ? -5.398 1.711 6.188 1 98.5 381 ILE B O 1
ATOM 6346 N N . ALA B 1 382 ? -3.852 0.523 5.09 1 98.06 382 ALA B N 1
ATOM 6347 C CA . ALA B 1 382 ? -4.359 -0.756 5.574 1 98.06 382 ALA B CA 1
ATOM 6348 C C . ALA B 1 382 ? -4.215 -0.864 7.09 1 98.06 382 ALA B C 1
ATOM 6350 O O . ALA B 1 382 ? -5.023 -1.517 7.754 1 98.06 382 ALA B O 1
ATOM 6351 N N . MET B 1 383 ? -3.201 -0.272 7.668 1 97.88 383 MET B N 1
ATOM 6352 C CA . MET B 1 383 ? -2.959 -0.295 9.109 1 97.88 383 MET B CA 1
ATOM 6353 C C . MET B 1 383 ? -3.875 0.688 9.828 1 97.88 383 MET B C 1
ATOM 6355 O O . MET B 1 383 ? -3.887 0.744 11.055 1 97.88 383 MET B O 1
ATOM 6359 N N . GLY B 1 384 ? -4.613 1.537 9.078 1 97.31 384 GLY B N 1
ATOM 6360 C CA . GLY B 1 384 ? -5.539 2.494 9.656 1 97.31 384 GLY B CA 1
ATOM 6361 C C . GLY B 1 384 ? -4.871 3.783 10.094 1 97.31 384 GLY B C 1
ATOM 6362 O O . GLY B 1 384 ? -5.422 4.531 10.906 1 97.31 384 GLY B O 1
ATOM 6363 N N . LYS B 1 385 ? -3.678 4.055 9.633 1 98.31 385 LYS B N 1
ATOM 6364 C CA . LYS B 1 385 ? -2.949 5.27 9.977 1 98.31 385 LYS B CA 1
ATOM 6365 C C . LYS B 1 385 ? -3.309 6.414 9.031 1 98.31 385 LYS B C 1
ATOM 6367 O O . LYS B 1 385 ? -3.465 6.207 7.828 1 98.31 385 LYS B O 1
ATOM 6372 N N . PRO B 1 386 ? -3.436 7.629 9.531 1 98.62 386 PRO B N 1
ATOM 6373 C CA . PRO B 1 386 ? -3.639 8.758 8.617 1 98.62 386 PRO B CA 1
ATOM 6374 C C . PRO B 1 386 ? -2.453 8.977 7.684 1 98.62 386 PRO B C 1
ATOM 6376 O O . PRO B 1 386 ? -1.3 8.93 8.117 1 98.62 386 PRO B O 1
ATOM 6379 N N . VAL B 1 387 ? -2.764 9.18 6.398 1 98.88 387 VAL B N 1
ATOM 6380 C CA . VAL B 1 387 ? -1.749 9.414 5.379 1 98.88 387 VAL B CA 1
ATOM 6381 C C . VAL B 1 387 ? -1.965 10.789 4.75 1 98.88 387 VAL B C 1
ATOM 6383 O O . VAL B 1 387 ? -3.043 11.078 4.223 1 98.88 387 VAL B O 1
ATOM 6386 N N . ILE B 1 388 ? -0.973 11.633 4.844 1 98.81 388 ILE B N 1
ATOM 6387 C CA . ILE B 1 388 ? -0.957 12.922 4.168 1 98.81 388 ILE B CA 1
ATOM 6388 C C . ILE B 1 388 ? -0.052 12.852 2.941 1 98.81 388 ILE B C 1
ATOM 6390 O O . ILE B 1 388 ? 1.162 12.672 3.066 1 98.81 388 ILE B O 1
ATOM 6394 N N . THR B 1 389 ? -0.634 13.008 1.796 1 98.69 389 THR B N 1
ATOM 6395 C CA . THR B 1 389 ? 0.139 12.883 0.565 1 98.69 389 THR B CA 1
ATOM 6396 C C . THR B 1 389 ? 0.364 14.25 -0.076 1 98.69 389 THR B C 1
ATOM 6398 O O . THR B 1 389 ? -0.588 14.898 -0.512 1 98.69 389 THR B O 1
ATOM 6401 N N . TYR B 1 390 ? 1.609 14.703 -0.109 1 97.88 390 TYR B N 1
ATOM 6402 C CA . TYR B 1 390 ? 2.064 15.906 -0.796 1 97.88 390 TYR B CA 1
ATOM 6403 C C . TYR B 1 390 ? 2.598 15.578 -2.184 1 97.88 390 TYR B C 1
ATOM 6405 O O . TYR B 1 390 ? 3.664 14.969 -2.318 1 97.88 390 TYR B O 1
ATOM 6413 N N . ASP B 1 391 ? 1.825 15.938 -3.172 1 96.75 391 ASP B N 1
ATOM 6414 C CA . ASP B 1 391 ? 2.16 15.602 -4.555 1 96.75 391 ASP B CA 1
ATOM 6415 C C . ASP B 1 391 ? 2.275 16.859 -5.41 1 96.75 391 ASP B C 1
ATOM 6417 O O . ASP B 1 391 ? 1.43 17.109 -6.27 1 96.75 391 ASP B O 1
ATOM 6421 N N . PRO B 1 392 ? 3.375 17.609 -5.27 1 91.56 392 PRO B N 1
ATOM 6422 C CA . PRO B 1 392 ? 3.516 18.906 -5.926 1 91.56 392 PRO B CA 1
ATOM 6423 C C . PRO B 1 392 ? 3.445 18.812 -7.449 1 91.56 392 PRO B C 1
ATOM 6425 O O . PRO B 1 392 ? 3.029 19.766 -8.117 1 91.56 392 PRO B O 1
ATOM 6428 N N . ARG B 1 393 ? 3.766 17.672 -8.039 1 91.56 393 ARG B N 1
ATOM 6429 C CA . ARG B 1 393 ? 3.809 17.531 -9.484 1 91.56 393 ARG B CA 1
ATOM 6430 C C . ARG B 1 393 ? 2.541 16.859 -10.008 1 91.56 393 ARG B C 1
ATOM 6432 O O . ARG B 1 393 ? 2.402 16.625 -11.211 1 91.56 393 ARG B O 1
ATOM 6439 N N . ARG B 1 394 ? 1.631 16.5 -9.172 1 94.06 394 ARG B N 1
ATOM 6440 C CA . ARG B 1 394 ? 0.336 15.906 -9.492 1 94.06 394 ARG B CA 1
ATOM 6441 C C . ARG B 1 394 ? 0.501 14.664 -10.367 1 94.06 394 ARG B C 1
ATOM 6443 O O . ARG B 1 394 ? -0.166 14.531 -11.391 1 94.06 394 ARG B O 1
ATOM 6450 N N . GLU B 1 395 ? 1.402 13.797 -9.938 1 94.75 395 GLU B N 1
ATOM 6451 C CA . GLU B 1 395 ? 1.718 12.594 -10.703 1 94.75 395 GLU B CA 1
ATOM 6452 C C . GLU B 1 395 ? 0.95 11.391 -10.172 1 94.75 395 GLU B C 1
ATOM 6454 O O . GLU B 1 395 ? 0.968 10.32 -10.781 1 94.75 395 GLU B O 1
ATOM 6459 N N . ASN B 1 396 ? 0.297 11.531 -9.117 1 96.25 396 ASN B N 1
ATOM 6460 C CA . ASN B 1 396 ? -0.274 10.391 -8.414 1 96.25 396 ASN B CA 1
ATOM 6461 C C . ASN B 1 396 ? -1.766 10.586 -8.148 1 96.25 396 ASN B C 1
ATOM 6463 O O . ASN B 1 396 ? -2.285 10.125 -7.133 1 96.25 396 ASN B O 1
ATOM 6467 N N . GLU B 1 397 ? -2.406 11.375 -9.062 1 93.38 397 GLU B N 1
ATOM 6468 C CA . GLU B 1 397 ? -3.848 11.578 -8.938 1 93.38 397 GLU B CA 1
ATOM 6469 C C . GLU B 1 397 ? -4.613 10.305 -9.305 1 93.38 397 GLU B C 1
ATOM 6471 O O . GLU B 1 397 ? -5.137 10.188 -10.414 1 93.38 397 GLU B O 1
ATOM 6476 N N . ASN B 1 398 ? -4.656 9.383 -8.453 1 92.94 398 ASN B N 1
ATOM 6477 C CA . ASN B 1 398 ? -5.297 8.078 -8.555 1 92.94 398 ASN B CA 1
ATOM 6478 C C . ASN B 1 398 ? -6.281 7.848 -7.41 1 92.94 398 ASN B C 1
ATOM 6480 O O . ASN B 1 398 ? -6.039 8.273 -6.281 1 92.94 398 ASN B O 1
ATOM 6484 N N . THR B 1 399 ? -7.32 7.172 -7.711 1 93.75 399 THR B N 1
ATOM 6485 C CA . THR B 1 399 ? -8.422 6.969 -6.773 1 93.75 399 THR B CA 1
ATOM 6486 C C . THR B 1 399 ? -7.91 6.383 -5.461 1 93.75 399 THR B C 1
ATOM 6488 O O . THR B 1 399 ? -8.297 6.836 -4.379 1 93.75 399 THR B O 1
ATOM 6491 N N . MET B 1 400 ? -7.02 5.406 -5.508 1 96.19 400 MET B N 1
ATOM 6492 C CA . MET B 1 400 ? -6.523 4.723 -4.316 1 96.19 400 MET B CA 1
ATOM 6493 C C . MET B 1 400 ? -5.668 5.656 -3.469 1 96.19 400 MET B C 1
ATOM 6495 O O . MET B 1 400 ? -5.676 5.566 -2.24 1 96.19 400 MET B O 1
ATOM 6499 N N . VAL B 1 401 ? -4.934 6.562 -4.082 1 97.75 401 VAL B N 1
ATOM 6500 C CA . VAL B 1 401 ? -4.066 7.496 -3.363 1 97.75 401 VAL B CA 1
ATOM 6501 C C . VAL B 1 401 ? -4.902 8.641 -2.793 1 97.75 401 VAL B C 1
ATOM 6503 O O . VAL B 1 401 ? -4.82 8.938 -1.599 1 97.75 401 VAL B O 1
ATOM 6506 N N . VAL B 1 402 ? -5.762 9.227 -3.639 1 96.94 402 VAL B N 1
ATOM 6507 C CA . VAL B 1 402 ? -6.512 10.43 -3.293 1 96.94 402 VAL B CA 1
ATOM 6508 C C . VAL B 1 402 ? -7.512 10.109 -2.184 1 96.94 402 VAL B C 1
ATOM 6510 O O . VAL B 1 402 ? -7.551 10.797 -1.159 1 96.94 402 VAL B O 1
ATOM 6513 N N . VAL B 1 403 ? -8.289 9.062 -2.373 1 96.88 403 VAL B N 1
ATOM 6514 C CA . VAL B 1 403 ? -9.336 8.758 -1.407 1 96.88 403 VAL B CA 1
ATOM 6515 C C . VAL B 1 403 ? -8.742 8.039 -0.199 1 96.88 403 VAL B C 1
ATOM 6517 O O . VAL B 1 403 ? -9.195 8.227 0.931 1 96.88 403 VAL B O 1
ATOM 6520 N N . GLY B 1 404 ? -7.684 7.234 -0.455 1 97.5 404 GLY B N 1
ATOM 6521 C CA . GLY B 1 404 ? -7.055 6.52 0.645 1 97.5 404 GLY B CA 1
ATOM 6522 C C . GLY B 1 404 ? -6.32 7.434 1.607 1 97.5 404 GLY B C 1
ATOM 6523 O O . GLY B 1 404 ? -6.141 7.094 2.779 1 97.5 404 GLY B O 1
ATOM 6524 N N . SER B 1 405 ? -5.906 8.57 1.143 1 98 405 SER B N 1
ATOM 6525 C CA . SER B 1 405 ? -5.203 9.539 1.977 1 98 405 SER B CA 1
ATOM 6526 C C . SER B 1 405 ? -6.18 10.383 2.785 1 98 405 SER B C 1
ATOM 6528 O O . SER B 1 405 ? -7.285 10.68 2.322 1 98 405 SER B O 1
ATOM 6530 N N . SER B 1 406 ? -5.746 10.719 3.99 1 97.5 406 SER B N 1
ATOM 6531 C CA . SER B 1 406 ? -6.52 11.695 4.75 1 97.5 406 SER B CA 1
ATOM 6532 C C . SER B 1 406 ? -6.555 13.047 4.043 1 97.5 406 SER B C 1
ATOM 6534 O O . SER B 1 406 ? -7.562 13.758 4.098 1 97.5 406 SER B O 1
ATOM 6536 N N . VAL B 1 407 ? -5.422 13.375 3.436 1 96.94 407 VAL B N 1
ATOM 6537 C CA . VAL B 1 407 ? -5.277 14.586 2.633 1 96.94 407 VAL B CA 1
ATOM 6538 C C . VAL B 1 407 ? -4.391 14.305 1.424 1 96.94 407 VAL B C 1
ATOM 6540 O O . VAL B 1 407 ? -3.377 13.609 1.539 1 96.94 407 VAL B O 1
ATOM 6543 N N . TYR B 1 408 ? -4.836 14.742 0.29 1 97.56 408 TYR B N 1
ATOM 6544 C CA . TYR B 1 408 ? -4.055 14.75 -0.941 1 97.56 408 TYR B CA 1
ATOM 6545 C C . TYR B 1 408 ? -4.023 16.141 -1.562 1 97.56 408 TYR B C 1
ATOM 6547 O O . TYR B 1 408 ? -5.07 16.719 -1.857 1 97.56 408 TYR B O 1
ATOM 6555 N N . SER B 1 409 ? -2.801 16.672 -1.733 1 96.5 409 SER B N 1
ATOM 6556 C CA . SER B 1 409 ? -2.727 18.016 -2.303 1 96.5 409 SER B CA 1
ATOM 6557 C C . SER B 1 409 ? -1.354 18.281 -2.914 1 96.5 409 SER B C 1
ATOM 6559 O O . SER B 1 409 ? -0.367 17.656 -2.533 1 96.5 409 SER B O 1
ATOM 6561 N N . ALA B 1 410 ? -1.339 19.188 -3.846 1 94.88 410 ALA B N 1
ATOM 6562 C CA . ALA B 1 410 ? -0.078 19.672 -4.406 1 94.88 410 ALA B CA 1
ATOM 6563 C C . ALA B 1 410 ? 0.485 20.828 -3.578 1 94.88 410 ALA B C 1
ATOM 6565 O O . ALA B 1 410 ? 1.634 21.234 -3.77 1 94.88 410 ALA B O 1
ATOM 6566 N N . ASP B 1 411 ? -0.282 21.328 -2.678 1 91.81 411 ASP B N 1
ATOM 6567 C CA . ASP B 1 411 ? 0.08 22.453 -1.841 1 91.81 411 ASP B CA 1
ATOM 6568 C C . ASP B 1 411 ? 0.549 22 -0.462 1 91.81 411 ASP B C 1
ATOM 6570 O O . ASP B 1 411 ? -0.207 21.375 0.278 1 91.81 411 ASP B O 1
ATOM 6574 N N . LEU B 1 412 ? 1.79 22.359 -0.112 1 91.62 412 LEU B N 1
ATOM 6575 C CA . LEU B 1 412 ? 2.375 21.938 1.156 1 91.62 412 LEU B CA 1
ATOM 6576 C C . LEU B 1 412 ? 1.586 22.5 2.332 1 91.62 412 LEU B C 1
ATOM 6578 O O . LEU B 1 412 ? 1.447 21.844 3.367 1 91.62 412 LEU B O 1
ATOM 6582 N N . ASP B 1 413 ? 0.995 23.719 2.17 1 89.56 413 ASP B N 1
ATOM 6583 C CA . ASP B 1 413 ? 0.205 24.359 3.221 1 89.56 413 ASP B CA 1
ATOM 6584 C C . ASP B 1 413 ? -1.015 23.5 3.576 1 89.56 413 ASP B C 1
ATOM 6586 O O . ASP B 1 413 ? -1.31 23.297 4.754 1 89.56 413 ASP B O 1
ATOM 6590 N N . VAL B 1 414 ? -1.647 23.016 2.572 1 93.25 414 VAL B N 1
ATOM 6591 C CA . VAL B 1 414 ? -2.826 22.172 2.754 1 93.25 414 VAL B CA 1
ATOM 6592 C C . VAL B 1 414 ? -2.43 20.875 3.441 1 93.25 414 VAL B C 1
ATOM 6594 O O . VAL B 1 414 ? -3.135 20.391 4.332 1 93.25 414 VAL B O 1
ATOM 6597 N N . CYS B 1 415 ? -1.317 20.328 3.051 1 96.31 415 CYS B N 1
ATOM 6598 C CA . CYS B 1 415 ? -0.831 19.094 3.641 1 96.31 415 CYS B CA 1
ATOM 6599 C C . CYS B 1 415 ? -0.467 19.281 5.105 1 96.31 415 CYS B C 1
ATOM 6601 O O . CYS B 1 415 ? -0.709 18.406 5.934 1 96.31 415 CYS B O 1
ATOM 6603 N N . LEU B 1 416 ? 0.074 20.406 5.43 1 94.38 416 LEU B N 1
ATOM 6604 C CA . LEU B 1 416 ? 0.421 20.703 6.816 1 94.38 416 LEU B CA 1
ATOM 6605 C C . LEU B 1 416 ? -0.833 20.828 7.676 1 94.38 416 LEU B C 1
ATOM 6607 O O . LEU B 1 416 ? -0.887 20.297 8.789 1 94.38 416 LEU B O 1
ATOM 6611 N N . ASN B 1 417 ? -1.828 21.578 7.133 1 94.94 417 ASN B N 1
ATOM 6612 C CA . ASN B 1 417 ? -3.104 21.641 7.836 1 94.94 417 ASN B CA 1
ATOM 6613 C C . ASN B 1 417 ? -3.652 20.25 8.133 1 94.94 417 ASN B C 1
ATOM 6615 O O . ASN B 1 417 ? -4.086 19.984 9.258 1 94.94 417 ASN B O 1
ATOM 6619 N N . GLY B 1 418 ? -3.545 19.453 7.117 1 96.88 418 GLY B N 1
ATOM 6620 C CA . GLY B 1 418 ? -4.016 18.094 7.289 1 96.88 418 GLY B CA 1
ATOM 6621 C C . GLY B 1 418 ? -3.244 17.328 8.344 1 96.88 418 GLY B C 1
ATOM 6622 O O . GLY B 1 418 ? -3.82 16.516 9.086 1 96.88 418 GLY B O 1
ATOM 6623 N N . THR B 1 419 ? -1.989 17.5 8.406 1 97.88 419 THR B N 1
ATOM 6624 C CA . THR B 1 419 ? -1.148 16.859 9.406 1 97.88 419 THR B CA 1
ATOM 6625 C C . THR B 1 419 ? -1.581 17.25 10.82 1 97.88 419 THR B C 1
ATOM 6627 O O . THR B 1 419 ? -1.767 16.391 11.68 1 97.88 419 THR B O 1
ATOM 6630 N N . PHE B 1 420 ? -1.777 18.516 11 1 97.69 420 PHE B N 1
ATOM 6631 C CA . PHE B 1 420 ? -2.203 19 12.312 1 97.69 420 PHE B CA 1
ATOM 6632 C C . PHE B 1 420 ? -3.561 18.422 12.688 1 97.69 420 PHE B C 1
ATOM 6634 O O . PHE B 1 420 ? -3.756 17.969 13.82 1 97.69 420 PHE B O 1
ATOM 6641 N N . GLU B 1 421 ? -4.469 18.422 11.758 1 97.62 421 GLU B N 1
ATOM 6642 C CA . GLU B 1 421 ? -5.812 17.906 12.016 1 97.62 421 GLU B CA 1
ATOM 6643 C C . GLU B 1 421 ? -5.777 16.422 12.375 1 97.62 421 GLU B C 1
ATOM 6645 O O . GLU B 1 421 ? -6.43 15.992 13.32 1 97.62 421 GLU B O 1
ATOM 6650 N N . ALA B 1 422 ? -5.004 15.711 11.633 1 97.88 422 ALA B N 1
ATOM 6651 C CA . ALA B 1 422 ? -4.918 14.266 11.852 1 97.88 422 ALA B CA 1
ATOM 6652 C C . ALA B 1 422 ? -4.328 13.953 13.227 1 97.88 422 ALA B C 1
ATOM 6654 O O . ALA B 1 422 ? -4.852 13.109 13.953 1 97.88 422 ALA B O 1
ATOM 6655 N N . LEU B 1 423 ? -3.295 14.57 13.578 1 98.12 423 LEU B N 1
ATOM 6656 C CA . LEU B 1 423 ? -2.633 14.289 14.844 1 98.12 423 LEU B CA 1
ATOM 6657 C C . LEU B 1 423 ? -3.445 14.82 16.016 1 98.12 423 LEU B C 1
ATOM 6659 O O . LEU B 1 423 ? -3.451 14.227 17.094 1 98.12 423 LEU B O 1
ATOM 6663 N N . ALA B 1 424 ? -4.117 15.984 15.781 1 98.06 424 ALA B N 1
ATOM 6664 C CA . ALA B 1 424 ? -5.016 16.484 16.828 1 98.06 424 ALA B CA 1
ATOM 6665 C C . ALA B 1 424 ? -6.117 15.477 17.125 1 98.06 424 ALA B C 1
ATOM 6667 O O . ALA B 1 424 ? -6.508 15.305 18.281 1 98.06 424 ALA B O 1
ATOM 6668 N N . LYS B 1 425 ? -6.629 14.859 16.094 1 97.06 425 LYS B N 1
ATOM 6669 C CA . LYS B 1 425 ? -7.641 13.82 16.281 1 97.06 425 LYS B CA 1
ATOM 6670 C C . LYS B 1 425 ? -7.086 12.648 17.078 1 97.06 425 LYS B C 1
ATOM 6672 O O . LYS B 1 425 ? -7.766 12.102 17.953 1 97.06 425 LYS B O 1
ATOM 6677 N N . LEU B 1 426 ? -5.887 12.266 16.75 1 96.81 426 LEU B N 1
ATOM 6678 C CA . LEU B 1 426 ? -5.242 11.188 17.484 1 96.81 426 LEU B CA 1
ATOM 6679 C C . LEU B 1 426 ? -5.078 11.562 18.953 1 96.81 426 LEU B C 1
ATOM 6681 O O . LEU B 1 426 ? -5.301 10.734 19.844 1 96.81 426 LEU B O 1
ATOM 6685 N N . ARG B 1 427 ? -4.68 12.789 19.203 1 96.94 427 ARG B N 1
ATOM 6686 C CA . ARG B 1 427 ? -4.527 13.273 20.562 1 96.94 427 ARG B CA 1
ATOM 6687 C C . ARG B 1 427 ? -5.848 13.195 21.328 1 96.94 427 ARG B C 1
ATOM 6689 O O . ARG B 1 427 ? -5.883 12.781 22.484 1 96.94 427 ARG B O 1
ATOM 6696 N N . ALA B 1 428 ? -6.914 13.602 20.688 1 95.19 428 ALA B N 1
ATOM 6697 C CA . ALA B 1 428 ? -8.234 13.609 21.312 1 95.19 428 ALA B CA 1
ATOM 6698 C C . ALA B 1 428 ? -8.688 12.195 21.672 1 95.19 428 ALA B C 1
ATOM 6700 O O . ALA B 1 428 ? -9.352 11.992 22.688 1 95.19 428 ALA B O 1
ATOM 6701 N N . GLU B 1 429 ? -8.289 11.281 20.859 1 92.12 429 GLU B N 1
ATOM 6702 C CA . GLU B 1 429 ? -8.672 9.891 21.094 1 92.12 429 GLU B CA 1
ATOM 6703 C C . GLU B 1 429 ? -7.832 9.266 22.203 1 92.12 429 GLU B C 1
ATOM 6705 O O . GLU B 1 429 ? -8.281 8.336 22.875 1 92.12 429 GLU B O 1
ATOM 6710 N N . SER B 1 430 ? -6.652 9.703 22.359 1 86.31 430 SER B N 1
ATOM 6711 C CA . SER B 1 430 ? -5.754 9.148 23.375 1 86.31 430 SER B CA 1
ATOM 6712 C C . SER B 1 430 ? -6.062 9.703 24.75 1 86.31 430 SER B C 1
ATOM 6714 O O . SER B 1 430 ? -5.602 9.164 25.766 1 86.31 430 SER B O 1
ATOM 6716 N N . ARG B 1 431 ? -6.777 10.758 24.875 1 76.25 431 ARG B N 1
ATOM 6717 C CA . ARG B 1 431 ? -7.152 11.344 26.172 1 76.25 431 ARG B CA 1
ATOM 6718 C C . ARG B 1 431 ? -8.453 10.742 26.688 1 76.25 431 ARG B C 1
ATOM 6720 O O . ARG B 1 431 ? -9.32 10.352 25.906 1 76.25 431 ARG B O 1
#

pLDDT: mean 88.63, std 12.18, range [36.38, 98.88]